Protein AF-A0A8I0BAH9-F1 (afdb_monomer_lite)

Radius of gyration: 31.98 Å; chains: 1; bounding box: 82×106×85 Å

Sequence (1055 aa):
MQTFSFKPWAATLLLALATGGIGLQAQSVIFPQAQQPGVAVLTGQDGHYILSNDLFRATFLHQGSSLTFGGCPELDLEAGTELFAVRLGDGSKTVKASEMKLVGEVRQLTYAADAAAVKGAKRFAGRALEADFTYGDLALTWRAVLRDGSHYLRTELVLTAKKDVKMHSILPMTYRVNVQQAGSAPRIVGNTRGAVLASDKIFAGLETPTGINTAGEGDDMSAFVHNAWTMESFAWHPAEETPQAIRKLGYTTDQIVGTRGYLSFKKGKQTVTFQYQSGNHRLNIVGVDVCRLDGTVAASDYHYGYTGSAKSRNVYTLDIPEQGIYLVRYFMEVKTETIHSSGTITYSGKVGVPVVVRDLAPGSAPKAGAPAHVVLPHSPSTQRSLSTHTLDEGDVATDTWTPSTWKLAAAVPSRINELGWTSAHVYNYEQPLTLNSRGALHVEFTYKSGNNRLDLCGVDLIDEAGNAVTYDYHNGYTGHAKDKNLYTLAVPYAGAYTLRCFVTNAHEALTSSGDIRLNLVLRDTLHLPAATTTPILGTWSRNTTLAAGRSWEVSAVVGLIAPGQARRSFLAYNERERAVPWRAMPAYISWYELNIDRNNDPNYTGNMHDTQCNEVVRQWKKQLFDRYGEHINSFVWDDGWDHYGTWTFNPNFPNGFKESDRLAREMGSGIGAWLGPVGGYGQSGNYRRQYWAGKGGMQLSNPAYYKVFTDAIVDLCKNRGYDFRFFKFDGISAQFSAVGPDPGTVGEENAEGIISAERMVRRDVKEDIFFNTTVGTWASPFWFNVTDAVWRQEGDFGKIGVGDDREQWITYRDRLVYQNFVQNSPLCPINTLMTHGFILSKHGQVSKTMNYPGILRELRCAFACGSGMVELYNDYELMNSINGGRLWADLAECLRWQRANAEVLPDIHWVGGSPWDGSKANVYGWASWNGKKATFTLRNPANSPQTYKTTLRAALEIPTYLRGAVTLNKAFANQPALKGLNEGTPIDIDAELTLTLPAHTVYIYDGTDATSPTGIADTPAAGTPRNAYHDLAGRRLAAPPASGVYLHNGQKQVR

Secondary structure (DSSP, 8-state):
----------------------PPPS-SS--SSSS-----EEEEETTEEEEE-SS-EEEEEEETTEEEEEEBGGGTBPS-B-S-EEEETTTTEEEEGGGSEEEEEEEEEEEPP-TT-SSGGGGS-EEEEEEEEEETTEEEEEEEEEETT-SEEEEEEEEEESS-EEEEEEEEEEEEEEHHHHSS--EEESSSTTPEEE-SSEEEEESSTT-EEEES---GGGG--SSEE-TTS--B--GGGS-HHHHTTT--GGGEEEEEEEEEE-SEEEEEEEEEEEESS-EEEEEEEEE-TTS-EEEEE---EEESSSEES-EEEEEE-SSEEEEEEEEEE-SSS---EEEEEEESS-EE--EEEEEEPTTPPPEEESPPP---------EEES-S-EE-TT-EEEEEE-GGG-EE-SS--HHHHHTT--GGGEEEEEEEEEESS-EEEEEEEEEEE-SS-EEEEEEEEEETTS-EEEEE---EEESSSEES-EEEEEE-SSEEEEEEEEEE-SSS-S--EEEEEEEEE---EEEEEPPSEEEEEEEEEEEEEE-TT-EEEEEEEEEE--TT-HHHHHHHHHHHHSSS----EEEEE-IIIIITTTS--TT-TTS--HHHHHHHHHHHIIIIIHHHS---SEEEE-TTSEETTTTEEPTT-TTTTHHHHHHHHTTT-EEEEEE-TT--SHHHHHHHHHHHTTTT-SSTT-HHHHHHHHHHHHIIIIIT---EEEEEEE-S-S-SS-SSSPSSHHHHHHHHHHHHHHHHIIIII-TT-EEEEESS--S-GGGGGT-SEEE--S-SS---SSSSHHHHHHHHHHHHHIIIIIIS-TTS--SSEE---EEE-SSSS--S---HHHHHHHHHHHHHT--SEEEEEE-HHHHHHGGGGTHHHHHHHHHHHHHHTTTTGGG-EEEES-S--SS----EEEEEE-SSEEEEEEEE-SSS-EEEEE-HHHHTT--TT---EEEEEESSTTPPPPBT--TTSEEETTSPEEEEEPTTEEEEEEEEESS------PPPPPPPPTT-EE-TTS-EESS--SSSEEEETTEEEE-

Structure (mmCIF, N/CA/C/O backbone):
data_AF-A0A8I0BAH9-F1
#
_entry.id   AF-A0A8I0BAH9-F1
#
loop_
_atom_site.group_PDB
_atom_site.id
_atom_site.type_symbol
_atom_site.label_atom_id
_atom_site.label_alt_id
_atom_site.label_comp_id
_atom_site.label_asym_id
_atom_site.label_entity_id
_atom_site.label_seq_id
_atom_site.pdbx_PDB_ins_code
_atom_site.Cartn_x
_atom_site.Cartn_y
_atom_site.Cartn_z
_atom_site.occupancy
_atom_site.B_iso_or_equiv
_atom_site.auth_seq_id
_atom_site.auth_comp_id
_atom_site.auth_asym_id
_atom_site.auth_atom_id
_atom_site.pdbx_PDB_model_num
ATOM 1 N N . MET A 1 1 ? 45.393 -55.655 -22.763 1.00 33.00 1 MET A N 1
ATOM 2 C CA . MET A 1 1 ? 46.169 -56.748 -22.148 1.00 33.00 1 MET A CA 1
ATOM 3 C C . MET A 1 1 ? 45.715 -56.859 -20.702 1.00 33.00 1 MET A C 1
ATOM 5 O O . MET A 1 1 ? 45.698 -55.843 -20.031 1.00 33.00 1 MET A O 1
ATOM 9 N N . GLN A 1 2 ? 45.302 -58.062 -20.303 1.00 28.83 2 GLN A N 1
ATOM 10 C CA . GLN A 1 2 ? 45.253 -58.583 -18.930 1.00 28.83 2 GLN A CA 1
ATOM 11 C C . GLN A 1 2 ? 44.370 -57.902 -17.860 1.00 28.83 2 GLN A C 1
ATOM 13 O O . GLN A 1 2 ? 44.649 -56.846 -17.309 1.00 28.83 2 GLN A O 1
ATOM 18 N N . THR A 1 3 ? 43.325 -58.664 -17.539 1.00 35.16 3 THR A N 1
ATOM 19 C CA . THR A 1 3 ? 42.691 -58.914 -16.236 1.00 35.16 3 THR A CA 1
ATOM 20 C C . THR A 1 3 ? 43.655 -59.072 -15.052 1.00 35.16 3 THR A C 1
ATOM 22 O O . THR A 1 3 ? 44.730 -59.615 -15.265 1.00 35.16 3 THR A O 1
ATOM 25 N N . PHE A 1 4 ? 43.211 -58.737 -13.827 1.00 25.03 4 PHE A N 1
ATOM 26 C CA . PHE A 1 4 ? 43.131 -59.585 -12.600 1.00 25.03 4 PHE A CA 1
ATOM 27 C C . PHE A 1 4 ? 42.561 -58.716 -11.441 1.00 25.03 4 PHE A C 1
ATOM 29 O O . PHE A 1 4 ? 43.065 -57.627 -11.209 1.00 25.03 4 PHE A O 1
ATOM 36 N N . SER A 1 5 ? 41.349 -58.974 -10.909 1.00 27.36 5 SER A N 1
ATOM 37 C CA . SER A 1 5 ? 40.936 -59.896 -9.806 1.00 27.36 5 SER A CA 1
ATOM 38 C C . SER A 1 5 ? 41.516 -59.503 -8.430 1.00 27.36 5 SER A C 1
ATOM 40 O O . SER A 1 5 ? 42.726 -59.372 -8.325 1.00 27.36 5 SER A O 1
ATOM 42 N N . PHE A 1 6 ? 40.751 -59.266 -7.349 1.00 22.48 6 PHE A N 1
ATOM 43 C CA . PHE A 1 6 ? 39.848 -60.196 -6.637 1.00 22.48 6 PHE A CA 1
ATOM 44 C C . PHE A 1 6 ? 38.771 -59.483 -5.760 1.00 22.48 6 PHE A C 1
ATOM 46 O O . PHE A 1 6 ? 38.977 -58.374 -5.280 1.00 22.48 6 PHE A O 1
ATOM 53 N N . LYS A 1 7 ? 37.638 -60.178 -5.536 1.00 26.27 7 LYS A N 1
ATOM 54 C CA . LYS A 1 7 ? 36.520 -59.952 -4.565 1.00 26.27 7 LYS A CA 1
ATOM 55 C C . LYS A 1 7 ? 36.887 -60.441 -3.131 1.00 26.27 7 LYS A C 1
ATOM 57 O O . LYS A 1 7 ? 37.932 -61.081 -3.036 1.00 26.27 7 LYS A O 1
ATOM 62 N N . PRO A 1 8 ? 36.018 -60.390 -2.076 1.00 41.84 8 PRO A N 1
ATOM 63 C CA . PRO A 1 8 ? 34.739 -59.670 -1.833 1.00 41.84 8 PRO A CA 1
ATOM 64 C C . PRO A 1 8 ? 34.691 -58.937 -0.456 1.00 41.84 8 PRO A C 1
ATOM 66 O O . PRO A 1 8 ? 35.585 -59.121 0.352 1.00 41.84 8 PRO A O 1
ATOM 69 N N . TRP A 1 9 ? 33.619 -58.185 -0.153 1.00 22.94 9 TRP A N 1
ATOM 70 C CA . TRP A 1 9 ? 32.834 -58.221 1.109 1.00 22.94 9 TRP A CA 1
ATOM 71 C C . TRP A 1 9 ? 31.550 -57.390 0.925 1.00 22.94 9 TRP A C 1
ATOM 73 O O . TRP A 1 9 ? 31.514 -56.438 0.150 1.00 22.94 9 TRP A O 1
ATOM 83 N N . ALA A 1 10 ? 30.465 -57.840 1.550 1.00 29.20 10 ALA A N 1
ATOM 84 C CA . ALA A 1 10 ? 29.101 -57.384 1.315 1.00 29.20 10 ALA A CA 1
ATOM 85 C C . ALA A 1 10 ? 28.807 -56.008 1.939 1.00 29.20 10 ALA A C 1
ATOM 87 O O . ALA A 1 10 ? 29.070 -55.797 3.118 1.00 29.20 10 ALA A O 1
ATOM 88 N N . ALA A 1 11 ? 28.165 -55.122 1.173 1.00 25.58 11 ALA A N 1
ATOM 89 C CA . ALA A 1 11 ? 27.330 -54.045 1.695 1.00 25.58 11 ALA A CA 1
ATOM 90 C C . ALA A 1 11 ? 26.224 -53.730 0.678 1.00 25.58 11 ALA A C 1
ATOM 92 O O . ALA A 1 11 ? 26.477 -53.419 -0.485 1.00 25.58 11 ALA A O 1
ATOM 93 N N . THR A 1 12 ? 24.987 -53.871 1.134 1.00 29.70 12 THR A N 1
ATOM 94 C CA . THR A 1 12 ? 23.744 -53.544 0.443 1.00 29.70 12 THR A CA 1
ATOM 95 C C . THR A 1 12 ? 23.722 -52.054 0.086 1.00 29.70 12 THR A C 1
ATOM 97 O O . THR A 1 12 ? 23.707 -51.219 0.986 1.00 29.70 12 THR A O 1
ATOM 100 N N . LEU A 1 13 ? 23.690 -51.706 -1.205 1.00 26.02 13 LEU A N 1
ATOM 101 C CA . LEU A 1 13 ? 23.414 -50.341 -1.665 1.00 26.02 13 LEU A CA 1
ATOM 102 C C . LEU A 1 13 ? 22.086 -50.327 -2.430 1.00 26.02 13 LEU A C 1
ATOM 104 O O . LEU A 1 13 ? 21.991 -50.781 -3.570 1.00 26.02 13 LEU A O 1
ATOM 108 N N . LEU A 1 14 ? 21.052 -49.812 -1.765 1.00 25.77 14 LEU A N 1
ATOM 109 C CA . LEU A 1 14 ? 19.809 -49.362 -2.382 1.00 25.77 14 LEU A CA 1
ATOM 110 C C . LEU A 1 14 ? 20.120 -48.117 -3.222 1.00 25.77 14 LEU A C 1
ATOM 112 O O . LEU A 1 14 ? 20.449 -47.060 -2.687 1.00 25.77 14 LEU A O 1
ATOM 116 N N . LEU A 1 15 ? 20.022 -48.253 -4.542 1.00 25.06 15 LEU A N 1
ATOM 117 C CA . LEU A 1 15 ? 20.088 -47.139 -5.480 1.00 25.06 15 LEU A CA 1
ATOM 118 C C . LEU A 1 15 ? 18.745 -46.388 -5.428 1.00 25.06 15 LEU A C 1
ATOM 120 O O . LEU A 1 15 ? 17.765 -46.797 -6.050 1.00 25.06 15 LEU A O 1
ATOM 124 N N . ALA A 1 16 ? 18.677 -45.309 -4.648 1.00 25.11 16 ALA A N 1
ATOM 125 C CA . ALA A 1 16 ? 17.551 -44.384 -4.675 1.00 25.11 16 ALA A CA 1
ATOM 126 C C . ALA A 1 16 ? 17.671 -43.477 -5.911 1.00 25.11 16 ALA A C 1
ATOM 128 O O . ALA A 1 16 ? 18.511 -42.580 -5.967 1.00 25.11 16 ALA A O 1
ATOM 129 N N . LEU A 1 17 ? 16.820 -43.715 -6.910 1.00 26.77 17 LEU A N 1
ATOM 130 C CA . LEU A 1 17 ? 16.535 -42.761 -7.980 1.00 26.77 17 LEU A CA 1
ATOM 131 C C . LEU A 1 17 ? 15.836 -41.541 -7.364 1.00 26.77 17 LEU A C 1
ATOM 133 O O . LEU A 1 17 ? 14.642 -41.572 -7.074 1.00 26.77 17 LEU A O 1
ATOM 137 N N . ALA A 1 18 ? 16.596 -40.472 -7.139 1.00 25.27 18 ALA A N 1
ATOM 138 C CA . ALA A 1 18 ? 16.081 -39.181 -6.705 1.00 25.27 18 ALA A CA 1
ATOM 139 C C . ALA A 1 18 ? 15.335 -38.494 -7.862 1.00 25.27 18 ALA A C 1
ATOM 141 O O . ALA A 1 18 ? 15.899 -37.707 -8.619 1.00 25.27 18 ALA A O 1
ATOM 142 N N . THR A 1 19 ? 14.044 -38.784 -8.011 1.00 27.89 19 THR A N 1
ATOM 143 C CA . THR A 1 19 ? 13.132 -37.923 -8.767 1.00 27.89 19 THR A CA 1
ATOM 144 C C . THR A 1 19 ? 12.823 -36.693 -7.917 1.00 27.89 19 THR A C 1
ATOM 146 O O . THR A 1 19 ? 12.007 -36.756 -6.997 1.00 27.89 19 THR A O 1
ATOM 149 N N . GLY A 1 20 ? 13.498 -35.578 -8.204 1.00 26.02 20 GLY A N 1
ATOM 150 C CA . GLY A 1 20 ? 13.201 -34.271 -7.622 1.00 26.02 20 GLY A CA 1
ATOM 151 C C . GLY A 1 20 ? 11.813 -33.792 -8.045 1.00 26.02 20 GLY A C 1
ATOM 152 O O . GLY A 1 20 ? 11.638 -33.246 -9.132 1.00 26.02 20 GLY A O 1
ATOM 153 N N . GLY A 1 21 ? 10.817 -34.025 -7.194 1.00 24.36 21 GLY A N 1
ATOM 154 C CA . GLY A 1 21 ? 9.526 -33.355 -7.271 1.00 24.36 21 GLY A CA 1
ATOM 155 C C . GLY A 1 21 ? 9.654 -31.942 -6.710 1.00 24.36 21 GLY A C 1
ATOM 156 O O . GLY A 1 21 ? 10.103 -31.764 -5.580 1.00 24.36 21 GLY A O 1
ATOM 157 N N . ILE A 1 22 ? 9.262 -30.937 -7.492 1.00 30.58 22 ILE A N 1
ATOM 158 C CA . ILE A 1 22 ? 9.076 -29.565 -7.013 1.00 30.58 22 ILE A CA 1
ATOM 159 C C . ILE A 1 22 ? 7.832 -29.582 -6.116 1.00 30.58 22 ILE A C 1
ATOM 161 O O . ILE A 1 22 ? 6.704 -29.489 -6.597 1.00 30.58 22 ILE A O 1
ATOM 165 N N . GLY A 1 23 ? 8.028 -29.780 -4.813 1.00 26.53 23 GLY A N 1
ATOM 166 C CA . GLY A 1 23 ? 7.001 -29.502 -3.815 1.00 26.53 23 GLY A CA 1
ATOM 167 C C . GLY A 1 23 ? 6.788 -27.992 -3.735 1.00 26.53 23 GLY A C 1
ATOM 168 O O . GLY A 1 23 ? 7.745 -27.249 -3.523 1.00 26.53 23 GLY A O 1
ATOM 169 N N . LEU A 1 24 ? 5.553 -27.531 -3.945 1.00 31.94 24 LEU A N 1
ATOM 170 C CA . LEU A 1 24 ? 5.165 -26.145 -3.674 1.00 31.94 24 LEU A CA 1
ATOM 171 C C . LEU A 1 24 ? 5.428 -25.837 -2.193 1.00 31.94 24 LEU A C 1
ATOM 173 O O . LEU A 1 24 ? 5.076 -26.630 -1.320 1.00 31.94 24 LEU A O 1
ATOM 177 N N . GLN A 1 25 ? 6.112 -24.720 -1.949 1.00 38.81 25 GLN A N 1
ATOM 178 C CA . GLN A 1 25 ? 6.663 -24.363 -0.647 1.00 38.81 25 GLN A CA 1
ATOM 179 C C . GLN A 1 25 ? 5.584 -24.047 0.396 1.00 38.81 25 GLN A C 1
ATOM 181 O O . GLN A 1 25 ? 4.482 -23.602 0.068 1.00 38.81 25 GLN A O 1
ATOM 186 N N . ALA A 1 26 ? 5.963 -24.266 1.660 1.00 45.19 26 ALA A N 1
ATOM 187 C CA . ALA A 1 26 ? 5.360 -23.662 2.843 1.00 45.19 26 ALA A CA 1
ATOM 188 C C . ALA A 1 26 ? 5.199 -22.137 2.672 1.00 45.19 26 ALA A C 1
ATOM 190 O O . ALA A 1 26 ? 5.736 -21.548 1.732 1.00 45.19 26 ALA A O 1
ATOM 191 N N . GLN A 1 27 ? 4.439 -21.498 3.560 1.00 56.41 27 GLN A N 1
ATOM 192 C CA . GLN A 1 27 ? 4.215 -20.053 3.550 1.00 56.41 27 GLN A CA 1
ATOM 193 C C . GLN A 1 27 ? 5.524 -19.276 3.285 1.00 56.41 27 GLN A C 1
ATOM 195 O O . GLN A 1 27 ? 6.506 -19.451 4.001 1.00 56.41 27 GLN A O 1
ATOM 200 N N . SER A 1 28 ? 5.553 -18.431 2.245 1.00 64.62 28 SER A N 1
ATOM 201 C CA . SER A 1 28 ? 6.785 -17.765 1.777 1.00 64.62 28 SER A CA 1
ATOM 202 C C . SER A 1 28 ? 7.332 -16.721 2.757 1.00 64.62 28 SER A C 1
ATOM 204 O O . SER A 1 28 ? 8.536 -16.474 2.784 1.00 64.62 28 SER A O 1
ATOM 206 N N . VAL A 1 29 ? 6.459 -16.134 3.584 1.00 81.88 29 VAL A N 1
ATOM 207 C CA . VAL A 1 29 ? 6.825 -15.234 4.686 1.00 81.88 29 VAL A CA 1
ATOM 208 C C . VAL A 1 29 ? 6.356 -15.846 5.997 1.00 81.88 29 VAL A C 1
ATOM 210 O O . VAL A 1 29 ? 5.161 -15.849 6.291 1.00 81.88 29 VAL A O 1
ATOM 213 N N . ILE A 1 30 ? 7.294 -16.363 6.785 1.00 82.25 30 ILE A N 1
ATOM 214 C CA . ILE A 1 30 ? 7.002 -17.062 8.040 1.00 82.25 30 ILE A CA 1
ATOM 215 C C . ILE A 1 30 ? 6.989 -16.071 9.211 1.00 82.25 30 ILE A C 1
ATOM 217 O O . ILE A 1 30 ? 7.710 -15.069 9.202 1.00 82.25 30 ILE A O 1
ATOM 221 N N . PHE A 1 31 ? 6.183 -16.353 10.239 1.00 89.69 31 PHE A N 1
ATOM 222 C CA . PHE A 1 31 ? 6.190 -15.581 11.479 1.00 89.69 31 PHE A CA 1
ATOM 223 C C . PHE A 1 31 ? 7.593 -15.627 12.124 1.00 89.69 31 PHE A C 1
ATOM 225 O O . PHE A 1 31 ? 8.086 -16.722 12.413 1.00 89.69 31 PHE A O 1
ATOM 232 N N . PRO A 1 32 ? 8.266 -14.479 12.347 1.00 88.44 32 PRO A N 1
ATOM 233 C CA . PRO A 1 32 ? 9.700 -14.445 12.645 1.00 88.44 32 PRO A CA 1
ATOM 234 C C . PRO A 1 32 ? 10.007 -14.681 14.134 1.00 88.44 32 PRO A C 1
ATOM 236 O O . PRO A 1 32 ? 10.608 -13.841 14.805 1.00 88.44 32 PRO A O 1
ATOM 239 N N . GLN A 1 33 ? 9.594 -15.839 14.652 1.00 86.06 33 GLN A N 1
ATOM 240 C CA . GLN A 1 33 ? 9.928 -16.336 15.988 1.00 86.06 33 GLN A CA 1
ATOM 241 C C . GLN A 1 33 ? 10.372 -17.798 15.955 1.00 86.06 33 GLN A C 1
ATOM 243 O O . GLN A 1 33 ? 10.030 -18.559 15.053 1.00 86.06 33 GLN A O 1
ATOM 248 N N . ALA A 1 34 ? 11.123 -18.205 16.980 1.00 83.06 34 ALA A N 1
ATOM 249 C CA . ALA A 1 34 ? 11.511 -19.601 17.154 1.00 83.06 34 ALA A CA 1
ATOM 250 C C . ALA A 1 34 ? 10.295 -20.503 17.434 1.00 83.06 34 ALA A C 1
ATOM 252 O O . ALA A 1 34 ? 10.184 -21.574 16.847 1.00 83.06 34 ALA A O 1
ATOM 253 N N . GLN A 1 35 ? 9.374 -20.056 18.294 1.00 87.50 35 GLN A N 1
ATOM 254 C CA . GLN A 1 35 ? 8.121 -20.760 18.552 1.00 87.50 35 GLN A CA 1
ATOM 255 C C . GLN A 1 35 ? 7.100 -20.410 17.465 1.00 87.50 35 GLN A C 1
ATOM 257 O O . GLN A 1 35 ? 6.798 -19.238 17.243 1.00 87.50 35 GLN A O 1
ATOM 262 N N . GLN A 1 36 ? 6.586 -21.433 16.786 1.00 87.94 36 GLN A N 1
ATOM 263 C CA . GLN A 1 36 ? 5.568 -21.291 15.747 1.00 87.94 36 GLN A CA 1
ATOM 264 C C . GLN A 1 36 ? 4.158 -21.558 16.302 1.00 87.94 36 GLN A C 1
ATOM 266 O O . GLN A 1 36 ? 4.040 -22.190 17.350 1.00 87.94 36 GLN A O 1
ATOM 271 N N . PRO A 1 37 ? 3.087 -21.095 15.624 1.00 89.44 37 PRO A N 1
ATOM 272 C CA . PRO A 1 37 ? 1.723 -21.168 16.157 1.00 89.44 37 PRO A CA 1
ATOM 273 C C . PRO A 1 37 ? 1.141 -22.576 16.261 1.00 89.44 37 PRO A C 1
ATOM 275 O O . PRO A 1 37 ? 0.252 -22.788 17.075 1.00 89.44 37 PRO A O 1
ATOM 278 N N . GLY A 1 38 ? 1.617 -23.528 15.458 1.00 88.88 38 GLY A N 1
ATOM 279 C CA . GLY A 1 38 ? 1.112 -24.901 15.481 1.00 88.88 38 GLY A CA 1
ATOM 280 C C . GLY A 1 38 ? -0.349 -25.026 15.029 1.00 88.88 38 GLY A C 1
ATOM 281 O O . GLY A 1 38 ? -0.851 -24.224 14.240 1.00 88.88 38 GLY A O 1
ATOM 282 N N . VAL A 1 39 ? -1.034 -26.067 15.503 1.00 91.94 39 VAL A N 1
ATOM 283 C CA . VAL A 1 39 ? -2.386 -26.449 15.052 1.00 91.94 39 VAL A CA 1
ATOM 284 C C . VAL A 1 39 ? -3.467 -25.704 15.838 1.00 91.94 39 VAL A C 1
ATOM 286 O O . VAL A 1 39 ? -3.383 -25.571 17.058 1.00 91.94 39 VAL A O 1
ATOM 289 N N . ALA A 1 40 ? -4.522 -25.261 15.152 1.00 95.06 40 ALA A N 1
ATOM 290 C CA . ALA A 1 40 ? -5.666 -24.620 15.783 1.00 95.06 40 ALA A CA 1
ATOM 291 C C . ALA A 1 40 ? -6.584 -25.645 16.473 1.00 95.06 40 ALA A C 1
ATOM 293 O O . ALA A 1 40 ? -7.034 -26.640 15.891 1.00 95.06 40 ALA A O 1
ATOM 294 N N . VAL A 1 41 ? -6.943 -25.352 17.718 1.00 96.88 41 VAL A N 1
ATOM 295 C CA . VAL A 1 41 ? -7.819 -26.159 18.566 1.00 96.88 41 VAL A CA 1
ATOM 296 C C . VAL A 1 41 ? -9.005 -25.312 19.011 1.00 96.88 41 VAL A C 1
ATOM 298 O O . VAL A 1 41 ? -8.860 -24.141 19.347 1.00 96.88 41 VAL A O 1
ATOM 301 N N . LEU A 1 42 ? -10.193 -25.914 19.007 1.00 97.94 42 LEU A N 1
ATOM 302 C CA . LEU A 1 42 ? -11.403 -25.333 19.573 1.00 97.94 42 LEU A CA 1
ATOM 303 C C . LEU A 1 42 ? -11.988 -26.333 20.561 1.00 97.94 42 LEU A C 1
ATOM 305 O O . LEU A 1 42 ? -12.219 -27.490 20.210 1.00 97.94 42 LEU A O 1
ATOM 309 N N . THR A 1 43 ? -12.197 -25.877 21.789 1.00 96.81 43 THR A N 1
ATOM 310 C CA . THR A 1 43 ? -12.897 -26.626 22.832 1.00 96.81 43 THR A CA 1
ATOM 311 C C . THR A 1 43 ? -14.093 -25.811 23.298 1.00 96.81 43 THR A C 1
ATOM 313 O O . THR A 1 43 ? -14.023 -24.585 23.362 1.00 96.81 43 THR A O 1
ATOM 316 N N . GLY A 1 44 ? -15.205 -26.481 23.587 1.00 93.50 44 GLY A N 1
ATOM 317 C CA . GLY A 1 44 ? -16.415 -25.843 24.085 1.00 93.50 44 GLY A CA 1
ATOM 318 C C . GLY A 1 44 ? -17.099 -26.736 25.104 1.00 93.50 44 GLY A C 1
ATOM 319 O O . GLY A 1 44 ? -17.443 -27.869 24.773 1.00 93.50 44 GLY A O 1
ATOM 320 N N . GLN A 1 45 ? -17.284 -26.232 26.321 1.00 90.69 45 GLN A N 1
ATOM 321 C CA . GLN A 1 45 ? -17.973 -26.930 27.402 1.00 90.69 45 GLN A CA 1
ATOM 322 C C . GLN A 1 45 ? -18.763 -25.923 28.248 1.00 90.69 45 GLN A C 1
ATOM 324 O O . GLN A 1 45 ? -18.253 -24.854 28.566 1.00 90.69 45 GLN A O 1
ATOM 329 N N . ASP A 1 46 ? -20.009 -26.253 28.599 1.00 88.38 46 ASP A N 1
ATOM 330 C CA . ASP A 1 46 ? -20.858 -25.475 29.521 1.00 88.38 46 ASP A CA 1
ATOM 331 C C . ASP A 1 46 ? -20.994 -23.977 29.166 1.00 88.38 46 ASP A C 1
ATOM 333 O O . ASP A 1 46 ? -21.076 -23.115 30.035 1.00 88.38 46 ASP A O 1
ATOM 337 N N . GLY A 1 47 ? -21.005 -23.645 27.868 1.00 91.50 47 GLY A N 1
ATOM 338 C CA . GLY A 1 47 ? -21.081 -22.258 27.383 1.00 91.50 47 GLY A CA 1
ATOM 339 C C . GLY A 1 47 ? -19.747 -21.500 27.389 1.00 91.50 47 GLY A C 1
ATOM 340 O O . GLY A 1 47 ? -19.708 -20.342 26.984 1.00 91.50 47 GLY A O 1
ATOM 341 N N . HIS A 1 48 ? -18.647 -22.141 27.781 1.00 96.44 48 HIS A N 1
ATOM 342 C CA . HIS A 1 48 ? -17.290 -21.611 27.684 1.00 96.44 48 HIS A CA 1
ATOM 343 C C . HIS A 1 48 ? -16.588 -22.194 26.457 1.00 96.44 48 HIS A C 1
ATOM 345 O O . HIS A 1 48 ? -16.444 -23.411 26.341 1.00 96.44 48 HIS A O 1
ATOM 351 N N . TYR A 1 49 ? -16.122 -21.331 25.556 1.00 98.25 49 TYR A N 1
ATOM 352 C CA . TYR A 1 49 ? -15.402 -21.726 24.346 1.00 98.25 49 TYR A CA 1
ATOM 353 C C . TYR A 1 49 ? -13.979 -21.181 24.363 1.00 98.25 49 TYR A C 1
ATOM 355 O O . TYR A 1 49 ? -13.762 -20.019 24.706 1.00 98.25 49 TYR A O 1
ATOM 363 N N . ILE A 1 50 ? -13.012 -22.004 23.964 1.00 98.25 50 ILE A N 1
ATOM 364 C CA . ILE A 1 50 ? -11.596 -21.643 23.873 1.00 98.25 50 ILE A CA 1
ATOM 365 C C . ILE A 1 50 ? -11.097 -22.001 22.479 1.00 98.25 50 ILE A C 1
ATOM 367 O O . ILE A 1 50 ? -11.067 -23.177 22.113 1.00 98.25 50 ILE A O 1
ATOM 371 N N . LEU A 1 51 ? -10.698 -20.980 21.724 1.00 98.00 51 LEU A N 1
ATOM 372 C CA . LEU A 1 51 ? -10.048 -21.088 20.426 1.00 98.00 51 LEU A CA 1
ATOM 373 C C . LEU A 1 51 ? -8.558 -20.778 20.610 1.00 98.00 51 LEU A C 1
ATOM 375 O O . LEU A 1 51 ? -8.203 -19.661 20.983 1.00 98.00 51 LEU A O 1
ATOM 379 N N . SER A 1 52 ? -7.685 -21.758 20.400 1.00 98.25 52 SER A N 1
ATOM 380 C CA . SER A 1 52 ? -6.275 -21.662 20.787 1.00 98.25 52 SER A CA 1
ATOM 381 C C . SER A 1 52 ? -5.329 -22.368 19.829 1.00 98.25 52 SER A C 1
ATOM 383 O O . SER A 1 52 ? -5.733 -23.228 19.050 1.00 98.25 52 SER A O 1
ATOM 385 N N . ASN A 1 53 ? -4.052 -22.041 19.947 1.00 96.31 53 ASN A N 1
ATOM 386 C CA . ASN A 1 53 ? -2.936 -22.784 19.375 1.00 96.31 53 ASN A CA 1
ATOM 387 C C . ASN A 1 53 ? -1.730 -22.692 20.330 1.00 96.31 53 ASN A C 1
ATOM 389 O O . ASN A 1 53 ? -1.910 -22.368 21.505 1.00 96.31 53 ASN A O 1
ATOM 393 N N . ASP A 1 54 ? -0.514 -22.955 19.853 1.00 95.25 54 ASP A N 1
ATOM 394 C CA . ASP A 1 54 ? 0.681 -22.975 20.704 1.00 95.25 54 ASP A CA 1
ATOM 395 C C . ASP A 1 54 ? 1.129 -21.576 21.173 1.00 95.25 54 ASP A C 1
ATOM 397 O O . ASP A 1 54 ? 1.962 -21.480 22.074 1.00 95.25 54 ASP A O 1
ATOM 401 N N . LEU A 1 55 ? 0.602 -20.491 20.587 1.00 95.56 55 LEU A N 1
ATOM 402 C CA . LEU A 1 55 ? 0.976 -19.112 20.933 1.00 95.56 55 LEU A CA 1
ATOM 403 C C . LEU A 1 55 ? -0.052 -18.375 21.789 1.00 95.56 55 LEU A C 1
ATOM 405 O O . LEU A 1 55 ? 0.343 -17.534 22.594 1.00 95.56 55 LEU A O 1
ATOM 409 N N . PHE A 1 56 ? -1.350 -18.614 21.598 1.00 97.81 56 PHE A N 1
ATOM 410 C CA . PHE A 1 56 ? -2.380 -17.870 22.325 1.00 97.81 56 PHE A CA 1
ATOM 411 C C . PHE A 1 56 ? -3.691 -18.637 22.477 1.00 97.81 56 PHE A C 1
ATOM 413 O O . PHE A 1 56 ? -3.979 -19.581 21.735 1.00 97.81 56 PHE A O 1
ATOM 420 N N . ARG A 1 57 ? -4.521 -18.182 23.425 1.00 98.00 57 ARG A N 1
ATOM 421 C CA . ARG A 1 57 ? -5.886 -18.678 23.625 1.00 98.00 57 ARG A CA 1
ATOM 422 C C . ARG A 1 57 ? -6.891 -17.525 23.698 1.00 98.00 57 ARG A C 1
ATOM 424 O O . ARG A 1 57 ? -6.829 -16.682 24.587 1.00 98.00 57 ARG A O 1
ATOM 431 N N . ALA A 1 58 ? -7.852 -17.513 22.785 1.00 98.31 58 ALA A N 1
ATOM 432 C CA . ALA A 1 58 ? -8.990 -16.605 22.812 1.00 98.31 58 ALA A CA 1
ATOM 433 C C . ALA A 1 58 ? -10.197 -17.321 23.420 1.00 98.31 58 ALA A C 1
ATOM 435 O O . ALA A 1 58 ? -10.526 -18.441 23.022 1.00 98.31 58 ALA A O 1
ATOM 436 N N . THR A 1 59 ? -10.863 -16.684 24.378 1.00 98.12 59 THR A N 1
ATOM 437 C CA . THR A 1 59 ? -12.016 -17.279 25.063 1.00 98.12 59 THR A CA 1
ATOM 438 C C . THR A 1 59 ? -13.309 -16.542 24.729 1.00 98.12 59 THR A C 1
ATOM 440 O O . THR A 1 59 ? -13.294 -15.346 24.440 1.00 98.12 59 THR A O 1
ATOM 443 N N . PHE A 1 60 ? -14.434 -17.254 24.746 1.00 97.81 60 PHE A N 1
ATOM 444 C CA . PHE A 1 60 ? -15.770 -16.712 24.491 1.00 97.81 60 PHE A CA 1
ATOM 445 C C . PHE A 1 60 ? -16.772 -17.322 25.468 1.00 97.81 60 PHE A C 1
ATOM 447 O O . PHE A 1 60 ? -16.707 -18.517 25.763 1.00 97.81 60 PHE A O 1
ATOM 454 N N . LEU A 1 61 ? -17.692 -16.499 25.966 1.00 95.81 61 LEU A N 1
ATOM 455 C CA . LEU A 1 61 ? -18.632 -16.870 27.020 1.00 95.81 61 LEU A CA 1
ATOM 456 C C . LEU A 1 61 ? -20.065 -16.726 26.519 1.00 95.81 61 LEU A C 1
ATOM 458 O O . LEU A 1 61 ? -20.496 -15.630 26.166 1.00 95.81 61 LEU A O 1
ATOM 462 N N . HIS A 1 62 ? -20.799 -17.834 26.499 1.00 94.75 62 HIS A N 1
ATOM 463 C CA . HIS A 1 62 ? -22.221 -17.891 26.193 1.00 94.75 62 HIS A CA 1
ATOM 464 C C . HIS A 1 62 ? -23.019 -18.016 27.494 1.00 94.75 62 HIS A C 1
ATOM 466 O O . HIS A 1 62 ? -22.967 -19.048 28.164 1.00 94.75 62 HIS A O 1
ATOM 472 N N . GLN A 1 63 ? -23.757 -16.965 27.851 1.00 88.69 63 GLN A N 1
ATOM 473 C CA . GLN A 1 63 ? -24.591 -16.916 29.052 1.00 88.69 63 GLN A CA 1
ATOM 474 C C . GLN A 1 63 ? -25.982 -16.380 28.704 1.00 88.69 63 GLN A C 1
ATOM 476 O O . GLN A 1 63 ? -26.138 -15.248 28.241 1.00 88.69 63 GLN A O 1
ATOM 481 N N . GLY A 1 64 ? -27.012 -17.196 28.940 1.00 84.62 64 GLY A N 1
ATOM 482 C CA . GLY A 1 64 ? -28.387 -16.849 28.584 1.00 84.62 64 GLY A CA 1
ATOM 483 C C . GLY A 1 64 ? -28.539 -16.655 27.075 1.00 84.62 64 GLY A C 1
ATOM 484 O O . GLY A 1 64 ? -28.377 -17.601 26.316 1.00 84.62 64 GLY A O 1
ATOM 485 N N . SER A 1 65 ? -28.862 -15.435 26.645 1.00 81.12 65 SER A N 1
ATOM 486 C CA . SER A 1 65 ? -28.982 -15.061 25.228 1.00 81.12 65 SER A CA 1
ATOM 487 C C . SER A 1 65 ? -27.788 -14.261 24.697 1.00 81.12 65 SER A C 1
ATOM 489 O O . SER A 1 65 ? -27.871 -13.728 23.593 1.00 81.12 65 SER A O 1
ATOM 491 N N . SER A 1 66 ? -26.718 -14.114 25.485 1.00 88.25 66 SER A N 1
ATOM 492 C CA . SER A 1 66 ? -25.557 -13.286 25.150 1.00 88.25 66 SER A CA 1
ATOM 493 C C . SER A 1 66 ? -24.318 -14.142 24.905 1.00 88.25 66 SER A C 1
ATOM 495 O O . SER A 1 66 ? -24.050 -15.083 25.652 1.00 88.25 66 SER A O 1
ATOM 497 N N . LEU A 1 67 ? -23.551 -13.788 23.874 1.00 95.06 67 LEU A N 1
ATOM 498 C CA . LEU A 1 67 ? -22.220 -14.321 23.594 1.00 95.06 67 LEU A CA 1
ATOM 499 C C . LEU A 1 67 ? -21.227 -13.155 23.636 1.00 95.06 67 LEU A C 1
ATOM 501 O O . LEU A 1 67 ? -21.402 -12.179 22.908 1.00 95.06 67 LEU A O 1
ATOM 505 N N . THR A 1 68 ? -20.197 -13.247 24.473 1.00 94.12 68 THR A N 1
ATOM 506 C CA . THR A 1 68 ? -19.210 -12.174 24.676 1.00 94.12 68 THR A CA 1
ATOM 507 C C . THR A 1 68 ? -17.780 -12.677 24.531 1.00 94.12 68 THR A C 1
ATOM 509 O O . THR A 1 68 ? -17.500 -13.874 24.649 1.00 94.12 68 THR A O 1
ATOM 512 N N . PHE A 1 69 ? -16.854 -11.754 24.268 1.00 97.25 69 PHE A N 1
ATOM 513 C CA . PHE A 1 69 ? -15.430 -12.062 24.264 1.00 97.25 69 PHE A CA 1
ATOM 514 C C . PHE A 1 69 ? -14.919 -12.209 25.703 1.00 97.25 69 PHE A C 1
ATOM 516 O O . PHE A 1 69 ? -15.061 -11.305 26.525 1.00 97.25 69 PHE A O 1
ATOM 523 N N . GLY A 1 70 ? -14.320 -13.354 26.015 1.00 96.25 70 GLY A N 1
ATOM 524 C CA . GLY A 1 70 ? -13.770 -13.693 27.329 1.00 96.25 70 GLY A CA 1
ATOM 525 C C . GLY A 1 70 ? -12.305 -13.286 27.524 1.00 96.25 70 GLY A C 1
ATOM 526 O O . GLY A 1 70 ? -11.736 -13.569 28.575 1.00 96.25 70 GLY A O 1
ATOM 527 N N . GLY A 1 71 ? -11.687 -12.623 26.543 1.00 97.38 71 GLY A N 1
ATOM 528 C CA . GLY A 1 71 ? -10.296 -12.173 26.609 1.00 97.38 71 GLY A CA 1
ATOM 529 C C . GLY A 1 71 ? -9.312 -13.105 25.899 1.00 97.38 71 GLY A C 1
ATOM 530 O O . GLY A 1 71 ? -9.635 -14.241 25.533 1.00 97.38 71 GLY A O 1
ATOM 531 N N . CYS A 1 72 ? -8.094 -12.599 25.709 1.00 98.25 72 CYS A N 1
ATOM 532 C CA . CYS A 1 72 ? -6.949 -13.330 25.168 1.00 98.25 72 CYS A CA 1
ATOM 533 C C . CYS A 1 72 ? -5.672 -12.869 25.892 1.00 98.25 72 CYS A C 1
ATOM 535 O O . CYS A 1 72 ? -5.051 -11.893 25.458 1.00 98.25 72 CYS A O 1
ATOM 537 N N . PRO A 1 73 ? -5.277 -13.532 26.997 1.00 96.94 73 PRO A N 1
ATOM 538 C CA . PRO A 1 73 ? -4.174 -13.085 27.848 1.00 96.94 73 PRO A CA 1
ATOM 539 C C . PRO A 1 73 ? -2.836 -12.937 27.118 1.00 96.94 73 PRO A C 1
ATOM 541 O O . PRO A 1 73 ? -2.094 -12.002 27.390 1.00 96.94 73 PRO A O 1
ATOM 544 N N . GLU A 1 74 ? -2.522 -13.814 26.162 1.00 97.19 74 GLU A N 1
ATOM 545 C CA . GLU A 1 74 ? -1.249 -13.762 25.432 1.00 97.19 74 GLU A CA 1
ATOM 546 C C . GLU A 1 74 ? -1.159 -12.564 24.466 1.00 97.19 74 GLU A C 1
ATOM 548 O O . GLU A 1 74 ? -0.058 -12.096 24.172 1.00 97.19 74 GLU A O 1
ATOM 553 N N . LEU A 1 75 ? -2.306 -12.021 24.040 1.00 96.75 75 LEU A N 1
ATOM 554 C CA . LEU A 1 75 ? -2.427 -10.770 23.278 1.00 96.75 75 LEU A CA 1
ATOM 555 C C . LEU A 1 75 ? -2.675 -9.547 24.187 1.00 96.75 75 LEU A C 1
ATOM 557 O O . LEU A 1 75 ? -2.878 -8.447 23.679 1.00 96.75 75 LEU A O 1
ATOM 561 N N . ASP A 1 76 ? -2.709 -9.742 25.511 1.00 97.00 76 ASP A N 1
ATOM 562 C CA . ASP A 1 76 ? -3.132 -8.764 26.526 1.00 97.00 76 ASP A CA 1
ATOM 563 C C . ASP A 1 76 ? -4.503 -8.130 26.240 1.00 97.00 76 ASP A C 1
ATOM 565 O O . ASP A 1 76 ? -4.735 -6.953 26.523 1.00 97.00 76 ASP A O 1
ATOM 569 N N . LEU A 1 77 ? -5.426 -8.909 25.668 1.00 97.25 77 LEU A N 1
ATOM 570 C CA . LEU A 1 77 ? -6.796 -8.464 25.426 1.00 97.25 77 LEU A CA 1
ATOM 571 C C . LEU A 1 77 ? -7.687 -8.824 26.608 1.00 97.25 77 LEU A C 1
ATOM 573 O O . LEU A 1 77 ? -7.790 -9.993 26.993 1.00 97.25 77 LEU A O 1
ATOM 577 N N . GLU A 1 78 ? -8.369 -7.823 27.146 1.00 96.69 78 GLU A N 1
ATOM 578 C CA . GLU A 1 78 ? -9.290 -7.981 28.265 1.00 96.69 78 GLU A CA 1
ATOM 579 C C . GLU A 1 78 ? -10.601 -8.665 27.855 1.00 96.69 78 GLU A C 1
ATOM 581 O O . GLU A 1 78 ? -11.032 -8.627 26.699 1.00 96.69 78 GLU A O 1
ATOM 586 N N . ALA A 1 79 ? -11.250 -9.275 28.844 1.00 95.06 79 ALA A N 1
ATOM 587 C CA . ALA A 1 79 ? -12.585 -9.839 28.716 1.00 95.06 79 ALA A CA 1
ATOM 588 C C . ALA A 1 79 ? -13.676 -8.754 28.708 1.00 95.06 79 ALA A C 1
ATOM 590 O O . ALA A 1 79 ? -13.475 -7.627 29.161 1.00 95.06 79 ALA A O 1
ATOM 591 N N . GLY A 1 80 ? -14.876 -9.127 28.264 1.00 87.62 80 GLY A N 1
ATOM 592 C CA . GLY A 1 80 ? -16.087 -8.319 28.410 1.00 87.62 80 GLY A CA 1
ATOM 593 C C . GLY A 1 80 ? -16.304 -7.284 27.309 1.00 87.62 80 GLY A C 1
ATOM 594 O O . GLY A 1 80 ? -17.123 -6.380 27.479 1.00 87.62 80 GLY A O 1
ATOM 595 N N . THR A 1 81 ? -15.592 -7.384 26.185 1.00 90.31 81 THR A N 1
ATOM 596 C CA . THR A 1 81 ? -15.903 -6.568 25.009 1.00 90.31 81 THR A CA 1
ATOM 597 C C . THR A 1 81 ? -17.026 -7.186 24.176 1.00 90.31 81 THR A C 1
ATOM 599 O O . THR A 1 81 ? -17.260 -8.399 24.189 1.00 90.31 81 THR A O 1
ATOM 602 N N . GLU A 1 82 ? -17.749 -6.324 23.460 1.00 93.44 82 GLU A N 1
ATOM 603 C CA . GLU A 1 82 ? -18.745 -6.750 22.476 1.00 93.44 82 GLU A CA 1
ATOM 604 C C . GLU A 1 82 ? -18.074 -7.539 21.347 1.00 93.44 82 GLU A C 1
ATOM 606 O O . GLU A 1 82 ? -16.904 -7.315 21.034 1.00 93.44 82 GLU A O 1
ATOM 611 N N . LEU A 1 83 ? -18.821 -8.441 20.706 1.00 96.19 83 LEU A N 1
ATOM 612 C CA . LEU A 1 83 ? -18.340 -9.127 19.502 1.00 96.19 83 LEU A CA 1
ATOM 613 C C . LEU A 1 83 ? -18.329 -8.198 18.285 1.00 96.19 83 LEU A C 1
ATOM 615 O O . LEU A 1 83 ? -17.475 -8.324 17.411 1.00 96.19 83 LEU A O 1
ATOM 619 N N . PHE A 1 84 ? -19.322 -7.309 18.218 1.00 96.25 84 PHE A N 1
ATOM 620 C CA . PHE A 1 84 ? -19.473 -6.270 17.208 1.00 96.25 84 PHE A CA 1
ATOM 621 C C . PHE A 1 84 ? -20.553 -5.260 17.638 1.00 96.25 84 PHE A C 1
ATOM 623 O O . PHE A 1 84 ? -21.341 -5.511 18.554 1.00 96.25 84 PHE A O 1
ATOM 630 N N . ALA A 1 85 ? -20.643 -4.138 16.924 1.00 92.94 85 ALA A N 1
ATOM 631 C CA . ALA A 1 85 ? -21.781 -3.221 16.989 1.00 92.94 85 ALA A CA 1
ATOM 632 C C . ALA A 1 85 ? -22.169 -2.693 15.600 1.00 92.94 85 ALA A C 1
ATOM 634 O O . ALA A 1 85 ? -21.334 -2.586 14.702 1.00 92.94 85 ALA A O 1
ATOM 635 N N . VAL A 1 86 ? -23.438 -2.326 15.427 1.00 92.88 86 VAL A N 1
ATOM 636 C CA . VAL A 1 86 ? -23.990 -1.754 14.191 1.00 92.88 86 VAL A CA 1
ATOM 637 C C . VAL A 1 86 ? -24.601 -0.389 14.489 1.00 92.88 86 VAL A C 1
ATOM 639 O O . VAL A 1 86 ? -25.372 -0.254 15.436 1.00 92.88 86 VAL A O 1
ATOM 642 N N . ARG A 1 87 ? -24.299 0.621 13.667 1.00 88.69 87 ARG A N 1
ATOM 643 C CA . ARG A 1 87 ? -24.958 1.933 13.708 1.00 88.69 87 ARG A CA 1
ATOM 644 C C . ARG A 1 87 ? -25.926 2.077 12.540 1.00 88.69 87 ARG A C 1
ATOM 646 O O . ARG A 1 87 ? -25.559 1.817 11.393 1.00 88.69 87 ARG A O 1
ATOM 653 N N . LEU A 1 88 ? -27.155 2.493 12.835 1.00 86.94 88 LEU A N 1
ATOM 654 C CA . LEU A 1 88 ? -28.261 2.581 11.874 1.00 86.94 88 LEU A CA 1
ATOM 655 C C . LEU A 1 88 ? -28.691 4.029 11.631 1.00 86.94 88 LEU A C 1
ATOM 657 O O . LEU A 1 88 ? -28.475 4.898 12.476 1.00 86.94 88 LEU A O 1
ATOM 661 N N . GLY A 1 89 ? -29.362 4.261 10.501 1.00 82.25 89 GLY A N 1
ATOM 662 C CA . GLY A 1 89 ? -29.948 5.558 10.166 1.00 82.25 89 GLY A CA 1
ATOM 663 C C . GLY A 1 89 ? -28.896 6.658 10.040 1.00 82.25 89 GLY A C 1
ATOM 664 O O . GLY A 1 89 ? -27.979 6.541 9.238 1.00 82.25 89 GLY A O 1
ATOM 665 N N . ASP A 1 90 ? -29.043 7.714 10.837 1.00 71.44 90 ASP A N 1
ATOM 666 C CA . ASP A 1 90 ? -28.119 8.854 10.914 1.00 71.44 90 ASP A CA 1
ATOM 667 C C . ASP A 1 90 ? -26.934 8.628 11.872 1.00 71.44 90 ASP A C 1
ATOM 669 O O . ASP A 1 90 ? -26.127 9.527 12.083 1.00 71.44 90 ASP A O 1
ATOM 673 N N . GLY A 1 91 ? -26.823 7.431 12.456 1.00 67.94 91 GLY A N 1
ATOM 674 C CA . GLY A 1 91 ? -25.781 7.083 13.419 1.00 67.94 91 GLY A CA 1
ATOM 675 C C . GLY A 1 91 ? -26.167 7.307 14.882 1.00 67.94 91 GLY A C 1
ATOM 676 O O . GLY A 1 91 ? -25.423 6.857 15.755 1.00 67.94 91 GLY A O 1
ATOM 677 N N . SER A 1 92 ? -27.332 7.901 15.176 1.00 67.75 92 SER A N 1
ATOM 678 C CA . SER A 1 92 ? -27.804 8.101 16.558 1.00 67.75 92 SER A CA 1
ATOM 679 C C . SER A 1 92 ? -28.092 6.785 17.291 1.00 67.75 92 SER A C 1
ATOM 681 O O . SER A 1 92 ? -27.997 6.707 18.516 1.00 67.75 92 SER A O 1
ATOM 683 N N . LYS A 1 93 ? -28.414 5.720 16.547 1.00 80.94 93 LYS A N 1
ATOM 684 C CA . LYS A 1 93 ? -28.740 4.404 17.094 1.00 80.94 93 LYS A CA 1
ATOM 685 C C . LYS A 1 93 ? -27.591 3.424 16.888 1.00 80.94 93 LYS A C 1
ATOM 687 O O . LYS A 1 93 ? -27.347 2.983 15.765 1.00 80.94 93 LYS A O 1
ATOM 692 N N . THR A 1 94 ? -26.946 3.032 17.985 1.00 87.06 94 THR A N 1
ATOM 693 C CA . THR A 1 94 ? -25.990 1.916 18.028 1.00 87.06 94 THR A CA 1
ATOM 694 C C . THR A 1 94 ? -26.674 0.691 18.625 1.00 87.06 94 THR A C 1
ATOM 696 O O . THR A 1 94 ? -27.332 0.808 19.652 1.00 87.06 94 THR A O 1
ATOM 699 N N . VAL A 1 95 ? -26.522 -0.461 17.977 1.00 93.06 95 VAL A N 1
ATOM 700 C CA . VAL A 1 95 ? -27.004 -1.764 18.441 1.00 93.06 95 VAL A CA 1
ATOM 701 C C . VAL A 1 95 ? -25.798 -2.677 18.611 1.00 93.06 95 VAL A C 1
ATOM 703 O O . VAL A 1 95 ? -25.096 -2.974 17.641 1.00 93.06 95 VAL A O 1
ATOM 706 N N . LYS A 1 96 ? -25.535 -3.096 19.842 1.00 94.50 96 LYS A N 1
ATOM 707 C CA . LYS A 1 96 ? -24.445 -4.002 20.212 1.00 94.50 96 LYS A CA 1
ATOM 708 C C . LYS A 1 96 ? -24.850 -5.456 19.995 1.00 94.50 96 LYS A C 1
ATOM 710 O O . LYS A 1 96 ? -26.038 -5.772 20.017 1.00 94.50 96 LYS A O 1
ATOM 715 N N . ALA A 1 97 ? -23.877 -6.350 19.831 1.00 95.12 97 ALA A N 1
ATOM 716 C CA . ALA A 1 97 ? -24.132 -7.787 19.723 1.00 95.12 97 ALA A CA 1
ATOM 717 C C . ALA A 1 97 ? -24.950 -8.320 20.915 1.00 95.12 97 ALA A C 1
ATOM 719 O O . ALA A 1 97 ? -25.901 -9.072 20.712 1.00 95.12 97 ALA A O 1
ATOM 720 N N . SER A 1 98 ? -24.647 -7.857 22.133 1.00 93.38 98 SER A N 1
ATOM 721 C CA . SER A 1 98 ? -25.382 -8.198 23.360 1.00 93.38 98 SER A CA 1
ATOM 722 C C . SER A 1 98 ? -26.850 -7.737 23.390 1.00 93.38 98 SER A C 1
ATOM 724 O O . SER A 1 98 ? -27.651 -8.286 24.144 1.00 93.38 98 SER A O 1
ATOM 726 N N . GLU A 1 99 ? -27.226 -6.757 22.561 1.00 93.50 99 GLU A N 1
ATOM 727 C CA . GLU A 1 99 ? -28.598 -6.240 22.427 1.00 93.50 99 GLU A CA 1
ATOM 728 C C . GLU A 1 99 ? -29.379 -6.936 21.298 1.00 93.50 99 GLU A C 1
ATOM 730 O O . GLU A 1 99 ? -30.581 -6.706 21.126 1.00 93.50 99 GLU A O 1
ATOM 735 N N . MET A 1 100 ? -28.711 -7.773 20.500 1.00 95.50 100 MET A N 1
ATOM 736 C CA . MET A 1 100 ? -29.339 -8.552 19.438 1.00 95.50 100 MET A CA 1
ATOM 737 C C . MET A 1 100 ? -29.823 -9.905 19.958 1.00 95.50 100 MET A C 1
ATOM 739 O O . MET A 1 100 ? -29.289 -10.473 20.907 1.00 95.50 100 MET A O 1
ATOM 743 N N . LYS A 1 101 ? -30.832 -10.470 19.291 1.00 95.88 101 LYS A N 1
ATOM 744 C CA . LYS A 1 101 ? -31.299 -11.821 19.601 1.00 95.88 101 LYS A CA 1
ATOM 745 C C . LYS A 1 101 ? -30.347 -12.840 18.980 1.00 95.88 101 LYS A C 1
ATOM 747 O O . LYS A 1 101 ? -30.343 -12.974 17.755 1.00 95.88 101 LYS A O 1
ATOM 752 N N . LEU A 1 102 ? -29.621 -13.585 19.813 1.00 96.38 102 LEU A N 1
ATOM 753 C CA . LEU A 1 102 ? -28.910 -14.799 19.410 1.00 96.38 102 LEU A CA 1
ATOM 754 C C . LEU A 1 102 ? -29.917 -15.852 18.909 1.00 96.38 102 LEU A C 1
ATOM 756 O O . LEU A 1 102 ? -30.946 -16.103 19.545 1.00 96.38 102 LEU A O 1
ATOM 760 N N . VAL A 1 103 ? -29.657 -16.428 17.738 1.00 93.75 103 VAL A N 1
ATOM 761 C CA . VAL A 1 103 ? -30.533 -17.388 17.059 1.00 93.75 103 VAL A CA 1
ATOM 762 C C . VAL A 1 103 ? -29.842 -18.741 16.964 1.00 93.75 103 VAL A C 1
ATOM 764 O O . VAL A 1 103 ? -28.774 -18.865 16.373 1.00 93.75 103 VAL A O 1
ATOM 767 N N . GLY A 1 104 ? -30.508 -19.772 17.485 1.00 90.75 104 GLY A N 1
ATOM 768 C CA . GLY A 1 104 ? -29.974 -21.130 17.487 1.00 90.75 104 GLY A CA 1
ATOM 769 C C . GLY A 1 104 ? -28.815 -21.304 18.468 1.00 90.75 104 GLY A C 1
ATOM 770 O O . GLY A 1 104 ? -28.654 -20.529 19.409 1.00 90.75 104 GLY A O 1
ATOM 771 N N . GLU A 1 105 ? -28.036 -22.361 18.257 1.00 91.81 105 GLU A N 1
ATOM 772 C CA . GLU A 1 105 ? -26.867 -22.681 19.075 1.00 91.81 105 GLU A CA 1
ATOM 773 C C . GLU A 1 105 ? -25.601 -22.010 18.534 1.00 91.81 105 GLU A C 1
ATOM 775 O O . GLU A 1 105 ? -25.474 -21.760 17.331 1.00 91.81 105 GLU A O 1
ATOM 780 N N . VAL A 1 106 ? -24.638 -21.770 19.428 1.00 95.88 106 VAL A N 1
ATOM 781 C CA . VAL A 1 106 ? -23.270 -21.393 19.056 1.00 95.88 106 VAL A CA 1
ATOM 782 C C . VAL A 1 106 ? -22.570 -22.627 18.484 1.00 95.88 106 VAL A C 1
ATOM 784 O O . VAL A 1 106 ? -22.496 -23.669 19.134 1.00 95.88 106 VAL A O 1
ATOM 787 N N . ARG A 1 107 ? -22.057 -22.525 17.257 1.00 96.56 107 ARG A N 1
ATOM 788 C CA . ARG A 1 107 ? -21.546 -23.661 16.483 1.00 96.56 107 ARG A CA 1
ATOM 789 C C . ARG A 1 107 ? -20.023 -23.694 16.487 1.00 96.56 107 ARG A C 1
ATOM 791 O O . ARG A 1 107 ? -19.367 -22.683 16.249 1.00 96.56 107 ARG A O 1
ATOM 798 N N . GLN A 1 108 ? -19.462 -24.880 16.707 1.00 97.44 108 GLN A N 1
ATOM 799 C CA . GLN A 1 108 ? -18.030 -25.147 16.572 1.00 97.44 108 GLN A CA 1
ATOM 800 C C . GLN A 1 108 ? -17.765 -25.734 15.185 1.00 97.44 108 GLN A C 1
ATOM 802 O O . GLN A 1 108 ? -18.233 -26.823 14.856 1.00 97.44 108 GLN A O 1
ATOM 807 N N . LEU A 1 109 ? -17.023 -25.008 14.358 1.00 97.50 109 LEU A N 1
ATOM 808 C CA . LEU A 1 109 ? -16.733 -25.378 12.981 1.00 97.50 109 LEU A CA 1
ATOM 809 C C . LEU A 1 109 ? -15.305 -25.898 12.846 1.00 97.50 109 LEU A C 1
ATOM 811 O O . LEU A 1 109 ? -14.365 -25.398 13.467 1.00 97.50 109 LEU A O 1
ATOM 815 N N . THR A 1 110 ? -15.145 -26.883 11.967 1.00 96.75 110 THR A N 1
ATOM 816 C CA . THR A 1 110 ? -13.839 -27.349 11.499 1.00 96.75 110 THR A CA 1
ATOM 817 C C . THR A 1 110 ? -13.685 -26.946 10.048 1.00 96.75 110 THR A C 1
ATOM 819 O O . THR A 1 110 ? -14.500 -27.323 9.207 1.00 96.75 110 THR A O 1
ATOM 822 N N . TYR A 1 111 ? -12.643 -26.184 9.748 1.00 93.50 111 TYR A N 1
ATOM 823 C CA . TYR A 1 111 ? -12.306 -25.831 8.384 1.00 93.50 111 TYR A CA 1
ATOM 824 C C . TYR A 1 111 ? -11.331 -26.845 7.811 1.00 93.50 111 TYR A C 1
ATOM 826 O O . TYR A 1 111 ? -10.239 -27.044 8.339 1.00 93.50 111 TYR A O 1
ATOM 834 N N . ALA A 1 112 ? -11.731 -27.468 6.706 1.00 90.12 112 ALA A N 1
ATOM 835 C CA . ALA A 1 112 ? -10.829 -28.278 5.911 1.00 90.12 112 ALA A CA 1
ATOM 836 C C . ALA A 1 112 ? -9.789 -27.384 5.223 1.00 90.12 112 ALA A C 1
ATOM 838 O O . ALA A 1 112 ? -10.081 -26.253 4.819 1.00 90.12 112 ALA A O 1
ATOM 839 N N . ALA A 1 113 ? -8.581 -27.919 5.083 1.00 84.50 113 ALA A N 1
ATOM 840 C CA . ALA A 1 113 ? -7.582 -27.363 4.192 1.00 84.50 113 ALA A CA 1
ATOM 841 C C . ALA A 1 113 ? -8.006 -27.592 2.736 1.00 84.50 113 ALA A C 1
ATOM 843 O O . ALA A 1 113 ? -8.385 -28.704 2.365 1.00 84.50 113 ALA A O 1
ATOM 844 N N . ASP A 1 114 ? -7.883 -26.564 1.905 1.00 82.56 114 ASP A N 1
ATOM 845 C CA . ASP A 1 114 ? -8.016 -26.672 0.456 1.00 82.56 114 ASP A CA 1
ATOM 846 C C . ASP A 1 114 ? -6.675 -26.342 -0.198 1.00 82.56 114 ASP A C 1
ATOM 848 O O . ASP A 1 114 ? -6.355 -25.183 -0.465 1.00 82.56 114 ASP A O 1
ATOM 852 N N . ALA A 1 115 ? -5.883 -27.378 -0.478 1.00 75.88 115 ALA A N 1
ATOM 853 C CA . ALA A 1 115 ? -4.584 -27.256 -1.141 1.00 75.88 115 ALA A CA 1
ATOM 854 C C . ALA A 1 115 ? -4.655 -26.559 -2.512 1.00 75.88 115 ALA A C 1
ATOM 856 O O . ALA A 1 115 ? -3.637 -26.150 -3.069 1.00 75.88 115 ALA A O 1
ATOM 857 N N . ALA A 1 116 ? -5.855 -26.459 -3.076 1.00 74.81 116 ALA A N 1
ATOM 858 C CA . ALA A 1 116 ? -6.122 -25.928 -4.390 1.00 74.81 116 ALA A CA 1
ATOM 859 C C . ALA A 1 116 ? -6.686 -24.491 -4.348 1.00 74.81 116 ALA A C 1
ATOM 861 O O . ALA A 1 116 ? -6.922 -23.905 -5.411 1.00 74.81 116 ALA A O 1
ATOM 862 N N . ALA A 1 117 ? -6.880 -23.927 -3.149 1.00 82.88 117 ALA A N 1
ATOM 863 C CA . ALA A 1 117 ? -7.375 -22.573 -2.953 1.00 82.88 117 ALA A CA 1
ATOM 864 C C . ALA A 1 117 ? -6.380 -21.515 -3.448 1.00 82.88 117 ALA A C 1
ATOM 866 O O . ALA A 1 117 ? -5.163 -21.607 -3.234 1.00 82.88 117 ALA A O 1
ATOM 867 N N . VAL A 1 118 ? -6.918 -20.462 -4.069 1.00 86.12 118 VAL A N 1
ATOM 868 C CA . VAL A 1 118 ? -6.129 -19.309 -4.517 1.00 86.12 118 VAL A CA 1
ATOM 869 C C . VAL A 1 118 ? -5.570 -18.554 -3.310 1.00 86.12 118 VAL A C 1
ATOM 871 O O . VAL A 1 118 ? -4.351 -18.416 -3.201 1.00 86.12 118 VAL A O 1
ATOM 874 N N . LYS A 1 119 ? -6.437 -18.148 -2.370 1.00 89.00 119 LYS A N 1
ATOM 875 C CA . LYS A 1 119 ? -6.048 -17.484 -1.115 1.00 89.00 119 LYS A CA 1
ATOM 876 C C . LYS A 1 119 ? -5.211 -18.409 -0.223 1.00 89.00 119 LYS A C 1
ATOM 878 O O . LYS A 1 119 ? -5.624 -19.535 0.061 1.00 89.00 119 LYS A O 1
ATOM 883 N N . GLY A 1 120 ? -4.086 -17.903 0.286 1.00 86.69 120 GLY A N 1
ATOM 884 C CA . GLY A 1 120 ? -3.121 -18.672 1.079 1.00 86.69 120 GLY A CA 1
ATOM 885 C C . GLY A 1 120 ? -3.720 -19.306 2.338 1.00 86.69 120 GLY A C 1
ATOM 886 O O . GLY A 1 120 ? -3.581 -20.507 2.546 1.00 86.69 120 GLY A O 1
ATOM 887 N N . ALA A 1 121 ? -4.467 -18.540 3.134 1.00 90.69 121 ALA A N 1
ATOM 888 C CA . ALA A 1 121 ? -5.042 -18.991 4.403 1.00 90.69 121 ALA A CA 1
ATOM 889 C C . ALA A 1 121 ? -6.008 -20.182 4.264 1.00 90.69 121 ALA A C 1
ATOM 891 O O . ALA A 1 121 ? -6.118 -21.002 5.174 1.00 90.69 121 ALA A O 1
ATOM 892 N N . LYS A 1 122 ? -6.693 -20.316 3.118 1.00 90.50 122 LYS A N 1
ATOM 893 C CA . LYS A 1 122 ? -7.623 -21.429 2.854 1.00 90.50 122 LYS A CA 1
ATOM 894 C C . LYS A 1 122 ? -6.907 -22.765 2.611 1.00 90.50 122 LYS A C 1
ATOM 896 O O . LYS A 1 122 ? -7.540 -23.811 2.724 1.00 90.50 122 LYS A O 1
ATOM 901 N N . ARG A 1 123 ? -5.598 -22.746 2.332 1.00 85.94 123 ARG A N 1
ATOM 902 C CA . ARG A 1 123 ? -4.767 -23.954 2.162 1.00 85.94 123 ARG A CA 1
ATOM 903 C C . ARG A 1 123 ? -4.443 -24.662 3.473 1.00 85.94 123 ARG A C 1
ATOM 905 O O . ARG A 1 123 ? -3.918 -25.773 3.454 1.00 85.94 123 ARG A O 1
ATOM 912 N N . PHE A 1 124 ? -4.772 -24.030 4.593 1.00 86.69 124 PHE A N 1
ATOM 913 C CA . PHE A 1 124 ? -4.573 -24.555 5.934 1.00 86.69 124 PHE A CA 1
ATOM 914 C C . PHE A 1 124 ? -5.919 -24.918 6.548 1.00 86.69 124 PHE A C 1
ATOM 916 O O . PHE A 1 124 ? -6.927 -24.238 6.319 1.00 86.69 124 PHE A O 1
ATOM 923 N N . ALA A 1 125 ? -5.940 -25.989 7.335 1.00 91.31 125 ALA A N 1
ATOM 924 C CA . ALA A 1 125 ? -7.106 -26.318 8.135 1.00 91.31 125 ALA A CA 1
ATOM 925 C C . ALA A 1 125 ? -7.264 -25.287 9.266 1.00 91.31 125 ALA A C 1
ATOM 927 O O . ALA A 1 125 ? -6.494 -24.329 9.389 1.00 91.31 125 ALA A O 1
ATOM 928 N N . GLY A 1 126 ? -8.327 -25.412 10.046 1.00 95.50 126 GLY A N 1
ATOM 929 C CA . GLY A 1 126 ? -8.525 -24.539 11.189 1.00 95.50 126 GLY A CA 1
ATOM 930 C C . GLY A 1 126 ? -9.826 -24.795 11.915 1.00 95.50 126 GLY A C 1
ATOM 931 O O . GLY A 1 126 ? -10.566 -25.738 11.619 1.00 95.50 126 GLY A O 1
ATOM 932 N N . ARG A 1 127 ? -10.121 -23.911 12.858 1.00 97.94 127 ARG A N 1
ATOM 933 C CA . ARG A 1 127 ? -11.324 -23.948 13.681 1.00 97.94 127 ARG A CA 1
ATOM 934 C C . ARG A 1 127 ? -11.996 -22.585 13.678 1.00 97.94 127 ARG A C 1
ATOM 936 O O . ARG A 1 127 ? -11.332 -21.554 13.555 1.00 97.94 127 ARG A O 1
ATOM 943 N N . ALA A 1 128 ? -13.313 -22.583 13.824 1.00 98.19 128 ALA A N 1
ATOM 944 C CA . ALA A 1 128 ? -14.057 -21.351 14.017 1.00 98.19 128 ALA A CA 1
ATOM 945 C C . ALA A 1 128 ? -15.211 -21.537 14.997 1.00 98.19 128 ALA A C 1
ATOM 947 O O . ALA A 1 128 ? -15.834 -22.596 15.035 1.00 98.19 128 ALA A O 1
ATOM 948 N N . LEU A 1 129 ? -15.499 -20.497 15.769 1.00 98.19 129 LEU A N 1
ATOM 949 C CA . LEU A 1 129 ? -16.723 -20.382 16.552 1.00 98.19 129 LEU A CA 1
ATOM 950 C C . LEU A 1 129 ? -17.699 -19.503 15.772 1.00 98.19 129 LEU A C 1
ATOM 952 O O . LEU A 1 129 ? -17.302 -18.424 15.346 1.00 98.19 129 LEU A O 1
ATOM 956 N N . GLU A 1 130 ? -18.938 -19.946 15.572 1.00 98.12 130 GLU A N 1
ATOM 957 C CA . GLU A 1 130 ? -19.950 -19.247 14.771 1.00 98.12 130 GLU A CA 1
ATOM 958 C C . GLU A 1 130 ? -21.245 -19.026 15.561 1.00 98.12 130 GLU A C 1
ATOM 960 O O . GLU A 1 130 ? -21.696 -19.908 16.293 1.00 98.12 130 GLU A O 1
ATOM 965 N N . ALA A 1 131 ? -21.866 -17.860 15.385 1.00 97.88 131 ALA A N 1
ATOM 966 C CA . ALA A 1 131 ? -23.154 -17.524 15.983 1.00 97.88 131 ALA A CA 1
ATOM 967 C C . ALA A 1 131 ? -23.988 -16.622 15.061 1.00 97.88 131 ALA A C 1
ATOM 969 O O . ALA A 1 131 ? -23.442 -15.743 14.389 1.00 97.88 131 ALA A O 1
ATOM 970 N N . ASP A 1 132 ? -25.310 -16.814 15.066 1.00 97.69 132 ASP A N 1
ATOM 971 C CA . ASP A 1 132 ? -26.250 -15.994 14.296 1.00 97.69 132 ASP A CA 1
ATOM 972 C C . ASP A 1 132 ? -27.031 -15.039 15.196 1.00 97.69 132 ASP A C 1
ATOM 974 O O . ASP A 1 132 ? -27.519 -15.416 16.259 1.00 97.69 132 ASP A O 1
ATOM 978 N N . PHE A 1 133 ? -27.218 -13.809 14.735 1.00 97.50 133 PHE A N 1
ATOM 979 C CA . PHE A 1 133 ? -27.916 -12.751 15.452 1.00 97.50 133 PHE A CA 1
ATOM 980 C C . PHE A 1 133 ? -29.007 -12.138 14.581 1.00 97.50 133 PHE A C 1
ATOM 982 O O . PHE A 1 133 ? -28.880 -12.048 13.359 1.00 97.50 133 PHE A O 1
ATOM 989 N N . THR A 1 134 ? -30.084 -11.675 15.213 1.00 97.00 134 THR A N 1
ATOM 990 C CA . THR A 1 134 ? -31.147 -10.920 14.539 1.00 97.00 134 THR A CA 1
ATOM 991 C C . THR A 1 134 ? -31.518 -9.658 15.302 1.00 97.00 134 THR A C 1
ATOM 993 O O . THR A 1 134 ? -31.554 -9.641 16.535 1.00 97.00 134 THR A O 1
ATOM 996 N N . TYR A 1 135 ? -31.827 -8.599 14.553 1.00 95.81 135 TYR A N 1
ATOM 997 C CA . TYR A 1 135 ? -32.323 -7.339 15.095 1.00 95.81 135 TYR A CA 1
ATOM 998 C C . TYR A 1 135 ? -33.213 -6.625 14.072 1.00 95.81 135 TYR A C 1
ATOM 1000 O O . TYR A 1 135 ? -32.734 -6.137 13.048 1.00 95.81 135 TYR A O 1
ATOM 1008 N N . GLY A 1 136 ? -34.521 -6.559 14.336 1.00 94.94 136 GLY A N 1
ATOM 1009 C CA . GLY A 1 136 ? -35.485 -6.053 13.354 1.00 94.94 136 GLY A CA 1
ATOM 1010 C C . GLY A 1 136 ? -35.415 -6.848 12.044 1.00 94.94 136 GLY A C 1
ATOM 1011 O O . GLY A 1 136 ? -35.602 -8.064 12.048 1.00 94.94 136 GLY A O 1
ATOM 1012 N N . ASP A 1 137 ? -35.117 -6.161 10.938 1.00 95.94 137 ASP A N 1
ATOM 1013 C CA . ASP A 1 137 ? -34.951 -6.770 9.611 1.00 95.94 137 ASP A CA 1
ATOM 1014 C C . ASP A 1 137 ? -33.522 -7.274 9.325 1.00 95.94 137 ASP A C 1
ATOM 1016 O O . ASP A 1 137 ? -33.306 -7.898 8.284 1.00 95.94 137 ASP A O 1
ATOM 1020 N N . LEU A 1 138 ? -32.557 -7.037 10.224 1.00 96.44 138 LEU A N 1
ATOM 1021 C CA . LEU A 1 138 ? -31.172 -7.486 10.069 1.00 96.44 138 LEU A CA 1
ATOM 1022 C C . LEU A 1 138 ? -30.977 -8.920 10.567 1.00 96.44 138 LEU A C 1
ATOM 1024 O O . LEU A 1 138 ? -31.464 -9.293 11.639 1.00 96.44 138 LEU A O 1
ATOM 1028 N N . ALA A 1 139 ? -30.195 -9.684 9.810 1.00 97.00 139 ALA A N 1
ATOM 1029 C CA . ALA A 1 139 ? -29.640 -10.971 10.205 1.00 97.00 139 ALA A CA 1
ATOM 1030 C C . ALA A 1 139 ? -28.118 -10.948 10.014 1.00 97.00 139 ALA A C 1
ATOM 1032 O O . ALA A 1 139 ? -27.628 -10.489 8.980 1.00 97.00 139 ALA A O 1
ATOM 1033 N N . LEU A 1 140 ? -27.379 -11.414 11.018 1.00 97.19 140 LEU A N 1
ATOM 1034 C CA . LEU A 1 140 ? -25.923 -11.386 11.039 1.00 97.19 140 LEU A CA 1
ATOM 1035 C C . LEU A 1 140 ? -25.372 -12.761 11.401 1.00 97.19 140 LEU A C 1
ATOM 1037 O O . LEU A 1 140 ? -25.844 -13.364 12.357 1.00 97.19 140 LEU A O 1
ATOM 1041 N N . THR A 1 141 ? -24.336 -13.206 10.701 1.00 98.06 141 THR A N 1
ATOM 1042 C CA . THR A 1 141 ? -23.540 -14.378 11.080 1.00 98.06 141 THR A CA 1
ATOM 1043 C C . THR A 1 141 ? -22.148 -13.906 11.463 1.00 98.06 141 THR A C 1
ATOM 1045 O O . THR A 1 141 ? -21.428 -13.355 10.628 1.00 98.06 141 THR A O 1
ATOM 1048 N N . TRP A 1 142 ? -21.784 -14.103 12.726 1.00 98.19 142 TRP A N 1
ATOM 1049 C CA . TRP A 1 142 ? -20.484 -13.753 13.291 1.00 98.19 142 TRP A CA 1
ATOM 1050 C C . TRP A 1 142 ? -19.611 -15.000 13.436 1.00 98.19 142 TRP A C 1
ATOM 1052 O O . TRP A 1 142 ? -20.114 -16.064 13.804 1.00 98.19 142 TRP A O 1
ATOM 1062 N N . ARG A 1 143 ? -18.303 -14.863 13.180 1.00 98.44 143 ARG A N 1
ATOM 1063 C CA . ARG A 1 143 ? -17.311 -15.921 13.392 1.00 98.44 143 ARG A CA 1
ATOM 1064 C C . ARG A 1 143 ? -16.023 -15.399 14.020 1.00 98.44 143 ARG A C 1
ATOM 1066 O O . ARG A 1 143 ? -15.485 -14.397 13.557 1.00 98.44 143 ARG A O 1
ATOM 1073 N N . ALA A 1 144 ? -15.470 -16.149 14.968 1.00 98.31 144 ALA A N 1
ATOM 1074 C CA . ALA A 1 144 ? -14.058 -16.073 15.345 1.00 98.31 144 ALA A CA 1
ATOM 1075 C C . ALA A 1 144 ? -13.301 -17.230 14.684 1.00 98.31 144 ALA A C 1
ATOM 1077 O O . ALA A 1 144 ? -13.691 -18.384 14.848 1.00 98.31 144 ALA A O 1
ATOM 1078 N N . VAL A 1 145 ? -12.243 -16.934 13.930 1.00 98.38 145 VAL A N 1
ATOM 1079 C CA . VAL A 1 145 ? -11.525 -17.884 13.070 1.00 98.38 145 VAL A CA 1
ATOM 1080 C C . VAL A 1 145 ? -10.054 -17.964 13.465 1.00 98.38 145 VAL A C 1
ATOM 1082 O O . VAL A 1 145 ? -9.373 -16.941 13.562 1.00 98.38 145 VAL A O 1
ATOM 1085 N N . LEU A 1 146 ? -9.555 -19.194 13.609 1.00 97.94 146 LEU A N 1
ATOM 1086 C CA . LEU A 1 146 ? -8.141 -19.505 13.794 1.00 97.94 146 LEU A CA 1
ATOM 1087 C C . LEU A 1 146 ? -7.731 -20.614 12.820 1.00 97.94 146 LEU A C 1
ATOM 1089 O O . LEU A 1 146 ? -8.340 -21.686 12.795 1.00 97.94 146 LEU A O 1
ATOM 1093 N N . ARG A 1 147 ? -6.718 -20.353 11.993 1.00 94.88 147 ARG A N 1
ATOM 1094 C CA . ARG A 1 147 ? -6.177 -21.325 11.033 1.00 94.88 147 ARG A CA 1
ATOM 1095 C C . ARG A 1 147 ? -4.908 -21.952 11.599 1.00 94.88 147 ARG A C 1
ATOM 1097 O O . ARG A 1 147 ? -4.224 -21.358 12.426 1.00 94.88 147 ARG A O 1
ATOM 1104 N N . ASP A 1 148 ? -4.560 -23.136 11.125 1.00 91.31 148 ASP A N 1
ATOM 1105 C CA . ASP A 1 148 ? -3.286 -23.751 11.487 1.00 91.31 148 ASP A CA 1
ATOM 1106 C C . ASP A 1 148 ? -2.124 -22.835 11.064 1.00 91.31 148 ASP A C 1
ATOM 1108 O O . ASP A 1 148 ? -2.150 -22.214 9.994 1.00 91.31 148 ASP A O 1
ATOM 1112 N N . GLY A 1 149 ? -1.134 -22.685 11.938 1.00 89.19 149 GLY A N 1
ATOM 1113 C CA . GLY A 1 149 ? 0.022 -21.815 11.745 1.00 89.19 149 GLY A CA 1
ATOM 1114 C C . GLY A 1 149 ? -0.269 -20.309 11.799 1.00 89.19 149 GLY A C 1
ATOM 1115 O O . GLY A 1 149 ? 0.624 -19.535 11.473 1.00 89.19 149 GLY A O 1
ATOM 1116 N N . SER A 1 150 ? -1.477 -19.842 12.159 1.00 93.25 150 SER A N 1
ATOM 1117 C CA . SER A 1 150 ? -1.740 -18.393 12.258 1.00 93.25 150 SER A CA 1
ATOM 1118 C C . SER A 1 150 ? -1.357 -17.818 13.624 1.00 93.25 150 SER A C 1
ATOM 1120 O O . SER A 1 150 ? -1.871 -18.247 14.654 1.00 93.25 150 SER A O 1
ATOM 1122 N N . HIS A 1 151 ? -0.540 -16.765 13.634 1.00 96.31 151 HIS A N 1
ATOM 1123 C CA . HIS A 1 151 ? -0.203 -15.945 14.811 1.00 96.31 151 HIS A CA 1
ATOM 1124 C C . HIS A 1 151 ? -1.211 -14.805 15.065 1.00 96.31 151 HIS A C 1
ATOM 1126 O O . HIS A 1 151 ? -0.888 -13.806 15.709 1.00 96.31 151 HIS A O 1
ATOM 1132 N N . TYR A 1 152 ? -2.425 -14.936 14.530 1.00 98.06 152 TYR A N 1
ATOM 1133 C CA . TYR A 1 152 ? -3.487 -13.936 14.592 1.00 98.06 152 TYR A CA 1
ATOM 1134 C C . TYR A 1 152 ? -4.865 -14.588 14.718 1.00 98.06 152 TYR A C 1
ATOM 1136 O O . TYR A 1 152 ? -5.097 -15.685 14.209 1.00 98.06 152 TYR A O 1
ATOM 1144 N N . LEU A 1 153 ? -5.779 -13.887 15.384 1.00 97.94 153 LEU A N 1
ATOM 1145 C CA . LEU A 1 153 ? -7.203 -14.184 15.450 1.00 97.94 153 LEU A CA 1
ATOM 1146 C C . LEU A 1 153 ? -7.936 -13.295 14.444 1.00 97.94 153 LEU A C 1
ATOM 1148 O O . LEU A 1 153 ? -7.730 -12.077 14.414 1.00 97.94 153 LEU A O 1
ATOM 1152 N N . ARG A 1 154 ? -8.816 -13.893 13.641 1.00 97.81 154 ARG A N 1
ATOM 1153 C CA . ARG A 1 154 ? -9.610 -13.169 12.647 1.00 97.81 154 ARG A CA 1
ATOM 1154 C C . ARG A 1 154 ? -11.090 -13.225 13.016 1.00 97.81 154 ARG A C 1
ATOM 1156 O O . ARG A 1 154 ? -11.609 -14.290 13.336 1.00 97.81 154 ARG A O 1
ATOM 1163 N N . THR A 1 155 ? -11.766 -12.086 12.958 1.00 96.94 155 THR A N 1
ATOM 1164 C CA . THR A 1 155 ? -13.216 -11.976 13.137 1.00 96.94 155 THR A CA 1
ATOM 1165 C C . THR A 1 155 ? -13.861 -11.775 11.775 1.00 96.94 155 THR A C 1
ATOM 1167 O O . THR A 1 155 ? -13.426 -10.912 11.015 1.00 96.94 155 THR A O 1
ATOM 1170 N N . GLU A 1 156 ? -14.904 -12.539 11.465 1.00 97.56 156 GLU A N 1
ATOM 1171 C CA . GLU A 1 156 ? -15.712 -12.384 10.253 1.00 97.56 156 GLU A CA 1
ATOM 1172 C C . GLU A 1 156 ? -17.164 -12.085 10.623 1.00 97.56 156 GLU A C 1
ATOM 1174 O O . GLU A 1 156 ? -17.699 -12.614 11.598 1.00 97.56 156 GLU A O 1
ATOM 1179 N N . LEU A 1 157 ? -17.815 -11.245 9.826 1.00 96.94 157 LEU A N 1
ATOM 1180 C CA . LEU A 1 157 ? -19.202 -10.860 10.013 1.00 96.94 157 LEU A CA 1
ATOM 1181 C C . LEU A 1 157 ? -19.884 -10.723 8.652 1.00 96.94 157 LEU A C 1
ATOM 1183 O O . LEU A 1 157 ? -19.424 -9.986 7.779 1.00 96.94 157 LEU A O 1
ATOM 1187 N N . VAL A 1 158 ? -20.993 -11.434 8.477 1.00 96.69 158 VAL A N 1
ATOM 1188 C CA . VAL A 1 158 ? -21.833 -11.350 7.279 1.00 96.69 158 VAL A CA 1
ATOM 1189 C C . VAL A 1 158 ? -23.187 -10.805 7.684 1.00 96.69 158 VAL A C 1
ATOM 1191 O O . VAL A 1 158 ? -23.871 -11.412 8.501 1.00 96.69 158 VAL A O 1
ATOM 1194 N N . LEU A 1 159 ? -23.580 -9.672 7.108 1.00 95.75 159 LEU A N 1
ATOM 1195 C CA . LEU A 1 159 ? -24.865 -9.031 7.366 1.00 95.75 159 LEU A CA 1
ATOM 1196 C C . LEU A 1 159 ? -25.768 -9.186 6.156 1.00 95.75 159 LEU A C 1
ATOM 1198 O O . LEU A 1 159 ? -25.333 -8.972 5.029 1.00 95.75 159 LEU A O 1
ATOM 1202 N N . THR A 1 160 ? -27.035 -9.490 6.396 1.00 96.12 160 THR A N 1
ATOM 1203 C CA . THR A 1 160 ? -28.101 -9.480 5.392 1.00 96.12 160 THR A CA 1
ATOM 1204 C C . THR A 1 160 ? -29.327 -8.779 5.962 1.00 96.12 160 THR A C 1
ATOM 1206 O O . THR A 1 160 ? -29.465 -8.630 7.179 1.00 96.12 160 THR A O 1
ATOM 1209 N N . ALA A 1 161 ? -30.224 -8.340 5.083 1.00 95.88 161 ALA A N 1
ATOM 1210 C CA . ALA A 1 161 ? -31.459 -7.689 5.490 1.00 95.88 161 ALA A CA 1
ATOM 1211 C C . ALA A 1 161 ? -32.673 -8.285 4.766 1.00 95.88 161 ALA A C 1
ATOM 1213 O O . ALA A 1 161 ? -32.619 -8.567 3.566 1.00 95.88 161 ALA A O 1
ATOM 1214 N N . LYS A 1 162 ? -33.778 -8.476 5.498 1.00 95.19 162 LYS A N 1
ATOM 1215 C CA . LYS A 1 162 ? -35.067 -8.931 4.939 1.00 95.19 162 LYS A CA 1
ATOM 1216 C C . LYS A 1 162 ? -35.773 -7.835 4.140 1.00 95.19 162 LYS A C 1
ATOM 1218 O O . LYS A 1 162 ? -36.538 -8.131 3.226 1.00 95.19 162 LYS A O 1
ATOM 1223 N N . LYS A 1 163 ? -35.521 -6.581 4.507 1.00 96.00 163 LYS A N 1
ATOM 1224 C CA . LYS A 1 163 ? -35.977 -5.353 3.852 1.00 96.00 163 LYS A CA 1
ATOM 1225 C C . LYS A 1 163 ? -34.809 -4.383 3.773 1.00 96.00 163 LYS A C 1
ATOM 1227 O O . LYS A 1 163 ? -33.801 -4.596 4.436 1.00 96.00 163 LYS A O 1
ATOM 1232 N N . ASP A 1 164 ? -34.958 -3.322 2.996 1.00 95.44 164 ASP A N 1
ATOM 1233 C CA . ASP A 1 164 ? -33.960 -2.260 2.923 1.00 95.44 164 ASP A CA 1
ATOM 1234 C C . ASP A 1 164 ? -33.726 -1.640 4.308 1.00 95.44 164 ASP A C 1
ATOM 1236 O O . ASP A 1 164 ? -34.658 -1.155 4.954 1.00 95.44 164 ASP A O 1
ATOM 1240 N N . VAL A 1 165 ? -32.471 -1.645 4.762 1.00 94.06 165 VAL A N 1
ATOM 1241 C CA . VAL A 1 165 ? -32.068 -1.050 6.043 1.00 94.06 165 VAL A CA 1
ATOM 1242 C C . VAL A 1 165 ? -31.053 0.056 5.790 1.00 94.06 165 VAL A C 1
ATOM 1244 O O . VAL A 1 165 ? -30.024 -0.162 5.153 1.00 94.06 165 VAL A O 1
ATOM 1247 N N . LYS A 1 166 ? -31.323 1.253 6.320 1.00 91.19 166 LYS A N 1
ATOM 1248 C CA . LYS A 1 166 ? -30.371 2.370 6.294 1.00 91.19 166 LYS A CA 1
ATOM 1249 C C . LYS A 1 166 ? -29.246 2.115 7.296 1.00 91.19 166 LYS A C 1
ATOM 1251 O O . LYS A 1 166 ? -29.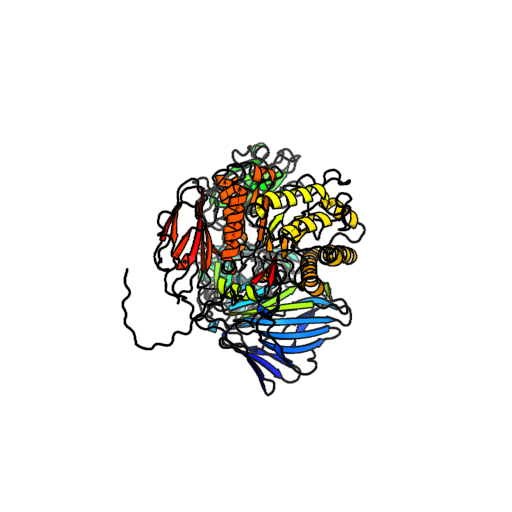486 2.119 8.506 1.00 91.19 166 LYS A O 1
ATOM 1256 N N . MET A 1 167 ? -28.040 1.900 6.786 1.00 87.56 167 MET A N 1
ATOM 1257 C CA . MET A 1 167 ? -26.833 1.686 7.578 1.00 87.56 167 MET A CA 1
ATOM 1258 C C . MET A 1 167 ? -26.062 2.998 7.702 1.00 87.56 167 MET A C 1
ATOM 1260 O O . MET A 1 167 ? -26.013 3.770 6.750 1.00 87.56 167 MET A O 1
ATOM 1264 N N . HIS A 1 168 ? -25.434 3.218 8.855 1.00 83.56 168 HIS A N 1
ATOM 1265 C CA . HIS A 1 168 ? -24.474 4.304 9.046 1.00 83.56 168 HIS A CA 1
ATOM 1266 C C . HIS A 1 168 ? -23.042 3.753 9.086 1.00 83.56 168 HIS A C 1
ATOM 1268 O O . HIS A 1 168 ? -22.169 4.169 8.327 1.00 83.56 168 HIS A O 1
ATOM 1274 N N . SER A 1 169 ? -22.782 2.800 9.985 1.00 85.25 169 SER A N 1
ATOM 1275 C CA . SER A 1 169 ? -21.468 2.169 10.119 1.00 85.25 169 SER A CA 1
ATOM 1276 C C . SER A 1 169 ? -21.535 0.833 10.854 1.00 85.25 169 SER A C 1
ATOM 1278 O O . SER A 1 169 ? -22.545 0.488 11.469 1.00 85.25 169 SER A O 1
ATOM 1280 N N . ILE A 1 170 ? -20.440 0.081 10.811 1.00 91.31 170 ILE A N 1
ATOM 1281 C CA . ILE A 1 170 ? -20.287 -1.177 11.542 1.00 91.31 170 ILE A CA 1
ATOM 1282 C C . ILE A 1 170 ? -18.938 -1.246 12.251 1.00 91.31 170 ILE A C 1
ATOM 1284 O O . ILE A 1 170 ? -17.937 -0.748 11.740 1.00 91.31 170 ILE A O 1
ATOM 1288 N N . LEU A 1 171 ? -18.933 -1.843 13.441 1.00 91.31 171 LEU A N 1
ATOM 1289 C CA . LEU A 1 171 ? -17.776 -1.979 14.314 1.00 91.31 171 LEU A CA 1
ATOM 1290 C C . LEU A 1 171 ? -17.537 -3.468 14.627 1.00 91.31 171 LEU A C 1
ATOM 1292 O O . LEU A 1 171 ? -18.001 -3.939 15.662 1.00 91.31 171 LEU A O 1
ATOM 1296 N N . PRO A 1 172 ? -16.876 -4.240 13.744 1.00 92.19 172 PRO A N 1
ATOM 1297 C CA . PRO A 1 172 ? -16.592 -5.669 13.957 1.00 92.19 172 PRO A CA 1
ATOM 1298 C C . PRO A 1 172 ? -15.370 -5.934 14.853 1.00 92.19 172 PRO A C 1
ATOM 1300 O O . PRO A 1 172 ? -15.122 -7.071 15.237 1.00 92.19 172 PRO A O 1
ATOM 1303 N N . MET A 1 173 ? -14.563 -4.904 15.120 1.00 93.50 173 MET A N 1
ATOM 1304 C CA . MET A 1 173 ? -13.377 -4.983 15.966 1.00 93.50 173 MET A CA 1
ATOM 1305 C C . MET A 1 173 ? -13.597 -4.085 17.169 1.00 93.50 173 MET A C 1
ATOM 1307 O O . MET A 1 173 ? -13.597 -2.863 17.029 1.00 93.50 173 MET A O 1
ATOM 1311 N N . THR A 1 174 ? -13.792 -4.701 18.328 1.00 91.31 174 THR A N 1
ATOM 1312 C CA . THR A 1 174 ? -14.011 -4.019 19.601 1.00 91.31 174 THR A CA 1
ATOM 1313 C C . THR A 1 174 ? -13.239 -4.759 20.685 1.00 91.31 174 THR A C 1
ATOM 1315 O O . THR A 1 174 ? -13.756 -5.692 21.293 1.00 91.31 174 THR A O 1
ATOM 1318 N N . TYR A 1 175 ? -11.987 -4.359 20.916 1.00 95.25 175 TYR A N 1
ATOM 1319 C CA . TYR A 1 175 ? -11.136 -4.946 21.956 1.00 95.25 175 TYR A CA 1
ATOM 1320 C C . TYR A 1 175 ? -10.630 -3.883 22.929 1.00 95.25 175 TYR A C 1
ATOM 1322 O O . TYR A 1 175 ? -10.604 -2.692 22.620 1.00 95.25 175 TYR A O 1
ATOM 1330 N N . ARG A 1 176 ? -10.206 -4.332 24.108 1.00 94.50 176 ARG A N 1
ATOM 1331 C CA . ARG A 1 176 ? -9.507 -3.534 25.115 1.00 94.50 176 ARG A CA 1
ATOM 1332 C C . ARG A 1 176 ? -8.159 -4.176 25.386 1.00 94.50 176 ARG A C 1
ATOM 1334 O O . ARG A 1 176 ? -8.104 -5.364 25.682 1.00 94.50 176 ARG A O 1
ATOM 1341 N N . VAL A 1 177 ? -7.094 -3.401 25.240 1.00 94.50 177 VAL A N 1
ATOM 1342 C CA . VAL A 1 177 ? -5.712 -3.859 25.401 1.00 94.50 177 VAL A CA 1
ATOM 1343 C C . VAL A 1 177 ? -5.214 -3.405 26.762 1.00 94.50 177 VAL A C 1
ATOM 1345 O O . VAL A 1 177 ? -5.219 -2.205 27.031 1.00 94.50 177 VAL A O 1
ATOM 1348 N N . ASN A 1 178 ? -4.766 -4.338 27.598 1.00 93.69 178 ASN A N 1
ATOM 1349 C CA . ASN A 1 178 ? -4.101 -4.040 28.860 1.00 93.69 178 ASN A CA 1
ATOM 1350 C C . ASN A 1 178 ? -2.670 -3.564 28.571 1.00 93.69 178 ASN A C 1
ATOM 1352 O O . ASN A 1 178 ? -1.742 -4.353 28.391 1.00 93.69 178 ASN A O 1
ATOM 1356 N N . VAL A 1 179 ? -2.493 -2.247 28.507 1.00 88.88 179 VAL A N 1
ATOM 1357 C CA . VAL A 1 179 ? -1.222 -1.603 28.157 1.00 88.88 179 VAL A CA 1
ATOM 1358 C C . VAL A 1 179 ? -0.168 -1.824 29.237 1.00 88.88 179 VAL A C 1
ATOM 1360 O O . VAL A 1 179 ? 1.013 -1.954 28.923 1.00 88.88 179 VAL A O 1
ATOM 1363 N N . GLN A 1 180 ? -0.580 -1.903 30.505 1.00 86.06 180 GLN A N 1
ATOM 1364 C CA . GLN A 1 180 ? 0.341 -2.164 31.612 1.00 86.06 180 GLN A CA 1
ATOM 1365 C C . GLN A 1 180 ? 1.033 -3.521 31.453 1.00 86.06 180 GLN A C 1
ATOM 1367 O O . GLN A 1 180 ? 2.230 -3.630 31.711 1.00 86.06 180 GLN A O 1
ATOM 1372 N N . GLN A 1 181 ? 0.287 -4.537 31.020 1.00 88.75 181 GLN A N 1
ATOM 1373 C CA . GLN A 1 181 ? 0.815 -5.873 30.767 1.00 88.75 181 GLN A CA 1
ATOM 1374 C C . GLN A 1 181 ? 1.552 -5.957 29.421 1.00 88.75 181 GLN A C 1
ATOM 1376 O O . GLN A 1 181 ? 2.612 -6.576 29.343 1.00 88.75 181 GLN A O 1
ATOM 1381 N N . ALA A 1 182 ? 1.034 -5.290 28.384 1.00 87.81 182 ALA A N 1
ATOM 1382 C CA . ALA A 1 182 ? 1.631 -5.280 27.047 1.00 87.81 182 ALA A CA 1
ATOM 1383 C C . ALA A 1 182 ? 2.940 -4.482 26.951 1.00 87.81 182 ALA A C 1
ATOM 1385 O O . ALA A 1 182 ? 3.715 -4.675 26.014 1.00 87.81 182 ALA A O 1
ATOM 1386 N N . GLY A 1 183 ? 3.173 -3.546 27.876 1.00 82.19 183 GLY A N 1
ATOM 1387 C CA . GLY A 1 183 ? 4.344 -2.665 27.903 1.00 82.19 183 GLY A CA 1
ATOM 1388 C C . GLY A 1 183 ? 4.330 -1.544 26.856 1.00 82.19 183 GLY A C 1
ATOM 1389 O O . GLY A 1 183 ? 5.174 -0.655 26.914 1.00 82.19 183 GLY A O 1
ATOM 1390 N N . SER A 1 184 ? 3.378 -1.552 25.918 1.00 83.19 184 SER A N 1
ATOM 1391 C CA . SER A 1 184 ? 3.234 -0.533 24.874 1.00 83.19 184 SER A CA 1
ATOM 1392 C C . SER A 1 184 ? 1.778 -0.398 24.420 1.00 83.19 184 SER A C 1
ATOM 1394 O O . SER A 1 184 ? 1.062 -1.391 24.265 1.00 83.19 184 SER A O 1
ATOM 1396 N N . ALA A 1 185 ? 1.326 0.841 24.204 1.00 84.62 185 ALA A N 1
ATOM 1397 C CA . ALA A 1 185 ? -0.024 1.112 23.720 1.00 84.62 185 ALA A CA 1
ATOM 1398 C C . ALA A 1 185 ? -0.103 0.927 22.194 1.00 84.62 185 ALA A C 1
ATOM 1400 O O . ALA A 1 185 ? 0.797 1.379 21.475 1.00 84.62 185 ALA A O 1
ATOM 1401 N N . PRO A 1 186 ? -1.171 0.303 21.667 1.00 87.75 186 PRO A N 1
ATOM 1402 C CA . PRO A 1 186 ? -1.434 0.319 20.236 1.00 87.75 186 PRO A CA 1
ATOM 1403 C C . PRO A 1 186 ? -1.650 1.743 19.731 1.00 87.75 186 PRO A C 1
ATOM 1405 O O . PRO A 1 186 ? -2.324 2.548 20.370 1.00 87.75 186 PRO A O 1
ATOM 1408 N N . ARG A 1 187 ? -1.126 2.031 18.543 1.00 81.25 187 ARG A N 1
ATOM 1409 C CA . ARG A 1 187 ? -1.297 3.309 17.844 1.00 81.25 187 ARG A CA 1
ATOM 1410 C C . ARG A 1 187 ? -1.579 3.080 16.371 1.00 81.25 187 ARG A C 1
ATOM 1412 O O . ARG A 1 187 ? -1.234 2.031 15.835 1.00 81.25 187 ARG A O 1
ATOM 1419 N N . ILE A 1 188 ? -2.154 4.077 15.712 1.00 80.75 188 ILE A N 1
ATOM 1420 C CA . ILE A 1 188 ? -2.289 4.077 14.254 1.00 80.75 188 ILE A CA 1
ATOM 1421 C C . ILE A 1 188 ? -0.883 4.177 13.644 1.00 80.75 188 ILE A C 1
ATOM 1423 O O . ILE A 1 188 ? -0.125 5.092 13.965 1.00 80.75 188 ILE A O 1
ATOM 1427 N N . VAL A 1 189 ? -0.525 3.220 12.788 1.00 79.44 189 VAL A N 1
ATOM 1428 C CA . VAL A 1 189 ? 0.757 3.161 12.082 1.00 79.44 189 VAL A CA 1
ATOM 1429 C C . VAL A 1 189 ? 0.523 3.458 10.607 1.00 79.44 189 VAL A C 1
ATOM 1431 O O . VAL A 1 189 ? 0.105 2.599 9.830 1.00 79.44 189 VAL A O 1
ATOM 1434 N N . GLY A 1 190 ? 0.808 4.705 10.248 1.00 76.12 190 GLY A N 1
ATOM 1435 C CA . GLY A 1 190 ? 0.620 5.267 8.916 1.00 76.12 190 GLY A CA 1
ATOM 1436 C C . GLY A 1 190 ? -0.394 6.411 8.906 1.00 76.12 190 GLY A C 1
ATOM 1437 O O . GLY A 1 190 ? -1.046 6.683 9.912 1.00 76.12 190 GLY A O 1
ATOM 1438 N N . ASN A 1 191 ? -0.506 7.109 7.777 1.00 76.69 191 ASN A N 1
ATOM 1439 C CA . ASN A 1 191 ? -1.336 8.314 7.642 1.00 76.69 191 ASN A CA 1
ATOM 1440 C C . ASN A 1 191 ? -2.580 8.129 6.756 1.00 76.69 191 ASN A C 1
ATOM 1442 O O . ASN A 1 191 ? -3.224 9.114 6.397 1.00 76.69 191 ASN A O 1
ATOM 1446 N N . THR A 1 192 ? -2.908 6.893 6.381 1.00 82.31 192 THR A N 1
ATOM 1447 C CA . THR A 1 192 ? -3.978 6.592 5.426 1.00 82.31 192 THR A CA 1
ATOM 1448 C C . THR A 1 192 ? -5.206 5.959 6.091 1.00 82.31 192 THR A C 1
ATOM 1450 O O . THR A 1 192 ? -5.135 5.389 7.183 1.00 82.31 192 THR A O 1
ATOM 1453 N N . ARG A 1 193 ? -6.368 6.025 5.428 1.00 86.44 193 ARG A N 1
ATOM 1454 C CA . ARG A 1 193 ? -7.508 5.144 5.730 1.00 86.44 193 ARG A CA 1
ATOM 1455 C C . ARG A 1 193 ? -7.056 3.687 5.652 1.00 86.44 193 ARG A C 1
ATOM 1457 O O . ARG A 1 193 ? -6.233 3.330 4.814 1.00 86.44 193 ARG A O 1
ATOM 1464 N N . GLY A 1 194 ? -7.577 2.846 6.538 1.00 90.44 194 GLY A N 1
ATOM 1465 C CA . GLY A 1 194 ? -7.138 1.459 6.648 1.00 90.44 194 GLY A CA 1
ATOM 1466 C C . GLY A 1 194 ? -5.685 1.318 7.120 1.00 90.44 194 GLY A C 1
ATOM 1467 O O . GLY A 1 194 ? -5.048 0.317 6.798 1.00 90.44 194 GLY A O 1
ATOM 1468 N N . ALA A 1 195 ? -5.134 2.300 7.841 1.00 87.62 195 ALA A N 1
ATOM 1469 C CA . ALA A 1 195 ? -3.864 2.143 8.547 1.00 87.62 195 ALA A CA 1
ATOM 1470 C C . ALA A 1 195 ? -3.983 1.091 9.662 1.00 87.62 195 ALA A C 1
ATOM 1472 O O . ALA A 1 195 ? -5.031 0.941 10.296 1.00 87.62 195 ALA A O 1
ATOM 1473 N N . VAL A 1 196 ? -2.902 0.352 9.895 1.00 94.94 196 VAL A N 1
ATOM 1474 C CA . VAL A 1 196 ? -2.838 -0.727 10.891 1.00 94.94 196 VAL A CA 1
ATOM 1475 C C . VAL A 1 196 ? -2.691 -0.121 12.283 1.00 94.94 196 VAL A C 1
ATOM 1477 O O . VAL A 1 196 ? -1.972 0.860 12.456 1.00 94.94 196 VAL A O 1
ATOM 1480 N N . LEU A 1 197 ? -3.340 -0.701 13.290 1.00 92.81 197 LEU A N 1
ATOM 1481 C CA . LEU A 1 197 ? -3.004 -0.428 14.686 1.00 92.81 197 LEU A CA 1
ATOM 1482 C C . LEU A 1 197 ? -1.846 -1.330 15.086 1.00 92.81 197 LEU A C 1
ATOM 1484 O O . LEU A 1 197 ? -1.928 -2.533 14.863 1.00 92.81 197 LEU A O 1
ATOM 1488 N N . ALA A 1 198 ? -0.792 -0.791 15.688 1.00 91.50 198 ALA A N 1
ATOM 1489 C CA . ALA A 1 198 ? 0.319 -1.607 16.163 1.00 91.50 198 ALA A CA 1
ATOM 1490 C C . ALA A 1 198 ? 0.895 -1.093 17.485 1.00 91.50 198 ALA A C 1
ATOM 1492 O O . ALA A 1 198 ? 0.926 0.113 17.735 1.00 91.50 198 ALA A O 1
ATOM 1493 N N . SER A 1 199 ? 1.365 -2.018 18.313 1.00 88.88 199 SER A N 1
ATOM 1494 C CA . SER A 1 199 ? 2.251 -1.782 19.455 1.00 88.88 199 SER A CA 1
ATOM 1495 C C . SER A 1 199 ? 3.551 -2.574 19.251 1.00 88.88 199 SER A C 1
ATOM 1497 O O . SER A 1 199 ? 3.809 -3.056 18.148 1.00 88.88 199 SER A O 1
ATOM 1499 N N . ASP A 1 200 ? 4.372 -2.743 20.285 1.00 87.38 200 ASP A N 1
ATOM 1500 C CA . ASP A 1 200 ? 5.537 -3.633 20.195 1.00 87.38 200 ASP A CA 1
ATOM 1501 C C . ASP A 1 200 ? 5.140 -5.119 20.257 1.00 87.38 200 ASP A C 1
ATOM 1503 O O . ASP A 1 200 ? 5.946 -5.987 19.920 1.00 87.38 200 ASP A O 1
ATOM 1507 N N . LYS A 1 201 ? 3.899 -5.418 20.674 1.00 92.88 201 LYS A N 1
ATOM 1508 C CA . LYS A 1 201 ? 3.418 -6.783 20.930 1.00 92.88 201 LYS A CA 1
ATOM 1509 C C . LYS A 1 201 ? 2.285 -7.235 20.019 1.00 92.88 201 LYS A C 1
ATOM 1511 O O . LYS A 1 201 ? 2.217 -8.424 19.715 1.00 92.88 201 LYS A O 1
ATOM 1516 N N . ILE A 1 202 ? 1.401 -6.338 19.582 1.00 97.12 202 ILE A N 1
ATOM 1517 C CA . ILE A 1 202 ? 0.251 -6.712 18.748 1.00 97.12 202 ILE A CA 1
ATOM 1518 C C . ILE A 1 202 ? 0.085 -5.799 17.539 1.00 97.12 202 ILE A C 1
ATOM 1520 O O . ILE A 1 202 ? 0.417 -4.616 17.593 1.00 97.12 202 ILE A O 1
ATOM 1524 N N . PHE A 1 203 ? -0.494 -6.338 16.469 1.00 98.31 203 PHE A N 1
ATOM 1525 C CA . PHE A 1 203 ? -1.117 -5.564 15.399 1.00 98.31 203 PHE A CA 1
ATOM 1526 C C . PHE A 1 203 ? -2.623 -5.833 15.361 1.00 98.31 203 PHE A C 1
ATOM 1528 O O . PHE A 1 203 ? -3.075 -6.906 15.760 1.00 98.31 203 PHE A O 1
ATOM 1535 N N . ALA A 1 204 ? -3.406 -4.885 14.855 1.00 98.25 204 ALA A N 1
ATOM 1536 C CA . ALA A 1 204 ? -4.837 -5.044 14.643 1.00 98.25 204 ALA A CA 1
ATOM 1537 C C . ALA A 1 204 ? -5.350 -4.159 13.501 1.00 98.25 204 ALA A C 1
ATOM 1539 O O . ALA A 1 204 ? -4.742 -3.145 13.152 1.00 98.25 204 ALA A O 1
ATOM 1540 N N . GLY A 1 205 ? -6.498 -4.508 12.932 1.00 96.88 205 GLY A N 1
ATOM 1541 C CA . GLY A 1 205 ? -7.170 -3.635 11.979 1.00 96.88 205 GLY A CA 1
ATOM 1542 C C . GLY A 1 205 ? -8.423 -4.234 11.365 1.00 96.88 205 GLY A C 1
ATOM 1543 O O . GLY A 1 205 ? -8.576 -5.448 11.245 1.00 96.88 205 GLY A O 1
ATOM 1544 N N . LEU A 1 206 ? -9.320 -3.347 10.951 1.00 96.56 206 LEU A N 1
ATOM 1545 C CA . LEU A 1 206 ? -10.421 -3.660 10.058 1.00 96.56 206 LEU A CA 1
ATOM 1546 C C . LEU A 1 206 ? -9.879 -3.950 8.654 1.00 96.56 206 LEU A C 1
ATOM 1548 O O . LEU A 1 206 ? -9.162 -3.131 8.084 1.00 96.56 206 LEU A O 1
ATOM 1552 N N . GLU A 1 207 ? -10.261 -5.085 8.077 1.00 96.69 207 GLU A N 1
ATOM 1553 C CA . GLU A 1 207 ? -9.728 -5.583 6.808 1.00 96.69 207 GLU A CA 1
ATOM 1554 C C . GLU A 1 207 ? -10.420 -4.972 5.580 1.00 96.69 207 GLU A C 1
ATOM 1556 O O . GLU A 1 207 ? -10.932 -5.662 4.693 1.00 96.69 207 GLU A O 1
ATOM 1561 N N . THR A 1 208 ? -10.440 -3.646 5.529 1.00 94.94 208 THR A N 1
ATOM 1562 C CA . THR A 1 208 ? -10.825 -2.874 4.347 1.00 94.94 208 THR A CA 1
ATOM 1563 C C . THR A 1 208 ? -9.947 -1.627 4.240 1.00 94.94 208 THR A C 1
ATOM 1565 O O . THR A 1 208 ? -9.658 -0.996 5.264 1.00 94.94 208 THR A O 1
ATOM 1568 N N . PRO A 1 209 ? -9.525 -1.219 3.029 1.00 94.44 209 PRO A N 1
ATOM 1569 C CA . PRO A 1 209 ? -8.745 0.003 2.862 1.00 94.44 209 PRO A CA 1
ATOM 1570 C C . PRO A 1 209 ? -9.521 1.265 3.259 1.00 94.44 209 PRO A C 1
ATOM 1572 O O . PRO A 1 209 ? -8.908 2.281 3.571 1.00 94.44 209 PRO A O 1
ATOM 1575 N N . THR A 1 210 ? -10.857 1.219 3.291 1.00 90.88 210 THR A N 1
ATOM 1576 C CA . THR A 1 210 ? -11.727 2.332 3.716 1.00 90.88 210 THR A CA 1
ATOM 1577 C C . THR A 1 210 ? -11.943 2.383 5.232 1.00 90.88 210 THR A C 1
ATOM 1579 O O . THR A 1 210 ? -12.576 3.309 5.743 1.00 90.88 210 THR A O 1
ATOM 1582 N N . GLY A 1 211 ? -11.398 1.411 5.969 1.00 89.19 211 GLY A N 1
ATOM 1583 C CA . GLY A 1 211 ? -11.599 1.263 7.402 1.00 89.19 211 GLY A CA 1
ATOM 1584 C C . GLY A 1 211 ? -11.048 2.419 8.237 1.00 89.19 211 GLY A C 1
ATOM 1585 O O . GLY A 1 211 ? -10.013 3.014 7.932 1.00 89.19 211 GLY A O 1
ATOM 1586 N N . ILE A 1 212 ? -11.734 2.713 9.338 1.00 85.75 212 ILE A N 1
ATOM 1587 C CA . ILE A 1 212 ? -11.319 3.687 10.348 1.00 85.75 212 ILE A CA 1
ATOM 1588 C C . ILE A 1 212 ? -10.876 2.914 11.583 1.00 85.75 212 ILE A C 1
ATOM 1590 O O . ILE A 1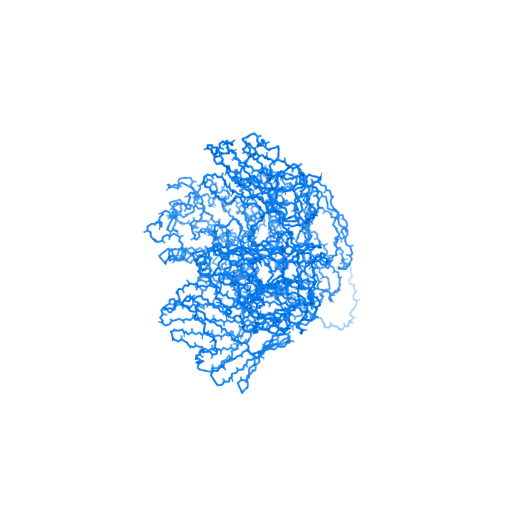 212 ? -11.705 2.479 12.382 1.00 85.75 212 ILE A O 1
ATOM 1594 N N . ASN A 1 213 ? -9.570 2.721 11.722 1.00 86.19 213 ASN A N 1
ATOM 1595 C CA . ASN A 1 213 ? -8.997 2.068 12.888 1.00 86.19 213 ASN A CA 1
ATOM 1596 C C . ASN A 1 213 ? -8.594 3.126 13.919 1.00 86.19 213 ASN A C 1
ATOM 1598 O O . ASN A 1 213 ? -7.902 4.084 13.581 1.00 86.19 213 ASN A O 1
ATOM 1602 N N . THR A 1 214 ? -9.025 2.964 15.167 1.00 82.56 214 THR A N 1
ATOM 1603 C CA . THR A 1 214 ? -8.761 3.916 16.254 1.00 82.56 214 THR A CA 1
ATOM 1604 C C . THR A 1 214 ? -8.214 3.196 17.478 1.00 82.56 214 THR A C 1
ATOM 1606 O O . THR A 1 214 ? -8.647 2.086 17.785 1.00 82.56 214 THR A O 1
ATOM 1609 N N . ALA A 1 215 ? -7.308 3.849 18.201 1.00 83.06 215 ALA A N 1
ATOM 1610 C CA . ALA A 1 215 ? -6.803 3.398 19.492 1.00 83.06 215 ALA A CA 1
ATOM 1611 C C . ALA A 1 215 ? -6.942 4.528 20.521 1.00 83.06 215 ALA A C 1
ATOM 1613 O O . ALA A 1 215 ? -6.632 5.678 20.211 1.00 83.06 215 ALA A O 1
ATOM 1614 N N . GLY A 1 216 ? -7.397 4.191 21.727 1.00 73.75 216 GLY A N 1
ATOM 1615 C CA . GLY A 1 216 ? -7.647 5.147 22.808 1.00 73.75 216 GLY A CA 1
ATOM 1616 C C . GLY A 1 216 ? -9.076 5.686 22.829 1.00 73.75 216 GLY A C 1
ATOM 1617 O O . GLY A 1 216 ? -9.837 5.542 21.872 1.00 73.75 216 GLY A O 1
ATOM 1618 N N . GLU A 1 217 ? -9.449 6.288 23.956 1.00 58.41 217 GLU A N 1
ATOM 1619 C CA . GLU A 1 217 ? -10.669 7.089 24.072 1.00 58.41 217 GLU A CA 1
ATOM 1620 C C . GLU A 1 217 ? -10.359 8.529 23.639 1.00 58.41 217 GLU A C 1
ATOM 1622 O O . GLU A 1 217 ? -9.247 9.019 23.850 1.00 58.41 217 GLU A O 1
ATOM 1627 N N . GLY A 1 218 ? -11.320 9.199 22.997 1.00 50.50 218 GLY A N 1
ATOM 1628 C CA . GLY A 1 218 ? -11.205 10.631 22.727 1.00 50.50 218 GLY A CA 1
ATOM 1629 C C . GLY A 1 218 ? -11.110 11.372 24.057 1.00 50.50 218 GLY A C 1
ATOM 1630 O O . GLY A 1 218 ? -12.031 11.305 24.862 1.00 50.50 218 GLY A O 1
ATOM 1631 N N . ASP A 1 219 ? -9.975 12.013 24.308 1.00 53.97 219 ASP A N 1
ATOM 1632 C CA . ASP A 1 219 ? -9.718 12.731 25.555 1.00 53.97 219 ASP A CA 1
ATOM 1633 C C . ASP A 1 219 ? -10.578 14.004 25.631 1.00 53.97 219 ASP A C 1
ATOM 1635 O O . ASP A 1 219 ? -10.817 14.634 24.597 1.00 53.97 219 ASP A O 1
ATOM 1639 N N . ASP A 1 220 ? -11.010 14.433 26.820 1.00 54.75 220 ASP A N 1
ATOM 1640 C CA . ASP A 1 220 ? -11.768 15.689 26.989 1.00 54.75 220 ASP A CA 1
ATOM 1641 C C . ASP A 1 220 ? -10.951 16.919 26.544 1.00 54.75 220 ASP A C 1
ATOM 1643 O O . ASP A 1 220 ? -11.500 17.937 26.124 1.00 54.75 220 ASP A O 1
ATOM 1647 N N . MET A 1 221 ? -9.626 16.771 26.532 1.00 68.19 221 MET A N 1
ATOM 1648 C CA . MET A 1 221 ? -8.648 17.721 26.001 1.00 68.19 221 MET A CA 1
ATOM 1649 C C . MET A 1 221 ? -8.640 17.824 24.469 1.00 68.19 221 MET A C 1
ATOM 1651 O O . MET A 1 221 ? -8.115 18.794 23.926 1.00 68.19 221 MET A O 1
ATOM 1655 N N . SER A 1 222 ? -9.169 16.831 23.745 1.00 56.25 222 SER A N 1
ATOM 1656 C CA . SER A 1 222 ? -9.115 16.797 22.271 1.00 56.25 222 SER A CA 1
ATOM 1657 C C . SER A 1 222 ? -10.020 17.844 21.608 1.00 56.25 222 SER A C 1
ATOM 1659 O O . SER A 1 222 ? -9.782 18.221 20.462 1.00 56.25 222 SER A O 1
ATOM 1661 N N . ALA A 1 223 ? -11.011 18.354 22.348 1.00 62.12 223 ALA A N 1
ATOM 1662 C CA . ALA A 1 223 ? -11.907 19.434 21.936 1.00 62.12 223 ALA A CA 1
ATOM 1663 C C . ALA A 1 223 ? -11.433 20.833 22.388 1.00 62.12 223 ALA A C 1
ATOM 1665 O O . ALA A 1 223 ? -12.137 21.821 22.172 1.00 62.12 223 ALA A O 1
ATOM 1666 N N . PHE A 1 224 ? -10.263 20.940 23.032 1.00 79.94 224 PHE A N 1
ATOM 1667 C CA . PHE A 1 224 ? -9.759 22.209 23.550 1.00 79.94 224 PHE A CA 1
ATOM 1668 C C . PHE A 1 224 ? -9.386 23.180 22.426 1.00 79.94 224 PHE A C 1
ATOM 1670 O O . PHE A 1 224 ? -8.515 22.919 21.596 1.00 79.94 224 PHE A O 1
ATOM 1677 N N . VAL A 1 225 ? -10.019 24.348 22.453 1.00 78.56 225 VAL A N 1
ATOM 1678 C CA . VAL A 1 225 ? -9.774 25.473 21.549 1.00 78.56 225 VAL A CA 1
ATOM 1679 C C . VAL A 1 225 ? -9.240 26.614 22.407 1.00 78.56 225 VAL A C 1
ATOM 1681 O O . VAL A 1 225 ? -9.960 27.167 23.233 1.00 78.56 225 VAL A O 1
ATOM 1684 N N . HIS A 1 226 ? -7.961 26.956 22.256 1.00 82.56 226 HIS A N 1
ATOM 1685 C CA . HIS A 1 226 ? -7.308 27.893 23.177 1.00 82.56 226 HIS A CA 1
ATOM 1686 C C . HIS A 1 226 ? -7.596 29.367 22.873 1.00 82.56 226 HIS A C 1
ATOM 1688 O O . HIS A 1 226 ? -7.418 30.206 23.752 1.00 82.56 226 HIS A O 1
ATOM 1694 N N . ASN A 1 227 ? -7.986 29.711 21.637 1.00 84.25 227 ASN A N 1
ATOM 1695 C CA . ASN A 1 227 ? -8.174 31.109 21.226 1.00 84.25 227 ASN A CA 1
ATOM 1696 C C . ASN A 1 227 ? -9.636 31.523 21.022 1.00 84.25 227 ASN A C 1
ATOM 1698 O O . ASN A 1 227 ? -9.905 32.655 20.610 1.00 84.25 227 ASN A O 1
ATOM 1702 N N . ALA A 1 228 ? -10.584 30.627 21.264 1.00 88.25 228 ALA A N 1
ATOM 1703 C CA . ALA A 1 228 ? -11.992 30.885 21.040 1.00 88.25 228 ALA A CA 1
ATOM 1704 C C . ALA A 1 228 ? -12.852 29.962 21.891 1.00 88.25 228 ALA A C 1
ATOM 1706 O O . ALA A 1 228 ? -12.409 28.909 22.339 1.00 88.25 228 ALA A O 1
ATOM 1707 N N . TRP A 1 229 ? -14.103 30.361 22.079 1.00 91.69 229 TRP A N 1
ATOM 1708 C CA . TRP A 1 229 ? -15.123 29.479 22.617 1.00 91.69 229 TRP A CA 1
ATOM 1709 C C . TRP A 1 229 ? -16.400 29.557 21.790 1.00 91.69 229 TRP A C 1
ATOM 1711 O O . TRP A 1 229 ? -16.719 30.569 21.158 1.00 91.69 229 TRP A O 1
ATOM 1721 N N . THR A 1 230 ? -17.149 28.469 21.848 1.00 86.94 230 THR A N 1
ATOM 1722 C CA . THR A 1 230 ? -18.527 28.340 21.389 1.00 86.94 230 THR A CA 1
ATOM 1723 C C . THR A 1 230 ? -19.383 27.853 22.558 1.00 86.94 230 THR A C 1
ATOM 1725 O O . THR A 1 230 ? -18.870 27.595 23.651 1.00 86.94 230 THR A O 1
ATOM 1728 N N . MET A 1 231 ? -20.681 27.668 22.324 1.00 79.44 231 MET A N 1
ATOM 1729 C CA . MET A 1 231 ? -21.579 27.086 23.325 1.00 79.44 231 MET A CA 1
ATOM 1730 C C . MET A 1 231 ? -21.210 25.646 23.733 1.00 79.44 231 MET A C 1
ATOM 1732 O O . MET A 1 231 ? -21.657 25.190 24.777 1.00 79.44 231 MET A O 1
ATOM 1736 N N . GLU A 1 232 ? -20.377 24.944 22.957 1.00 80.19 232 GLU A N 1
ATOM 1737 C CA . GLU A 1 232 ? -19.945 23.565 23.245 1.00 80.19 232 GLU A CA 1
ATOM 1738 C C . GLU A 1 232 ? -18.569 23.491 23.932 1.00 80.19 232 GLU A C 1
ATOM 1740 O O . GLU A 1 232 ? -18.142 22.422 24.359 1.00 80.19 232 GLU A O 1
ATOM 1745 N N . SER A 1 233 ? -17.854 24.614 24.064 1.00 82.44 233 SER A N 1
ATOM 1746 C CA . SER A 1 233 ? -16.444 24.603 24.483 1.00 82.44 233 SER A CA 1
ATOM 1747 C C . SER A 1 233 ? -16.209 24.204 25.943 1.00 82.44 233 SER A C 1
ATOM 1749 O O . SER A 1 233 ? -15.109 23.760 26.270 1.00 82.44 233 SER A O 1
ATOM 1751 N N . PHE A 1 234 ? -17.204 24.364 26.821 1.00 87.38 234 PHE A N 1
ATOM 1752 C CA . PHE A 1 234 ? -17.067 24.173 28.272 1.00 87.38 234 PHE A CA 1
ATOM 1753 C C . PHE A 1 234 ? -17.758 22.893 28.758 1.00 87.38 234 PHE A C 1
ATOM 1755 O O . PHE A 1 234 ? -18.672 22.936 29.579 1.00 87.38 234 PHE A O 1
ATOM 1762 N N . ALA A 1 235 ? -17.334 21.750 28.219 1.00 79.12 235 ALA A N 1
ATOM 1763 C CA . ALA A 1 235 ? -17.889 20.438 28.561 1.00 79.12 235 ALA A CA 1
ATOM 1764 C C . ALA A 1 235 ? -17.242 19.792 29.806 1.00 79.12 235 ALA A C 1
ATOM 1766 O O . ALA A 1 235 ? -17.788 18.834 30.363 1.00 79.12 235 ALA A O 1
ATOM 1767 N N . TRP A 1 236 ? -16.087 20.296 30.258 1.00 87.00 236 TRP A N 1
ATOM 1768 C CA . TRP A 1 236 ? -15.378 19.750 31.416 1.00 87.00 236 TRP A CA 1
ATOM 1769 C C . TRP A 1 236 ? -16.014 20.240 32.723 1.00 87.00 236 TRP A C 1
ATOM 1771 O O . TRP A 1 236 ? -16.223 21.435 32.920 1.00 87.00 236 TRP A O 1
ATOM 1781 N N . HIS A 1 237 ? -16.302 19.307 33.630 1.00 86.94 237 HIS A N 1
ATOM 1782 C CA . HIS A 1 237 ? -16.853 19.583 34.956 1.00 86.94 237 HIS A CA 1
ATOM 1783 C C . HIS A 1 237 ? -15.756 19.323 35.997 1.00 86.94 237 HIS A C 1
ATOM 1785 O O . HIS A 1 237 ? -15.467 18.158 36.279 1.00 86.94 237 HIS A O 1
ATOM 1791 N N . PRO A 1 238 ? -15.122 20.366 36.568 1.00 83.44 238 PRO A N 1
ATOM 1792 C CA . PRO A 1 238 ? -13.934 20.187 37.400 1.00 83.44 238 PRO A CA 1
ATOM 1793 C C . PRO A 1 238 ? -14.207 19.422 38.693 1.00 83.44 238 PRO A C 1
ATOM 1795 O O . PRO A 1 238 ? -13.304 18.785 39.223 1.00 83.44 238 PRO A O 1
ATOM 1798 N N . ALA A 1 239 ? -15.434 19.492 39.222 1.00 87.62 239 ALA A N 1
ATOM 1799 C CA . ALA A 1 239 ? -15.816 18.867 40.485 1.00 87.62 239 ALA A CA 1
ATOM 1800 C C . ALA A 1 239 ? -14.761 19.138 41.582 1.00 87.62 239 ALA A C 1
ATOM 1802 O O . ALA A 1 239 ? -14.496 20.300 41.915 1.00 87.62 239 ALA A O 1
ATOM 1803 N N . GLU A 1 240 ? -14.119 18.092 42.110 1.00 83.94 240 GLU A N 1
ATOM 1804 C CA . GLU A 1 240 ? -13.091 18.230 43.143 1.00 83.94 240 GLU A CA 1
ATOM 1805 C C . GLU A 1 240 ? -11.811 18.947 42.684 1.00 83.94 240 GLU A C 1
ATOM 1807 O O . GLU A 1 240 ? -11.139 19.567 43.508 1.00 83.94 240 GLU A O 1
ATOM 1812 N N . GLU A 1 241 ? -11.527 18.984 41.379 1.00 83.75 241 GLU A N 1
ATOM 1813 C CA . GLU A 1 241 ? -10.409 19.742 40.803 1.00 83.75 241 GLU A CA 1
ATOM 1814 C C . GLU A 1 241 ? -10.613 21.268 40.876 1.00 83.75 241 GLU A C 1
ATOM 1816 O O . GLU A 1 241 ? -9.672 22.017 40.607 1.00 83.75 241 GLU A O 1
ATOM 1821 N N . THR A 1 242 ? -11.810 21.749 41.257 1.00 88.50 242 THR A N 1
ATOM 1822 C CA . THR A 1 242 ? -12.100 23.186 41.411 1.00 88.50 242 THR A CA 1
ATOM 1823 C C . THR A 1 242 ? -11.195 23.799 42.495 1.00 88.50 242 THR A C 1
ATOM 1825 O O . THR A 1 242 ? -11.354 23.449 43.676 1.00 88.50 242 THR A O 1
ATOM 1828 N N . PRO A 1 243 ? -10.299 24.752 42.152 1.00 90.75 243 PRO A N 1
ATOM 1829 C CA . PRO A 1 243 ? -9.375 25.375 43.097 1.00 90.75 243 PRO A CA 1
ATOM 1830 C C . PRO A 1 243 ? -10.085 25.967 44.318 1.00 90.75 243 PRO A C 1
ATOM 1832 O O . PRO A 1 243 ? -11.102 26.653 44.198 1.00 90.75 243 PRO A O 1
ATOM 1835 N N . GLN A 1 244 ? -9.512 25.778 45.512 1.00 90.19 244 GLN A N 1
ATOM 1836 C CA . GLN A 1 244 ? -10.087 26.313 46.756 1.00 90.19 244 GLN A CA 1
ATOM 1837 C C . GLN A 1 244 ? -10.300 27.833 46.710 1.00 90.19 244 GLN A C 1
ATOM 1839 O O . GLN A 1 244 ? -11.245 28.339 47.311 1.00 90.19 244 GLN A O 1
ATOM 1844 N N . ALA A 1 245 ? -9.443 28.569 45.999 1.00 91.38 245 ALA A N 1
ATOM 1845 C CA . ALA A 1 245 ? -9.587 30.010 45.814 1.00 91.38 245 ALA A CA 1
ATOM 1846 C C . ALA A 1 245 ? -10.857 30.384 45.028 1.00 91.38 245 ALA A C 1
ATOM 1848 O O . ALA A 1 245 ? -11.509 31.358 45.391 1.00 91.38 245 ALA A O 1
ATOM 1849 N N . ILE A 1 246 ? -11.258 29.580 44.035 1.00 91.75 246 ILE A N 1
ATOM 1850 C CA . ILE A 1 246 ? -12.527 29.755 43.312 1.00 91.75 246 ILE A CA 1
ATOM 1851 C C . ILE A 1 246 ? -13.709 29.418 44.224 1.00 91.75 246 ILE A C 1
ATOM 1853 O O . ILE A 1 246 ? -14.668 30.181 44.289 1.00 91.75 246 ILE A O 1
ATOM 1857 N N . ARG A 1 247 ? -13.623 28.335 45.011 1.00 89.31 247 ARG A N 1
ATOM 1858 C CA . ARG A 1 247 ? -14.678 27.986 45.987 1.00 89.31 247 ARG A CA 1
ATOM 1859 C C . ARG A 1 247 ? -14.898 29.102 47.019 1.00 89.31 247 ARG A C 1
ATOM 1861 O O . ARG A 1 247 ? -16.031 29.396 47.390 1.00 89.31 247 ARG A O 1
ATOM 1868 N N . LYS A 1 248 ? -13.827 29.794 47.431 1.00 91.75 248 LYS A N 1
ATOM 1869 C CA . LYS A 1 248 ? -13.888 30.967 48.325 1.00 91.75 248 LYS A CA 1
ATOM 1870 C C . LYS A 1 248 ? -14.595 32.186 47.711 1.00 91.75 248 LYS A C 1
ATOM 1872 O O . LYS A 1 248 ? -14.942 33.092 48.461 1.00 91.75 248 LYS A O 1
ATOM 1877 N N . LEU A 1 249 ? -14.857 32.201 46.400 1.00 89.12 249 LEU A N 1
ATOM 1878 C CA . LEU A 1 249 ? -15.710 33.208 45.751 1.00 89.12 249 LEU A CA 1
ATOM 1879 C C . LEU A 1 249 ? -17.216 32.947 45.966 1.00 89.12 249 LEU A C 1
ATOM 1881 O O . LEU A 1 249 ? -18.029 33.775 45.566 1.00 89.12 249 LEU A O 1
ATOM 1885 N N . GLY A 1 250 ? -17.598 31.835 46.613 1.00 88.81 250 GLY A N 1
ATOM 1886 C CA . GLY A 1 250 ? -18.988 31.531 46.984 1.00 88.81 250 GLY A CA 1
ATOM 1887 C C . GLY A 1 250 ? -19.746 30.617 46.011 1.00 88.81 250 GLY A C 1
ATOM 1888 O O . GLY A 1 250 ? -20.979 30.582 46.055 1.00 88.81 250 GLY A O 1
ATOM 1889 N N . TYR A 1 251 ? -19.030 29.888 45.148 1.00 87.25 251 TYR A N 1
ATOM 1890 C CA . TYR A 1 251 ? -19.593 28.917 44.201 1.00 87.25 251 TYR A CA 1
ATOM 1891 C C . TYR A 1 251 ? -19.380 27.479 44.682 1.00 87.25 251 TYR A C 1
ATOM 1893 O O . TYR A 1 251 ? -18.312 27.143 45.205 1.00 87.25 251 TYR A O 1
ATOM 1901 N N . THR A 1 252 ? -20.385 26.625 44.490 1.00 86.56 252 THR A N 1
ATOM 1902 C CA . THR A 1 252 ? -20.258 25.175 44.689 1.00 86.56 252 THR A CA 1
ATOM 1903 C C . THR A 1 252 ? -19.671 24.512 43.438 1.00 86.56 252 THR A C 1
ATOM 1905 O O . THR A 1 252 ? -19.646 25.102 42.361 1.00 86.56 252 THR A O 1
ATOM 1908 N N . THR A 1 253 ? -19.130 23.301 43.567 1.00 86.12 253 THR A N 1
ATOM 1909 C CA . THR A 1 253 ? -18.398 22.627 42.479 1.00 86.12 253 THR A CA 1
ATOM 1910 C C . THR A 1 253 ? -19.283 22.248 41.288 1.00 86.12 253 THR A C 1
ATOM 1912 O O . THR A 1 253 ? -18.796 22.218 40.166 1.00 86.12 253 THR A O 1
ATOM 1915 N N . ASP A 1 254 ? -20.578 22.022 41.510 1.00 87.44 254 ASP A N 1
ATOM 1916 C CA . ASP A 1 254 ? -21.609 21.793 40.487 1.00 87.44 254 ASP A CA 1
ATOM 1917 C C . ASP A 1 254 ? -22.008 23.068 39.723 1.00 87.44 254 ASP A C 1
ATOM 1919 O O . ASP A 1 254 ? -22.614 22.992 38.659 1.00 87.44 254 ASP A O 1
ATOM 1923 N N . GLN A 1 255 ? -21.648 24.245 40.243 1.00 91.75 255 GLN A N 1
ATOM 1924 C CA . GLN A 1 255 ? -21.898 25.544 39.608 1.00 91.75 255 GLN A CA 1
ATOM 1925 C C . GLN A 1 255 ? -20.730 26.014 38.739 1.00 91.75 255 GLN A C 1
ATOM 1927 O O . GLN A 1 255 ? -20.811 27.093 38.146 1.00 91.75 255 GLN A O 1
ATOM 1932 N N . ILE A 1 256 ? -19.645 25.238 38.688 1.00 94.06 256 ILE A N 1
ATOM 1933 C CA . ILE A 1 256 ? -18.452 25.544 37.910 1.00 94.06 256 ILE A CA 1
ATOM 1934 C C . ILE A 1 256 ? -18.326 24.545 36.766 1.00 94.06 256 ILE A C 1
ATOM 1936 O O . ILE A 1 256 ? -18.301 23.333 36.969 1.00 94.06 256 ILE A O 1
ATOM 1940 N N . VAL A 1 257 ? -18.177 25.080 35.562 1.00 92.94 257 VAL A N 1
ATOM 1941 C CA . VAL A 1 257 ? -17.800 24.328 34.363 1.00 92.94 257 VAL A CA 1
ATOM 1942 C C . VAL A 1 257 ? -16.502 24.899 33.815 1.00 92.94 257 VAL A C 1
ATOM 1944 O O . VAL A 1 257 ? -16.048 25.968 34.227 1.00 92.94 257 VAL A O 1
ATOM 1947 N N . GLY A 1 258 ? -15.873 24.203 32.885 1.00 90.56 258 GLY A N 1
ATOM 1948 C CA . GLY A 1 258 ? -14.616 24.659 32.336 1.00 90.56 258 GLY A CA 1
ATOM 1949 C C . GLY A 1 258 ? -14.233 23.984 31.040 1.00 90.56 258 GLY A C 1
ATOM 1950 O O . GLY A 1 258 ? -14.954 23.167 30.470 1.00 90.56 258 GLY A O 1
ATOM 1951 N N . THR A 1 259 ? -13.055 24.364 30.576 1.00 91.56 259 THR A N 1
ATOM 1952 C CA . THR A 1 259 ? -12.357 23.714 29.473 1.00 91.56 259 THR A CA 1
ATOM 1953 C C . THR A 1 259 ? -10.873 23.694 29.792 1.00 91.56 259 THR A C 1
ATOM 1955 O O . THR A 1 259 ? -10.382 24.546 30.546 1.00 91.56 259 THR A O 1
ATOM 1958 N N . ARG A 1 260 ? -10.169 22.690 29.277 1.00 91.44 260 ARG A N 1
ATOM 1959 C CA . ARG A 1 260 ? -8.765 22.458 29.597 1.00 91.44 260 ARG A CA 1
ATOM 1960 C C . ARG A 1 260 ? -8.024 21.814 28.437 1.00 91.44 260 ARG A C 1
ATOM 1962 O O . ARG A 1 260 ? -8.627 21.084 27.661 1.00 91.44 260 ARG A O 1
ATOM 1969 N N . GLY A 1 261 ? -6.728 22.089 28.338 1.00 87.94 261 GLY A N 1
ATOM 1970 C CA . GLY A 1 261 ? -5.844 21.506 27.331 1.00 87.94 261 GLY A CA 1
ATOM 1971 C C . GLY A 1 261 ? -4.403 21.976 27.480 1.00 87.94 261 GLY A C 1
ATOM 1972 O O . GLY A 1 261 ? -4.099 22.841 28.301 1.00 87.94 261 GLY A O 1
ATOM 1973 N N . TYR A 1 262 ? -3.491 21.374 26.723 1.00 86.38 262 TYR A N 1
ATOM 1974 C CA . TYR A 1 262 ? -2.065 21.670 26.841 1.00 86.38 262 TYR A CA 1
ATOM 1975 C C . TYR A 1 262 ? -1.673 22.864 25.975 1.00 86.38 262 TYR A C 1
ATOM 1977 O O . TYR A 1 262 ? -2.057 22.926 24.810 1.00 86.38 262 TYR A O 1
ATOM 1985 N N . LEU A 1 263 ? -0.873 23.777 26.529 1.00 85.31 263 LEU A N 1
ATOM 1986 C CA . LEU A 1 263 ? -0.215 24.857 25.794 1.00 85.31 263 LEU A CA 1
ATOM 1987 C C . LEU A 1 263 ? 1.263 24.946 26.173 1.00 85.31 263 LEU A C 1
ATOM 1989 O O . LEU A 1 263 ? 1.636 24.750 27.331 1.00 85.31 263 LEU A O 1
ATOM 1993 N N . SER A 1 264 ? 2.093 25.294 25.199 1.00 83.44 264 SER A N 1
ATOM 1994 C CA . SER A 1 264 ? 3.483 25.689 25.406 1.00 83.44 264 SER A CA 1
ATOM 1995 C C . SER A 1 264 ? 3.547 27.177 25.728 1.00 83.44 264 SER A C 1
ATOM 1997 O O . SER A 1 264 ? 2.978 28.000 25.011 1.00 83.44 264 SER A O 1
ATOM 1999 N N . PHE A 1 265 ? 4.256 27.529 26.796 1.00 83.00 265 PHE A N 1
ATOM 2000 C CA . PHE A 1 265 ? 4.453 28.907 27.234 1.00 83.00 265 PHE A CA 1
ATOM 2001 C C . PHE A 1 265 ? 5.932 29.271 27.281 1.00 83.00 265 PHE A C 1
ATOM 2003 O O . PHE A 1 265 ? 6.772 28.455 27.664 1.00 83.00 265 PHE A O 1
ATOM 2010 N N . LYS A 1 266 ? 6.243 30.539 26.990 1.00 81.94 266 LYS A N 1
ATOM 2011 C CA . LYS A 1 266 ? 7.506 31.161 27.410 1.00 81.94 266 LYS A CA 1
ATOM 2012 C C . LYS A 1 266 ? 7.418 31.577 28.882 1.00 81.94 266 LYS A C 1
ATOM 2014 O O . LYS A 1 266 ? 6.337 31.845 29.400 1.00 81.94 266 LYS A O 1
ATOM 2019 N N . LYS A 1 267 ? 8.573 31.667 29.546 1.00 88.38 267 LYS A N 1
ATOM 2020 C CA . LYS A 1 267 ? 8.673 32.212 30.906 1.00 88.38 267 LYS A CA 1
ATOM 2021 C C . LYS A 1 267 ? 8.212 33.674 30.941 1.00 88.38 267 LYS A C 1
ATOM 2023 O O . LYS A 1 267 ? 8.616 34.462 30.087 1.00 88.38 267 LYS A O 1
ATOM 2028 N N . GLY A 1 268 ? 7.475 34.041 31.985 1.00 91.25 268 GLY A N 1
ATOM 2029 C CA . GLY A 1 268 ? 7.145 35.420 32.324 1.00 91.25 268 GLY A CA 1
ATOM 2030 C C . GLY A 1 268 ? 5.651 35.702 32.443 1.00 91.25 268 GLY A C 1
ATOM 2031 O O . GLY A 1 268 ? 4.791 34.840 32.250 1.00 91.25 268 GLY A O 1
ATOM 2032 N N . LYS A 1 269 ? 5.360 36.961 32.767 1.00 93.06 269 LYS A N 1
ATOM 2033 C CA . LYS A 1 269 ? 4.009 37.462 32.999 1.00 93.06 269 LYS A CA 1
ATOM 2034 C C . LYS A 1 269 ? 3.258 37.681 31.690 1.00 93.06 269 LYS A C 1
ATOM 2036 O O . LYS A 1 269 ? 3.732 38.380 30.798 1.00 93.06 269 LYS A O 1
ATOM 2041 N N . GLN A 1 270 ? 2.047 37.154 31.616 1.00 90.75 270 GLN A N 1
ATOM 2042 C CA . GLN A 1 270 ? 1.150 37.305 30.477 1.00 90.75 270 GLN A CA 1
ATOM 2043 C C . GLN A 1 270 ? -0.303 37.362 30.938 1.00 90.75 270 GLN A C 1
ATOM 2045 O O . GLN A 1 270 ? -0.645 36.939 32.040 1.00 90.75 270 GLN A O 1
ATOM 2050 N N . THR A 1 271 ? -1.166 37.881 30.079 1.00 95.69 271 THR A N 1
ATOM 2051 C CA . THR A 1 271 ? -2.596 37.999 30.339 1.00 95.69 271 THR A CA 1
ATOM 2052 C C . THR A 1 271 ? -3.402 37.139 29.380 1.00 95.69 271 THR A C 1
ATOM 2054 O O . THR A 1 271 ? -3.012 36.972 28.228 1.00 95.69 271 THR A O 1
ATOM 2057 N N . VAL A 1 272 ? -4.525 36.613 29.855 1.00 96.62 272 VAL A N 1
ATOM 2058 C CA . VAL A 1 272 ? -5.540 35.870 29.109 1.00 96.62 272 VAL A CA 1
ATOM 2059 C C . VAL A 1 272 ? -6.805 36.716 29.121 1.00 96.62 272 VAL A C 1
ATOM 2061 O O . VAL A 1 272 ? -7.347 37.018 30.182 1.00 96.62 272 VAL A O 1
ATOM 2064 N N . THR A 1 273 ? -7.253 37.154 27.950 1.00 97.25 273 THR A N 1
ATOM 2065 C CA . THR A 1 273 ? -8.388 38.073 27.812 1.00 97.25 273 THR A CA 1
ATOM 2066 C C . THR A 1 273 ? -9.531 37.400 27.071 1.00 97.25 273 THR A C 1
ATOM 2068 O O . THR A 1 273 ? -9.338 36.925 25.956 1.00 97.25 273 THR A O 1
ATOM 2071 N N . PHE A 1 274 ? -10.731 37.425 27.650 1.00 97.19 274 PHE A N 1
ATOM 2072 C CA . PHE A 1 274 ? -11.943 36.861 27.047 1.00 97.19 274 PHE A CA 1
ATOM 2073 C C . PHE A 1 274 ? -12.780 37.963 26.392 1.00 97.19 274 PHE A C 1
ATOM 2075 O O . PHE A 1 274 ? -13.207 38.912 27.057 1.00 97.19 274 PHE A O 1
ATOM 2082 N N . GLN A 1 275 ? -13.039 37.862 25.091 1.00 95.94 275 GLN A N 1
ATOM 2083 C CA . GLN A 1 275 ? -13.761 38.872 24.315 1.00 95.94 275 GLN A CA 1
ATOM 2084 C C . GLN A 1 275 ? -15.005 38.272 23.667 1.00 95.94 275 GLN A C 1
ATOM 2086 O O . GLN A 1 275 ? -14.911 37.420 22.789 1.00 95.94 275 GLN A O 1
ATOM 2091 N N . TYR A 1 276 ? -16.171 38.723 24.122 1.00 95.56 276 TYR A N 1
ATOM 2092 C CA . TYR A 1 276 ? -17.462 38.300 23.597 1.00 95.56 276 TYR A CA 1
ATOM 2093 C C . TYR A 1 276 ? -17.646 38.722 22.133 1.00 95.56 276 TYR A C 1
ATOM 2095 O O . TYR A 1 276 ? -17.312 39.854 21.778 1.00 95.56 276 TYR A O 1
ATOM 2103 N N . GLN A 1 277 ? -18.211 37.838 21.307 1.00 91.88 277 GLN A N 1
ATOM 2104 C CA . GLN A 1 277 ? -18.549 38.135 19.912 1.00 91.88 277 GLN A CA 1
ATOM 2105 C C . GLN A 1 277 ? -20.051 38.056 19.641 1.00 91.88 277 GLN A C 1
ATOM 2107 O O . GLN A 1 277 ? -20.612 38.988 19.069 1.00 91.88 277 GLN A O 1
ATOM 2112 N N . SER A 1 278 ? -20.709 36.957 20.020 1.00 87.94 278 SER A N 1
ATOM 2113 C CA . SER A 1 278 ? -22.133 36.746 19.732 1.00 87.94 278 SER A CA 1
ATOM 2114 C C . SER A 1 278 ? -22.784 35.783 20.725 1.00 87.94 278 SER A C 1
ATOM 2116 O O . SER A 1 278 ? -22.086 35.094 21.467 1.00 87.94 278 SER A O 1
ATOM 2118 N N . GLY A 1 279 ? -24.117 35.735 20.749 1.00 88.69 279 GLY A N 1
ATOM 2119 C CA . GLY A 1 279 ? -24.881 34.920 21.692 1.00 88.69 279 GLY A CA 1
ATOM 2120 C C . GLY A 1 279 ? -26.013 35.682 22.369 1.00 88.69 279 GLY A C 1
ATOM 2121 O O . GLY A 1 279 ? -26.252 36.857 22.087 1.00 88.69 279 GLY A O 1
ATOM 2122 N N . ASN A 1 280 ? -26.703 34.987 23.267 1.00 88.81 280 ASN A N 1
ATOM 2123 C CA . ASN A 1 280 ? -27.806 35.555 24.041 1.00 88.81 280 ASN A CA 1
ATOM 2124 C C . ASN A 1 280 ? -27.426 35.814 25.503 1.00 88.81 280 ASN A C 1
ATOM 2126 O O . ASN A 1 280 ? -28.107 36.594 26.157 1.00 88.81 280 ASN A O 1
ATOM 2130 N N . HIS A 1 281 ? -26.350 35.198 26.002 1.00 92.81 281 HIS A N 1
ATOM 2131 C CA . HIS A 1 281 ? -25.884 35.312 27.389 1.00 92.81 281 HIS A CA 1
ATOM 2132 C C . HIS A 1 281 ? -24.443 35.823 27.447 1.00 92.81 281 HIS A C 1
ATOM 2134 O O . HIS A 1 281 ? -23.694 35.679 26.481 1.00 92.81 281 HIS A O 1
ATOM 2140 N N . ARG A 1 282 ? -24.021 36.402 28.574 1.00 92.62 282 ARG A N 1
ATOM 2141 C CA . ARG A 1 282 ? -22.614 36.777 28.782 1.00 92.62 282 ARG A CA 1
ATOM 2142 C C . ARG A 1 282 ? -21.802 35.552 29.219 1.00 92.62 282 ARG A C 1
ATOM 2144 O O . ARG A 1 282 ? -22.349 34.546 29.658 1.00 92.62 282 ARG A O 1
ATOM 2151 N N . LEU A 1 283 ? -20.479 35.624 29.110 1.00 96.19 283 LEU A N 1
ATOM 2152 C CA . LEU A 1 283 ? -19.580 34.620 29.680 1.00 96.19 283 LEU A CA 1
ATOM 2153 C C . LEU A 1 283 ? -19.101 35.104 31.054 1.00 96.19 283 LEU A C 1
ATOM 2155 O O . LEU A 1 283 ? -18.483 36.170 31.132 1.00 96.19 283 LEU A O 1
ATOM 2159 N N . ASN A 1 284 ? -19.374 34.333 32.110 1.00 96.56 284 ASN A N 1
ATOM 2160 C CA . ASN A 1 284 ? -18.916 34.605 33.474 1.00 96.56 284 ASN A CA 1
ATOM 2161 C C . ASN A 1 284 ? -17.702 33.731 33.797 1.00 96.56 284 ASN A C 1
ATOM 2163 O O . ASN A 1 284 ? -17.805 32.508 33.856 1.00 96.56 284 ASN A O 1
ATOM 2167 N N . ILE A 1 285 ? -16.556 34.367 34.012 1.00 97.38 285 ILE A N 1
ATOM 2168 C CA . ILE A 1 285 ? -15.275 33.711 34.262 1.00 97.38 285 ILE A CA 1
ATOM 2169 C C . ILE A 1 285 ? -14.930 33.890 35.743 1.00 97.38 285 ILE A C 1
ATOM 2171 O O . ILE A 1 285 ? -15.070 34.985 36.289 1.00 97.38 285 ILE A O 1
ATOM 2175 N N . VAL A 1 286 ? -14.505 32.816 36.405 1.00 96.88 286 VAL A N 1
ATOM 2176 C CA . VAL A 1 286 ? -14.101 32.830 37.826 1.00 96.88 286 VAL A CA 1
ATOM 2177 C C . VAL A 1 286 ? -12.624 32.518 38.031 1.00 96.88 286 VAL A C 1
ATOM 2179 O O . VAL A 1 286 ? -12.100 32.684 39.136 1.00 96.88 286 VAL A O 1
ATOM 2182 N N . GLY A 1 287 ? -11.935 32.075 36.981 1.00 96.56 287 GLY A N 1
ATOM 2183 C CA . GLY A 1 287 ? -10.510 31.842 37.070 1.00 96.56 287 GLY A CA 1
ATOM 2184 C C . GLY A 1 287 ? -9.859 31.281 35.823 1.00 96.56 287 GLY A C 1
ATOM 2185 O O . GLY A 1 287 ? -10.498 30.645 34.983 1.00 96.56 287 GLY A O 1
ATOM 2186 N N . VAL A 1 288 ? -8.548 31.478 35.765 1.00 97.31 288 VAL A N 1
ATOM 2187 C CA . VAL A 1 288 ? -7.637 30.828 34.827 1.00 97.31 288 VAL A CA 1
ATOM 2188 C C . VAL A 1 288 ? -6.433 30.333 35.611 1.00 97.31 288 VAL A C 1
ATOM 2190 O O . VAL A 1 288 ? -5.869 31.077 36.415 1.00 97.31 288 VAL A O 1
ATOM 2193 N N . ASP A 1 289 ? -6.003 29.104 35.360 1.00 97.19 289 ASP A N 1
ATOM 2194 C CA . ASP A 1 289 ? -4.728 28.613 35.866 1.00 97.19 289 ASP A CA 1
ATOM 2195 C C . ASP A 1 289 ? -3.951 27.807 34.829 1.00 97.19 289 ASP A C 1
ATOM 2197 O O . ASP A 1 289 ? -4.450 27.451 33.756 1.00 97.19 289 ASP A O 1
ATOM 2201 N N . VAL A 1 290 ? -2.684 27.581 35.159 1.00 94.69 290 VAL A N 1
ATOM 2202 C CA . VAL A 1 290 ? -1.796 26.677 34.443 1.00 94.69 290 VAL A CA 1
ATOM 2203 C C . VAL A 1 290 ? -1.144 25.730 35.437 1.00 94.69 290 VAL A C 1
ATOM 2205 O O . VAL A 1 290 ? -0.620 26.150 36.472 1.00 94.69 290 VAL A O 1
ATOM 2208 N N . CYS A 1 291 ? -1.157 24.446 35.116 1.00 91.56 291 CYS A N 1
ATOM 2209 C CA . CYS A 1 291 ? -0.566 23.376 35.898 1.00 91.56 291 CYS A CA 1
ATOM 2210 C C . CYS A 1 291 ? 0.665 22.815 35.189 1.00 91.56 291 CYS A C 1
ATOM 2212 O O . CYS A 1 291 ? 0.687 22.678 33.962 1.00 91.56 291 CYS A O 1
ATOM 2214 N N . ARG A 1 292 ? 1.686 22.442 35.963 1.00 87.44 292 ARG A N 1
ATOM 2215 C CA . ARG A 1 292 ? 2.755 21.564 35.478 1.00 87.44 292 ARG A CA 1
ATOM 2216 C C . ARG A 1 292 ? 2.167 20.204 35.099 1.00 87.44 292 ARG A C 1
ATOM 2218 O O . ARG A 1 292 ? 1.055 19.854 35.492 1.00 87.44 292 ARG A O 1
ATOM 2225 N N . LEU A 1 293 ? 2.936 19.419 34.349 1.00 81.25 293 LEU A N 1
ATOM 2226 C CA . LEU A 1 293 ? 2.515 18.091 33.888 1.00 81.25 293 LEU A CA 1
ATOM 2227 C C . LEU A 1 293 ? 2.283 17.082 35.031 1.00 81.25 293 LEU A C 1
ATOM 2229 O O . LEU A 1 293 ? 1.641 16.062 34.809 1.00 81.25 293 LEU A O 1
ATOM 2233 N N . ASP A 1 294 ? 2.763 17.374 36.242 1.00 77.62 294 ASP A N 1
ATOM 2234 C CA . ASP A 1 294 ? 2.484 16.615 37.469 1.00 77.62 294 ASP A CA 1
ATOM 2235 C C . ASP A 1 294 ? 1.169 17.027 38.171 1.00 77.62 294 ASP A C 1
ATOM 2237 O O . ASP A 1 294 ? 0.836 16.493 39.227 1.00 77.62 294 ASP A O 1
ATOM 2241 N N . GLY A 1 295 ? 0.419 17.977 37.600 1.00 78.31 295 GLY A N 1
ATOM 2242 C CA . GLY A 1 295 ? -0.847 18.486 38.133 1.00 78.31 295 GLY A CA 1
ATOM 2243 C C . GLY A 1 295 ? -0.708 19.651 39.119 1.00 78.31 295 GLY A C 1
ATOM 2244 O O . GLY A 1 295 ? -1.717 20.235 39.519 1.00 78.31 295 GLY A O 1
ATOM 2245 N N . THR A 1 296 ? 0.509 20.048 39.499 1.00 88.06 296 THR A N 1
ATOM 2246 C CA . THR A 1 296 ? 0.714 21.177 40.417 1.00 88.06 296 THR A CA 1
ATOM 2247 C C . THR A 1 296 ? 0.431 22.513 39.730 1.00 88.06 296 THR A C 1
ATOM 2249 O O . THR A 1 296 ? 0.909 22.768 38.626 1.00 88.06 296 THR A O 1
ATOM 2252 N N . VAL A 1 297 ? -0.335 23.404 40.372 1.00 93.50 297 VAL A N 1
ATOM 2253 C CA . VAL A 1 297 ? -0.610 24.749 39.831 1.00 93.50 297 VAL A CA 1
ATOM 2254 C C . VAL A 1 297 ? 0.689 25.561 39.806 1.00 93.50 297 VAL A C 1
ATOM 2256 O O . VAL A 1 297 ? 1.300 25.808 40.845 1.00 93.50 297 VAL A O 1
ATOM 2259 N N . ALA A 1 298 ? 1.114 25.970 38.613 1.00 93.19 298 ALA A N 1
ATOM 2260 C CA . ALA A 1 298 ? 2.316 26.762 38.379 1.00 93.19 298 ALA A CA 1
ATOM 2261 C C . ALA A 1 298 ? 2.040 28.269 38.435 1.00 93.19 298 ALA A C 1
ATOM 2263 O O . ALA A 1 298 ? 2.858 29.016 38.964 1.00 93.19 298 ALA A O 1
ATOM 2264 N N . ALA A 1 299 ? 0.893 28.703 37.907 1.00 96.44 299 ALA A N 1
ATOM 2265 C CA . ALA A 1 299 ? 0.411 30.076 37.996 1.00 96.44 299 ALA A CA 1
ATOM 2266 C C . ALA A 1 299 ? -1.118 30.104 37.912 1.00 96.44 299 ALA A C 1
ATOM 2268 O O . ALA A 1 299 ? -1.729 29.224 37.308 1.00 96.44 299 ALA A O 1
ATOM 2269 N N . SER A 1 300 ? -1.740 31.118 38.505 1.00 97.12 300 SER A N 1
ATOM 2270 C CA . SER A 1 300 ? -3.196 31.247 38.523 1.00 97.12 300 SER A CA 1
ATOM 2271 C C . SER A 1 300 ? -3.644 32.683 38.733 1.00 97.12 300 SER A C 1
ATOM 2273 O O . SER A 1 300 ? -3.007 33.420 39.485 1.00 97.12 300 SER A O 1
ATOM 2275 N N . ASP A 1 301 ? -4.799 33.021 38.178 1.00 97.62 301 ASP A N 1
ATOM 2276 C CA . ASP A 1 301 ? -5.572 34.206 38.521 1.00 97.62 301 ASP A CA 1
ATOM 2277 C C . ASP A 1 301 ? -7.026 33.789 38.743 1.00 97.62 301 ASP A C 1
ATOM 2279 O O . ASP A 1 301 ? -7.714 33.352 37.820 1.00 97.62 301 ASP A O 1
ATOM 2283 N N . TYR A 1 302 ? -7.478 33.891 39.989 1.00 96.94 302 TYR A N 1
ATOM 2284 C CA . TYR A 1 302 ? -8.821 33.499 40.397 1.00 96.94 302 TYR A CA 1
ATOM 2285 C C . TYR A 1 302 ? -9.580 34.734 40.860 1.00 96.94 302 TYR A C 1
ATOM 2287 O O . TYR A 1 302 ? -9.452 35.179 42.003 1.00 96.94 302 TYR A O 1
ATOM 2295 N N . HIS A 1 303 ? -10.378 35.300 39.965 1.00 95.62 303 HIS A N 1
ATOM 2296 C CA . HIS A 1 303 ? -11.306 36.367 40.292 1.00 95.62 303 HIS A CA 1
ATOM 2297 C C . HIS A 1 303 ? -12.541 36.287 39.406 1.00 95.62 303 HIS A C 1
ATOM 2299 O O . HIS A 1 303 ? -12.506 35.708 38.329 1.00 95.62 303 HIS A O 1
ATOM 2305 N N . TYR A 1 304 ? -13.631 36.898 39.862 1.00 95.88 304 TYR A N 1
ATOM 2306 C CA . TYR A 1 304 ? -14.842 37.002 39.061 1.00 95.88 304 TYR A CA 1
ATOM 2307 C C . TYR A 1 304 ? -14.734 38.140 38.039 1.00 95.88 304 TYR A C 1
ATOM 2309 O O . TYR A 1 304 ? -14.470 39.294 38.402 1.00 95.88 304 TYR A O 1
ATOM 2317 N N . GLY A 1 305 ? -15.006 37.815 36.781 1.00 96.38 305 GLY A N 1
ATOM 2318 C CA . GLY A 1 305 ? -15.133 38.744 35.666 1.00 96.38 305 GLY A CA 1
ATOM 2319 C C . GLY A 1 305 ? -16.185 38.268 34.668 1.00 96.38 305 GLY A C 1
ATOM 2320 O O . GLY A 1 305 ? -16.604 37.115 34.689 1.00 96.38 305 GLY A O 1
ATOM 2321 N N . TYR A 1 306 ? -16.630 39.152 33.778 1.00 96.88 306 TYR A N 1
ATOM 2322 C CA . TYR A 1 306 ? -17.606 38.797 32.747 1.00 96.88 306 TYR A CA 1
ATOM 2323 C C . TYR A 1 306 ? -17.384 39.559 31.440 1.00 96.88 306 TYR A C 1
ATOM 2325 O O . TYR A 1 306 ? -16.823 40.660 31.423 1.00 96.88 306 TYR A O 1
ATOM 2333 N N . THR A 1 307 ? -17.855 38.982 30.333 1.00 96.56 307 THR A N 1
ATOM 2334 C CA . THR A 1 307 ? -17.807 39.587 28.993 1.00 96.56 307 THR A CA 1
ATOM 2335 C C . THR A 1 307 ? -19.088 39.276 28.207 1.00 96.56 307 THR A C 1
ATOM 2337 O O . THR A 1 307 ? -19.530 38.133 28.155 1.00 96.56 307 THR A O 1
ATOM 2340 N N . GLY A 1 308 ? -19.714 40.305 27.638 1.00 92.19 308 GLY A N 1
ATOM 2341 C CA . GLY A 1 308 ? -21.004 40.284 26.935 1.00 92.19 308 GLY A CA 1
ATOM 2342 C C . GLY A 1 308 ? -21.208 41.619 26.211 1.00 92.19 308 GLY A C 1
ATOM 2343 O O . GLY A 1 308 ? -20.231 42.252 25.809 1.00 92.19 308 GLY A O 1
ATOM 2344 N N . SER A 1 309 ? -22.442 42.132 26.140 1.00 87.88 309 SER A N 1
ATOM 2345 C CA . SER A 1 309 ? -22.690 43.522 25.696 1.00 87.88 309 SER A CA 1
ATOM 2346 C C . SER A 1 309 ? -21.974 44.564 26.573 1.00 87.88 309 SER A C 1
ATOM 2348 O O . SER A 1 309 ? -21.643 45.652 26.108 1.00 87.88 309 SER A O 1
ATOM 2350 N N . ALA A 1 310 ? -21.702 44.215 27.834 1.00 90.88 310 ALA A N 1
ATOM 2351 C CA . ALA A 1 310 ? -20.790 44.916 28.730 1.00 90.88 310 ALA A CA 1
ATOM 2352 C C . ALA A 1 310 ? -19.710 43.945 29.231 1.00 90.88 310 ALA A C 1
ATOM 2354 O O . ALA A 1 310 ? -19.923 42.732 29.271 1.00 90.88 310 ALA A O 1
ATOM 2355 N N . LYS A 1 311 ? -18.559 44.473 29.653 1.00 93.62 311 LYS A N 1
ATOM 2356 C CA . LYS A 1 311 ? -17.444 43.675 30.180 1.00 93.62 311 LYS A CA 1
ATOM 2357 C C . LYS A 1 311 ? -16.866 44.286 31.448 1.00 93.62 311 LYS A C 1
ATOM 2359 O O . LYS A 1 311 ? -16.818 45.507 31.580 1.00 93.62 311 LYS A O 1
ATOM 2364 N N . SER A 1 312 ? -16.408 43.436 32.358 1.00 96.81 312 SER A N 1
ATOM 2365 C CA . SER A 1 312 ? -15.702 43.835 33.575 1.00 96.81 312 SER A CA 1
ATOM 2366 C C . SER A 1 312 ? -14.716 42.747 33.972 1.00 96.81 312 SER A C 1
ATOM 2368 O O . SER A 1 312 ? -15.082 41.574 33.986 1.00 96.81 312 SER A O 1
ATOM 2370 N N . ARG A 1 313 ? -13.475 43.136 34.294 1.00 96.56 313 ARG A N 1
ATOM 2371 C CA . ARG A 1 313 ? -12.415 42.230 34.780 1.00 96.56 313 ARG A CA 1
ATOM 2372 C C . ARG A 1 313 ? -12.271 40.945 33.944 1.00 96.56 313 ARG A C 1
ATOM 2374 O O . ARG A 1 313 ? -12.095 39.857 34.460 1.00 96.56 313 ARG A O 1
ATOM 2381 N N . ASN A 1 314 ? -12.367 41.063 32.624 1.00 97.12 314 ASN A N 1
ATOM 2382 C CA . ASN A 1 314 ? -12.295 39.935 31.690 1.00 97.12 314 ASN A CA 1
ATOM 2383 C C . ASN A 1 314 ? -10.848 39.579 31.281 1.00 97.12 314 ASN A C 1
ATOM 2385 O O . ASN A 1 314 ? -10.644 38.959 30.236 1.00 97.12 314 ASN A O 1
ATOM 2389 N N . VAL A 1 315 ? -9.858 40.023 32.063 1.00 97.31 315 VAL A N 1
ATOM 2390 C CA . VAL A 1 315 ? -8.418 39.886 31.810 1.00 97.31 315 VAL A CA 1
ATOM 2391 C C . VAL A 1 315 ? -7.784 39.215 33.023 1.00 97.31 315 VAL A C 1
ATOM 2393 O O . VAL A 1 315 ? -7.836 39.763 34.121 1.00 97.31 315 VAL A O 1
ATOM 2396 N N . TYR A 1 316 ? -7.164 38.061 32.806 1.00 98.00 316 TYR A N 1
ATOM 2397 C CA . TYR A 1 316 ? -6.569 37.199 33.828 1.00 98.00 316 TYR A CA 1
ATOM 2398 C C . TYR A 1 316 ? -5.059 37.167 33.665 1.00 98.00 316 TYR A C 1
ATOM 2400 O O . TYR A 1 316 ? -4.582 37.056 32.545 1.00 98.00 316 TYR A O 1
ATOM 2408 N N . THR A 1 317 ? -4.288 37.267 34.741 1.00 97.25 317 THR A N 1
ATOM 2409 C CA . THR A 1 317 ? -2.831 37.428 34.675 1.00 97.25 317 THR A CA 1
ATOM 2410 C C . THR A 1 317 ? -2.090 36.216 35.230 1.00 97.25 317 THR A C 1
ATOM 2412 O O . THR A 1 317 ? -2.157 35.929 36.418 1.00 97.25 317 THR A O 1
ATOM 2415 N N . LEU A 1 318 ? -1.309 35.548 34.387 1.00 96.88 318 LEU A N 1
ATOM 2416 C CA . LEU A 1 318 ? -0.493 34.389 34.741 1.00 96.88 318 LEU A CA 1
ATOM 2417 C C . LEU A 1 318 ? 0.989 34.770 34.722 1.00 96.88 318 LEU A C 1
ATOM 2419 O O . LEU A 1 318 ? 1.455 35.359 33.748 1.00 96.88 318 LEU A O 1
ATOM 2423 N N . ASP A 1 319 ? 1.737 34.416 35.766 1.00 95.31 319 ASP A N 1
ATOM 2424 C CA . ASP A 1 319 ? 3.197 34.568 35.805 1.00 95.31 319 ASP A CA 1
ATOM 2425 C C . ASP A 1 319 ? 3.871 33.206 35.631 1.00 95.31 319 ASP A C 1
ATOM 2427 O O . ASP A 1 319 ? 3.974 32.422 36.572 1.00 95.31 319 ASP A O 1
ATOM 2431 N N . ILE A 1 320 ? 4.250 32.886 34.393 1.00 94.06 320 ILE A N 1
ATOM 2432 C CA . ILE A 1 320 ? 4.776 31.568 34.042 1.00 94.06 320 ILE A CA 1
ATOM 2433 C C . ILE A 1 320 ? 6.211 31.431 34.571 1.00 94.06 320 ILE A C 1
ATOM 2435 O O . ILE A 1 320 ? 7.085 32.193 34.145 1.00 94.06 320 ILE A O 1
ATOM 2439 N N . PRO A 1 321 ? 6.504 30.450 35.445 1.00 87.31 321 PRO A N 1
ATOM 2440 C CA . PRO A 1 321 ? 7.792 30.377 36.137 1.00 87.31 321 PRO A CA 1
ATOM 2441 C C . PRO A 1 321 ? 8.964 29.987 35.220 1.00 87.31 321 PRO A C 1
ATOM 2443 O O . PRO A 1 321 ? 10.094 30.440 35.427 1.00 87.31 321 PRO A O 1
ATOM 2446 N N . GLU A 1 322 ? 8.704 29.174 34.194 1.00 86.81 322 GLU A N 1
ATOM 2447 C CA . GLU A 1 322 ? 9.699 28.643 33.255 1.00 86.81 322 GLU A CA 1
ATOM 2448 C C . GLU A 1 322 ? 9.071 28.302 31.895 1.00 86.81 322 GLU A C 1
ATOM 2450 O O . GLU A 1 322 ? 7.865 28.082 31.800 1.00 86.81 322 GLU A O 1
ATOM 2455 N N . GLN A 1 323 ? 9.874 28.266 30.829 1.00 82.94 323 GLN A N 1
ATOM 2456 C CA . GLN A 1 323 ? 9.388 27.848 29.511 1.00 82.94 323 GLN A CA 1
ATOM 2457 C C . GLN A 1 323 ? 9.066 26.348 29.517 1.00 82.94 323 GLN A C 1
ATOM 2459 O O . GLN A 1 323 ? 9.863 25.554 30.010 1.00 82.94 323 GLN A O 1
ATOM 2464 N N . GLY A 1 324 ? 7.938 25.952 28.928 1.00 80.31 324 GLY A N 1
ATOM 2465 C CA . GLY A 1 324 ? 7.559 24.543 28.825 1.00 80.31 324 GLY A CA 1
ATOM 2466 C C . GLY A 1 324 ? 6.096 24.331 28.453 1.00 80.31 324 GLY A C 1
ATOM 2467 O O . GLY A 1 324 ? 5.367 25.290 28.201 1.00 80.31 324 GLY A O 1
ATOM 2468 N N . ILE A 1 325 ? 5.682 23.063 28.433 1.00 83.56 325 ILE A N 1
ATOM 2469 C CA . ILE A 1 325 ? 4.295 22.646 28.204 1.00 83.56 325 ILE A CA 1
ATOM 2470 C C . ILE A 1 325 ? 3.562 22.592 29.547 1.00 83.56 325 ILE A C 1
ATOM 2472 O O . ILE A 1 325 ? 4.026 21.939 30.482 1.00 83.56 325 ILE A O 1
ATOM 2476 N N . TYR A 1 326 ? 2.400 23.234 29.620 1.00 88.50 326 TYR A N 1
ATOM 2477 C CA . TYR A 1 326 ? 1.536 23.274 30.797 1.00 88.50 326 TYR A CA 1
ATOM 2478 C C . TYR A 1 326 ? 0.115 22.859 30.428 1.00 88.50 326 TYR A C 1
ATOM 2480 O O . TYR A 1 326 ? -0.342 23.096 29.311 1.00 88.50 326 TYR A O 1
ATOM 2488 N N . LEU A 1 327 ? -0.603 22.273 31.383 1.00 91.44 327 LEU A N 1
ATOM 2489 C CA . LEU A 1 327 ? -2.050 22.113 31.287 1.00 91.44 327 LEU A CA 1
ATOM 2490 C C . LEU A 1 327 ? -2.708 23.445 31.653 1.00 91.44 327 LEU A C 1
ATOM 2492 O O . LEU A 1 327 ? -2.483 23.954 32.743 1.00 91.44 327 LEU A O 1
ATOM 2496 N N . VAL A 1 328 ? -3.524 24.002 30.770 1.00 93.62 328 VAL A N 1
ATOM 2497 C CA . VAL A 1 328 ? -4.267 25.247 30.995 1.00 93.62 328 VAL A CA 1
ATOM 2498 C C . VAL A 1 328 ? -5.705 24.924 31.328 1.00 93.62 328 VAL A C 1
ATOM 2500 O O . VAL A 1 328 ? -6.288 24.050 30.688 1.00 93.62 328 VAL A O 1
ATOM 2503 N N . ARG A 1 329 ? -6.287 25.631 32.300 1.00 94.81 329 ARG A N 1
ATOM 2504 C CA . ARG A 1 329 ? -7.683 25.437 32.703 1.00 94.81 329 ARG A CA 1
ATOM 2505 C C . ARG A 1 329 ? -8.400 26.778 32.802 1.00 94.81 329 ARG A C 1
ATOM 2507 O O . ARG A 1 329 ? -7.901 27.715 33.430 1.00 94.81 329 ARG A O 1
ATOM 2514 N N . TYR A 1 330 ? -9.576 26.867 32.183 1.00 96.19 330 TYR A N 1
ATOM 2515 C CA . TYR A 1 330 ? -10.487 28.003 32.331 1.00 96.19 330 TYR A CA 1
ATOM 2516 C C . TYR A 1 330 ? -11.712 27.572 33.127 1.00 96.19 330 TYR A C 1
ATOM 2518 O O . TYR A 1 330 ? -12.305 26.535 32.831 1.00 96.19 330 TYR A O 1
ATOM 2526 N N . PHE A 1 331 ? -12.112 28.394 34.091 1.00 96.12 331 PHE A N 1
ATOM 2527 C CA . PHE A 1 331 ? -13.232 28.117 34.981 1.00 96.12 331 PHE A CA 1
ATOM 2528 C C . PHE A 1 331 ? -14.319 29.170 34.792 1.00 96.12 331 PHE A C 1
ATOM 2530 O O . PHE A 1 331 ? -14.072 30.369 34.953 1.00 96.12 331 PHE A O 1
ATOM 2537 N N . MET A 1 332 ? -15.522 28.702 34.479 1.00 95.88 332 MET A N 1
ATOM 2538 C CA . MET A 1 332 ? -16.720 29.504 34.266 1.00 95.88 332 MET A CA 1
ATOM 2539 C C . MET A 1 332 ? -17.743 29.181 35.343 1.00 95.88 332 MET A C 1
ATOM 2541 O O . MET A 1 332 ? -17.866 28.027 35.754 1.00 95.88 332 MET A O 1
ATOM 2545 N N . GLU A 1 333 ? -18.496 30.183 35.782 1.00 93.75 333 GLU A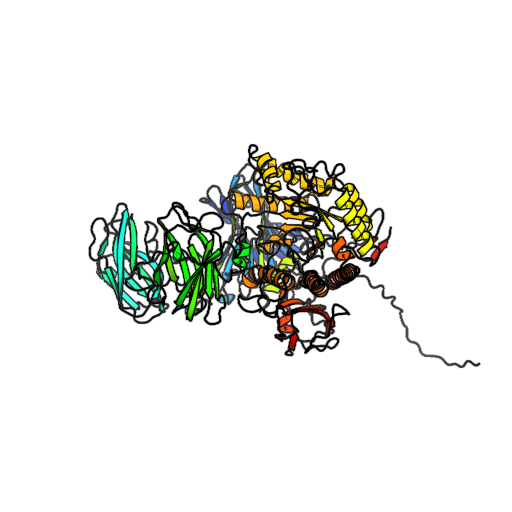 N 1
ATOM 2546 C CA . GLU A 1 333 ? -19.651 29.941 36.646 1.00 93.75 333 GLU A CA 1
ATOM 2547 C C . GLU A 1 333 ? -20.940 29.954 35.827 1.00 93.75 333 GLU A C 1
ATOM 2549 O O . GLU A 1 333 ? -21.122 30.802 34.952 1.00 93.75 333 GLU A O 1
ATOM 2554 N N . VAL A 1 334 ? -21.821 28.998 36.118 1.00 92.25 334 VAL A N 1
ATOM 2555 C CA . VAL A 1 334 ? -23.126 28.834 35.453 1.00 92.25 334 VAL A CA 1
ATOM 2556 C C . VAL A 1 334 ? -24.300 29.060 36.401 1.00 92.25 334 VAL A C 1
ATOM 2558 O O . VAL A 1 334 ? -25.450 28.785 36.066 1.00 92.25 334 VAL A O 1
ATOM 2561 N N . LYS A 1 335 ? -24.023 29.563 37.608 1.00 90.06 335 LYS A N 1
ATOM 2562 C CA . LYS A 1 335 ? -25.044 29.858 38.613 1.00 90.06 335 LYS A CA 1
ATOM 2563 C C . LYS A 1 335 ? -25.859 31.077 38.208 1.00 90.06 335 LYS A C 1
ATOM 2565 O O . LYS A 1 335 ? -27.070 31.088 38.419 1.00 90.06 335 LYS A O 1
ATOM 2570 N N . THR A 1 336 ? -25.201 32.125 37.708 1.00 88.50 336 THR A N 1
ATOM 2571 C CA . THR A 1 336 ? -25.885 33.389 37.404 1.00 88.50 336 THR A CA 1
ATOM 2572 C C . THR A 1 336 ? -26.476 33.429 35.999 1.00 88.50 336 THR A C 1
ATOM 2574 O O . THR A 1 336 ? -27.507 34.070 35.806 1.00 88.50 336 THR A O 1
ATOM 2577 N N . GLU A 1 337 ? -25.868 32.737 35.034 1.00 87.88 337 GLU A N 1
ATOM 2578 C CA . GLU A 1 337 ? -26.337 32.663 33.648 1.00 87.88 337 GLU A CA 1
ATOM 2579 C C . GLU A 1 337 ? -25.746 31.426 32.945 1.00 87.88 337 GLU A C 1
ATOM 2581 O O . GLU A 1 337 ? -24.638 31.001 33.268 1.00 87.88 337 GLU A O 1
ATOM 2586 N N . THR A 1 338 ? -26.460 30.833 31.983 1.00 89.50 338 THR A N 1
ATOM 2587 C CA . THR A 1 338 ? -25.951 29.694 31.193 1.00 89.50 338 THR A CA 1
ATOM 2588 C C . THR A 1 338 ? -25.057 30.157 30.039 1.00 89.50 338 THR A C 1
ATOM 2590 O O . THR A 1 338 ? -25.194 31.272 29.541 1.00 89.50 338 THR A O 1
ATOM 2593 N N . ILE A 1 339 ? -24.168 29.293 29.538 1.00 88.12 339 ILE A N 1
ATOM 2594 C CA . ILE A 1 339 ? -23.218 29.658 28.473 1.00 88.12 339 ILE A CA 1
ATOM 2595 C C . ILE A 1 339 ? -23.855 29.471 27.085 1.00 88.12 339 ILE A C 1
ATOM 2597 O O . ILE A 1 339 ? -23.656 28.463 26.416 1.00 88.12 339 ILE A O 1
ATOM 2601 N N . HIS A 1 340 ? -24.609 30.475 26.631 1.00 89.94 340 HIS A N 1
ATOM 2602 C CA . HIS A 1 340 ? -25.086 30.589 25.243 1.00 89.94 340 HIS A CA 1
ATOM 2603 C C . HIS A 1 340 ? -24.390 31.752 24.534 1.00 89.94 340 HIS A C 1
ATOM 2605 O O . HIS A 1 340 ? -25.020 32.740 24.144 1.00 89.94 340 HIS A O 1
ATOM 2611 N N . SER A 1 341 ? -23.067 31.642 24.413 1.00 90.19 341 SER A N 1
ATOM 2612 C CA . SER A 1 341 ? -22.217 32.652 23.790 1.00 90.19 341 SER A CA 1
ATOM 2613 C C . SER A 1 341 ? -21.063 32.053 23.004 1.00 90.19 341 SER A C 1
ATOM 2615 O O . SER A 1 341 ? -20.667 30.907 23.211 1.00 90.19 341 SER A O 1
ATOM 2617 N N . SER A 1 342 ? -20.508 32.867 22.115 1.00 91.25 342 SER A N 1
ATOM 2618 C CA . SER A 1 342 ? -19.249 32.629 21.432 1.00 91.25 342 SER A CA 1
ATOM 2619 C C . SER A 1 342 ? -18.348 33.854 21.538 1.00 91.25 342 SER A C 1
ATOM 2621 O O . SER A 1 342 ? -18.806 34.998 21.679 1.00 91.25 342 SER A O 1
ATOM 2623 N N . GLY A 1 343 ? -17.046 33.625 21.441 1.00 90.44 343 GLY A N 1
ATOM 2624 C CA . GLY A 1 343 ? -16.075 34.704 21.451 1.00 90.44 343 GLY A CA 1
ATOM 2625 C C . GLY A 1 343 ? -14.642 34.226 21.314 1.00 90.44 343 GLY A C 1
ATOM 2626 O O . GLY A 1 343 ? -14.381 33.060 21.026 1.00 90.44 343 GLY A O 1
ATOM 2627 N N . THR A 1 344 ? -13.708 35.150 21.510 1.00 92.00 344 THR A N 1
ATOM 2628 C CA . THR A 1 344 ? -12.268 34.921 21.347 1.00 92.00 344 THR A CA 1
ATOM 2629 C C . THR A 1 344 ? -11.516 35.062 22.657 1.00 92.00 344 THR A C 1
ATOM 2631 O O . THR A 1 344 ? -11.787 35.961 23.454 1.00 92.00 344 THR A O 1
ATOM 2634 N N . ILE A 1 345 ? -10.513 34.215 22.839 1.00 92.19 345 ILE A N 1
ATOM 2635 C CA . ILE A 1 345 ? -9.573 34.222 23.954 1.00 92.19 345 ILE A CA 1
ATOM 2636 C C . ILE A 1 345 ? -8.221 34.664 23.397 1.00 92.19 345 ILE A C 1
ATOM 2638 O O . ILE A 1 345 ? -7.712 34.081 22.444 1.00 92.19 345 ILE A O 1
ATOM 2642 N N . THR A 1 346 ? -7.634 35.715 23.962 1.00 89.75 346 THR A N 1
ATOM 2643 C CA . THR A 1 346 ? -6.342 36.241 23.499 1.00 89.75 346 THR A CA 1
ATOM 2644 C C . THR A 1 346 ? -5.318 36.227 24.618 1.00 89.75 346 THR A C 1
ATOM 2646 O O . THR A 1 346 ? -5.588 36.737 25.707 1.00 89.75 346 THR A O 1
ATOM 2649 N N . TYR A 1 347 ? -4.131 35.711 24.322 1.00 88.94 347 TYR A N 1
ATOM 2650 C CA . TYR A 1 347 ? -2.970 35.750 25.203 1.00 88.94 347 TYR A CA 1
ATOM 2651 C C . TYR A 1 347 ? -2.096 36.963 24.867 1.00 88.94 347 TYR A C 1
ATOM 2653 O O . TYR A 1 347 ? -1.890 37.262 23.693 1.00 88.94 347 TYR A O 1
ATOM 2661 N N . SER A 1 348 ? -1.567 37.674 25.868 1.00 86.44 348 SER A N 1
ATOM 2662 C CA . SER A 1 348 ? -0.613 38.771 25.611 1.00 86.44 348 SER A CA 1
ATOM 2663 C C . SER A 1 348 ? 0.801 38.283 25.287 1.00 86.44 348 SER A C 1
ATOM 2665 O O . SER A 1 348 ? 1.605 39.056 24.774 1.00 86.44 348 SER A O 1
ATOM 2667 N N . GLY A 1 349 ? 1.117 37.032 25.631 1.00 74.06 349 GLY A N 1
ATOM 2668 C CA . GLY A 1 349 ? 2.329 36.322 25.230 1.00 74.06 349 GLY A CA 1
ATOM 2669 C C . GLY A 1 349 ? 2.020 35.271 24.163 1.00 74.06 349 GLY A C 1
ATOM 2670 O O . GLY A 1 349 ? 0.871 34.878 23.978 1.00 74.06 349 GLY A O 1
ATOM 2671 N N . LYS A 1 350 ? 3.053 34.814 23.453 1.00 68.50 350 LYS A N 1
ATOM 2672 C CA . LYS A 1 350 ? 2.937 33.733 22.465 1.00 68.50 350 LYS A CA 1
ATOM 2673 C C . LYS A 1 350 ? 2.729 32.390 23.168 1.00 68.50 350 LYS A C 1
ATOM 2675 O O . LYS A 1 350 ? 3.449 32.093 24.123 1.00 68.50 350 LYS A O 1
ATOM 2680 N N . VAL A 1 351 ? 1.778 31.603 22.666 1.00 74.38 351 VAL A N 1
ATOM 2681 C CA . VAL A 1 351 ? 1.462 30.253 23.150 1.00 74.38 351 VAL A CA 1
ATOM 2682 C C . VAL A 1 351 ? 1.476 29.258 21.990 1.00 74.38 351 VAL A C 1
ATOM 2684 O O . VAL A 1 351 ? 0.973 29.569 20.911 1.00 74.38 351 VAL A O 1
ATOM 2687 N N . GLY A 1 352 ? 2.064 28.083 22.203 1.00 66.56 352 GLY A N 1
ATOM 2688 C CA . GLY A 1 352 ? 2.081 26.975 21.241 1.00 66.56 352 GLY A CA 1
ATOM 2689 C C . GLY A 1 352 ? 1.071 25.889 21.617 1.00 66.56 352 GLY A C 1
ATOM 2690 O O . GLY A 1 352 ? 0.749 25.732 22.792 1.00 66.56 352 GLY A O 1
ATOM 2691 N N . VAL A 1 353 ? 0.573 25.120 20.644 1.00 70.56 353 VAL A N 1
ATOM 2692 C CA . VAL A 1 353 ? -0.289 23.949 20.900 1.00 70.56 353 VAL A CA 1
ATOM 2693 C C . VAL A 1 353 ? 0.527 22.680 20.636 1.00 70.56 353 VAL A C 1
ATOM 2695 O O . VAL A 1 353 ? 0.874 22.426 19.480 1.00 70.56 353 VAL A O 1
ATOM 2698 N N . PRO A 1 354 ? 0.866 21.881 21.663 1.00 63.81 354 PRO A N 1
ATOM 2699 C CA . PRO A 1 354 ? 1.614 20.650 21.467 1.00 63.81 354 PRO A CA 1
ATOM 2700 C C . PRO A 1 354 ? 0.744 19.547 20.842 1.00 63.81 354 PRO A C 1
ATOM 2702 O O . PRO A 1 354 ? -0.441 19.416 21.142 1.00 63.81 354 PRO A O 1
ATOM 2705 N N . VAL A 1 355 ? 1.359 18.688 20.029 1.00 60.84 355 VAL A N 1
ATOM 2706 C CA . VAL A 1 355 ? 0.778 17.417 19.580 1.00 60.84 355 VAL A CA 1
ATOM 2707 C C . VAL A 1 355 ? 0.862 16.419 20.729 1.00 60.84 355 VAL A C 1
ATOM 2709 O O . VAL A 1 355 ? 1.953 16.022 21.136 1.00 60.84 355 VAL A O 1
ATOM 2712 N N . VAL A 1 356 ? -0.281 16.005 21.264 1.00 66.06 356 VAL A N 1
ATOM 2713 C CA . VAL A 1 356 ? -0.340 15.043 22.370 1.00 66.06 356 VAL A CA 1
ATOM 2714 C C . VAL A 1 356 ? -0.318 13.618 21.818 1.00 66.06 356 VAL A C 1
ATOM 2716 O O . VAL A 1 356 ? -1.153 13.254 20.993 1.00 66.06 356 VAL A O 1
ATOM 2719 N N . VAL A 1 357 ? 0.625 12.803 22.289 1.00 62.91 357 VAL A N 1
ATOM 2720 C CA . VAL A 1 357 ? 0.765 11.383 21.942 1.00 62.91 357 VAL A CA 1
ATOM 2721 C C . VAL A 1 357 ? 0.711 10.566 23.231 1.00 62.91 357 VAL A C 1
ATOM 2723 O O . VAL A 1 357 ? 1.411 10.867 24.188 1.00 62.91 357 VAL A O 1
ATOM 2726 N N . ARG A 1 358 ? -0.138 9.536 23.289 1.00 67.44 358 ARG A N 1
ATOM 2727 C CA . ARG A 1 358 ? -0.286 8.659 24.464 1.00 67.44 358 ARG A CA 1
ATOM 2728 C C . ARG A 1 358 ? 0.426 7.329 24.232 1.00 67.44 358 ARG A C 1
ATOM 2730 O O . ARG A 1 358 ? -0.215 6.322 23.956 1.00 67.44 358 ARG A O 1
ATOM 2737 N N . ASP A 1 359 ? 1.751 7.352 24.273 1.00 61.44 359 ASP A N 1
ATOM 2738 C CA . ASP A 1 359 ? 2.616 6.216 23.931 1.00 61.44 359 ASP A CA 1
ATOM 2739 C C . ASP A 1 359 ? 3.492 5.716 25.086 1.00 61.44 359 ASP A C 1
ATOM 2741 O O . ASP A 1 359 ? 4.105 4.656 24.962 1.00 61.44 359 ASP A O 1
ATOM 2745 N N . LEU A 1 360 ? 3.544 6.430 26.213 1.00 67.69 360 LEU A N 1
ATOM 2746 C CA . LEU A 1 360 ? 4.306 5.970 27.371 1.00 67.69 360 LEU A CA 1
ATOM 2747 C C . LEU A 1 360 ? 3.537 4.886 28.131 1.00 67.69 360 LEU A C 1
ATOM 2749 O O . LEU A 1 360 ? 2.304 4.896 28.189 1.00 67.69 360 LEU A O 1
ATOM 2753 N N . ALA A 1 361 ? 4.273 3.975 28.769 1.00 68.88 361 ALA A N 1
ATOM 2754 C CA . ALA A 1 361 ? 3.679 2.971 29.643 1.00 68.88 361 ALA A CA 1
ATOM 2755 C C . ALA A 1 361 ? 2.873 3.646 30.777 1.00 68.88 361 ALA A C 1
ATOM 2757 O O . ALA A 1 361 ? 3.284 4.713 31.255 1.00 68.88 361 ALA A O 1
ATOM 2758 N N . PRO A 1 362 ? 1.759 3.052 31.241 1.00 75.81 362 PRO A N 1
ATOM 2759 C CA . PRO A 1 362 ? 0.973 3.617 32.330 1.00 75.81 362 PRO A CA 1
ATOM 2760 C C . PRO A 1 362 ? 1.840 3.868 33.574 1.00 75.81 362 PRO A C 1
ATOM 2762 O O . PRO A 1 362 ? 2.735 3.090 33.901 1.00 75.81 362 PRO A O 1
ATOM 2765 N N . GLY A 1 363 ? 1.619 5.007 34.234 1.00 68.19 363 GLY A N 1
ATOM 2766 C CA . GLY A 1 363 ? 2.434 5.459 35.369 1.00 68.19 363 GLY A CA 1
ATOM 2767 C C . GLY A 1 363 ? 3.769 6.124 35.001 1.00 68.19 363 GLY A C 1
ATOM 2768 O O . GLY A 1 363 ? 4.437 6.652 35.889 1.00 68.19 363 GLY A O 1
ATOM 2769 N N . SER A 1 364 ? 4.159 6.157 33.720 1.00 72.94 364 SER A N 1
ATOM 2770 C CA . SER A 1 364 ? 5.328 6.926 33.273 1.00 72.94 364 SER A CA 1
ATOM 2771 C C . SER A 1 364 ? 5.099 8.425 33.445 1.00 72.94 364 SER A C 1
ATOM 2773 O O . SER A 1 364 ? 4.011 8.935 33.168 1.00 72.94 364 SER A O 1
ATOM 2775 N N . ALA A 1 365 ? 6.147 9.148 33.839 1.00 72.75 365 ALA A N 1
ATOM 2776 C CA . ALA A 1 365 ? 6.112 10.603 33.842 1.00 72.75 365 ALA A CA 1
ATOM 2777 C C . ALA A 1 365 ? 5.924 11.132 32.402 1.00 72.75 365 ALA A C 1
ATOM 2779 O O . ALA A 1 365 ? 6.597 10.634 31.493 1.00 72.75 365 ALA A O 1
ATOM 2780 N N . PRO A 1 366 ? 5.057 12.139 32.182 1.00 73.94 366 PRO A N 1
ATOM 2781 C CA . PRO A 1 366 ? 4.956 12.844 30.909 1.00 73.94 366 PRO A CA 1
ATOM 2782 C C . PRO A 1 366 ? 6.322 13.293 30.386 1.00 73.94 366 PRO A C 1
ATOM 2784 O O . PRO A 1 366 ? 7.154 13.796 31.143 1.00 73.94 366 PRO A O 1
ATOM 2787 N N . LYS A 1 367 ? 6.545 13.153 29.080 1.00 68.81 367 LYS A N 1
ATOM 2788 C CA . LYS A 1 367 ? 7.800 13.526 28.427 1.00 68.81 367 LYS A CA 1
ATOM 2789 C C . LYS A 1 367 ? 7.528 14.467 27.261 1.00 68.81 367 LYS A C 1
ATOM 2791 O O . LYS A 1 367 ? 6.842 14.111 26.311 1.00 68.81 367 LYS A O 1
ATOM 2796 N N . ALA A 1 368 ? 8.118 15.656 27.289 1.00 61.00 368 ALA A N 1
ATOM 2797 C CA . ALA A 1 368 ? 8.177 16.493 26.096 1.00 61.00 368 ALA A CA 1
ATOM 2798 C C . ALA A 1 368 ? 9.141 15.852 25.074 1.00 61.00 368 ALA A C 1
ATOM 2800 O O . ALA A 1 368 ? 10.283 15.522 25.402 1.00 61.00 368 ALA A O 1
ATOM 2801 N N . GLY A 1 369 ? 8.664 15.624 23.853 1.00 50.91 369 GLY A N 1
ATOM 2802 C CA . GLY A 1 369 ? 9.388 15.022 22.735 1.00 50.91 369 GLY A CA 1
ATOM 2803 C C . GLY A 1 369 ? 9.526 15.960 21.533 1.00 50.91 369 GLY A C 1
ATOM 2804 O O . GLY A 1 369 ? 9.021 17.084 21.513 1.00 50.91 369 GLY A O 1
ATOM 2805 N N . ALA A 1 370 ? 10.251 15.497 20.513 1.00 37.69 370 ALA A N 1
ATOM 2806 C CA . ALA A 1 370 ? 10.352 16.168 19.216 1.00 37.69 370 ALA A CA 1
ATOM 2807 C C . ALA A 1 370 ? 9.131 15.837 18.323 1.00 37.69 370 ALA A C 1
ATOM 2809 O O . ALA A 1 370 ? 8.576 14.749 18.456 1.00 37.69 370 ALA A O 1
ATOM 2810 N N . PRO A 1 371 ? 8.696 16.755 17.439 1.00 32.97 371 PRO A N 1
ATOM 2811 C CA . PRO A 1 371 ? 7.316 16.801 16.967 1.00 32.97 371 PRO A CA 1
ATOM 2812 C C . PRO A 1 371 ? 6.857 15.733 15.970 1.00 32.97 371 PRO A C 1
ATOM 2814 O O . PRO A 1 371 ? 7.513 15.504 14.957 1.00 32.97 371 PRO A O 1
ATOM 2817 N N . ALA A 1 372 ? 5.646 15.209 16.193 1.00 27.97 372 ALA A N 1
ATOM 2818 C CA . ALA A 1 372 ? 4.819 14.478 15.225 1.00 27.97 372 ALA A CA 1
ATOM 2819 C C . ALA A 1 372 ? 3.814 15.402 14.488 1.00 27.97 372 ALA A C 1
ATOM 2821 O O . ALA A 1 372 ? 3.621 16.562 14.851 1.00 27.97 372 ALA A O 1
ATOM 2822 N N . HIS A 1 373 ? 3.214 14.912 13.397 1.00 28.16 373 HIS A N 1
ATOM 2823 C CA . HIS A 1 373 ? 2.387 15.679 12.455 1.00 28.16 373 HIS A CA 1
ATOM 2824 C C . HIS A 1 373 ? 0.903 15.805 12.845 1.00 28.16 373 HIS A C 1
ATOM 2826 O O . HIS A 1 373 ? 0.318 14.807 13.245 1.00 28.16 373 HIS A O 1
ATOM 2832 N N . VAL A 1 374 ? 0.327 17.010 12.632 1.00 25.83 374 VAL A N 1
ATOM 2833 C CA . VAL A 1 374 ? -1.067 17.398 12.233 1.00 25.83 374 VAL A CA 1
ATOM 2834 C C . VAL A 1 374 ? -1.452 18.748 12.900 1.00 25.83 374 VAL A C 1
ATOM 2836 O O . VAL A 1 374 ? -1.096 18.976 14.050 1.00 25.83 374 VAL A O 1
ATOM 2839 N N . VAL A 1 375 ? -2.121 19.675 12.185 1.00 28.80 375 VAL A N 1
ATOM 2840 C CA . VAL A 1 375 ? -2.544 21.021 12.669 1.00 28.80 375 VAL A CA 1
ATOM 2841 C C . VAL A 1 375 ? -4.015 21.299 12.307 1.00 28.80 375 VAL A C 1
ATOM 2843 O O . VAL A 1 375 ? -4.431 20.985 11.194 1.00 28.80 375 VAL A O 1
ATOM 2846 N N . LEU A 1 376 ? -4.759 21.950 13.217 1.00 25.36 376 LEU A N 1
ATOM 2847 C CA . LEU A 1 376 ? -6.000 22.710 12.962 1.00 25.36 376 LEU A CA 1
ATOM 2848 C C . LEU A 1 376 ? -5.730 24.231 13.122 1.00 25.36 376 LEU A C 1
ATOM 2850 O O . LEU A 1 376 ? -4.827 24.601 13.873 1.00 25.36 376 LEU A O 1
ATOM 2854 N N . PRO A 1 377 ? -6.474 25.129 12.444 1.00 28.58 377 PRO A N 1
ATOM 2855 C CA . PRO A 1 377 ? -6.082 26.533 12.269 1.00 28.58 377 PRO A CA 1
ATOM 2856 C C . PRO A 1 377 ? -6.516 27.438 13.435 1.00 28.58 377 PRO A C 1
ATOM 2858 O O . PRO A 1 377 ? -7.659 27.362 13.879 1.00 28.58 377 PRO A O 1
ATOM 2861 N N . HIS A 1 378 ? -5.641 28.346 13.891 1.00 26.94 378 HIS A N 1
ATOM 2862 C CA . HIS A 1 378 ? -5.957 29.423 14.846 1.00 26.94 378 HIS A CA 1
ATOM 2863 C C . HIS A 1 378 ? -5.318 30.763 14.418 1.00 26.94 378 HIS A C 1
ATOM 2865 O O . HIS A 1 378 ? -4.163 30.817 13.999 1.00 26.94 378 HIS A O 1
ATOM 2871 N N . SER A 1 379 ? -6.090 31.849 14.534 1.00 31.62 379 SER A N 1
ATOM 2872 C CA . SER A 1 379 ? -5.741 33.232 14.170 1.00 31.62 379 SER A CA 1
ATOM 2873 C C . SER A 1 379 ? -4.757 33.890 15.152 1.00 31.62 379 SER A C 1
ATOM 2875 O O . SER A 1 379 ? -5.038 33.863 16.351 1.00 31.62 379 SER A O 1
ATOM 2877 N N . PRO A 1 380 ? -3.688 34.576 14.688 1.00 31.38 380 PRO A N 1
ATOM 2878 C CA . PRO A 1 380 ? -2.861 35.409 15.564 1.00 31.38 380 PRO A CA 1
ATOM 2879 C C . PRO A 1 380 ? -2.978 36.923 15.324 1.00 31.38 380 PRO A C 1
ATOM 2881 O O . PRO A 1 380 ? -3.224 37.411 14.215 1.00 31.38 380 PRO A O 1
ATOM 2884 N N . SER A 1 381 ? -2.742 37.635 16.426 1.00 33.44 381 SER A N 1
ATOM 2885 C CA . SER A 1 381 ? -2.575 39.074 16.622 1.00 33.44 381 SER A CA 1
ATOM 2886 C C . SER A 1 381 ? -1.138 39.559 16.350 1.00 33.44 381 SER A C 1
ATOM 2888 O O . SER A 1 381 ? -0.191 38.782 16.399 1.00 33.44 381 SER A O 1
ATOM 2890 N N . THR A 1 382 ? -1.009 40.877 16.140 1.00 35.00 382 THR A N 1
ATOM 2891 C CA . THR A 1 382 ? 0.190 41.710 15.871 1.00 35.00 382 THR A CA 1
ATOM 2892 C C . THR A 1 382 ? 0.852 41.567 14.493 1.00 35.00 382 THR A C 1
ATOM 2894 O O . THR A 1 382 ? 1.644 40.669 14.249 1.00 35.00 382 THR A O 1
ATOM 2897 N N . GLN A 1 383 ? 0.557 42.535 13.613 1.00 37.91 383 GLN A N 1
ATOM 2898 C CA . GLN A 1 383 ? 1.256 42.787 12.348 1.00 37.91 383 GLN A CA 1
ATOM 2899 C C . GLN A 1 383 ? 2.586 43.506 12.616 1.00 37.91 383 GLN A C 1
ATOM 2901 O O . GLN A 1 383 ? 2.596 44.588 13.205 1.00 37.91 383 GLN A O 1
ATOM 2906 N N . ARG A 1 384 ? 3.700 42.956 12.124 1.00 43.72 384 ARG A N 1
ATOM 2907 C CA . ARG A 1 384 ? 4.925 43.724 11.851 1.00 43.72 384 ARG A CA 1
ATOM 2908 C C . ARG A 1 384 ? 5.226 43.703 10.352 1.00 43.72 384 ARG A C 1
ATOM 2910 O O . ARG A 1 384 ? 5.058 42.673 9.701 1.00 43.72 384 ARG A O 1
ATOM 2917 N N . SER A 1 385 ? 5.695 44.839 9.836 1.00 44.50 385 SER A N 1
ATOM 2918 C CA . SER A 1 385 ? 6.305 44.951 8.504 1.00 44.50 385 SER A CA 1
ATOM 2919 C C . SER A 1 385 ? 7.615 44.158 8.479 1.00 44.50 385 SER A C 1
ATOM 2921 O O . SER A 1 385 ? 8.385 44.220 9.439 1.00 44.50 385 SER A O 1
ATOM 2923 N N . LEU A 1 386 ? 7.886 43.432 7.395 1.00 49.84 386 LEU A N 1
ATOM 2924 C CA . LEU A 1 386 ? 9.006 42.488 7.254 1.00 49.84 386 LEU A CA 1
ATOM 2925 C C . LEU A 1 386 ? 10.393 43.152 7.062 1.00 49.84 386 LEU A C 1
ATOM 2927 O O . LEU A 1 386 ? 11.196 42.717 6.248 1.00 49.84 386 LEU A O 1
ATOM 2931 N N . SER A 1 387 ? 10.716 44.193 7.837 1.00 46.22 387 SER A N 1
ATOM 2932 C CA . SER A 1 387 ? 12.028 44.866 7.805 1.00 46.22 387 SER A CA 1
ATOM 2933 C C . SER A 1 387 ? 13.079 44.259 8.748 1.00 46.22 387 SER A C 1
ATOM 2935 O O . SER A 1 387 ? 14.201 44.751 8.804 1.00 46.22 387 SER A O 1
ATOM 2937 N N . THR A 1 388 ? 12.745 43.204 9.504 1.00 53.47 388 THR A N 1
ATOM 2938 C CA . THR A 1 388 ? 13.631 42.634 10.546 1.00 53.47 388 THR A CA 1
ATOM 2939 C C . THR A 1 388 ? 14.144 41.215 10.266 1.00 53.47 388 THR A C 1
ATOM 2941 O O . THR A 1 388 ? 14.888 40.682 11.085 1.00 53.47 388 THR A O 1
ATOM 2944 N N . HIS A 1 389 ? 13.815 40.614 9.111 1.00 70.19 389 HIS A N 1
ATOM 2945 C CA . HIS A 1 389 ? 14.373 39.333 8.625 1.00 70.19 389 HIS A CA 1
ATOM 2946 C C . HIS A 1 389 ? 14.388 38.168 9.641 1.00 70.19 389 HIS A C 1
ATOM 2948 O O . HIS A 1 389 ? 15.167 37.236 9.480 1.00 70.19 389 HIS A O 1
ATOM 2954 N N . THR A 1 390 ? 13.556 38.201 10.690 1.00 75.75 390 THR A N 1
ATOM 2955 C CA . THR A 1 390 ? 13.564 37.215 11.784 1.00 75.75 390 THR A CA 1
ATOM 2956 C C . THR A 1 390 ? 12.138 36.931 12.267 1.00 75.75 390 THR A C 1
ATOM 2958 O O . THR A 1 390 ? 11.389 37.872 12.528 1.00 75.75 390 THR A O 1
ATOM 2961 N N . LEU A 1 391 ? 11.765 35.654 12.395 1.00 73.81 391 LEU A N 1
ATOM 2962 C CA . LEU A 1 391 ? 10.515 35.168 12.994 1.00 73.81 391 LEU A CA 1
ATOM 2963 C C . LEU A 1 391 ? 10.826 34.240 14.178 1.00 73.81 391 LEU A C 1
ATOM 2965 O O . LEU A 1 391 ? 11.497 33.216 14.027 1.00 73.81 391 LEU A O 1
ATOM 2969 N N . ASP A 1 392 ? 10.278 34.557 15.346 1.00 70.12 392 ASP A N 1
ATOM 2970 C CA . ASP A 1 392 ? 10.152 33.622 16.462 1.00 70.12 392 ASP A CA 1
ATOM 2971 C C . ASP A 1 392 ? 8.841 32.824 16.354 1.00 70.12 392 ASP A C 1
ATOM 2973 O O . ASP A 1 392 ? 7.868 33.277 15.749 1.00 70.12 392 ASP A O 1
ATOM 2977 N N . GLU A 1 393 ? 8.759 31.685 17.046 1.00 59.34 393 GLU A N 1
ATOM 2978 C CA . GLU A 1 393 ? 7.500 30.971 17.319 1.00 59.34 393 GLU A CA 1
ATOM 2979 C C . GLU A 1 393 ? 6.351 31.934 17.652 1.00 59.34 393 GLU A C 1
ATOM 2981 O O . GLU A 1 393 ? 6.470 32.734 18.579 1.00 59.34 393 GLU A O 1
ATOM 2986 N N . GLY A 1 394 ? 5.241 31.839 16.925 1.00 57.81 394 GLY A N 1
ATOM 2987 C CA . GLY A 1 394 ? 4.021 32.628 17.060 1.00 57.81 394 GLY A CA 1
ATOM 2988 C C . GLY A 1 394 ? 4.080 34.025 16.438 1.00 57.81 394 GLY A C 1
ATOM 2989 O O . GLY A 1 394 ? 3.135 34.788 16.624 1.00 57.81 394 GLY A O 1
ATOM 2990 N N . ASP A 1 395 ? 5.179 34.425 15.779 1.00 65.31 395 ASP A N 1
ATOM 2991 C CA . ASP A 1 395 ? 5.226 35.723 15.089 1.00 65.31 395 ASP A CA 1
ATOM 2992 C C . ASP A 1 395 ? 4.401 35.675 13.814 1.00 65.31 395 ASP A C 1
ATOM 2994 O O . ASP A 1 395 ? 4.462 34.709 13.055 1.00 65.31 395 ASP A O 1
ATOM 2998 N N . VAL A 1 396 ? 3.704 36.780 13.552 1.00 68.56 396 VAL A N 1
ATOM 2999 C CA . VAL A 1 396 ? 3.127 37.068 12.247 1.00 68.56 396 VAL A CA 1
ATOM 3000 C C . VAL A 1 396 ? 3.924 38.190 11.607 1.00 68.56 396 VAL A C 1
ATOM 3002 O O . VAL A 1 396 ? 3.952 39.313 12.113 1.00 68.56 396 VAL A O 1
ATOM 3005 N N . ALA A 1 397 ? 4.532 37.903 10.464 1.00 78.75 397 ALA A N 1
ATOM 3006 C CA . ALA A 1 397 ? 5.112 38.932 9.616 1.00 78.75 397 ALA A CA 1
ATOM 3007 C C . ALA A 1 397 ? 4.240 39.131 8.383 1.00 78.75 397 ALA A C 1
ATOM 3009 O O . ALA A 1 397 ? 3.615 38.196 7.886 1.00 78.75 397 ALA A O 1
ATOM 3010 N N . THR A 1 398 ? 4.168 40.361 7.893 1.00 78.75 398 THR A N 1
ATOM 3011 C CA . THR A 1 398 ? 3.480 40.658 6.640 1.00 78.75 398 THR A CA 1
ATOM 3012 C C . THR A 1 398 ? 4.407 41.460 5.748 1.00 78.75 398 THR A C 1
ATOM 3014 O O . THR A 1 398 ? 4.968 42.466 6.186 1.00 78.75 398 THR A O 1
ATOM 3017 N N . ASP A 1 399 ? 4.567 41.004 4.511 1.00 83.38 399 ASP A N 1
ATOM 3018 C CA . ASP A 1 399 ? 5.177 41.780 3.440 1.00 83.38 399 ASP A CA 1
ATOM 3019 C C . ASP A 1 399 ? 4.137 42.108 2.371 1.00 83.38 399 ASP A C 1
ATOM 3021 O O . ASP A 1 399 ? 3.125 41.424 2.248 1.00 83.38 399 ASP A O 1
ATOM 3025 N N . THR A 1 400 ? 4.354 43.178 1.620 1.00 85.19 400 THR A N 1
ATOM 3026 C CA . THR A 1 400 ? 3.458 43.595 0.541 1.00 85.19 400 THR A CA 1
ATOM 3027 C C . THR A 1 400 ? 4.065 43.200 -0.795 1.00 85.19 400 THR A C 1
ATOM 3029 O O . THR A 1 400 ? 5.211 43.543 -1.085 1.00 85.19 400 THR A O 1
ATOM 3032 N N . TRP A 1 401 ? 3.291 42.533 -1.649 1.00 92.44 401 TRP A N 1
ATOM 3033 C CA . TRP A 1 401 ? 3.660 42.394 -3.051 1.00 92.44 401 TRP A CA 1
ATOM 3034 C C . TRP A 1 401 ? 2.994 43.478 -3.900 1.00 92.44 401 TRP A C 1
ATOM 3036 O O . TRP A 1 401 ? 1.875 43.924 -3.645 1.00 92.44 401 TRP A O 1
ATOM 3046 N N . THR A 1 402 ? 3.699 43.861 -4.954 1.00 92.75 402 THR A N 1
ATOM 3047 C CA . THR A 1 402 ? 3.250 44.703 -6.066 1.00 92.75 402 THR A CA 1
ATOM 3048 C C . THR A 1 402 ? 3.626 43.993 -7.374 1.00 92.75 402 THR A C 1
ATOM 3050 O O . THR A 1 402 ? 4.403 43.034 -7.328 1.00 92.75 402 THR A O 1
ATOM 3053 N N . PRO A 1 403 ? 3.171 44.450 -8.554 1.00 91.62 403 PRO A N 1
ATOM 3054 C CA . PRO A 1 403 ? 3.581 43.863 -9.835 1.00 91.62 403 PRO A CA 1
ATOM 3055 C C . PRO A 1 403 ? 5.102 43.725 -10.002 1.00 91.62 403 PRO A C 1
ATOM 3057 O O . PRO A 1 403 ? 5.583 42.735 -10.543 1.00 91.62 403 PRO A O 1
ATOM 3060 N N . SER A 1 404 ? 5.874 44.684 -9.481 1.00 90.56 404 SER A N 1
ATOM 3061 C CA . SER A 1 404 ? 7.342 44.680 -9.531 1.00 90.56 404 SER A CA 1
ATOM 3062 C C . SER A 1 404 ? 8.027 43.739 -8.532 1.00 90.56 404 SER A C 1
ATOM 3064 O O . SER A 1 404 ? 9.242 43.569 -8.606 1.00 90.56 404 SER A O 1
ATOM 3066 N N . THR A 1 405 ? 7.289 43.148 -7.587 1.00 92.00 405 THR A N 1
ATOM 3067 C CA . THR A 1 405 ? 7.840 42.218 -6.584 1.00 92.00 405 THR A CA 1
ATOM 3068 C C . THR A 1 405 ? 8.303 40.910 -7.223 1.00 92.00 405 THR A C 1
ATOM 3070 O O . THR A 1 405 ? 9.311 40.340 -6.809 1.00 92.00 405 THR A O 1
ATOM 3073 N N . TRP A 1 406 ? 7.585 40.448 -8.244 1.00 93.88 406 TRP A N 1
ATOM 3074 C CA . TRP A 1 406 ? 7.795 39.152 -8.873 1.00 93.88 406 TRP A CA 1
ATOM 3075 C C . TRP A 1 406 ? 8.854 39.243 -9.969 1.00 93.88 406 TRP A C 1
ATOM 3077 O O . TRP A 1 406 ? 8.701 39.981 -10.942 1.00 93.88 406 TRP A O 1
ATOM 3087 N N . LYS A 1 407 ? 9.927 38.465 -9.837 1.00 93.94 407 LYS A N 1
ATOM 3088 C CA . LYS A 1 407 ? 11.000 38.380 -10.837 1.00 93.94 407 LYS A CA 1
ATOM 3089 C C . LYS A 1 407 ? 10.959 37.021 -11.501 1.00 93.94 407 LYS A C 1
ATOM 3091 O O . LYS A 1 407 ? 10.614 36.048 -10.848 1.00 93.94 407 LYS A O 1
ATOM 3096 N N . LEU A 1 408 ? 11.293 36.945 -12.787 1.00 93.12 408 LEU A N 1
ATOM 3097 C CA . LEU A 1 408 ? 11.344 35.657 -13.477 1.00 93.12 408 LEU A CA 1
ATOM 3098 C C . LEU A 1 408 ? 12.308 34.733 -12.719 1.00 93.12 408 LEU A C 1
ATOM 3100 O O . LEU A 1 408 ? 13.457 35.111 -12.479 1.00 93.12 408 LEU A O 1
ATOM 3104 N N . ALA A 1 409 ? 11.826 33.564 -12.306 1.00 86.94 409 ALA A N 1
ATOM 3105 C CA . ALA A 1 409 ? 12.583 32.687 -11.430 1.00 86.94 409 ALA A CA 1
ATOM 3106 C C . ALA A 1 409 ? 13.786 32.112 -12.190 1.00 86.94 409 ALA A C 1
ATOM 3108 O O . ALA A 1 409 ? 13.627 31.411 -13.190 1.00 86.94 409 ALA A O 1
ATOM 3109 N N . ALA A 1 410 ? 15.001 32.384 -11.702 1.00 80.06 410 ALA A N 1
ATOM 3110 C CA . ALA A 1 410 ? 16.232 31.878 -12.318 1.00 80.06 410 ALA A CA 1
ATOM 3111 C C . ALA A 1 410 ? 16.317 30.340 -12.277 1.00 80.06 410 ALA A C 1
ATOM 3113 O O . ALA A 1 410 ? 16.898 29.719 -13.165 1.00 80.06 410 ALA A O 1
ATOM 3114 N N . ALA A 1 411 ? 15.709 29.729 -11.257 1.00 75.69 411 ALA A N 1
ATOM 3115 C CA . ALA A 1 411 ? 15.546 28.291 -11.121 1.00 75.69 411 ALA A CA 1
ATOM 3116 C C . ALA A 1 411 ? 14.179 27.983 -10.498 1.00 75.69 411 ALA A C 1
ATOM 3118 O O . ALA A 1 411 ? 13.813 28.549 -9.468 1.00 75.69 411 ALA A O 1
ATOM 3119 N N . VAL A 1 412 ? 13.439 27.062 -11.115 1.00 78.12 412 VAL A N 1
ATOM 3120 C CA . VAL A 1 412 ? 12.113 26.634 -10.653 1.00 78.12 412 VAL A CA 1
ATOM 3121 C C . VAL A 1 412 ? 12.212 25.228 -10.064 1.00 78.12 412 VAL A C 1
ATOM 3123 O O . VAL A 1 412 ? 12.719 24.335 -10.752 1.00 78.12 412 VAL A O 1
ATOM 3126 N N . PRO A 1 413 ? 11.736 25.000 -8.823 1.00 73.62 413 PRO A N 1
ATOM 3127 C CA . PRO A 1 413 ? 11.648 23.665 -8.241 1.00 73.62 413 PRO A CA 1
ATOM 3128 C C . PRO A 1 413 ? 10.953 22.678 -9.184 1.00 73.62 413 PRO A C 1
ATOM 3130 O O . PRO A 1 413 ? 9.900 22.982 -9.744 1.00 73.62 413 PRO A O 1
ATOM 3133 N N . SER A 1 414 ? 11.507 21.473 -9.351 1.00 62.84 414 SER A N 1
ATOM 3134 C CA . SER A 1 414 ? 10.970 20.482 -10.301 1.00 62.84 414 SER A CA 1
ATOM 3135 C C . SER A 1 414 ? 9.501 20.141 -10.036 1.00 62.84 414 SER A C 1
ATOM 3137 O O . SER A 1 414 ? 8.729 19.979 -10.973 1.00 62.84 414 SER A O 1
ATOM 3139 N N . ARG A 1 415 ? 9.100 20.151 -8.764 1.00 49.28 415 ARG A N 1
ATOM 3140 C CA . ARG A 1 415 ? 7.720 19.975 -8.305 1.00 49.28 415 ARG A CA 1
ATOM 3141 C C . ARG A 1 415 ? 6.753 21.051 -8.806 1.00 49.28 415 ARG A C 1
ATOM 3143 O O . ARG A 1 415 ? 5.611 20.732 -9.090 1.00 49.28 415 ARG A O 1
ATOM 3150 N N . ILE A 1 416 ? 7.200 22.295 -8.976 1.00 66.88 416 ILE A N 1
ATOM 3151 C CA . ILE A 1 416 ? 6.380 23.359 -9.577 1.00 66.88 416 ILE A CA 1
ATOM 3152 C C . ILE A 1 416 ? 6.206 23.121 -11.084 1.00 66.88 416 ILE A C 1
ATOM 3154 O O . ILE A 1 416 ? 5.121 23.341 -11.620 1.00 66.88 416 ILE A O 1
ATOM 3158 N N . ASN A 1 417 ? 7.228 22.572 -11.750 1.00 64.38 417 ASN A N 1
ATOM 3159 C CA . ASN A 1 417 ? 7.106 22.155 -13.150 1.00 64.38 417 ASN A CA 1
ATOM 3160 C C . ASN A 1 417 ? 6.105 20.997 -13.322 1.00 64.38 417 ASN A C 1
ATOM 3162 O O . ASN A 1 417 ? 5.351 20.976 -14.291 1.00 64.38 417 ASN A O 1
ATOM 3166 N N . GLU A 1 418 ? 6.064 20.059 -12.372 1.00 49.41 418 GLU A N 1
ATOM 3167 C CA . GLU A 1 418 ? 5.124 18.924 -12.354 1.00 49.41 418 GLU A CA 1
ATOM 3168 C C . GLU A 1 418 ? 3.658 19.350 -12.159 1.00 49.41 418 GLU A C 1
ATOM 3170 O O . GLU A 1 418 ? 2.751 18.609 -12.530 1.00 49.41 418 GLU A O 1
ATOM 3175 N N . LEU A 1 419 ? 3.416 20.562 -11.647 1.00 54.44 419 LEU A N 1
ATOM 3176 C CA . LEU A 1 419 ? 2.082 21.161 -11.522 1.00 54.44 419 LEU A CA 1
ATOM 3177 C C . LEU A 1 419 ? 1.603 21.880 -12.795 1.00 54.44 419 LEU A C 1
ATOM 3179 O O . LEU A 1 419 ? 0.516 22.462 -12.797 1.00 54.44 419 LEU A O 1
ATOM 3183 N N . GLY A 1 420 ? 2.399 21.830 -13.869 1.00 60.06 420 GLY A N 1
ATOM 3184 C CA . GLY A 1 420 ? 2.078 22.405 -15.176 1.00 60.06 420 GLY A CA 1
ATOM 3185 C C . GLY A 1 420 ? 2.768 23.736 -15.489 1.00 60.06 420 GLY A C 1
ATOM 3186 O O . GLY A 1 420 ? 2.510 24.300 -16.552 1.00 60.06 420 GLY A O 1
ATOM 3187 N N . TRP A 1 421 ? 3.660 24.241 -14.627 1.00 74.31 421 TRP A N 1
ATOM 3188 C CA . TRP A 1 421 ? 4.277 25.561 -14.811 1.00 74.31 421 TRP A CA 1
ATOM 3189 C C . TRP A 1 421 ? 5.726 25.479 -15.269 1.00 74.31 421 TRP A C 1
ATOM 3191 O O . TRP A 1 421 ? 6.615 25.114 -14.512 1.00 74.31 421 TRP A O 1
ATOM 3201 N N . THR A 1 422 ? 6.000 25.870 -16.509 1.00 66.00 422 THR A N 1
ATOM 3202 C CA . THR A 1 422 ? 7.378 25.934 -17.019 1.00 66.00 422 THR A CA 1
ATOM 3203 C C . THR A 1 422 ? 8.085 27.216 -16.577 1.00 66.00 422 THR A C 1
ATOM 3205 O O . THR A 1 422 ? 7.443 28.259 -16.451 1.00 66.00 422 THR A O 1
ATOM 3208 N N . SER A 1 423 ? 9.415 27.186 -16.458 1.00 69.06 423 SER A N 1
ATOM 3209 C CA . SER A 1 423 ? 10.234 28.329 -16.013 1.00 69.06 423 SER A CA 1
ATOM 3210 C C . SER A 1 423 ? 10.046 29.632 -16.791 1.00 69.06 423 SER A C 1
ATOM 3212 O O . SER A 1 423 ? 10.253 30.697 -16.221 1.00 69.06 423 SER A O 1
ATOM 3214 N N . ALA A 1 424 ? 9.591 29.580 -18.046 1.00 81.44 424 ALA A N 1
ATOM 3215 C CA . ALA A 1 424 ? 9.274 30.770 -18.841 1.00 81.44 424 ALA A CA 1
ATOM 3216 C C . ALA A 1 424 ? 8.127 31.618 -18.258 1.00 81.44 424 ALA A C 1
ATOM 3218 O O . ALA A 1 424 ? 8.016 32.801 -18.571 1.00 81.44 424 ALA A O 1
ATOM 3219 N N . HIS A 1 425 ? 7.289 31.014 -17.415 1.00 87.25 425 HIS A N 1
ATOM 3220 C CA . HIS A 1 425 ? 6.091 31.633 -16.859 1.00 87.25 425 HIS A CA 1
ATOM 3221 C C . HIS A 1 425 ? 6.078 31.670 -15.336 1.00 87.25 425 HIS A C 1
ATOM 3223 O O . HIS A 1 425 ? 5.079 32.095 -14.760 1.00 87.25 425 HIS A O 1
ATOM 3229 N N . VAL A 1 426 ? 7.142 31.214 -14.673 1.00 91.31 426 VAL A N 1
ATOM 3230 C CA . VAL A 1 426 ? 7.218 31.178 -13.211 1.00 91.31 426 VAL A CA 1
ATOM 3231 C C . VAL A 1 426 ? 8.099 32.311 -12.727 1.00 91.31 426 VAL A C 1
ATOM 3233 O O . VAL A 1 426 ? 9.252 32.460 -13.129 1.00 91.31 426 VAL A O 1
ATOM 3236 N N . TYR A 1 427 ? 7.540 33.097 -11.825 1.00 95.75 427 TYR A N 1
ATOM 3237 C CA . TYR A 1 427 ? 8.199 34.202 -11.169 1.00 95.75 427 TYR A CA 1
ATOM 3238 C C . TYR A 1 427 ? 8.330 33.870 -9.692 1.00 95.75 427 TYR A C 1
ATOM 3240 O O . TYR A 1 427 ? 7.491 33.164 -9.133 1.00 95.75 427 TYR A O 1
ATOM 3248 N N . ASN A 1 428 ? 9.373 34.372 -9.048 1.00 92.88 428 ASN A N 1
ATOM 3249 C CA . ASN A 1 428 ? 9.536 34.237 -7.620 1.00 92.88 428 ASN A CA 1
ATOM 3250 C C . ASN A 1 428 ? 9.816 35.568 -6.928 1.00 92.88 428 ASN A C 1
ATOM 3252 O O . ASN A 1 428 ? 10.248 36.561 -7.519 1.00 92.88 428 ASN A O 1
ATOM 3256 N N . TYR A 1 429 ? 9.502 35.555 -5.645 1.00 91.25 429 TYR A N 1
ATOM 3257 C CA . TYR A 1 429 ? 9.909 36.530 -4.655 1.00 91.25 429 TYR A CA 1
ATOM 3258 C C . TYR A 1 429 ? 10.785 35.786 -3.651 1.00 91.25 429 TYR A C 1
ATOM 3260 O O . TYR A 1 429 ? 10.374 34.740 -3.145 1.00 91.25 429 TYR A O 1
ATOM 3268 N N . GLU A 1 430 ? 11.989 36.296 -3.407 1.00 90.25 430 GLU A N 1
ATOM 3269 C CA . GLU A 1 430 ? 12.958 35.710 -2.482 1.00 90.25 430 GLU A CA 1
ATOM 3270 C C . GLU A 1 430 ? 13.249 36.695 -1.357 1.00 90.25 430 GLU A C 1
ATOM 3272 O O . GLU A 1 430 ? 13.509 37.872 -1.615 1.00 90.25 430 GLU A O 1
ATOM 3277 N N . GLN A 1 431 ? 13.231 36.205 -0.121 1.00 86.50 431 GLN A N 1
ATOM 3278 C CA . GLN A 1 431 ? 13.425 37.027 1.065 1.00 86.50 431 GLN A CA 1
ATOM 3279 C C . GLN A 1 431 ? 14.245 36.279 2.119 1.00 86.50 431 GLN A C 1
ATOM 3281 O O . GLN A 1 431 ? 13.857 35.176 2.514 1.00 86.50 431 GLN A O 1
ATOM 3286 N N . PRO A 1 432 ? 15.340 36.864 2.640 1.00 87.75 432 PRO A N 1
ATOM 3287 C CA . PRO A 1 432 ? 16.040 36.311 3.793 1.00 87.75 432 PRO A CA 1
ATOM 3288 C C . PRO A 1 432 ? 15.115 36.250 5.011 1.00 87.75 432 PRO A C 1
ATOM 3290 O O . PRO A 1 432 ? 14.450 37.238 5.349 1.00 87.75 432 PRO A O 1
ATOM 3293 N N . LEU A 1 433 ? 15.094 35.096 5.670 1.00 87.62 433 LEU A N 1
ATOM 3294 C CA . LEU A 1 433 ? 14.218 34.781 6.784 1.00 87.62 433 LEU A CA 1
ATOM 3295 C C . LEU A 1 433 ? 14.938 33.909 7.818 1.00 87.62 433 LEU A C 1
ATOM 3297 O O . LEU A 1 433 ? 15.125 32.713 7.622 1.00 87.62 433 LEU A O 1
ATOM 3301 N N . THR A 1 434 ? 15.287 34.487 8.959 1.00 84.38 434 THR A N 1
ATOM 3302 C CA . THR A 1 434 ? 15.786 33.743 10.117 1.00 84.38 434 THR A CA 1
ATOM 3303 C C . THR A 1 434 ? 14.614 33.229 10.938 1.00 84.38 434 THR A C 1
ATOM 3305 O O . THR A 1 434 ? 13.778 34.007 11.388 1.00 84.38 434 THR A O 1
ATOM 3308 N N . LEU A 1 435 ? 14.536 31.920 11.151 1.00 79.38 435 LEU A N 1
ATOM 3309 C CA . LEU A 1 435 ? 13.549 31.302 12.031 1.00 79.38 435 LEU A CA 1
ATOM 3310 C C . LEU A 1 435 ? 14.253 30.877 13.314 1.00 79.38 435 LEU A C 1
ATOM 3312 O O . LEU A 1 435 ? 15.118 30.009 13.287 1.00 79.38 435 LEU A O 1
ATOM 3316 N N . ASN A 1 436 ? 13.880 31.451 14.451 1.00 72.12 436 ASN A N 1
ATOM 3317 C CA . ASN A 1 436 ? 14.552 31.168 15.727 1.00 72.12 436 ASN A CA 1
ATOM 3318 C C . ASN A 1 436 ? 14.080 29.862 16.393 1.00 72.12 436 ASN A C 1
ATOM 3320 O O . ASN A 1 436 ? 14.535 29.507 17.480 1.00 72.12 436 ASN A O 1
ATOM 3324 N N . SER A 1 437 ? 13.171 29.129 15.749 1.00 54.78 437 SER A N 1
ATOM 3325 C CA . SER A 1 437 ? 12.599 27.877 16.248 1.00 54.78 437 SER A CA 1
ATOM 3326 C C . SER A 1 437 ? 12.169 26.959 15.099 1.00 54.78 437 SER A C 1
ATOM 3328 O O . SER A 1 437 ? 11.813 27.428 14.021 1.00 54.78 437 SER A O 1
ATOM 3330 N N . ARG A 1 438 ? 12.149 25.644 15.347 1.00 54.53 438 ARG A N 1
ATOM 3331 C CA . ARG A 1 438 ? 11.465 24.658 14.484 1.00 54.53 438 ARG A CA 1
ATOM 3332 C C . ARG A 1 438 ? 9.940 24.853 14.536 1.00 54.53 438 ARG A C 1
ATOM 3334 O O . ARG A 1 438 ? 9.442 25.428 15.500 1.00 54.53 438 ARG A O 1
ATOM 3341 N N . GLY A 1 439 ? 9.176 24.333 13.577 1.00 63.72 439 GLY A N 1
ATOM 3342 C CA . GLY A 1 439 ? 7.715 24.495 13.587 1.00 63.72 439 GLY A CA 1
ATOM 3343 C C . GLY A 1 439 ? 7.015 24.239 12.253 1.00 63.72 439 GLY A C 1
ATOM 3344 O O . GLY A 1 439 ? 7.588 23.653 11.349 1.00 63.72 439 GLY A O 1
ATOM 3345 N N . ALA A 1 440 ? 5.764 24.668 12.124 1.00 66.69 440 ALA A N 1
ATOM 3346 C CA . ALA A 1 440 ? 5.049 24.809 10.864 1.00 66.69 440 ALA A CA 1
ATOM 3347 C C . ALA A 1 440 ? 5.010 26.298 10.486 1.00 66.69 440 ALA A C 1
ATOM 3349 O O . ALA A 1 440 ? 4.377 27.092 11.174 1.00 66.69 440 ALA A O 1
ATOM 3350 N N . LEU A 1 441 ? 5.705 26.686 9.421 1.00 82.81 441 LEU A N 1
ATOM 3351 C CA . LEU A 1 441 ? 5.634 28.022 8.846 1.00 82.81 441 LEU A CA 1
ATOM 3352 C C . LEU A 1 441 ? 4.484 28.077 7.840 1.00 82.81 441 LEU A C 1
ATOM 3354 O O . LEU A 1 441 ? 4.534 27.452 6.785 1.00 82.81 441 LEU A O 1
ATOM 3358 N N . HIS A 1 442 ? 3.454 28.840 8.166 1.00 83.25 442 HIS A N 1
ATOM 3359 C CA . HIS A 1 442 ? 2.354 29.166 7.275 1.00 83.25 442 HIS A CA 1
ATOM 3360 C C . HIS A 1 442 ? 2.678 30.415 6.456 1.00 83.25 442 HIS A C 1
ATOM 3362 O O . HIS A 1 442 ? 3.187 31.391 7.006 1.00 83.25 442 HIS A O 1
ATOM 3368 N N . VAL A 1 443 ? 2.353 30.400 5.165 1.00 89.75 443 VAL A N 1
ATOM 3369 C CA . VAL A 1 443 ? 2.537 31.514 4.229 1.00 89.75 443 VAL A CA 1
ATOM 3370 C C . VAL A 1 443 ? 1.232 31.722 3.461 1.00 89.75 443 VAL A C 1
ATOM 3372 O O . VAL A 1 443 ? 0.852 30.903 2.629 1.00 89.75 443 VAL A O 1
ATOM 3375 N N . GLU A 1 444 ? 0.508 32.791 3.783 1.00 92.56 444 GLU A N 1
ATOM 3376 C CA . GLU A 1 444 ? -0.803 33.123 3.217 1.00 92.56 444 GLU A CA 1
ATOM 3377 C C . GLU A 1 444 ? -0.720 34.345 2.296 1.00 92.56 444 GLU A C 1
ATOM 3379 O O . GLU A 1 444 ? -0.114 35.353 2.652 1.00 92.56 444 GLU A O 1
ATOM 3384 N N . PHE A 1 445 ? -1.388 34.297 1.143 1.00 93.19 445 PHE A N 1
ATOM 3385 C CA . PHE A 1 445 ? -1.424 35.403 0.180 1.00 93.19 445 PHE A CA 1
ATOM 3386 C C . PHE A 1 445 ? -2.806 36.066 0.145 1.00 93.19 445 PHE A C 1
ATOM 3388 O O . PHE A 1 445 ? -3.806 35.432 -0.213 1.00 93.19 445 PHE A O 1
ATOM 3395 N N . THR A 1 446 ? -2.876 37.358 0.475 1.00 93.62 446 THR A N 1
ATOM 3396 C CA . THR A 1 446 ? -4.128 38.136 0.516 1.00 93.62 446 THR A CA 1
ATOM 3397 C C . THR A 1 446 ? -4.130 39.248 -0.526 1.00 93.62 446 THR A C 1
ATOM 3399 O O . THR A 1 446 ? -3.433 40.249 -0.379 1.00 93.62 446 THR A O 1
ATOM 3402 N N . TYR A 1 447 ? -4.928 39.086 -1.580 1.00 94.75 447 TYR A N 1
ATOM 3403 C CA . TYR A 1 447 ? -5.108 40.096 -2.622 1.00 94.75 447 TYR A CA 1
ATOM 3404 C C . TYR A 1 447 ? -5.715 41.400 -2.071 1.00 94.75 447 TYR A C 1
ATOM 3406 O O . TYR A 1 447 ? -6.641 41.353 -1.258 1.00 94.75 447 TYR A O 1
ATOM 3414 N N . LYS A 1 448 ? -5.236 42.562 -2.542 1.00 93.38 448 LYS A N 1
ATOM 3415 C CA . LYS A 1 448 ? -5.812 43.879 -2.208 1.00 93.38 448 LYS A CA 1
ATOM 3416 C C . LYS A 1 448 ? -6.344 44.647 -3.409 1.00 93.38 448 LYS A C 1
ATOM 3418 O O . LYS A 1 448 ? -7.438 45.200 -3.331 1.00 93.38 448 LYS A O 1
ATOM 3423 N N . SER A 1 449 ? -5.574 44.738 -4.487 1.00 91.38 449 SER A N 1
ATOM 3424 C CA . SER A 1 449 ? -5.931 45.550 -5.655 1.00 91.38 449 SER A CA 1
ATOM 3425 C C . SER A 1 449 ? -5.194 45.091 -6.913 1.00 91.38 449 SER A C 1
ATOM 3427 O O . SER A 1 449 ? -4.204 44.370 -6.831 1.00 91.38 449 SER A O 1
ATOM 3429 N N . GLY A 1 450 ? -5.676 45.501 -8.087 1.00 89.62 450 GLY A N 1
ATOM 3430 C CA . GLY A 1 450 ? -5.155 45.072 -9.386 1.00 89.62 450 GLY A CA 1
ATOM 3431 C C . GLY A 1 450 ? -6.276 44.738 -10.364 1.00 89.62 450 GLY A C 1
ATOM 3432 O O . GLY A 1 450 ? -7.452 44.797 -10.012 1.00 89.62 450 GLY A O 1
ATOM 3433 N N . ASN A 1 451 ? -5.907 44.401 -11.598 1.00 86.06 451 ASN A N 1
ATOM 3434 C CA . ASN A 1 451 ? -6.873 43.996 -12.627 1.00 86.06 451 ASN A CA 1
ATOM 3435 C C . ASN A 1 451 ? -6.965 42.472 -12.790 1.00 86.06 451 ASN A C 1
ATOM 3437 O O . ASN A 1 451 ? -7.950 41.984 -13.332 1.00 86.06 451 ASN A O 1
ATOM 3441 N N . ASN A 1 452 ? -5.956 41.740 -12.312 1.00 93.06 452 ASN A N 1
ATOM 3442 C CA . ASN A 1 452 ? -5.811 40.294 -12.468 1.00 93.06 452 ASN A CA 1
ATOM 3443 C C . ASN A 1 452 ? -5.656 39.627 -11.098 1.00 93.06 452 ASN A C 1
ATOM 3445 O O . ASN A 1 452 ? -5.199 40.266 -10.145 1.00 93.06 452 ASN A O 1
ATOM 3449 N N . ARG A 1 453 ? -5.989 38.340 -10.991 1.00 92.69 453 ARG A N 1
ATOM 3450 C CA . ARG A 1 453 ? -5.686 37.554 -9.784 1.00 92.69 453 ARG A CA 1
ATOM 3451 C C . ARG A 1 453 ? -4.203 37.161 -9.758 1.00 92.69 453 ARG A C 1
ATOM 3453 O O . ARG A 1 453 ? -3.503 37.239 -10.763 1.00 92.69 453 ARG A O 1
ATOM 3460 N N . LEU A 1 454 ? -3.700 36.767 -8.593 1.00 95.44 454 LEU A N 1
ATOM 3461 C CA . LEU A 1 454 ? -2.365 36.196 -8.437 1.00 95.44 454 LEU A CA 1
ATOM 3462 C C . LEU A 1 454 ? -2.472 34.669 -8.433 1.00 95.44 454 LEU A C 1
ATOM 3464 O O . LEU A 1 454 ? -3.049 34.113 -7.498 1.00 95.44 454 LEU A O 1
ATOM 3468 N N . ASP A 1 455 ? -1.912 34.009 -9.445 1.00 94.12 455 ASP A N 1
ATOM 3469 C CA . ASP A 1 455 ? -1.834 32.547 -9.505 1.00 94.12 455 ASP A CA 1
ATOM 3470 C C . ASP A 1 455 ? -0.558 32.058 -8.804 1.00 94.12 455 ASP A C 1
ATOM 3472 O O . ASP A 1 455 ? 0.562 32.419 -9.172 1.00 94.12 455 ASP A O 1
ATOM 3476 N N . LEU A 1 456 ? -0.739 31.244 -7.768 1.00 94.00 456 LEU A N 1
ATOM 3477 C CA . LEU A 1 456 ? 0.288 30.773 -6.845 1.00 94.00 456 LEU A CA 1
ATOM 3478 C C . LEU A 1 456 ? 0.735 29.364 -7.247 1.00 94.00 456 LEU A C 1
ATOM 3480 O O . LEU A 1 456 ? -0.080 28.482 -7.520 1.00 94.00 456 LEU A O 1
ATOM 3484 N N . CYS A 1 457 ? 2.047 29.160 -7.283 1.00 84.69 457 CYS A N 1
ATOM 3485 C CA . CYS A 1 457 ? 2.671 27.911 -7.718 1.00 84.69 457 CYS A CA 1
ATOM 3486 C C . CYS A 1 457 ? 3.266 27.110 -6.557 1.00 84.69 457 CYS A C 1
ATOM 3488 O O . CYS A 1 457 ? 3.448 25.898 -6.673 1.00 84.69 457 CYS A O 1
ATOM 3490 N N . GLY A 1 458 ? 3.629 27.777 -5.458 1.00 86.81 458 GLY A N 1
ATOM 3491 C CA . GLY A 1 458 ? 4.333 27.121 -4.367 1.00 86.81 458 GLY A CA 1
ATOM 3492 C C . GLY A 1 458 ? 5.151 28.045 -3.476 1.00 86.81 458 GLY A C 1
ATOM 3493 O O . GLY A 1 458 ? 5.401 29.200 -3.818 1.00 86.81 458 GLY A O 1
ATOM 3494 N N . VAL A 1 459 ? 5.610 27.515 -2.345 1.00 92.19 459 VAL A N 1
ATOM 3495 C CA . VAL A 1 459 ? 6.488 28.194 -1.388 1.00 92.19 459 VAL A CA 1
ATOM 3496 C C . VAL A 1 459 ? 7.547 27.214 -0.872 1.00 92.19 459 VAL A C 1
ATOM 3498 O O . VAL A 1 459 ? 7.251 26.037 -0.672 1.00 92.19 459 VAL A O 1
ATOM 3501 N N . ASP A 1 460 ? 8.778 27.673 -0.642 1.00 86.06 460 ASP A N 1
ATOM 3502 C CA . ASP A 1 460 ? 9.821 26.893 0.036 1.00 86.06 460 ASP A CA 1
ATOM 3503 C C . ASP A 1 460 ? 10.736 27.725 0.944 1.00 86.06 460 ASP A C 1
ATOM 3505 O O . ASP A 1 460 ? 10.755 28.955 0.889 1.00 86.06 460 ASP A O 1
ATOM 3509 N N . LEU A 1 461 ? 11.485 27.028 1.804 1.00 84.12 461 LEU A N 1
ATOM 3510 C CA . LEU A 1 461 ? 12.621 27.579 2.540 1.00 84.12 461 LEU A CA 1
ATOM 3511 C C . LEU A 1 461 ? 13.918 26.962 2.037 1.00 84.12 461 LEU A C 1
ATOM 3513 O O . LEU A 1 461 ? 14.054 25.737 2.005 1.00 84.12 461 LEU A O 1
ATOM 3517 N N . ILE A 1 462 ? 14.884 27.819 1.734 1.00 83.25 462 ILE A N 1
ATOM 3518 C CA . ILE A 1 462 ? 16.230 27.448 1.312 1.00 83.25 462 ILE A CA 1
ATOM 3519 C C . ILE A 1 462 ? 17.213 27.717 2.451 1.00 83.25 462 ILE A C 1
ATOM 3521 O O . ILE A 1 462 ? 17.186 28.812 2.997 1.00 83.25 462 ILE A O 1
ATOM 3525 N N . ASP A 1 463 ? 18.060 26.765 2.839 1.00 71.75 463 ASP A N 1
ATOM 3526 C CA . ASP A 1 463 ? 19.123 27.021 3.826 1.00 71.75 463 ASP A CA 1
ATOM 3527 C C . ASP A 1 463 ? 20.283 27.851 3.248 1.00 71.75 463 ASP A C 1
ATOM 3529 O O . ASP A 1 463 ? 20.355 28.132 2.052 1.00 71.75 463 ASP A O 1
ATOM 3533 N N . GLU A 1 464 ? 21.235 28.233 4.102 1.00 73.56 464 GLU A N 1
ATOM 3534 C CA . GLU A 1 464 ? 22.458 28.945 3.698 1.00 73.56 464 GLU A CA 1
ATOM 3535 C C . GLU A 1 464 ? 23.305 28.183 2.661 1.00 73.56 464 GLU A C 1
ATOM 3537 O O . GLU A 1 464 ? 24.090 28.793 1.935 1.00 73.56 464 GLU A O 1
ATOM 3542 N N .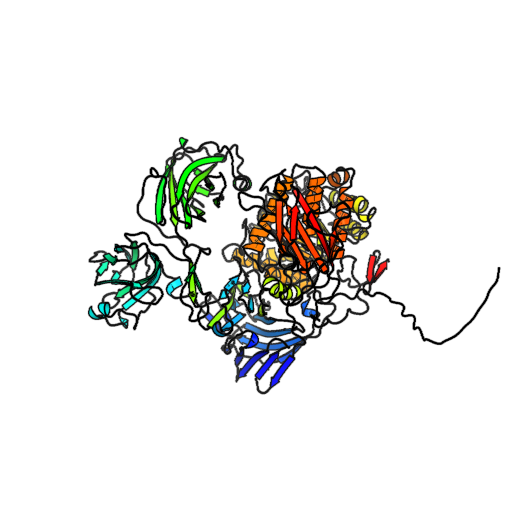 ALA A 1 465 ? 23.146 26.859 2.565 1.00 59.03 465 ALA A N 1
ATOM 3543 C CA . ALA A 1 465 ? 23.825 26.020 1.582 1.00 59.03 465 ALA A CA 1
ATOM 3544 C C . ALA A 1 465 ? 23.073 25.940 0.238 1.00 59.03 465 ALA A C 1
ATOM 3546 O O . ALA A 1 465 ? 23.528 25.251 -0.677 1.00 59.03 465 ALA A O 1
ATOM 3547 N N . GLY A 1 466 ? 21.956 26.661 0.090 1.00 66.38 466 GLY A N 1
ATOM 3548 C CA . GLY A 1 466 ? 21.168 26.706 -1.139 1.00 66.38 466 GLY A CA 1
ATOM 3549 C C . GLY A 1 466 ? 20.189 25.538 -1.299 1.00 66.38 466 GLY A C 1
ATOM 3550 O O . GLY A 1 466 ? 19.642 25.354 -2.388 1.00 66.38 466 GLY A O 1
ATOM 3551 N N . ASN A 1 467 ? 19.939 24.755 -0.246 1.00 62.78 467 ASN A N 1
ATOM 3552 C CA . ASN A 1 467 ? 19.071 23.580 -0.290 1.00 62.78 467 ASN A CA 1
ATOM 3553 C C . ASN A 1 467 ? 17.645 23.889 0.152 1.00 62.78 467 ASN A C 1
ATOM 3555 O O . ASN A 1 467 ? 17.448 24.500 1.197 1.00 62.78 467 ASN A O 1
ATOM 3559 N N . ALA A 1 468 ? 16.647 23.368 -0.568 1.00 66.56 468 ALA A N 1
ATOM 3560 C CA . ALA A 1 468 ? 15.264 23.385 -0.097 1.00 66.56 468 ALA A CA 1
ATOM 3561 C C . ALA A 1 468 ? 15.109 22.461 1.115 1.00 66.56 468 ALA A C 1
ATOM 3563 O O . ALA A 1 468 ? 15.143 21.238 0.988 1.00 66.56 468 ALA A O 1
ATOM 3564 N N . VAL A 1 469 ? 14.937 23.061 2.288 1.00 55.50 469 VAL A N 1
ATOM 3565 C CA . VAL A 1 469 ? 14.796 22.361 3.570 1.00 55.50 469 VAL A CA 1
ATOM 3566 C C . VAL A 1 469 ? 13.360 21.893 3.787 1.00 55.50 469 VAL A C 1
ATOM 3568 O O . VAL A 1 469 ? 13.112 20.857 4.400 1.00 55.50 469 VAL A O 1
ATOM 3571 N N . THR A 1 470 ? 12.399 22.664 3.285 1.00 66.25 470 THR A N 1
ATOM 3572 C CA . THR A 1 470 ? 10.970 22.363 3.363 1.00 66.25 470 THR A CA 1
ATOM 3573 C C . THR A 1 470 ? 10.221 23.134 2.287 1.00 66.25 470 THR A C 1
ATOM 3575 O O . THR A 1 470 ? 10.657 24.213 1.881 1.00 66.25 470 THR A O 1
ATOM 3578 N N . TYR A 1 471 ? 9.121 22.572 1.796 1.00 81.62 471 TYR A N 1
ATOM 3579 C CA . TYR A 1 471 ? 8.358 23.129 0.686 1.00 81.62 471 TYR A CA 1
ATOM 3580 C C . TYR A 1 471 ? 6.887 22.731 0.751 1.00 81.62 471 TYR A C 1
ATOM 3582 O O . TYR A 1 471 ? 6.528 21.687 1.294 1.00 81.62 471 TYR A O 1
ATOM 3590 N N . ASP A 1 472 ? 6.055 23.561 0.140 1.00 76.75 472 ASP A N 1
ATOM 3591 C CA . ASP A 1 472 ? 4.660 23.295 -0.153 1.00 76.75 472 ASP A CA 1
ATOM 3592 C C . ASP A 1 472 ? 4.407 23.812 -1.567 1.00 76.75 472 ASP A C 1
ATOM 3594 O O . ASP A 1 472 ? 4.427 25.014 -1.831 1.00 76.75 472 ASP A O 1
ATOM 3598 N N . TYR A 1 473 ? 4.261 22.886 -2.504 1.00 79.50 473 TYR A N 1
ATOM 3599 C CA . TYR A 1 473 ? 4.081 23.198 -3.911 1.00 79.50 473 TYR A CA 1
ATOM 3600 C C . TYR A 1 473 ? 2.727 22.650 -4.338 1.00 79.50 473 TYR A C 1
ATOM 3602 O O . TYR A 1 473 ? 2.546 21.441 -4.483 1.00 79.50 473 TYR A O 1
ATOM 3610 N N . HIS A 1 474 ? 1.774 23.552 -4.524 1.00 77.19 474 HIS A N 1
ATOM 3611 C CA . HIS A 1 474 ? 0.450 23.258 -5.047 1.00 77.19 474 HIS A CA 1
ATOM 3612 C C . HIS A 1 474 ? -0.101 24.490 -5.765 1.00 77.19 474 HIS A C 1
ATOM 3614 O O . HIS A 1 474 ? 0.298 25.622 -5.480 1.00 77.19 474 HIS A O 1
ATOM 3620 N N . ASN A 1 475 ? -1.045 24.260 -6.676 1.00 83.56 475 ASN A N 1
ATOM 3621 C CA . ASN A 1 475 ? -1.718 25.331 -7.404 1.00 83.56 475 ASN A CA 1
ATOM 3622 C C . ASN A 1 475 ? -2.768 25.988 -6.510 1.00 83.56 475 ASN A C 1
ATOM 3624 O O . ASN A 1 475 ? -3.656 25.304 -5.993 1.00 83.56 475 ASN A O 1
ATOM 3628 N N . GLY A 1 476 ? -2.671 27.304 -6.376 1.00 87.19 476 GLY A N 1
ATOM 3629 C CA . GLY A 1 476 ? -3.644 28.147 -5.693 1.00 87.19 476 GLY A CA 1
ATOM 3630 C C . GLY A 1 476 ? -3.797 29.480 -6.415 1.00 87.19 476 GLY A C 1
ATOM 3631 O O . GLY A 1 476 ? -3.069 29.773 -7.361 1.00 87.19 476 GLY A O 1
ATOM 3632 N N . TYR A 1 477 ? -4.741 30.308 -5.985 1.00 94.06 477 TYR A N 1
ATOM 3633 C CA . TYR A 1 477 ? -4.867 31.674 -6.487 1.00 94.06 477 TYR A CA 1
ATOM 3634 C C . TYR A 1 477 ? -5.517 32.606 -5.464 1.00 94.06 477 TYR A C 1
ATOM 3636 O O . TYR A 1 477 ? -6.287 32.183 -4.596 1.00 94.06 477 TYR A O 1
ATOM 3644 N N . THR A 1 478 ? -5.235 33.905 -5.582 1.00 92.69 478 THR A N 1
ATOM 3645 C CA . THR A 1 478 ? -5.842 34.954 -4.750 1.00 92.69 478 THR A CA 1
ATOM 3646 C C . THR A 1 478 ? -6.180 36.198 -5.582 1.00 92.69 478 THR A C 1
ATOM 3648 O O . THR A 1 478 ? -5.351 36.724 -6.320 1.00 92.69 478 THR A O 1
ATOM 3651 N N . GLY A 1 479 ? -7.429 36.649 -5.503 1.00 91.12 479 GLY A N 1
ATOM 3652 C CA . GLY A 1 479 ? -8.021 37.755 -6.262 1.00 91.12 479 GLY A CA 1
ATOM 3653 C C . GLY A 1 479 ? -9.320 38.207 -5.587 1.00 91.12 479 GLY A C 1
ATOM 3654 O O . GLY A 1 479 ? -9.458 38.096 -4.370 1.00 91.12 479 GLY A O 1
ATOM 3655 N N . HIS A 1 480 ? -10.329 38.629 -6.356 1.00 86.31 480 HIS A N 1
ATOM 3656 C CA . HIS A 1 480 ? -11.689 38.803 -5.809 1.00 86.31 480 HIS A CA 1
ATOM 3657 C C . HIS A 1 480 ? -12.300 37.484 -5.289 1.00 86.31 480 HIS A C 1
ATOM 3659 O O . HIS A 1 480 ? -13.159 37.504 -4.411 1.00 86.31 480 HIS A O 1
ATOM 3665 N N . ALA A 1 481 ? -11.822 36.347 -5.803 1.00 83.56 481 ALA A N 1
ATOM 3666 C CA . ALA A 1 481 ? -12.024 35.007 -5.259 1.00 83.56 481 ALA A CA 1
ATOM 3667 C C . ALA A 1 481 ? -10.663 34.391 -4.891 1.00 83.56 481 ALA A C 1
ATOM 3669 O O . ALA A 1 481 ? -9.633 34.800 -5.429 1.00 83.56 481 ALA A O 1
ATOM 3670 N N . LYS A 1 482 ? -10.654 33.396 -3.999 1.00 85.94 482 LYS A N 1
ATOM 3671 C CA . LYS A 1 482 ? -9.436 32.687 -3.582 1.00 85.94 482 LYS A CA 1
ATOM 3672 C C . LYS A 1 482 ? -9.674 31.185 -3.462 1.00 85.94 482 LYS A C 1
ATOM 3674 O O . LYS A 1 482 ? -10.755 30.780 -3.042 1.00 85.94 482 LYS A O 1
ATOM 3679 N N . ASP A 1 483 ? -8.659 30.397 -3.794 1.00 78.31 483 ASP A N 1
ATOM 3680 C CA . ASP A 1 483 ? -8.592 28.955 -3.543 1.00 78.31 483 ASP A CA 1
ATOM 3681 C C . ASP A 1 483 ? -7.150 28.583 -3.194 1.00 78.31 483 ASP A C 1
ATOM 3683 O O . ASP A 1 483 ? -6.218 29.074 -3.833 1.00 78.31 483 ASP A O 1
ATOM 3687 N N . LYS A 1 484 ? -6.970 27.747 -2.163 1.00 80.88 484 LYS A N 1
ATOM 3688 C CA . LYS A 1 484 ? -5.656 27.245 -1.712 1.00 80.88 484 LYS A CA 1
ATOM 3689 C C . LYS A 1 484 ? -4.563 28.329 -1.642 1.00 80.88 484 LYS A C 1
ATOM 3691 O O . LYS A 1 484 ? -3.450 28.162 -2.116 1.00 80.88 484 LYS A O 1
ATOM 3696 N N . ASN A 1 485 ? -4.884 29.479 -1.052 1.00 89.94 485 ASN A N 1
ATOM 3697 C CA . ASN A 1 485 ? -3.966 30.620 -0.940 1.00 89.94 485 ASN A CA 1
ATOM 3698 C C . ASN A 1 485 ? -3.066 30.569 0.315 1.00 89.94 485 ASN A C 1
ATOM 3700 O O . ASN A 1 485 ? -2.459 31.583 0.666 1.00 89.94 485 ASN A O 1
ATOM 3704 N N . LEU A 1 486 ? -3.024 29.425 1.005 1.00 85.69 486 LEU A N 1
ATOM 3705 C CA . LEU A 1 486 ? -2.287 29.180 2.244 1.00 85.69 486 LEU A CA 1
ATOM 3706 C C . LEU A 1 486 ? -1.341 27.994 2.047 1.00 85.69 486 LEU A C 1
ATOM 3708 O O . LEU A 1 486 ? -1.791 26.879 1.800 1.00 85.69 486 LEU A O 1
ATOM 3712 N N . TYR A 1 487 ? -0.053 28.236 2.252 1.00 86.25 487 TYR A N 1
ATOM 3713 C CA . TYR A 1 487 ? 1.015 27.248 2.146 1.00 86.25 487 TYR A CA 1
ATOM 3714 C C . TYR A 1 487 ? 1.574 26.924 3.528 1.00 86.25 487 TYR A C 1
ATOM 3716 O O . TYR A 1 487 ? 1.679 27.813 4.372 1.00 86.25 487 TYR A O 1
ATOM 3724 N N . THR A 1 488 ? 1.919 25.664 3.792 1.00 77.44 488 THR A N 1
ATOM 3725 C CA . THR A 1 488 ? 2.402 25.209 5.105 1.00 77.44 488 THR A CA 1
ATOM 3726 C C . THR A 1 488 ? 3.696 24.413 4.993 1.00 77.44 488 THR A C 1
ATOM 3728 O O . THR A 1 488 ? 3.731 23.318 4.446 1.00 77.44 488 THR A O 1
ATOM 3731 N N . LEU A 1 489 ? 4.754 24.932 5.608 1.00 73.12 489 LEU A N 1
ATOM 3732 C CA . LEU A 1 489 ? 6.111 24.403 5.555 1.00 73.12 489 LEU A CA 1
ATOM 3733 C C . LEU A 1 489 ? 6.512 23.824 6.911 1.00 73.12 489 LEU A C 1
ATOM 3735 O O . LEU A 1 489 ? 6.477 24.521 7.920 1.00 73.12 489 LEU A O 1
ATOM 3739 N N . ALA A 1 490 ? 6.933 22.563 6.964 1.00 64.19 490 ALA A N 1
ATOM 3740 C CA . ALA A 1 490 ? 7.503 21.989 8.183 1.00 64.19 490 ALA A CA 1
ATOM 3741 C C . ALA A 1 490 ? 8.965 22.435 8.338 1.00 64.19 490 ALA A C 1
ATOM 3743 O O . ALA A 1 490 ? 9.833 21.934 7.636 1.00 64.19 490 ALA A O 1
ATOM 3744 N N . VAL A 1 491 ? 9.231 23.378 9.236 1.00 63.62 491 VAL A N 1
ATOM 3745 C CA . VAL A 1 491 ? 10.552 23.920 9.571 1.00 63.62 491 VAL A CA 1
ATOM 3746 C C . VAL A 1 491 ? 11.257 22.962 10.538 1.00 63.62 491 VAL A C 1
ATOM 3748 O O . VAL A 1 491 ? 10.833 22.848 11.692 1.00 63.62 491 VAL A O 1
ATOM 3751 N N . PRO A 1 492 ? 12.325 22.265 10.116 1.00 44.50 492 PRO A N 1
ATOM 3752 C CA . PRO A 1 492 ? 12.918 21.190 10.911 1.00 44.50 492 PRO A CA 1
ATOM 3753 C C . PRO A 1 492 ? 13.831 21.687 12.041 1.00 44.50 492 PRO A C 1
ATOM 3755 O O . PRO A 1 492 ? 13.979 21.001 13.053 1.00 44.50 492 PRO A O 1
ATOM 3758 N N . TYR A 1 493 ? 14.422 22.875 11.904 1.00 58.31 493 TYR A N 1
ATOM 3759 C CA . TYR A 1 493 ? 15.324 23.472 12.891 1.00 58.31 493 TYR A CA 1
ATOM 3760 C C . TYR A 1 493 ? 15.268 25.004 12.858 1.00 58.31 493 TYR A C 1
ATOM 3762 O O . TYR A 1 493 ? 14.809 25.605 11.890 1.00 58.31 493 TYR A O 1
ATOM 3770 N N . ALA A 1 494 ? 15.733 25.644 13.930 1.00 62.78 494 ALA A N 1
ATOM 3771 C CA . ALA A 1 494 ? 16.008 27.077 13.911 1.00 62.78 494 ALA A CA 1
ATOM 3772 C C . ALA A 1 494 ? 17.212 27.361 12.999 1.00 62.78 494 ALA A C 1
ATOM 3774 O O . ALA A 1 494 ? 18.175 26.597 13.014 1.00 62.78 494 ALA A O 1
ATOM 3775 N N . GLY A 1 495 ? 17.181 28.440 12.227 1.00 70.94 495 GLY A N 1
ATOM 3776 C CA . GLY A 1 495 ? 18.266 28.790 11.316 1.00 70.94 495 GLY A CA 1
ATOM 3777 C C . GLY A 1 495 ? 17.929 29.960 10.403 1.00 70.94 495 GLY A C 1
ATOM 3778 O O . GLY A 1 495 ? 16.788 30.423 10.360 1.00 70.94 495 GLY A O 1
ATOM 3779 N N . ALA A 1 496 ? 18.935 30.437 9.677 1.00 82.62 496 ALA A N 1
ATOM 3780 C CA . ALA A 1 496 ? 18.743 31.380 8.588 1.00 82.62 496 ALA A CA 1
ATOM 3781 C C . ALA A 1 496 ? 18.306 30.634 7.324 1.00 82.62 496 ALA A C 1
ATOM 3783 O O . ALA A 1 496 ? 18.894 29.619 6.944 1.00 82.62 496 ALA A O 1
ATOM 3784 N N . TYR A 1 497 ? 17.269 31.157 6.682 1.00 87.50 497 TYR A N 1
ATOM 3785 C CA . TYR A 1 497 ? 16.723 30.642 5.440 1.00 87.50 497 TYR A CA 1
ATOM 3786 C C . TYR A 1 497 ? 16.554 31.767 4.420 1.00 87.50 497 TYR A C 1
ATOM 3788 O O . TYR A 1 497 ? 16.570 32.950 4.751 1.00 87.50 497 TYR A O 1
ATOM 3796 N N . THR A 1 498 ? 16.315 31.393 3.172 1.00 90.62 498 THR A N 1
ATOM 3797 C CA . THR A 1 498 ? 15.691 32.242 2.162 1.00 90.62 498 THR A CA 1
ATOM 3798 C C . THR A 1 498 ? 14.304 31.681 1.883 1.00 90.62 498 THR A C 1
ATOM 3800 O O . THR A 1 498 ? 14.176 30.557 1.403 1.00 90.62 498 THR A O 1
ATOM 3803 N N . LEU A 1 499 ? 13.260 32.444 2.202 1.00 91.94 499 LEU A N 1
ATOM 3804 C CA . LEU A 1 499 ? 11.894 32.136 1.793 1.00 91.94 499 LEU A CA 1
ATOM 3805 C C . LEU A 1 499 ? 11.747 32.443 0.309 1.00 91.94 499 LEU A C 1
ATOM 3807 O O . LEU A 1 499 ? 12.023 33.572 -0.101 1.00 91.94 499 LEU A O 1
ATOM 3811 N N . ARG A 1 500 ? 11.257 31.483 -0.477 1.00 93.06 500 ARG A N 1
ATOM 3812 C CA . ARG A 1 500 ? 10.874 31.731 -1.868 1.00 93.06 500 ARG A CA 1
ATOM 3813 C C . ARG A 1 500 ? 9.397 31.455 -2.069 1.00 93.06 500 ARG A C 1
ATOM 3815 O O . ARG A 1 500 ? 8.900 30.387 -1.725 1.00 93.06 500 ARG A O 1
ATOM 3822 N N . CYS A 1 501 ? 8.703 32.427 -2.642 1.00 94.50 501 CYS A N 1
ATOM 3823 C CA . CYS A 1 501 ? 7.302 32.328 -3.037 1.00 94.50 501 CYS A CA 1
ATOM 3824 C C . CYS A 1 501 ? 7.231 32.337 -4.560 1.00 94.50 501 CYS A C 1
ATOM 3826 O O . CYS A 1 501 ? 7.807 33.228 -5.180 1.00 94.50 501 CYS A O 1
ATOM 3828 N N . PHE A 1 502 ? 6.525 31.383 -5.154 1.00 94.50 502 PHE A N 1
ATOM 3829 C CA . PHE A 1 502 ? 6.439 31.210 -6.599 1.00 94.50 502 PHE A CA 1
ATOM 3830 C C . PHE A 1 502 ? 5.032 31.505 -7.103 1.00 94.50 502 PHE A C 1
ATOM 3832 O O . PHE A 1 502 ? 4.043 31.032 -6.540 1.00 94.50 502 PHE A O 1
ATOM 3839 N N . VAL A 1 503 ? 4.956 32.243 -8.204 1.00 94.69 503 VAL A N 1
ATOM 3840 C CA . VAL A 1 503 ? 3.718 32.621 -8.892 1.00 94.69 503 VAL A CA 1
ATOM 3841 C C . VAL A 1 503 ? 3.878 32.424 -10.388 1.00 94.69 503 VAL A C 1
ATOM 3843 O O . VAL A 1 503 ? 5.003 32.337 -10.886 1.00 94.69 503 VAL A O 1
ATOM 3846 N N . THR A 1 504 ? 2.773 32.376 -11.124 1.00 92.44 504 THR A N 1
ATOM 3847 C CA . THR A 1 504 ? 2.822 32.252 -12.582 1.00 92.44 504 THR A CA 1
ATOM 3848 C C . THR A 1 504 ? 2.054 33.350 -13.294 1.00 92.44 504 THR A C 1
ATOM 3850 O O . THR A 1 504 ? 1.029 33.821 -12.814 1.00 92.44 504 THR A O 1
ATOM 3853 N N . ASN A 1 505 ? 2.561 33.746 -14.464 1.00 92.56 505 ASN A N 1
ATOM 3854 C CA . ASN A 1 505 ? 1.861 34.624 -15.398 1.00 92.56 505 ASN A CA 1
ATOM 3855 C C . ASN A 1 505 ? 1.217 33.869 -16.577 1.00 92.56 505 ASN A C 1
ATOM 3857 O O . ASN A 1 505 ? 0.808 34.497 -17.552 1.00 92.56 505 ASN A O 1
ATOM 3861 N N . ALA A 1 506 ? 1.187 32.531 -16.535 1.00 84.62 506 ALA A N 1
ATOM 3862 C CA . ALA A 1 506 ? 0.744 31.702 -17.657 1.00 84.62 506 ALA A CA 1
ATOM 3863 C C . ALA A 1 506 ? -0.738 31.904 -18.013 1.00 84.62 506 ALA A C 1
ATOM 3865 O O . ALA A 1 506 ? -1.138 31.663 -19.151 1.00 84.62 506 ALA A O 1
ATOM 3866 N N . HIS A 1 507 ? -1.553 32.329 -17.048 1.00 84.06 507 HIS A N 1
ATOM 3867 C CA . HIS A 1 507 ? -2.986 32.549 -17.238 1.00 84.06 507 HIS A CA 1
ATOM 3868 C C . HIS A 1 507 ? -3.359 34.025 -17.267 1.00 84.06 507 HIS A C 1
ATOM 3870 O O . HIS A 1 507 ? -4.122 34.443 -18.135 1.00 84.06 507 HIS A O 1
ATOM 3876 N N . GLU A 1 508 ? -2.803 34.824 -16.358 1.00 88.31 508 GLU A N 1
ATOM 3877 C CA . GLU A 1 508 ? -3.041 36.261 -16.290 1.00 88.31 508 GLU A CA 1
ATOM 3878 C C . GLU A 1 508 ? -1.733 37.011 -16.018 1.00 88.31 508 GLU A C 1
ATOM 3880 O O . GLU A 1 508 ? -0.802 36.495 -15.401 1.00 88.31 508 GLU A O 1
ATOM 3885 N N . ALA A 1 509 ? -1.643 38.263 -16.473 1.00 91.75 509 ALA A N 1
ATOM 3886 C CA . ALA A 1 509 ? -0.469 39.085 -16.197 1.00 91.75 509 ALA A CA 1
ATOM 3887 C C . ALA A 1 509 ? -0.370 39.422 -14.696 1.00 91.75 509 ALA A C 1
ATOM 3889 O O . ALA A 1 509 ? -1.380 39.728 -14.062 1.00 91.75 509 ALA A O 1
ATOM 3890 N N . LEU A 1 510 ? 0.848 39.465 -14.145 1.00 93.38 510 LEU A N 1
ATOM 3891 C CA . LEU A 1 510 ? 1.113 39.786 -12.734 1.00 93.38 510 LEU A CA 1
ATOM 3892 C C . LEU A 1 510 ? 0.912 41.286 -12.444 1.00 93.38 510 LEU A C 1
ATOM 3894 O O . LEU A 1 510 ? 1.870 42.031 -12.271 1.00 93.38 510 LEU A O 1
ATOM 3898 N N . THR A 1 511 ? -0.341 41.748 -12.432 1.00 94.50 511 THR A N 1
ATOM 3899 C CA . THR A 1 511 ? -0.715 43.167 -12.247 1.00 94.50 511 THR A CA 1
ATOM 3900 C C . THR A 1 511 ? -1.343 43.465 -10.883 1.00 94.50 511 THR A C 1
ATOM 3902 O O . THR A 1 511 ? -1.797 44.585 -10.643 1.00 94.50 511 THR A O 1
ATOM 3905 N N . SER A 1 512 ? -1.365 42.481 -9.982 1.00 94.38 512 SER A N 1
ATOM 3906 C CA . SER A 1 512 ? -1.957 42.599 -8.652 1.00 94.38 512 SER A CA 1
ATOM 3907 C C . SER A 1 512 ? -0.977 43.059 -7.578 1.00 94.38 512 SER A C 1
ATOM 3909 O O . SER A 1 512 ? 0.236 42.863 -7.672 1.00 94.38 512 SER A O 1
ATOM 3911 N N . SER A 1 513 ? -1.549 43.616 -6.517 1.00 95.44 513 SER A N 1
ATOM 3912 C CA . SER A 1 513 ? -0.894 43.969 -5.264 1.00 95.44 513 SER A CA 1
ATOM 3913 C C . SER A 1 513 ? -1.664 43.366 -4.087 1.00 95.44 513 SER A C 1
ATOM 3915 O O . SER A 1 513 ? -2.895 43.241 -4.123 1.00 95.44 513 SER A O 1
ATOM 3917 N N . GLY A 1 514 ? -0.957 43.019 -3.019 1.00 94.38 514 GLY A N 1
ATOM 3918 C CA . GLY A 1 514 ? -1.542 42.399 -1.833 1.00 94.38 514 GLY A CA 1
ATOM 3919 C C . GLY A 1 514 ? -0.506 42.110 -0.754 1.00 94.38 514 GLY A C 1
ATOM 3920 O O . GLY A 1 514 ? 0.607 42.621 -0.815 1.00 94.38 514 GLY A O 1
ATOM 3921 N N . ASP A 1 515 ? -0.871 41.288 0.225 1.00 92.25 515 ASP A N 1
ATOM 3922 C CA . ASP A 1 515 ? -0.059 40.991 1.405 1.00 92.25 515 ASP A CA 1
ATOM 3923 C C . ASP A 1 515 ? 0.347 39.504 1.485 1.00 92.25 515 ASP A C 1
ATOM 3925 O O . ASP A 1 515 ? -0.517 38.624 1.500 1.00 92.25 515 ASP A O 1
ATOM 3929 N N . ILE A 1 516 ? 1.646 39.219 1.612 1.00 91.38 516 ILE A N 1
ATOM 3930 C CA . ILE A 1 516 ? 2.200 37.909 1.986 1.00 91.38 516 ILE A CA 1
ATOM 3931 C C . ILE A 1 516 ? 2.314 37.858 3.510 1.00 91.38 516 ILE A C 1
ATOM 3933 O O . ILE A 1 516 ? 3.095 38.596 4.109 1.00 91.38 516 ILE A O 1
ATOM 3937 N N . ARG A 1 517 ? 1.550 36.982 4.156 1.00 87.88 517 ARG A N 1
ATOM 3938 C CA . ARG A 1 517 ? 1.509 36.824 5.610 1.00 87.88 517 ARG A CA 1
ATOM 3939 C C . ARG A 1 517 ? 2.201 35.530 6.032 1.00 87.88 517 ARG A C 1
ATOM 3941 O O . ARG A 1 517 ? 1.748 34.449 5.682 1.00 87.88 517 ARG A O 1
ATOM 3948 N N . LEU A 1 518 ? 3.259 35.640 6.827 1.00 88.94 518 LEU A N 1
ATOM 3949 C CA . LEU A 1 518 ? 4.013 34.521 7.385 1.00 88.94 518 LEU A CA 1
ATOM 3950 C C . LEU A 1 518 ? 3.607 34.287 8.843 1.00 88.94 518 LEU A C 1
ATOM 3952 O O . LEU A 1 518 ? 3.420 35.257 9.575 1.00 88.94 518 LEU A O 1
ATOM 3956 N N . ASN A 1 519 ? 3.520 33.029 9.277 1.00 83.44 519 ASN A N 1
ATOM 3957 C CA . ASN A 1 519 ? 3.263 32.648 10.669 1.00 83.44 519 ASN A CA 1
ATOM 3958 C C . ASN A 1 519 ? 4.003 31.350 11.036 1.00 83.44 519 ASN A C 1
ATOM 3960 O O . ASN A 1 519 ? 3.673 30.296 10.503 1.00 83.44 519 ASN A O 1
ATOM 3964 N N . LEU A 1 520 ? 4.990 31.410 11.936 1.00 72.69 520 LEU A N 1
ATOM 3965 C CA . LEU A 1 520 ? 5.737 30.233 12.405 1.00 72.69 520 LEU A CA 1
ATOM 3966 C C . LEU A 1 520 ? 5.097 29.649 13.670 1.00 72.69 520 LEU A C 1
ATOM 3968 O O . LEU A 1 520 ? 5.131 30.284 14.713 1.00 72.69 520 LEU A O 1
ATOM 3972 N N . VAL A 1 521 ? 4.599 28.416 13.628 1.00 66.00 521 VAL A N 1
ATOM 3973 C CA . VAL A 1 521 ? 3.952 27.748 14.771 1.00 66.00 521 VAL A CA 1
ATOM 3974 C C . VAL A 1 521 ? 4.842 26.623 15.294 1.00 66.00 521 VAL A C 1
ATOM 3976 O O . VAL A 1 521 ? 5.154 25.699 14.551 1.00 66.00 521 VAL A O 1
ATOM 3979 N N . LEU A 1 522 ? 5.257 26.649 16.560 1.00 56.41 522 LEU A N 1
ATOM 3980 C CA . LEU A 1 522 ? 6.046 25.560 17.146 1.00 56.41 522 LEU A CA 1
ATOM 3981 C C . LEU A 1 522 ? 5.229 24.265 17.174 1.00 56.41 522 LEU A C 1
ATOM 3983 O O . LEU A 1 522 ? 4.056 24.262 17.546 1.00 56.41 522 LEU A O 1
ATOM 3987 N N . ARG A 1 523 ? 5.863 23.150 16.806 1.00 56.09 523 ARG A N 1
ATOM 3988 C CA . ARG A 1 523 ? 5.345 21.822 17.129 1.00 56.09 523 ARG A CA 1
ATOM 3989 C C . ARG A 1 523 ? 6.147 21.286 18.306 1.00 56.09 523 ARG A C 1
ATOM 3991 O O . ARG A 1 523 ? 7.284 20.842 18.139 1.00 56.09 523 ARG A O 1
ATOM 3998 N N . ASP A 1 524 ? 5.565 21.343 19.489 1.00 58.56 524 ASP A N 1
ATOM 3999 C CA . ASP A 1 524 ? 5.988 20.497 20.600 1.00 58.56 524 ASP A CA 1
ATOM 4000 C C . ASP A 1 524 ? 5.213 19.183 20.534 1.00 58.56 524 ASP A C 1
ATOM 4002 O O . ASP A 1 524 ? 4.058 19.180 20.119 1.00 58.56 524 ASP A O 1
ATOM 4006 N N . THR A 1 525 ? 5.819 18.059 20.920 1.00 59.22 525 THR A N 1
ATOM 4007 C CA . THR A 1 525 ? 5.061 16.828 21.176 1.00 59.22 525 THR A CA 1
ATOM 4008 C C . THR A 1 525 ? 5.087 16.531 22.658 1.00 59.22 525 THR A C 1
ATOM 4010 O O . THR A 1 525 ? 6.137 16.580 23.291 1.00 59.22 525 THR A O 1
ATOM 4013 N N . LEU A 1 526 ? 3.926 16.231 23.222 1.00 69.56 526 LEU A N 1
ATOM 4014 C CA . LEU A 1 526 ? 3.788 15.798 24.600 1.00 69.56 526 LEU A CA 1
ATOM 4015 C C . LEU A 1 526 ? 3.478 14.304 24.603 1.00 69.56 526 LEU A C 1
ATOM 4017 O O . LEU A 1 526 ? 2.380 13.906 24.227 1.00 69.56 526 LEU A O 1
ATOM 4021 N N . HIS A 1 527 ? 4.441 13.495 25.035 1.00 70.06 527 HIS A N 1
ATOM 4022 C CA . HIS A 1 527 ? 4.250 12.074 25.291 1.00 70.06 527 HIS A CA 1
ATOM 4023 C C . HIS A 1 527 ? 3.644 11.902 26.682 1.00 70.06 527 HIS A C 1
ATOM 4025 O O . HIS A 1 527 ? 4.239 12.302 27.686 1.00 70.06 527 HIS A O 1
ATOM 4031 N N . LEU A 1 528 ? 2.451 11.329 26.746 1.00 73.50 528 LEU A N 1
ATOM 4032 C CA . LEU A 1 528 ? 1.731 11.048 27.979 1.00 73.50 528 LEU A CA 1
ATOM 4033 C C . LEU A 1 528 ? 1.675 9.539 28.232 1.00 73.50 528 LEU A C 1
ATOM 4035 O O . LEU A 1 528 ? 1.680 8.759 27.274 1.00 73.50 528 LEU A O 1
ATOM 4039 N N . PRO A 1 529 ? 1.569 9.113 29.504 1.00 70.56 529 PRO A N 1
ATOM 4040 C CA . PRO A 1 529 ? 1.175 7.748 29.807 1.00 70.56 529 PRO A CA 1
ATOM 4041 C C . PRO A 1 529 ? -0.162 7.438 29.129 1.00 70.56 529 PRO A C 1
ATOM 4043 O O . PRO A 1 529 ? -1.134 8.201 29.215 1.00 70.56 529 PRO A O 1
ATOM 4046 N N . ALA A 1 530 ? -0.194 6.310 28.429 1.00 73.19 530 ALA A N 1
ATOM 4047 C CA . ALA A 1 530 ? -1.436 5.711 27.988 1.00 73.19 530 ALA A CA 1
ATOM 4048 C C . ALA A 1 530 ? -2.261 5.280 29.208 1.00 73.19 530 ALA A C 1
ATOM 4050 O O . ALA A 1 530 ? -1.727 5.020 30.292 1.00 73.19 530 ALA A O 1
ATOM 4051 N N . ALA A 1 531 ? -3.576 5.193 29.026 1.00 77.38 531 ALA A N 1
ATOM 4052 C CA . ALA A 1 531 ? -4.429 4.560 30.017 1.00 77.38 531 ALA A CA 1
ATOM 4053 C C . ALA A 1 531 ? -3.975 3.106 30.236 1.00 77.38 531 ALA A C 1
ATOM 4055 O O . ALA A 1 531 ? -3.504 2.451 29.302 1.00 77.38 531 ALA A O 1
ATOM 4056 N N . THR A 1 532 ? -4.141 2.594 31.463 1.00 83.50 532 THR A N 1
ATOM 4057 C CA . THR A 1 532 ? -3.847 1.191 31.820 1.00 83.50 532 THR A CA 1
ATOM 4058 C C . THR A 1 532 ? -4.473 0.216 30.833 1.00 83.50 532 THR A C 1
ATOM 4060 O O . THR A 1 532 ? -3.864 -0.797 30.493 1.00 83.50 532 THR A O 1
ATOM 4063 N N . THR A 1 533 ? -5.637 0.591 30.310 1.00 85.31 533 THR A N 1
ATOM 4064 C CA . THR A 1 533 ? -6.334 -0.113 29.250 1.00 85.31 533 THR A CA 1
ATOM 4065 C C . THR A 1 533 ? -6.608 0.848 28.101 1.00 85.31 533 THR A C 1
ATOM 4067 O O . THR A 1 533 ? -7.063 1.968 28.318 1.00 85.31 533 THR A O 1
ATOM 4070 N N . THR A 1 534 ? -6.366 0.413 26.868 1.00 87.75 534 THR A N 1
ATOM 4071 C CA . THR A 1 534 ? -6.638 1.192 25.654 1.00 87.75 534 THR A CA 1
ATOM 4072 C C . THR A 1 534 ? -7.649 0.447 24.782 1.00 87.75 534 THR A C 1
ATOM 4074 O O . THR A 1 534 ? -7.368 -0.686 24.380 1.00 87.75 534 THR A O 1
ATOM 4077 N N . PRO A 1 535 ? -8.824 1.026 24.464 1.00 90.38 535 PRO A N 1
ATOM 4078 C CA . PRO A 1 535 ? -9.720 0.422 23.490 1.00 90.38 535 PRO A CA 1
ATOM 4079 C C . PRO A 1 535 ? -9.110 0.518 22.092 1.00 90.38 535 PRO A C 1
ATOM 4081 O O . PRO A 1 535 ? -8.531 1.540 21.722 1.00 90.38 535 PRO A O 1
ATOM 4084 N N . ILE A 1 536 ? -9.279 -0.538 21.307 1.00 93.06 536 ILE A N 1
ATOM 4085 C CA . ILE A 1 536 ? -9.007 -0.540 19.873 1.00 93.06 536 ILE A CA 1
ATOM 4086 C C . ILE A 1 536 ? -10.301 -0.851 19.129 1.00 93.06 536 ILE A C 1
ATOM 4088 O O . ILE A 1 536 ? -11.005 -1.816 19.445 1.00 93.06 536 ILE A O 1
ATOM 4092 N N . LEU A 1 537 ? -10.629 -0.003 18.156 1.00 90.12 537 LEU A N 1
ATOM 4093 C CA . LEU A 1 537 ? -11.858 -0.100 17.376 1.00 90.12 537 LEU A CA 1
ATOM 4094 C C . LEU A 1 537 ? -11.535 -0.106 15.887 1.00 90.12 537 LEU A C 1
ATOM 4096 O O . LEU A 1 537 ? -10.632 0.593 15.431 1.00 90.12 537 LEU A O 1
ATOM 4100 N N . GLY A 1 538 ? -12.305 -0.872 15.126 1.00 90.12 538 GLY A N 1
ATOM 4101 C CA . GLY A 1 538 ? -12.322 -0.810 13.668 1.00 90.12 538 GLY A CA 1
ATOM 4102 C C . GLY A 1 538 ? -13.720 -0.442 13.223 1.00 90.12 538 GLY A C 1
ATOM 4103 O O . GLY A 1 538 ? -14.646 -1.203 13.473 1.00 90.12 538 GLY A O 1
ATOM 4104 N N . THR A 1 539 ? -13.885 0.717 12.594 1.00 86.44 539 THR A N 1
ATOM 4105 C CA . THR A 1 539 ? -15.180 1.201 12.109 1.00 86.44 539 THR A CA 1
ATOM 4106 C C . THR A 1 539 ? -15.179 1.232 10.593 1.00 86.44 539 THR A C 1
ATOM 4108 O O . THR A 1 539 ? -14.358 1.913 9.983 1.00 86.44 539 THR A O 1
ATOM 4111 N N . TRP A 1 540 ? -16.125 0.539 9.970 1.00 89.00 540 TRP A N 1
ATOM 4112 C CA . TRP A 1 540 ? -16.417 0.725 8.555 1.00 89.00 540 TRP A CA 1
ATOM 4113 C C . TRP A 1 540 ? -17.555 1.734 8.435 1.00 89.00 540 TRP A C 1
ATOM 4115 O O . TRP A 1 540 ? -18.706 1.415 8.744 1.00 89.00 540 TRP A O 1
ATOM 4125 N N . SER A 1 541 ? -17.228 2.966 8.041 1.00 81.06 541 SER A N 1
ATOM 4126 C CA . SER A 1 541 ? -18.232 3.980 7.705 1.00 81.06 541 SER A CA 1
ATOM 4127 C C . SER A 1 541 ? -18.837 3.652 6.346 1.00 81.06 541 SER A C 1
ATOM 4129 O O . SER A 1 541 ? -18.104 3.500 5.374 1.00 81.06 541 SER A O 1
ATOM 4131 N N . ARG A 1 542 ? -20.160 3.493 6.289 1.00 74.06 542 ARG A N 1
ATOM 4132 C CA . ARG A 1 542 ? -20.887 3.217 5.049 1.00 74.06 542 ARG A CA 1
ATOM 4133 C C . ARG A 1 542 ? -22.317 3.724 5.209 1.00 74.06 542 ARG A C 1
ATOM 4135 O O . ARG A 1 542 ? -23.225 2.959 5.541 1.00 74.06 542 ARG A O 1
ATOM 4142 N N . ASN A 1 543 ? -22.496 5.026 5.000 1.00 75.19 543 ASN A N 1
ATOM 4143 C CA . ASN A 1 543 ? -23.787 5.702 5.107 1.00 75.19 543 ASN A CA 1
ATOM 4144 C C . ASN A 1 543 ? -24.672 5.400 3.884 1.00 75.19 543 ASN A C 1
ATOM 4146 O O . ASN A 1 543 ? -24.919 6.260 3.042 1.00 75.19 543 ASN A O 1
ATOM 4150 N N . THR A 1 544 ? -25.077 4.139 3.739 1.00 80.44 544 THR A N 1
ATOM 4151 C CA . THR A 1 544 ? -25.819 3.649 2.575 1.00 80.44 544 THR A CA 1
ATOM 4152 C C . THR A 1 544 ? -26.885 2.632 2.970 1.00 80.44 544 THR A C 1
ATOM 4154 O O . THR A 1 544 ? -26.935 2.129 4.094 1.00 80.44 544 THR A O 1
ATOM 4157 N N . THR A 1 545 ? -27.762 2.306 2.027 1.00 88.12 545 THR A N 1
ATOM 4158 C CA . THR A 1 545 ? -28.814 1.309 2.243 1.00 88.12 545 THR A CA 1
ATOM 4159 C C . THR A 1 545 ? -28.274 -0.097 1.989 1.00 88.12 545 THR A C 1
ATOM 4161 O O . THR A 1 545 ? -27.791 -0.402 0.898 1.00 88.12 545 THR A O 1
ATOM 4164 N N . LEU A 1 546 ? -28.398 -0.984 2.978 1.00 90.81 546 LEU A N 1
ATOM 4165 C CA . LEU A 1 546 ? -28.273 -2.422 2.761 1.00 90.81 546 LEU A CA 1
ATOM 4166 C C . LEU A 1 546 ? -29.587 -2.923 2.157 1.00 90.81 546 LEU A C 1
ATOM 4168 O O . LEU A 1 546 ? -30.579 -3.086 2.867 1.00 90.81 546 LEU A O 1
ATOM 4172 N N . ALA A 1 547 ? -29.592 -3.110 0.837 1.00 90.94 547 ALA A N 1
ATOM 4173 C CA . ALA A 1 547 ? -30.768 -3.570 0.109 1.00 90.94 547 ALA A CA 1
ATOM 4174 C C . ALA A 1 547 ? -31.176 -4.993 0.520 1.00 90.94 547 ALA A C 1
ATOM 4176 O O . ALA A 1 547 ? -30.322 -5.835 0.822 1.00 90.94 547 ALA A O 1
ATOM 4177 N N . ALA A 1 548 ? -32.478 -5.273 0.475 1.00 93.62 548 ALA A N 1
ATOM 4178 C CA . ALA A 1 548 ? -33.027 -6.584 0.802 1.00 93.62 548 ALA A CA 1
ATOM 4179 C C . ALA A 1 548 ? -32.313 -7.718 0.033 1.00 93.62 548 ALA A C 1
ATOM 4181 O O . ALA A 1 548 ? -32.123 -7.655 -1.183 1.00 93.62 548 ALA A O 1
ATOM 4182 N N . GLY A 1 549 ? -31.897 -8.763 0.754 1.00 87.62 549 GLY A N 1
ATOM 4183 C CA . GLY A 1 549 ? -31.210 -9.932 0.192 1.00 87.62 549 GLY A CA 1
ATOM 4184 C C . GLY A 1 549 ? -29.747 -9.719 -0.226 1.00 87.62 549 GLY A C 1
ATOM 4185 O O . GLY A 1 549 ? -29.096 -10.684 -0.624 1.00 87.62 549 GLY A O 1
ATOM 4186 N N . ARG A 1 550 ? -29.192 -8.501 -0.130 1.00 88.75 550 ARG A N 1
ATOM 4187 C CA . ARG A 1 550 ? -27.753 -8.267 -0.337 1.00 88.75 550 ARG A CA 1
ATOM 4188 C C . ARG A 1 550 ? -26.969 -8.561 0.938 1.00 88.75 550 ARG A C 1
ATOM 4190 O O . ARG A 1 550 ? -27.433 -8.271 2.039 1.00 88.75 550 ARG A O 1
ATOM 4197 N N . SER A 1 551 ? -25.772 -9.124 0.772 1.00 90.94 551 SER A N 1
ATOM 4198 C CA . SER A 1 551 ? -24.831 -9.338 1.867 1.00 90.94 551 SER A CA 1
ATOM 4199 C C . SER A 1 551 ? -23.839 -8.182 1.990 1.00 90.94 551 SER A C 1
ATOM 4201 O O . SER A 1 551 ? -23.432 -7.575 0.997 1.00 90.94 551 SER A O 1
ATOM 4203 N N . TRP A 1 552 ? -23.423 -7.901 3.222 1.00 90.81 552 TRP A N 1
ATOM 4204 C CA . TRP A 1 552 ? -22.240 -7.106 3.520 1.00 90.81 552 TRP A CA 1
ATOM 4205 C C . TRP A 1 552 ? -21.262 -7.964 4.318 1.00 90.81 552 TRP A C 1
ATOM 4207 O O . TRP A 1 552 ? -21.543 -8.357 5.448 1.00 90.81 552 TRP A O 1
ATOM 4217 N N . GLU A 1 553 ? -20.134 -8.282 3.688 1.00 92.56 553 GLU A N 1
ATOM 4218 C CA . GLU A 1 553 ? -19.067 -9.105 4.253 1.00 92.56 553 GLU A CA 1
ATOM 4219 C C . GLU A 1 553 ? -17.963 -8.220 4.834 1.00 92.56 553 GLU A C 1
ATOM 4221 O O . GLU A 1 553 ? -17.383 -7.372 4.139 1.00 92.56 553 GLU A O 1
ATOM 4226 N N . VAL A 1 554 ? -17.689 -8.435 6.116 1.00 93.75 554 VAL A N 1
ATOM 4227 C CA . VAL A 1 554 ? -16.798 -7.629 6.941 1.00 93.75 554 VAL A CA 1
ATOM 4228 C C . VAL A 1 554 ? -15.851 -8.547 7.703 1.00 93.75 554 VAL A C 1
ATOM 4230 O O . VAL A 1 554 ? -16.256 -9.600 8.190 1.00 93.75 554 VAL A O 1
ATOM 4233 N N . SER A 1 555 ? -14.593 -8.144 7.840 1.00 96.69 555 SER A N 1
ATOM 4234 C CA . SER A 1 555 ? -13.619 -8.880 8.640 1.00 96.69 555 SER A CA 1
ATOM 4235 C C . SER A 1 555 ? -12.621 -7.954 9.323 1.00 96.69 555 SER A C 1
ATOM 4237 O O . SER A 1 555 ? -12.393 -6.828 8.881 1.00 96.69 555 SER A O 1
ATOM 4239 N N . ALA A 1 556 ? -12.051 -8.417 10.429 1.00 97.69 556 ALA A N 1
ATOM 4240 C CA . ALA A 1 556 ? -11.030 -7.717 11.196 1.00 97.69 556 ALA A CA 1
ATOM 4241 C C . ALA A 1 556 ? -10.017 -8.707 11.776 1.00 97.69 556 ALA A C 1
ATOM 4243 O O . ALA A 1 556 ? -10.322 -9.890 11.935 1.00 97.69 556 ALA A O 1
ATOM 4244 N N . VAL A 1 557 ? -8.834 -8.214 12.130 1.00 98.44 557 VAL A N 1
ATOM 4245 C CA . VAL A 1 557 ? -7.738 -9.027 12.661 1.00 98.44 557 VAL A CA 1
ATOM 4246 C C . VAL A 1 557 ? -7.149 -8.417 13.928 1.00 98.44 557 VAL A C 1
ATOM 4248 O O . VAL A 1 557 ? -7.080 -7.195 14.064 1.00 98.44 557 VAL A O 1
ATOM 4251 N N . VAL A 1 558 ? -6.678 -9.280 14.828 1.00 98.44 558 VAL A N 1
ATOM 4252 C CA . VAL A 1 558 ? -5.704 -8.953 15.875 1.00 98.44 558 VAL A CA 1
ATOM 4253 C C . VAL A 1 558 ? -4.666 -10.073 15.960 1.00 98.44 558 VAL A C 1
ATOM 4255 O O . VAL A 1 558 ? -5.023 -11.248 15.942 1.00 98.44 558 VAL A O 1
ATOM 4258 N N . GLY A 1 559 ? -3.379 -9.743 16.014 1.00 98.19 559 GLY A N 1
ATOM 4259 C CA . GLY A 1 559 ? -2.310 -10.741 16.000 1.00 98.19 559 GLY A CA 1
ATOM 4260 C C . GLY A 1 559 ? -1.034 -10.294 16.690 1.00 98.19 559 GLY A C 1
ATOM 4261 O O . GLY A 1 559 ? -0.881 -9.126 17.037 1.00 98.19 559 GLY A O 1
ATOM 4262 N N . LEU A 1 560 ? -0.123 -11.244 16.898 1.00 98.06 560 LEU A N 1
ATOM 4263 C CA . LEU A 1 560 ? 1.154 -11.021 17.574 1.00 98.06 560 LEU A CA 1
ATOM 4264 C C . LEU A 1 560 ? 2.172 -10.319 16.667 1.00 98.06 560 LEU A C 1
ATOM 4266 O O . LEU A 1 560 ? 2.289 -10.604 15.475 1.00 98.06 560 LEU A O 1
ATOM 4270 N N . ILE A 1 561 ? 2.979 -9.453 17.266 1.00 96.38 561 ILE A N 1
ATOM 4271 C CA . ILE A 1 561 ? 4.207 -8.917 16.690 1.00 96.38 561 ILE A CA 1
ATOM 4272 C C . ILE A 1 561 ? 5.384 -9.601 17.366 1.00 96.38 561 ILE A C 1
ATOM 4274 O O . ILE A 1 561 ? 5.495 -9.646 18.591 1.00 96.38 561 ILE A O 1
ATOM 4278 N N . ALA A 1 562 ? 6.287 -10.132 16.551 1.00 92.62 562 ALA A N 1
ATOM 4279 C CA . ALA A 1 562 ? 7.553 -10.614 17.049 1.00 92.62 562 ALA A CA 1
ATOM 4280 C C . ALA A 1 562 ? 8.483 -9.452 17.431 1.00 92.62 562 ALA A C 1
ATOM 4282 O O . ALA A 1 562 ? 8.507 -8.444 16.715 1.00 92.62 562 ALA A O 1
ATOM 4283 N N . PRO A 1 563 ? 9.271 -9.582 18.518 1.00 87.69 563 PRO A N 1
ATOM 4284 C CA . PRO A 1 563 ? 10.137 -8.506 18.991 1.00 87.69 563 PRO A CA 1
ATOM 4285 C C . PRO A 1 563 ? 11.023 -7.926 17.880 1.00 87.69 563 PRO A C 1
ATOM 4287 O O . PRO A 1 563 ? 11.790 -8.647 17.242 1.00 87.69 563 PRO A O 1
ATOM 4290 N N . GLY A 1 564 ? 10.901 -6.617 17.638 1.00 86.81 564 GLY A N 1
ATOM 4291 C CA . GLY A 1 564 ? 11.667 -5.901 16.609 1.00 86.81 564 GLY A CA 1
ATOM 4292 C C . GLY A 1 564 ? 11.336 -6.285 15.159 1.00 86.81 564 GLY A C 1
ATOM 4293 O O . GLY A 1 564 ? 12.112 -5.972 14.263 1.00 86.81 564 GLY A O 1
ATOM 4294 N N . GLN A 1 565 ? 10.223 -6.981 14.911 1.00 93.44 565 GLN A N 1
ATOM 4295 C CA . GLN A 1 565 ? 9.884 -7.582 13.614 1.00 93.44 565 GLN A CA 1
ATOM 4296 C C . GLN A 1 565 ? 8.440 -7.256 13.183 1.00 93.44 565 GLN A C 1
ATOM 4298 O O . GLN A 1 565 ? 7.747 -8.095 12.603 1.00 93.44 565 GLN A O 1
ATOM 4303 N N . ALA A 1 566 ? 7.961 -6.037 13.462 1.00 93.38 566 ALA A N 1
ATOM 4304 C CA . ALA A 1 566 ? 6.590 -5.610 13.156 1.00 93.38 566 ALA A CA 1
ATOM 4305 C C . ALA A 1 566 ? 6.227 -5.769 11.668 1.00 93.38 566 ALA A C 1
ATOM 4307 O O . ALA A 1 566 ? 5.202 -6.377 11.358 1.00 93.38 566 ALA A O 1
ATOM 4308 N N . ARG A 1 567 ? 7.099 -5.313 10.753 1.00 95.19 567 ARG A N 1
ATOM 4309 C CA . ARG A 1 567 ? 6.892 -5.431 9.298 1.00 95.19 567 ARG A CA 1
ATOM 4310 C C . ARG A 1 567 ? 6.670 -6.883 8.881 1.00 95.19 567 ARG A C 1
ATOM 4312 O O . ARG A 1 567 ? 5.638 -7.199 8.297 1.00 95.19 567 ARG A O 1
ATOM 4319 N N . ARG A 1 568 ? 7.609 -7.777 9.206 1.00 93.25 568 ARG A N 1
ATOM 4320 C CA . ARG A 1 568 ? 7.543 -9.188 8.798 1.00 93.25 568 ARG A CA 1
ATOM 4321 C C . ARG A 1 56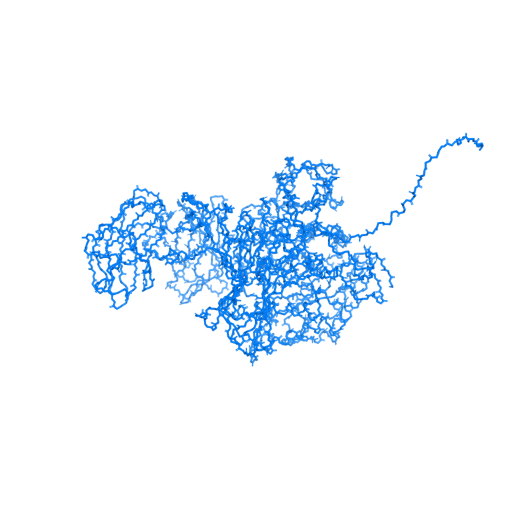8 ? 6.426 -9.960 9.509 1.00 93.25 568 ARG A C 1
ATOM 4323 O O . ARG A 1 568 ? 5.800 -10.812 8.890 1.00 93.25 568 ARG A O 1
ATOM 4330 N N . SER A 1 569 ? 6.114 -9.625 10.764 1.00 95.69 569 SER A N 1
ATOM 4331 C CA . SER A 1 569 ? 4.974 -10.214 11.490 1.00 95.69 569 SER A CA 1
ATOM 4332 C C . SER A 1 569 ? 3.644 -9.861 10.826 1.00 95.69 569 SER A C 1
ATOM 4334 O O . SER A 1 569 ? 2.804 -10.737 10.621 1.00 95.69 569 SER A O 1
ATOM 4336 N N . PHE A 1 570 ? 3.460 -8.596 10.441 1.00 97.56 570 PHE A N 1
ATOM 4337 C CA . PHE A 1 570 ? 2.267 -8.176 9.713 1.00 97.56 570 PHE A CA 1
ATOM 4338 C C . PHE A 1 570 ? 2.236 -8.761 8.293 1.00 97.56 570 PHE A C 1
ATOM 4340 O O . PHE A 1 570 ? 1.198 -9.245 7.849 1.00 97.56 570 PHE A O 1
ATOM 4347 N N . LEU A 1 571 ? 3.376 -8.798 7.598 1.00 96.06 571 LEU A N 1
ATOM 4348 C CA . LEU A 1 571 ? 3.485 -9.366 6.255 1.00 96.06 571 LEU A CA 1
ATOM 4349 C C . LEU A 1 571 ? 3.164 -10.865 6.212 1.00 96.06 571 LEU A C 1
ATOM 4351 O O . LEU A 1 571 ? 2.470 -11.307 5.302 1.00 96.06 571 LEU A O 1
ATOM 4355 N N . ALA A 1 572 ? 3.598 -11.637 7.212 1.00 93.50 572 ALA A N 1
ATOM 4356 C CA . ALA A 1 572 ? 3.240 -13.049 7.341 1.00 93.50 572 ALA A CA 1
ATOM 4357 C C . ALA A 1 572 ? 1.715 -13.245 7.435 1.00 93.50 572 ALA A C 1
ATOM 4359 O O . ALA A 1 572 ? 1.171 -14.188 6.869 1.00 93.50 572 ALA A O 1
ATOM 4360 N N . TYR A 1 573 ? 1.005 -12.337 8.112 1.00 96.31 573 TYR A N 1
ATOM 4361 C CA . TYR A 1 573 ? -0.459 -12.314 8.102 1.00 96.31 573 TYR A CA 1
ATOM 4362 C C . TYR A 1 573 ? -1.000 -11.902 6.721 1.00 96.31 573 TYR A C 1
ATOM 4364 O O . TYR A 1 573 ? -1.851 -12.591 6.157 1.00 96.31 573 TYR A O 1
ATOM 4372 N N . ASN A 1 574 ? -0.485 -10.809 6.152 1.00 95.69 574 ASN A N 1
ATOM 4373 C CA . ASN A 1 574 ? -0.991 -10.251 4.904 1.00 95.69 574 ASN A CA 1
ATOM 4374 C C . ASN A 1 574 ? -0.846 -11.231 3.732 1.00 95.69 574 ASN A C 1
ATOM 4376 O O . ASN A 1 574 ? -1.807 -11.413 2.999 1.00 95.69 574 ASN A O 1
ATOM 4380 N N . GLU A 1 575 ? 0.277 -11.943 3.593 1.00 91.56 575 GLU A N 1
ATOM 4381 C CA . GLU A 1 575 ? 0.464 -12.943 2.528 1.00 91.56 575 GLU A CA 1
ATOM 4382 C C . GLU A 1 575 ? -0.478 -14.150 2.650 1.00 91.56 575 GLU A C 1
ATOM 4384 O O . GLU A 1 575 ? -0.848 -14.757 1.640 1.00 91.56 575 GLU A O 1
ATOM 4389 N N . ARG A 1 576 ? -0.922 -14.494 3.866 1.00 90.88 576 ARG A N 1
ATOM 4390 C CA . ARG A 1 576 ? -1.938 -15.538 4.061 1.00 90.88 576 ARG A CA 1
ATOM 4391 C C . ARG A 1 576 ? -3.324 -15.044 3.667 1.00 90.88 576 ARG A C 1
ATOM 4393 O O . ARG A 1 576 ? -4.065 -15.776 3.010 1.00 90.88 576 ARG A O 1
ATOM 4400 N N . GLU A 1 577 ? -3.686 -13.834 4.084 1.00 94.81 577 GLU A N 1
ATOM 4401 C CA . GLU A 1 577 ? -5.062 -13.329 3.985 1.00 94.81 577 GLU A CA 1
ATOM 4402 C C . GLU A 1 577 ? -5.349 -12.486 2.740 1.00 94.81 577 GLU A C 1
ATOM 4404 O O . GLU A 1 577 ? -6.524 -12.294 2.393 1.00 94.81 577 GLU A O 1
ATOM 4409 N N . ARG A 1 578 ? -4.313 -12.031 2.026 1.00 93.69 578 ARG A N 1
ATOM 4410 C CA . ARG A 1 578 ? -4.463 -11.345 0.741 1.00 93.69 578 ARG A CA 1
ATOM 4411 C C . ARG A 1 578 ? -5.218 -12.216 -0.260 1.00 93.69 578 ARG A C 1
ATOM 4413 O O . ARG A 1 578 ? -5.237 -13.445 -0.169 1.00 93.69 578 ARG A O 1
ATOM 4420 N N . ALA A 1 579 ? -5.895 -11.574 -1.207 1.00 92.38 579 ALA A N 1
ATOM 4421 C CA . ALA A 1 579 ? -6.792 -12.238 -2.145 1.00 92.38 579 ALA A CA 1
ATOM 4422 C C . ALA A 1 579 ? -6.081 -13.334 -2.948 1.00 92.38 579 ALA A C 1
ATOM 4424 O O . ALA A 1 579 ? -6.585 -14.452 -3.059 1.00 92.38 579 ALA A O 1
ATOM 4425 N N . VAL A 1 580 ? -4.888 -13.010 -3.443 1.00 90.06 580 VAL A N 1
ATOM 4426 C CA . VAL A 1 580 ? -3.969 -13.938 -4.095 1.00 90.06 580 VAL A CA 1
ATOM 4427 C C . VAL A 1 580 ? -2.583 -13.703 -3.505 1.00 90.06 580 VAL A C 1
ATOM 4429 O O . VAL A 1 580 ? -2.171 -12.541 -3.466 1.00 90.06 580 VAL A O 1
ATOM 4432 N N . PRO A 1 581 ? -1.876 -14.748 -3.033 1.00 85.94 581 PRO A N 1
ATOM 4433 C CA . PRO A 1 581 ? -0.488 -14.632 -2.595 1.00 85.94 581 PRO A CA 1
ATOM 4434 C C . PRO A 1 581 ? 0.386 -13.969 -3.657 1.00 85.94 581 PRO A C 1
ATOM 4436 O O . PRO A 1 581 ? 0.068 -14.036 -4.851 1.00 85.94 581 PRO A O 1
ATOM 4439 N N . TRP A 1 582 ? 1.495 -13.364 -3.229 1.00 90.31 582 TRP A N 1
ATOM 4440 C CA . TRP A 1 582 ? 2.448 -12.751 -4.146 1.00 90.31 582 TRP A CA 1
ATOM 4441 C C . TRP A 1 582 ? 2.788 -13.685 -5.316 1.00 90.31 582 TRP A C 1
ATOM 4443 O O . TRP A 1 582 ? 3.011 -14.889 -5.154 1.00 90.31 582 TRP A O 1
ATOM 4453 N N . ARG A 1 583 ? 2.829 -13.112 -6.517 1.00 87.69 583 ARG A N 1
ATOM 4454 C CA . ARG A 1 583 ? 3.212 -13.792 -7.754 1.00 87.69 583 ARG A CA 1
ATOM 4455 C C . ARG A 1 583 ? 3.799 -12.784 -8.728 1.00 87.69 583 ARG A C 1
ATOM 4457 O O . ARG A 1 583 ? 3.383 -11.628 -8.756 1.00 87.69 583 ARG A O 1
ATOM 4464 N N . ALA A 1 584 ? 4.718 -13.250 -9.565 1.00 89.69 584 ALA A N 1
ATOM 4465 C CA . ALA A 1 584 ? 5.254 -12.448 -10.653 1.00 89.69 584 ALA A CA 1
ATOM 4466 C C . ALA A 1 584 ? 4.186 -12.212 -11.738 1.00 89.69 584 ALA A C 1
ATOM 4468 O O . ALA A 1 584 ? 3.567 -13.152 -12.243 1.00 89.69 584 ALA A O 1
ATOM 4469 N N . MET A 1 585 ? 4.010 -10.949 -12.107 1.00 93.75 585 MET A N 1
ATOM 4470 C CA . MET A 1 585 ? 3.131 -10.439 -13.155 1.00 93.75 585 MET A CA 1
ATOM 4471 C C . MET A 1 585 ? 3.850 -9.348 -13.973 1.00 93.75 585 MET A C 1
ATOM 4473 O O . MET A 1 585 ? 3.456 -8.180 -13.952 1.00 93.75 585 MET A O 1
ATOM 4477 N N . PRO A 1 586 ? 4.929 -9.689 -14.703 1.00 96.31 586 PRO A N 1
ATOM 4478 C CA . PRO A 1 586 ? 5.415 -8.845 -15.783 1.00 96.31 586 PRO A CA 1
ATOM 4479 C C . PRO A 1 586 ? 4.354 -8.747 -16.883 1.00 96.31 586 PRO A C 1
ATOM 4481 O O . PRO A 1 586 ? 3.908 -9.765 -17.426 1.00 96.31 586 PRO A O 1
ATOM 4484 N N . ALA A 1 587 ? 3.951 -7.525 -17.214 1.00 97.75 587 ALA A N 1
ATOM 4485 C CA . ALA A 1 587 ? 2.910 -7.249 -18.194 1.00 97.75 587 ALA A CA 1
ATOM 4486 C C . ALA A 1 587 ? 3.322 -6.107 -19.127 1.00 97.75 587 ALA A C 1
ATOM 4488 O O . ALA A 1 587 ? 3.781 -5.057 -18.678 1.00 97.75 587 ALA A O 1
ATOM 4489 N N . TYR A 1 588 ? 3.125 -6.313 -20.429 1.00 98.62 588 TYR A N 1
ATOM 4490 C CA . TYR A 1 588 ? 3.199 -5.240 -21.415 1.00 98.62 588 TYR A CA 1
ATOM 4491 C C . TYR A 1 588 ? 1.920 -4.418 -21.327 1.00 98.62 588 TYR A C 1
ATOM 4493 O O . TYR A 1 588 ? 0.831 -4.997 -21.334 1.00 98.62 588 TYR A O 1
ATOM 4501 N N . ILE A 1 589 ? 2.049 -3.094 -21.280 1.00 98.12 589 ILE A N 1
ATOM 4502 C CA . ILE A 1 589 ? 0.910 -2.179 -21.229 1.00 98.12 589 ILE A CA 1
ATOM 4503 C C . ILE A 1 589 ? 0.983 -1.217 -22.419 1.00 98.12 589 ILE A C 1
ATOM 4505 O O . ILE A 1 589 ? 1.964 -0.491 -22.587 1.00 98.12 589 ILE A O 1
ATOM 4509 N N . SER A 1 590 ? -0.074 -1.173 -23.234 1.00 97.94 590 SER A N 1
ATOM 4510 C CA . SER A 1 590 ? -0.061 -0.460 -24.521 1.00 97.94 590 SER A CA 1
ATOM 4511 C C . SER A 1 590 ? -0.134 1.068 -24.433 1.00 97.94 590 SER A C 1
ATOM 4513 O O . SER A 1 590 ? -0.103 1.722 -25.476 1.00 97.94 590 SER A O 1
ATOM 4515 N N . TRP A 1 591 ? -0.260 1.646 -23.228 1.00 96.25 591 TRP A N 1
ATOM 4516 C CA . TRP A 1 591 ? -0.522 3.078 -23.030 1.00 96.25 591 TRP A CA 1
ATOM 4517 C C . TRP A 1 591 ? 0.446 3.956 -23.823 1.00 96.25 591 TRP A C 1
ATOM 4519 O O . TRP A 1 591 ? 0.023 4.682 -24.714 1.00 96.25 591 TRP A O 1
ATOM 4529 N N . TYR A 1 592 ? 1.747 3.836 -23.568 1.00 97.25 592 TYR A N 1
ATOM 4530 C CA . TYR A 1 592 ? 2.747 4.699 -24.193 1.00 97.25 592 TYR A CA 1
ATOM 4531 C C . TYR A 1 592 ? 2.944 4.420 -25.692 1.00 97.25 592 TYR A C 1
ATOM 4533 O O . TYR A 1 592 ? 2.951 5.349 -26.496 1.00 97.25 592 TYR A O 1
ATOM 4541 N N . GLU A 1 593 ? 3.055 3.155 -26.096 1.00 96.62 593 GLU A N 1
ATOM 4542 C CA . GLU A 1 593 ? 3.341 2.817 -27.496 1.00 96.62 593 GLU A CA 1
ATOM 4543 C C . GLU A 1 593 ? 2.148 3.135 -28.414 1.00 96.62 593 GLU A C 1
ATOM 4545 O O . GLU A 1 593 ? 2.309 3.760 -29.464 1.00 96.62 593 GLU A O 1
ATOM 4550 N N . LEU A 1 594 ? 0.924 2.777 -28.012 1.00 96.31 594 LEU A N 1
ATOM 4551 C CA . LEU A 1 594 ? -0.233 2.806 -28.912 1.00 96.31 594 LEU A CA 1
ATOM 4552 C C . LEU A 1 594 ? -1.252 3.914 -28.607 1.00 96.31 594 LEU A C 1
ATOM 4554 O O . LEU A 1 594 ? -1.873 4.407 -29.547 1.00 96.31 594 LEU A O 1
ATOM 4558 N N . ASN A 1 595 ? -1.403 4.354 -27.353 1.00 93.38 595 ASN A N 1
ATOM 4559 C CA . ASN A 1 595 ? -2.575 5.143 -26.939 1.00 93.38 595 ASN A CA 1
ATOM 4560 C C . ASN A 1 595 ? -2.301 6.594 -26.533 1.00 93.38 595 ASN A C 1
ATOM 4562 O O . ASN A 1 595 ? -3.115 7.462 -26.849 1.00 93.38 595 ASN A O 1
ATOM 4566 N N . ILE A 1 596 ? -1.209 6.875 -25.819 1.00 91.56 596 ILE A N 1
ATOM 4567 C CA . ILE A 1 596 ? -0.950 8.194 -25.233 1.00 91.56 596 ILE A CA 1
ATOM 4568 C C . ILE A 1 596 ? -0.945 9.258 -26.339 1.00 91.56 596 ILE A C 1
ATOM 4570 O O . ILE A 1 596 ? -0.322 9.080 -27.388 1.00 91.56 596 ILE A O 1
ATOM 4574 N N . ASP A 1 597 ? -1.689 10.343 -26.121 1.00 87.06 597 ASP A N 1
ATOM 4575 C CA . ASP A 1 597 ? -1.943 11.431 -27.081 1.00 87.06 597 ASP A CA 1
ATOM 4576 C C . ASP A 1 597 ? -2.775 11.048 -28.328 1.00 87.06 597 ASP A C 1
ATOM 4578 O O . ASP A 1 597 ? -2.954 11.865 -29.230 1.00 87.06 597 ASP A O 1
ATOM 4582 N N . ARG A 1 598 ? -3.308 9.821 -28.397 1.00 91.94 598 ARG A N 1
ATOM 4583 C CA . ARG A 1 598 ? -4.021 9.258 -29.563 1.00 91.94 598 ARG A CA 1
ATOM 4584 C C . ARG A 1 598 ? -5.375 8.624 -29.228 1.00 91.94 598 ARG A C 1
ATOM 4586 O O . ARG A 1 598 ? -6.080 8.171 -30.115 1.00 91.94 598 ARG A O 1
ATOM 4593 N N . ASN A 1 599 ? -5.790 8.637 -27.967 1.00 91.69 599 ASN A N 1
ATOM 4594 C CA . ASN A 1 599 ? -7.020 8.008 -27.476 1.00 91.69 599 ASN A CA 1
ATOM 4595 C C . ASN A 1 599 ? -8.252 8.938 -27.452 1.00 91.69 599 ASN A C 1
ATOM 4597 O O . ASN A 1 599 ? -9.255 8.579 -26.837 1.00 91.69 599 ASN A O 1
ATOM 4601 N N . ASN A 1 600 ? -8.183 10.137 -28.045 1.00 91.75 600 ASN A N 1
ATOM 4602 C CA . ASN A 1 600 ? -9.138 11.236 -27.816 1.00 91.75 600 ASN A CA 1
ATOM 4603 C C . ASN A 1 600 ? -9.999 11.616 -29.041 1.00 91.75 600 ASN A C 1
ATOM 4605 O O . ASN A 1 600 ? -10.656 12.662 -29.019 1.00 91.75 600 ASN A O 1
ATOM 4609 N N . ASP A 1 601 ? -10.007 10.809 -30.106 1.00 91.44 601 ASP A N 1
ATOM 4610 C CA . ASP A 1 601 ? -10.815 11.085 -31.298 1.00 91.44 601 ASP A CA 1
ATOM 4611 C C . ASP A 1 601 ? -12.268 10.600 -31.110 1.00 91.44 601 ASP A C 1
ATOM 4613 O O . ASP A 1 601 ? -12.483 9.403 -30.900 1.00 91.44 601 ASP A O 1
ATOM 4617 N N . PRO A 1 602 ? -13.289 11.475 -31.226 1.00 91.94 602 PRO A N 1
ATOM 4618 C CA . PRO A 1 602 ? -14.693 11.064 -31.135 1.00 91.94 602 PRO A CA 1
ATOM 4619 C C . PRO A 1 602 ? -15.115 10.036 -32.201 1.00 91.94 602 PRO A C 1
ATOM 4621 O O . PRO A 1 602 ? -16.104 9.335 -31.999 1.00 91.94 602 PRO A O 1
ATOM 4624 N N . ASN A 1 603 ? -14.382 9.937 -33.316 1.00 94.19 603 ASN A N 1
ATOM 4625 C CA . ASN A 1 603 ? -14.632 8.988 -34.403 1.00 94.19 603 ASN A CA 1
ATOM 4626 C C . ASN A 1 603 ? -13.647 7.809 -34.420 1.00 94.19 603 ASN A C 1
ATOM 4628 O O . ASN A 1 603 ? -13.697 6.997 -35.342 1.00 94.19 603 ASN A O 1
ATOM 4632 N N . TYR A 1 604 ? -12.762 7.708 -33.424 1.00 94.56 604 TYR A N 1
ATOM 4633 C CA . TYR A 1 604 ? -11.777 6.632 -33.271 1.00 94.56 604 TYR A CA 1
ATOM 4634 C C . TYR A 1 604 ? -10.726 6.516 -34.391 1.00 94.56 604 TYR A C 1
ATOM 4636 O O . TYR A 1 604 ? -9.978 5.544 -34.406 1.00 94.56 604 TYR A O 1
ATOM 4644 N N . THR A 1 605 ? -10.594 7.475 -35.311 1.00 91.19 605 THR A N 1
ATOM 4645 C CA . THR A 1 605 ? -9.675 7.345 -36.460 1.00 91.19 605 THR A CA 1
ATOM 4646 C C . THR A 1 605 ? -8.202 7.350 -36.053 1.00 91.19 605 THR A C 1
ATOM 4648 O O . THR A 1 605 ? -7.389 6.681 -36.686 1.00 91.19 605 THR A O 1
ATOM 4651 N N . GLY A 1 606 ? -7.863 8.073 -34.981 1.00 85.44 606 GLY A N 1
ATOM 4652 C CA . GLY A 1 606 ? -6.517 8.103 -34.400 1.00 85.44 606 GLY A CA 1
ATOM 4653 C C . GLY A 1 606 ? -6.277 7.096 -33.271 1.00 85.44 606 GLY A C 1
ATOM 4654 O O . GLY A 1 606 ? -5.133 6.950 -32.843 1.00 85.44 606 GLY A O 1
ATOM 4655 N N . ASN A 1 607 ? -7.325 6.421 -32.789 1.00 94.31 607 ASN A N 1
ATOM 4656 C CA . ASN A 1 607 ? -7.245 5.520 -31.641 1.00 94.31 607 ASN A CA 1
ATOM 4657 C C . ASN A 1 607 ? -6.551 4.201 -32.005 1.00 94.31 607 ASN A C 1
ATOM 4659 O O . ASN A 1 607 ? -6.513 3.795 -33.166 1.00 94.31 607 ASN A O 1
ATOM 4663 N N . MET A 1 608 ? -6.056 3.496 -30.984 1.00 95.94 608 MET A N 1
ATOM 4664 C CA . MET A 1 608 ? -5.457 2.168 -31.129 1.00 95.94 608 MET A CA 1
ATOM 4665 C C . MET A 1 608 ? -6.368 1.204 -31.899 1.00 95.94 608 MET A C 1
ATOM 4667 O O . MET A 1 608 ? -7.591 1.206 -31.738 1.00 95.94 608 MET A O 1
ATOM 4671 N N . HIS A 1 609 ? -5.744 0.372 -32.731 1.00 96.56 609 HIS A N 1
ATOM 4672 C CA . HIS A 1 609 ? -6.410 -0.585 -33.610 1.00 96.56 609 HIS A CA 1
ATOM 4673 C C . HIS A 1 609 ? -5.922 -2.014 -33.358 1.00 96.56 609 HIS A C 1
ATOM 4675 O O . HIS A 1 609 ? -4.748 -2.235 -33.048 1.00 96.56 609 HIS A O 1
ATOM 4681 N N . ASP A 1 610 ? -6.798 -3.007 -33.549 1.00 97.31 610 ASP A N 1
ATOM 4682 C CA . ASP A 1 610 ? -6.459 -4.423 -33.341 1.00 97.31 610 ASP A CA 1
ATOM 4683 C C . ASP A 1 610 ? -5.218 -4.887 -34.136 1.00 97.31 610 ASP A C 1
ATOM 4685 O O . ASP A 1 610 ? -4.402 -5.649 -33.624 1.00 97.31 610 ASP A O 1
ATOM 4689 N N . THR A 1 611 ? -5.010 -4.385 -35.354 1.00 97.69 611 THR A N 1
ATOM 4690 C CA . THR A 1 611 ? -3.844 -4.679 -36.196 1.00 97.69 611 THR A CA 1
ATOM 4691 C C . THR A 1 611 ? -2.531 -4.223 -35.563 1.00 97.69 611 THR A C 1
ATOM 4693 O O . THR A 1 611 ? -1.550 -4.964 -35.623 1.00 97.69 611 THR A O 1
ATOM 4696 N N . GLN A 1 612 ? -2.516 -3.066 -34.896 1.00 98.00 612 GLN A N 1
ATOM 4697 C CA . GLN A 1 612 ? -1.350 -2.576 -34.156 1.00 98.00 612 GLN A CA 1
ATOM 4698 C C . GLN A 1 612 ? -1.079 -3.459 -32.936 1.00 98.00 612 GLN A C 1
ATOM 4700 O O . GLN A 1 612 ? 0.054 -3.890 -32.729 1.00 98.00 612 GLN A O 1
ATOM 4705 N N . CYS A 1 613 ? -2.125 -3.807 -32.177 1.00 98.50 613 CYS A N 1
ATOM 4706 C CA . CYS A 1 613 ? -2.024 -4.747 -31.059 1.00 98.50 613 CYS A CA 1
ATOM 4707 C C . CYS A 1 613 ? -1.432 -6.093 -31.511 1.00 98.50 613 CYS A C 1
ATOM 4709 O O . CYS A 1 613 ? -0.518 -6.623 -30.882 1.00 98.50 613 CYS A O 1
ATOM 4711 N N . ASN A 1 614 ? -1.921 -6.636 -32.628 1.00 98.62 614 ASN A N 1
ATOM 4712 C CA . ASN A 1 614 ? -1.453 -7.903 -33.185 1.00 98.62 614 ASN A CA 1
ATOM 4713 C C . ASN A 1 614 ? 0.022 -7.839 -33.603 1.00 98.62 614 ASN A C 1
ATOM 4715 O O . ASN A 1 614 ? 0.758 -8.802 -33.376 1.00 98.62 614 ASN A O 1
ATOM 4719 N N . GLU A 1 615 ? 0.464 -6.727 -34.196 1.00 98.69 615 GLU A N 1
ATOM 4720 C CA . GLU A 1 615 ? 1.864 -6.545 -34.586 1.00 98.69 615 GLU A CA 1
ATOM 4721 C C . GLU A 1 615 ? 2.789 -6.477 -33.369 1.00 98.69 615 GLU A C 1
ATOM 4723 O O . GLU A 1 615 ? 3.814 -7.159 -33.353 1.00 98.69 615 GLU A O 1
ATOM 4728 N N . VAL A 1 616 ? 2.394 -5.768 -32.306 1.00 98.69 616 VAL A N 1
ATOM 4729 C CA . VAL A 1 616 ? 3.136 -5.775 -31.037 1.00 98.69 616 VAL A CA 1
ATOM 4730 C C . VAL A 1 616 ? 3.325 -7.212 -30.543 1.00 98.69 616 VAL A C 1
ATOM 4732 O O . VAL A 1 616 ? 4.457 -7.639 -30.316 1.00 98.69 616 VAL A O 1
ATOM 4735 N N . VAL A 1 617 ? 2.254 -8.009 -30.445 1.00 98.81 617 VAL A N 1
ATOM 4736 C CA . VAL A 1 617 ? 2.363 -9.401 -29.965 1.00 98.81 617 VAL A CA 1
ATOM 4737 C C . VAL A 1 617 ? 3.292 -10.234 -30.861 1.00 98.81 617 VAL A C 1
ATOM 4739 O O . VAL A 1 617 ? 4.104 -11.009 -30.351 1.00 98.81 617 VAL A O 1
ATOM 4742 N N . ARG A 1 618 ? 3.247 -10.048 -32.190 1.00 98.75 618 ARG A N 1
ATOM 4743 C CA . ARG A 1 618 ? 4.155 -10.726 -33.137 1.00 98.75 618 ARG A CA 1
ATOM 4744 C C . ARG A 1 618 ? 5.615 -10.328 -32.933 1.00 98.75 618 ARG A C 1
ATOM 4746 O O . ARG A 1 618 ? 6.488 -11.196 -32.993 1.00 98.75 618 ARG A O 1
ATOM 4753 N N . GLN A 1 619 ? 5.892 -9.053 -32.667 1.00 98.69 619 GLN A N 1
ATOM 4754 C CA . GLN A 1 619 ? 7.246 -8.573 -32.381 1.00 98.69 619 GLN A CA 1
ATOM 4755 C C . GLN A 1 619 ? 7.772 -9.157 -31.074 1.00 98.69 619 GLN A C 1
ATOM 4757 O O . GLN A 1 619 ? 8.874 -9.700 -31.054 1.00 98.69 619 GLN A O 1
ATOM 4762 N N . TRP A 1 620 ? 6.970 -9.152 -30.011 1.00 98.56 620 TRP A N 1
ATOM 4763 C CA . TRP A 1 620 ? 7.336 -9.783 -28.744 1.00 98.56 620 TRP A CA 1
ATOM 4764 C C . TRP A 1 620 ? 7.588 -11.284 -28.900 1.00 98.56 620 TRP A C 1
ATOM 4766 O O . TRP A 1 620 ? 8.605 -11.789 -28.421 1.00 98.56 620 TRP A O 1
ATOM 4776 N N . LYS A 1 621 ? 6.741 -11.994 -29.654 1.00 98.38 621 LYS A N 1
ATOM 4777 C CA . LYS A 1 621 ? 6.969 -13.407 -29.969 1.00 98.38 621 LYS A CA 1
ATOM 4778 C C . LYS A 1 621 ? 8.302 -13.613 -30.680 1.00 98.38 621 LYS A C 1
ATOM 4780 O O . LYS A 1 621 ? 9.123 -14.404 -30.229 1.00 98.38 621 LYS A O 1
ATOM 4785 N N . LYS A 1 622 ? 8.552 -12.869 -31.756 1.00 98.56 622 LYS A N 1
ATOM 4786 C CA . LYS A 1 622 ? 9.770 -13.004 -32.563 1.00 98.56 622 LYS A CA 1
ATOM 4787 C C . LYS A 1 622 ? 11.042 -12.649 -31.791 1.00 98.56 622 LYS A C 1
ATOM 4789 O O . LYS A 1 622 ? 12.081 -13.268 -32.015 1.00 98.56 622 LYS A O 1
ATOM 4794 N N . GLN A 1 623 ? 10.998 -11.609 -30.961 1.00 98.50 623 GLN A N 1
ATOM 4795 C CA . GLN A 1 623 ? 12.194 -11.014 -30.360 1.00 98.50 623 GLN A CA 1
ATOM 4796 C C . GLN A 1 623 ? 12.498 -11.558 -28.963 1.00 98.50 623 GLN A C 1
ATOM 4798 O O . GLN A 1 623 ? 13.671 -11.698 -28.622 1.00 98.50 623 GLN A O 1
ATOM 4803 N N . LEU A 1 624 ? 11.472 -11.889 -28.174 1.00 98.25 624 LEU A N 1
ATOM 4804 C CA . LEU A 1 624 ? 11.624 -12.418 -26.819 1.00 98.25 624 LEU A CA 1
ATOM 4805 C C . LEU A 1 624 ? 11.434 -13.940 -26.787 1.00 98.25 624 LEU A C 1
ATOM 4807 O O . LEU A 1 624 ? 12.345 -14.669 -26.390 1.00 98.25 624 LEU A O 1
ATOM 4811 N N . PHE A 1 625 ? 10.278 -14.426 -27.245 1.00 97.12 625 PHE A N 1
ATOM 4812 C CA . PHE A 1 625 ? 9.903 -15.832 -27.081 1.00 97.12 625 PHE A CA 1
ATOM 4813 C C . PHE A 1 625 ? 10.689 -16.773 -27.996 1.00 97.12 625 PHE A C 1
ATOM 4815 O O . PHE A 1 625 ? 11.388 -17.655 -27.507 1.00 97.12 625 PHE A O 1
ATOM 4822 N N . ASP A 1 626 ? 10.658 -16.556 -29.311 1.00 97.38 626 ASP A N 1
ATOM 4823 C CA . ASP A 1 626 ? 11.311 -17.434 -30.290 1.00 97.38 626 ASP A CA 1
ATOM 4824 C C . ASP A 1 626 ? 12.843 -17.448 -30.122 1.00 97.38 626 ASP A C 1
ATOM 4826 O O . ASP A 1 626 ? 13.495 -18.444 -30.433 1.00 97.38 626 ASP A O 1
ATOM 4830 N N . ARG A 1 627 ? 13.430 -16.354 -29.612 1.00 97.69 627 ARG A N 1
ATOM 4831 C CA . ARG A 1 627 ? 14.885 -16.220 -29.413 1.00 97.69 627 ARG A CA 1
ATOM 4832 C C . ARG A 1 627 ? 15.375 -16.736 -28.068 1.00 97.69 627 ARG A C 1
ATOM 4834 O O . ARG A 1 627 ? 16.438 -17.349 -28.018 1.00 97.69 627 ARG A O 1
ATOM 4841 N N . TYR A 1 628 ? 14.652 -16.454 -26.985 1.00 97.00 628 TYR A N 1
ATOM 4842 C CA . TYR A 1 628 ? 15.138 -16.705 -25.624 1.00 97.00 628 TYR A CA 1
ATOM 4843 C C . TYR A 1 628 ? 14.282 -17.701 -24.836 1.00 97.00 628 TYR A C 1
ATOM 4845 O O . TYR A 1 628 ? 14.671 -18.069 -23.729 1.00 97.00 628 TYR A O 1
ATOM 4853 N N . GLY A 1 629 ? 13.142 -18.143 -25.379 1.00 93.31 629 GLY A N 1
ATOM 4854 C CA . GLY A 1 629 ? 12.175 -19.003 -24.690 1.00 93.31 629 GLY A CA 1
ATOM 4855 C C . GLY A 1 629 ? 11.439 -18.302 -23.546 1.00 93.31 629 GLY A C 1
ATOM 4856 O O . GLY A 1 629 ? 10.833 -18.964 -22.704 1.00 93.31 629 GLY A O 1
ATOM 4857 N N . GLU A 1 630 ? 11.520 -16.971 -23.495 1.00 95.44 630 GLU A N 1
ATOM 4858 C CA . GLU A 1 630 ? 10.983 -16.143 -22.421 1.00 95.44 630 GLU A CA 1
ATOM 4859 C C . GLU A 1 630 ? 9.664 -15.486 -22.816 1.00 95.44 630 GLU A C 1
ATOM 4861 O O . GLU A 1 630 ? 9.426 -15.188 -23.983 1.00 95.44 630 GLU A O 1
ATOM 4866 N N . HIS A 1 631 ? 8.794 -15.255 -21.838 1.00 93.88 631 HIS A N 1
ATOM 4867 C CA . HIS A 1 631 ? 7.494 -14.629 -22.052 1.00 93.88 631 HIS A CA 1
ATOM 4868 C C . HIS A 1 631 ? 7.091 -13.785 -20.844 1.00 93.88 631 HIS A C 1
ATOM 4870 O O . HIS A 1 631 ? 7.565 -13.993 -19.725 1.00 93.88 631 HIS A O 1
ATOM 4876 N N . ILE A 1 632 ? 6.193 -12.838 -21.100 1.00 95.88 632 ILE A N 1
ATOM 4877 C CA . ILE A 1 632 ? 5.476 -12.067 -20.084 1.00 95.88 632 ILE A CA 1
ATOM 4878 C C . ILE A 1 632 ? 4.140 -12.740 -19.761 1.00 95.88 632 ILE A C 1
ATOM 4880 O O . ILE A 1 632 ? 3.661 -13.597 -20.510 1.00 95.88 632 ILE A O 1
ATOM 4884 N N . ASN A 1 633 ? 3.496 -12.343 -18.670 1.00 94.94 633 ASN A N 1
ATOM 4885 C CA . ASN A 1 633 ? 2.252 -12.971 -18.240 1.00 94.94 633 ASN A CA 1
ATOM 4886 C C . ASN A 1 633 ? 1.045 -12.486 -19.046 1.00 94.94 633 ASN A C 1
ATOM 4888 O O . ASN A 1 633 ? 0.139 -13.284 -19.312 1.00 94.94 633 ASN A O 1
ATOM 4892 N N . SER A 1 634 ? 1.025 -11.199 -19.409 1.00 96.94 634 SER A N 1
ATOM 4893 C CA . SER A 1 634 ? -0.131 -10.558 -20.037 1.00 96.94 634 SER A CA 1
ATOM 4894 C C . SER A 1 634 ? 0.251 -9.411 -20.976 1.00 96.94 634 SER A C 1
ATOM 4896 O O . SER A 1 634 ? 1.107 -8.595 -20.638 1.00 96.94 634 SER A O 1
ATOM 4898 N N . PHE A 1 635 ? -0.449 -9.314 -22.109 1.00 98.75 635 PHE A N 1
ATOM 4899 C CA . PHE A 1 635 ? -0.528 -8.102 -22.933 1.00 98.75 635 PHE A CA 1
ATOM 4900 C C . PHE A 1 635 ? -1.791 -7.329 -22.557 1.00 98.75 635 PHE A C 1
ATOM 4902 O O . PHE A 1 635 ? -2.899 -7.845 -22.700 1.00 98.75 635 PHE A O 1
ATOM 4909 N N . VAL A 1 636 ? -1.635 -6.120 -22.031 1.00 98.56 636 VAL A N 1
ATOM 4910 C CA . VAL A 1 636 ? -2.735 -5.309 -21.506 1.00 98.56 636 VAL A CA 1
ATOM 4911 C C . VAL A 1 636 ? -3.012 -4.153 -22.454 1.00 98.56 636 VAL A C 1
ATOM 4913 O O . VAL A 1 636 ? -2.147 -3.309 -22.699 1.00 98.56 636 VAL A O 1
ATOM 4916 N N . TRP A 1 637 ? -4.237 -4.116 -22.968 1.00 98.25 637 TRP A N 1
ATOM 4917 C CA . TRP A 1 637 ? -4.712 -3.050 -23.842 1.00 98.25 637 TRP A CA 1
ATOM 4918 C C . TRP A 1 637 ? -5.261 -1.911 -22.979 1.00 98.25 637 TRP A C 1
ATOM 4920 O O . TRP A 1 637 ? -6.299 -2.056 -22.328 1.00 98.25 637 TRP A O 1
ATOM 4930 N N . ASP A 1 638 ? -4.503 -0.815 -22.912 1.00 96.44 638 ASP A N 1
ATOM 4931 C CA . ASP A 1 638 ? -4.806 0.356 -22.080 1.00 96.44 638 ASP A CA 1
ATOM 4932 C C . ASP A 1 638 ? -5.948 1.215 -22.686 1.00 96.44 638 ASP A C 1
ATOM 4934 O O . ASP A 1 638 ? -6.586 0.788 -23.653 1.00 96.44 638 ASP A O 1
ATOM 4938 N N . ASP A 1 639 ? -6.239 2.397 -22.127 1.00 94.38 639 ASP A N 1
ATOM 4939 C CA . ASP A 1 639 ? -7.335 3.284 -22.556 1.00 94.38 639 ASP A CA 1
ATOM 4940 C C . ASP A 1 639 ? -7.367 3.492 -24.082 1.00 94.38 639 ASP A C 1
ATOM 4942 O O . ASP A 1 639 ? -6.352 3.826 -24.687 1.00 94.38 639 ASP A O 1
ATOM 4946 N N . GLY A 1 640 ? -8.545 3.331 -24.697 1.00 93.25 640 GLY A N 1
ATOM 4947 C CA . GLY A 1 640 ? -8.770 3.570 -26.127 1.00 93.25 640 GLY A CA 1
ATOM 4948 C C . GLY A 1 640 ? -9.374 2.396 -26.901 1.00 93.25 640 GLY A C 1
ATOM 4949 O O . GLY A 1 640 ? -9.653 2.552 -28.089 1.00 93.25 640 GLY A O 1
ATOM 4950 N N . TRP A 1 641 ? -9.604 1.243 -26.260 1.00 95.75 641 TRP A N 1
ATOM 4951 C CA . TRP A 1 641 ? -10.231 0.067 -26.888 1.00 95.75 641 TRP A CA 1
ATOM 4952 C C . TRP A 1 641 ? -11.767 0.119 -26.909 1.00 95.75 641 TRP A C 1
ATOM 4954 O O . TRP A 1 641 ? -12.410 -0.509 -27.758 1.00 95.75 641 TRP A O 1
ATOM 4964 N N . ASP A 1 642 ? -12.368 0.841 -25.964 1.00 96.06 642 ASP A N 1
ATOM 4965 C CA . ASP A 1 642 ? -13.808 0.858 -25.755 1.00 96.06 642 ASP A CA 1
ATOM 4966 C C . ASP A 1 642 ? -14.523 1.931 -26.581 1.00 96.06 642 ASP A C 1
ATOM 4968 O O . ASP A 1 642 ? -13.969 2.960 -26.975 1.00 96.06 642 ASP A O 1
ATOM 4972 N N . HIS A 1 643 ? -15.804 1.678 -26.817 1.00 95.62 643 HIS A N 1
ATOM 4973 C CA . HIS A 1 643 ? -16.788 2.645 -27.244 1.00 95.62 643 HIS A CA 1
ATOM 4974 C C . HIS A 1 643 ? -17.201 3.485 -26.036 1.00 95.62 643 HIS A C 1
ATOM 4976 O O . HIS A 1 643 ? -17.685 2.961 -25.021 1.00 95.62 643 HIS A O 1
ATOM 4982 N N . TYR A 1 644 ? -17.052 4.802 -26.163 1.00 93.69 644 TYR A N 1
ATOM 4983 C CA . TYR A 1 644 ? -17.151 5.718 -25.036 1.00 93.69 644 TYR A CA 1
ATOM 4984 C C . TYR A 1 644 ? -18.522 5.611 -24.355 1.00 93.69 644 TYR A C 1
ATOM 4986 O O . TYR A 1 644 ? -19.571 5.831 -24.958 1.00 93.69 644 TYR A O 1
ATOM 4994 N N . GLY A 1 645 ? -18.504 5.261 -23.069 1.00 87.19 645 GLY A N 1
ATOM 4995 C CA . GLY A 1 645 ? -19.670 5.246 -22.186 1.00 87.19 645 GLY A CA 1
ATOM 4996 C C . GLY A 1 645 ? -20.365 3.892 -22.036 1.00 87.19 645 GLY A C 1
ATOM 4997 O O . GLY A 1 645 ? -21.019 3.681 -21.017 1.00 87.19 645 GLY A O 1
ATOM 4998 N N . THR A 1 646 ? -20.214 2.958 -22.980 1.00 92.31 646 THR A N 1
ATOM 4999 C CA . THR A 1 646 ? -20.879 1.637 -22.896 1.00 92.31 646 THR A CA 1
ATOM 5000 C C . THR A 1 646 ? -19.954 0.497 -22.486 1.00 92.31 646 THR A C 1
ATOM 5002 O O . THR A 1 646 ? -20.456 -0.585 -22.198 1.00 92.31 646 THR A O 1
ATOM 5005 N N . TRP A 1 647 ? -18.634 0.724 -22.464 1.00 95.38 647 TRP A N 1
ATOM 5006 C CA . TRP A 1 647 ? -17.624 -0.314 -22.209 1.00 95.38 647 TRP A CA 1
ATOM 5007 C C . TRP A 1 647 ? -17.699 -1.510 -23.181 1.00 95.38 647 TRP A C 1
ATOM 5009 O O . TRP A 1 647 ? -17.283 -2.620 -22.857 1.00 95.38 647 TRP A O 1
ATOM 5019 N N . THR A 1 648 ? -18.230 -1.292 -24.387 1.00 96.25 648 THR A N 1
ATOM 5020 C CA . THR A 1 648 ? -18.174 -2.248 -25.508 1.00 96.25 648 THR A CA 1
ATOM 5021 C C . THR A 1 648 ? -16.989 -1.923 -26.416 1.00 96.25 648 THR A C 1
ATOM 5023 O O . THR A 1 648 ? -16.373 -0.886 -26.235 1.00 96.25 648 THR A O 1
ATOM 5026 N N . PHE A 1 649 ? -16.628 -2.770 -27.381 1.00 97.50 649 PHE A N 1
ATOM 5027 C CA . PHE A 1 649 ? -15.530 -2.466 -28.312 1.00 97.50 649 PHE A CA 1
ATOM 5028 C C . PHE A 1 649 ? -15.897 -1.336 -29.285 1.00 97.50 649 PHE A C 1
ATOM 5030 O O . PHE A 1 649 ? -17.010 -1.313 -29.813 1.00 97.50 649 PHE A O 1
ATOM 5037 N N . ASN A 1 650 ? -14.960 -0.423 -29.555 1.00 96.94 650 ASN A N 1
ATOM 5038 C CA . ASN A 1 650 ? -15.125 0.565 -30.625 1.00 96.94 650 ASN A CA 1
ATOM 5039 C C . ASN A 1 650 ? -14.888 -0.055 -32.027 1.00 96.94 650 ASN A C 1
ATOM 5041 O O . ASN A 1 650 ? -14.447 -1.206 -32.127 1.00 96.94 650 ASN A O 1
ATOM 5045 N N . PRO A 1 651 ? -15.168 0.678 -33.125 1.00 97.25 651 PRO A N 1
ATOM 5046 C CA . PRO A 1 651 ? -15.044 0.150 -34.486 1.00 97.25 651 PRO A CA 1
ATOM 5047 C C . PRO A 1 651 ? -13.648 -0.346 -34.901 1.00 97.25 651 PRO A C 1
ATOM 5049 O O . PRO A 1 651 ? -13.571 -1.155 -35.824 1.00 97.25 651 PRO A O 1
ATOM 5052 N N . ASN A 1 652 ? -12.566 0.066 -34.227 1.00 97.56 652 ASN A N 1
ATOM 5053 C CA . ASN A 1 652 ? -11.203 -0.403 -34.522 1.00 97.56 652 ASN A CA 1
ATOM 5054 C C . ASN A 1 652 ? -10.915 -1.814 -33.974 1.00 97.56 652 ASN A C 1
ATOM 5056 O O . ASN A 1 652 ? -9.857 -2.389 -34.239 1.00 97.56 652 ASN A O 1
ATOM 5060 N N . PHE A 1 653 ? -11.854 -2.382 -33.211 1.00 97.88 653 PHE A N 1
ATOM 5061 C CA . PHE A 1 653 ? -11.804 -3.745 -32.683 1.00 97.88 653 PHE A CA 1
ATOM 5062 C C . PHE A 1 653 ? -13.031 -4.549 -33.145 1.00 97.88 653 PHE A C 1
ATOM 5064 O O . PHE A 1 653 ? -13.804 -5.038 -32.312 1.00 97.88 653 PHE A O 1
ATOM 5071 N N . PRO A 1 654 ? -13.233 -4.740 -34.466 1.00 96.25 654 PRO A N 1
ATOM 5072 C CA . PRO A 1 654 ? -14.439 -5.379 -35.003 1.00 96.25 654 PRO A CA 1
ATOM 5073 C C . PRO A 1 654 ? -14.620 -6.828 -34.521 1.00 96.25 654 PRO A C 1
ATOM 5075 O O . PRO A 1 654 ? -15.738 -7.334 -34.475 1.00 96.25 654 PRO A O 1
ATOM 5078 N N . ASN A 1 655 ? -13.527 -7.488 -34.118 1.00 96.00 655 ASN A N 1
ATOM 5079 C CA . ASN A 1 655 ? -13.522 -8.840 -33.552 1.00 96.00 655 ASN A CA 1
ATOM 5080 C C . ASN A 1 655 ? -13.057 -8.874 -32.084 1.00 96.00 655 ASN A C 1
ATOM 5082 O O . ASN A 1 655 ? -12.644 -9.927 -31.586 1.00 96.00 655 ASN A O 1
ATOM 5086 N N . GLY A 1 656 ? -13.097 -7.732 -31.389 1.00 97.06 656 GLY A N 1
ATOM 5087 C CA . GLY A 1 656 ? -12.513 -7.582 -30.059 1.00 97.06 656 GLY A CA 1
ATOM 5088 C C . GLY A 1 656 ? -11.022 -7.939 -30.038 1.00 97.06 656 GLY A C 1
ATOM 5089 O O . GLY A 1 656 ? -10.299 -7.714 -31.005 1.00 97.06 656 GLY A O 1
ATOM 5090 N N . PHE A 1 657 ? -10.565 -8.560 -28.951 1.00 98.38 657 PHE A N 1
ATOM 5091 C CA . PHE A 1 657 ? -9.169 -8.974 -28.756 1.00 98.38 657 PHE A CA 1
ATOM 5092 C C . PHE A 1 657 ? -8.862 -10.396 -29.253 1.00 98.38 657 PHE A C 1
ATOM 5094 O O . PHE A 1 657 ? -7.859 -10.986 -28.864 1.00 98.38 657 PHE A O 1
ATOM 5101 N N . LYS A 1 658 ? -9.722 -10.990 -30.090 1.00 97.81 658 LYS A N 1
ATOM 5102 C CA . LYS A 1 658 ? -9.631 -12.415 -30.450 1.00 97.81 658 LYS A CA 1
ATOM 5103 C C . LYS A 1 658 ? -8.285 -12.813 -31.063 1.00 97.81 658 LYS A C 1
ATOM 5105 O O . LYS A 1 658 ? -7.738 -13.851 -30.701 1.00 97.81 658 LYS A O 1
ATOM 5110 N N . GLU A 1 659 ? -7.766 -12.021 -31.999 1.00 98.19 659 GLU A N 1
ATOM 5111 C CA . GLU A 1 659 ? -6.501 -12.349 -32.670 1.00 98.19 659 GLU A CA 1
ATOM 5112 C C . GLU A 1 659 ? -5.290 -12.101 -31.764 1.00 98.19 659 GLU A C 1
ATOM 5114 O O . GLU A 1 659 ? -4.383 -12.933 -31.724 1.00 98.19 659 GLU A O 1
ATOM 5119 N N . SER A 1 660 ? -5.294 -11.023 -30.978 1.00 97.94 660 SER A N 1
ATOM 5120 C CA . SER A 1 660 ? -4.196 -10.734 -30.054 1.00 97.94 660 SER A CA 1
ATOM 5121 C C . SER A 1 660 ? -4.124 -11.755 -28.914 1.00 97.94 660 SER A C 1
ATOM 5123 O O . SER A 1 660 ? -3.031 -12.193 -28.564 1.00 97.94 660 SER A O 1
ATOM 5125 N N . ASP A 1 661 ? -5.268 -12.227 -28.408 1.00 98.38 661 ASP A N 1
ATOM 5126 C CA . ASP A 1 661 ? -5.362 -13.363 -27.481 1.00 98.38 661 ASP A CA 1
ATOM 5127 C C . ASP A 1 661 ? -4.823 -14.660 -28.102 1.00 98.38 661 ASP A C 1
ATOM 5129 O O . ASP A 1 661 ? -4.006 -15.350 -27.488 1.00 98.38 661 ASP A O 1
ATOM 5133 N N . ARG A 1 662 ? -5.221 -14.978 -29.343 1.00 98.00 662 ARG A N 1
ATOM 5134 C CA . ARG A 1 662 ? -4.722 -16.160 -30.062 1.00 98.00 662 ARG A CA 1
ATOM 5135 C C . ARG A 1 662 ? -3.195 -16.134 -30.183 1.00 98.00 662 ARG A C 1
ATOM 5137 O O . ARG A 1 662 ? -2.558 -17.143 -29.896 1.00 98.00 662 ARG A O 1
ATOM 5144 N N . LEU A 1 663 ? -2.625 -14.992 -30.573 1.00 98.19 663 LEU A N 1
ATOM 5145 C CA . LEU A 1 663 ? -1.178 -14.797 -30.705 1.00 98.19 663 LEU A CA 1
ATOM 5146 C C . LEU A 1 663 ? -0.459 -14.855 -29.348 1.00 98.19 663 LEU A C 1
ATOM 5148 O O . LEU A 1 663 ? 0.588 -15.490 -29.239 1.00 98.19 663 LEU A O 1
ATOM 5152 N N . ALA A 1 664 ? -1.015 -14.239 -28.300 1.00 97.81 664 ALA A N 1
ATOM 5153 C CA . ALA A 1 664 ? -0.421 -14.250 -26.962 1.00 97.81 664 ALA A CA 1
ATOM 5154 C C . ALA A 1 664 ? -0.317 -15.678 -26.399 1.00 97.81 664 ALA A C 1
ATOM 5156 O O . ALA A 1 664 ? 0.712 -16.059 -25.831 1.00 97.81 664 ALA A O 1
ATOM 5157 N N . ARG A 1 665 ? -1.344 -16.503 -26.635 1.00 95.81 665 ARG A N 1
ATOM 5158 C CA . ARG A 1 665 ? -1.383 -17.909 -26.207 1.00 95.81 665 ARG A CA 1
ATOM 5159 C C . ARG A 1 665 ? -0.294 -18.772 -26.838 1.00 95.81 665 ARG A C 1
ATOM 5161 O O . ARG A 1 665 ? 0.137 -19.727 -26.197 1.00 95.81 665 ARG A O 1
ATOM 5168 N N . GLU A 1 666 ? 0.203 -18.434 -28.031 1.00 94.06 666 GLU A N 1
ATOM 5169 C CA . GLU A 1 666 ? 1.330 -19.150 -28.657 1.00 94.06 666 GLU A CA 1
ATOM 5170 C C . GLU A 1 666 ? 2.614 -19.076 -27.809 1.00 94.06 666 GLU A C 1
ATOM 5172 O O . GLU A 1 666 ? 3.449 -19.975 -27.883 1.00 94.06 666 GLU A O 1
ATOM 5177 N N . MET A 1 667 ? 2.754 -18.039 -26.976 1.00 93.81 667 MET A N 1
ATOM 5178 C CA . MET A 1 667 ? 3.877 -17.864 -26.044 1.00 93.81 667 MET A CA 1
ATOM 5179 C C . MET A 1 667 ? 3.587 -18.389 -24.629 1.00 93.81 667 MET A C 1
ATOM 5181 O O . MET A 1 667 ? 4.472 -18.388 -23.776 1.00 93.81 667 MET A O 1
ATOM 5185 N N . GLY A 1 668 ? 2.347 -18.804 -24.345 1.00 87.56 668 GLY A N 1
ATOM 5186 C CA . GLY A 1 668 ? 1.866 -19.056 -22.981 1.00 87.56 668 GLY A CA 1
ATOM 5187 C C . GLY A 1 668 ? 1.432 -17.794 -22.219 1.00 87.56 668 GLY A C 1
ATOM 5188 O O . GLY A 1 668 ? 1.081 -17.880 -21.037 1.00 87.56 668 GLY A O 1
ATOM 5189 N N . SER A 1 669 ? 1.404 -16.633 -22.877 1.00 94.94 669 SER A N 1
ATOM 5190 C CA . SER A 1 669 ? 0.886 -15.372 -22.335 1.00 94.94 669 SER A CA 1
ATOM 5191 C C . SER A 1 669 ? -0.641 -15.297 -22.451 1.00 94.94 669 SER A C 1
ATOM 5193 O O . SER A 1 669 ? -1.256 -16.003 -23.249 1.00 94.94 669 SER A O 1
ATOM 5195 N N . GLY A 1 670 ? -1.259 -14.439 -21.641 1.00 96.31 670 GLY A N 1
ATOM 5196 C CA . GLY A 1 670 ? -2.667 -14.062 -21.777 1.00 96.31 670 GLY A CA 1
ATOM 5197 C C . GLY A 1 670 ? -2.824 -12.600 -22.179 1.00 96.31 670 GLY A C 1
ATOM 5198 O O . GLY A 1 670 ? -1.855 -11.938 -22.566 1.00 96.31 670 GLY A O 1
ATOM 5199 N N . ILE A 1 671 ? -4.046 -12.095 -22.045 1.00 98.50 671 ILE A N 1
ATOM 5200 C CA . ILE A 1 671 ? -4.369 -10.688 -22.285 1.00 98.50 671 ILE A CA 1
ATOM 5201 C C . ILE A 1 671 ? -5.046 -10.035 -21.077 1.00 98.50 671 ILE A C 1
ATOM 5203 O O . ILE A 1 671 ? -5.524 -10.706 -20.158 1.00 98.50 671 ILE A O 1
ATOM 5207 N N . GLY A 1 672 ? -5.103 -8.709 -21.100 1.00 98.38 672 GLY A N 1
ATOM 5208 C CA . GLY A 1 672 ? -5.816 -7.889 -20.134 1.00 98.38 672 GLY A CA 1
ATOM 5209 C C . GLY A 1 672 ? -6.321 -6.590 -20.747 1.00 98.38 672 GLY A C 1
ATOM 5210 O O . GLY A 1 672 ? -6.032 -6.288 -21.906 1.00 98.38 672 GLY A O 1
ATOM 5211 N N . ALA A 1 673 ? -7.057 -5.813 -19.959 1.00 98.19 673 ALA A N 1
ATOM 5212 C CA . ALA A 1 673 ? -7.580 -4.521 -20.391 1.00 98.19 673 ALA A CA 1
ATOM 5213 C C . ALA A 1 673 ? -7.596 -3.493 -19.257 1.00 98.19 673 ALA A C 1
ATOM 5215 O O . ALA A 1 673 ? -7.723 -3.843 -18.079 1.00 98.19 673 ALA A O 1
ATOM 5216 N N . TRP A 1 674 ? -7.501 -2.224 -19.639 1.00 97.44 674 TRP A N 1
ATOM 5217 C CA . TRP A 1 674 ? -7.762 -1.083 -18.767 1.00 97.44 674 TRP A CA 1
ATOM 5218 C C . TRP A 1 674 ? -9.246 -0.722 -18.752 1.00 97.44 674 TRP A C 1
ATOM 5220 O O . TRP A 1 674 ? -9.910 -0.754 -19.790 1.00 97.44 674 TRP A O 1
ATOM 5230 N N . LEU A 1 675 ? -9.764 -0.361 -17.579 1.00 96.00 675 LEU A N 1
ATOM 5231 C CA . LEU A 1 675 ? -11.058 0.292 -17.413 1.00 96.00 675 LEU A CA 1
ATOM 5232 C C . LEU A 1 675 ? -10.930 1.396 -16.359 1.00 96.00 675 LEU A C 1
ATOM 5234 O O . LEU A 1 675 ? -10.403 1.163 -15.276 1.00 96.00 675 LEU A O 1
ATOM 5238 N N . GLY A 1 676 ? -11.477 2.576 -16.636 1.00 93.62 676 GLY A N 1
ATOM 5239 C CA . GLY A 1 676 ? -11.572 3.659 -15.657 1.00 93.62 676 GLY A CA 1
ATOM 5240 C C . GLY A 1 676 ? -12.947 3.687 -14.987 1.00 93.62 676 GLY A C 1
ATOM 5241 O O . GLY A 1 676 ? -13.876 4.184 -15.624 1.00 93.62 676 GLY A O 1
ATOM 5242 N N . PRO A 1 677 ? -13.146 3.218 -13.738 1.00 91.00 677 PRO A N 1
ATOM 5243 C CA . PRO A 1 677 ? -14.481 3.022 -13.169 1.00 91.00 677 PRO A CA 1
ATOM 5244 C C . PRO A 1 677 ? -15.338 4.293 -13.081 1.00 91.00 677 PRO A C 1
ATOM 5246 O O . PRO A 1 677 ? -16.558 4.183 -13.053 1.00 91.00 677 PRO A O 1
ATOM 5249 N N . VAL A 1 678 ? -14.740 5.488 -13.119 1.00 90.19 678 VAL A N 1
ATOM 5250 C CA . VAL A 1 678 ? -15.439 6.796 -13.191 1.00 90.19 678 VAL A CA 1
ATOM 5251 C C . VAL A 1 678 ? -15.138 7.578 -14.487 1.00 90.19 678 VAL A C 1
ATOM 5253 O O . VAL A 1 678 ? -15.263 8.803 -14.573 1.00 90.19 678 VAL A O 1
ATOM 5256 N N . GLY A 1 679 ? -14.716 6.861 -15.529 1.00 89.19 679 GLY A N 1
ATOM 5257 C CA . GLY A 1 679 ? -14.481 7.368 -16.884 1.00 89.19 679 GLY A CA 1
ATOM 5258 C C . GLY A 1 679 ? -13.017 7.549 -17.273 1.00 89.19 679 GLY A C 1
ATOM 5259 O O . GLY A 1 679 ? -12.736 7.688 -18.461 1.00 89.19 679 GLY A O 1
ATOM 5260 N N . GLY A 1 680 ? -12.083 7.509 -16.322 1.00 87.62 680 GLY A N 1
ATOM 5261 C CA . GLY A 1 680 ? -10.669 7.795 -16.584 1.00 87.62 680 GLY A CA 1
ATOM 5262 C C . GLY A 1 680 ? -10.414 9.275 -16.889 1.00 87.62 680 GLY A C 1
ATOM 5263 O O . GLY A 1 680 ? -11.167 10.156 -16.454 1.00 87.62 680 GLY A O 1
ATOM 5264 N N . TYR A 1 681 ? -9.352 9.562 -17.637 1.00 86.62 681 TYR A N 1
ATOM 5265 C CA . TYR A 1 681 ? -8.762 10.902 -17.727 1.00 86.62 681 TYR A CA 1
ATOM 5266 C C . TYR A 1 681 ? -8.960 11.568 -19.082 1.00 86.62 681 TYR A C 1
ATOM 5268 O O . TYR A 1 681 ? -9.364 10.944 -20.060 1.00 86.62 681 TYR A O 1
ATOM 5276 N N . GLY A 1 682 ? -8.654 12.866 -19.124 1.00 88.94 682 GLY A N 1
ATOM 5277 C CA . GLY A 1 682 ? -8.598 13.629 -20.362 1.00 88.94 682 GLY A CA 1
ATOM 5278 C C . GLY A 1 682 ? -9.912 13.634 -21.141 1.00 88.94 682 GLY A C 1
ATOM 5279 O O . GLY A 1 682 ? -11.010 13.517 -20.585 1.00 88.94 682 GLY A O 1
ATOM 5280 N N . GLN A 1 683 ? -9.784 13.808 -22.453 1.00 93.06 683 GLN A N 1
ATOM 5281 C CA . GLN A 1 683 ? -10.925 13.998 -23.335 1.00 93.06 683 GLN A CA 1
ATOM 5282 C C . GLN A 1 683 ? -11.709 12.697 -23.575 1.00 93.06 683 GLN A C 1
ATOM 5284 O O . GLN A 1 683 ? -12.939 12.736 -23.574 1.00 93.06 683 GLN A O 1
ATOM 5289 N N . SER A 1 684 ? -11.035 11.547 -23.685 1.00 92.38 684 SER A N 1
ATOM 5290 C CA . SER A 1 684 ? -11.671 10.222 -23.730 1.00 92.38 684 SER A CA 1
ATOM 5291 C C . SER A 1 684 ? -12.595 10.011 -22.523 1.00 92.38 684 SER A C 1
ATOM 5293 O O . SER A 1 684 ? -13.766 9.653 -22.678 1.00 92.38 684 SER A O 1
ATOM 5295 N N . GLY A 1 685 ? -12.123 10.339 -21.315 1.00 93.56 685 GLY A N 1
ATOM 5296 C CA . GLY A 1 685 ? -12.932 10.264 -20.103 1.00 93.56 685 GLY A CA 1
ATOM 5297 C C . GLY A 1 685 ? -14.097 11.252 -20.078 1.00 93.56 685 GLY A C 1
ATOM 5298 O O . GLY A 1 685 ? -15.177 10.912 -19.585 1.00 93.56 685 GLY A O 1
ATOM 5299 N N . ASN A 1 686 ? -13.934 12.442 -20.664 1.00 95.06 686 ASN A N 1
ATOM 5300 C CA . ASN A 1 686 ? -15.034 13.397 -20.822 1.00 95.06 686 ASN A CA 1
ATOM 5301 C C . ASN A 1 686 ? -16.146 12.831 -21.710 1.00 95.06 686 ASN A C 1
ATOM 5303 O O . ASN A 1 686 ? -17.314 12.954 -21.347 1.00 95.06 686 ASN A O 1
ATOM 5307 N N . TYR A 1 687 ? -15.816 12.151 -22.812 1.00 95.56 687 TYR A N 1
ATOM 5308 C CA . TYR A 1 687 ? -16.825 11.499 -23.653 1.00 95.56 687 TYR A CA 1
ATOM 5309 C C . TYR A 1 687 ? -17.593 10.410 -22.897 1.00 95.56 687 TYR A C 1
ATOM 5311 O O . TYR A 1 687 ? -18.825 10.365 -22.969 1.00 95.56 687 TYR A O 1
ATOM 5319 N N . ARG A 1 688 ? -16.898 9.578 -22.107 1.00 95.31 688 ARG A N 1
ATOM 5320 C CA . ARG A 1 688 ? -17.553 8.551 -21.278 1.00 95.31 688 ARG A CA 1
ATOM 5321 C C . ARG A 1 688 ? -18.502 9.167 -20.251 1.00 95.31 688 ARG A C 1
ATOM 5323 O O . ARG A 1 688 ? -19.650 8.738 -20.150 1.00 95.31 688 ARG A O 1
ATOM 5330 N N . ARG A 1 689 ? -18.062 10.203 -19.528 1.00 95.06 689 ARG A N 1
ATOM 5331 C CA . ARG A 1 689 ? -18.902 10.915 -18.549 1.00 95.06 689 ARG A CA 1
ATOM 5332 C C . ARG A 1 689 ? -20.088 11.614 -19.211 1.00 95.06 689 ARG A C 1
ATOM 5334 O O . ARG A 1 689 ? -21.203 11.520 -18.700 1.00 95.06 689 ARG A O 1
ATOM 5341 N N . GLN A 1 690 ? -19.882 12.245 -20.367 1.00 96.62 690 GLN A N 1
ATOM 5342 C CA . GLN A 1 690 ? -20.937 12.933 -21.114 1.00 96.62 690 GLN A CA 1
ATOM 5343 C C . GLN A 1 690 ? -22.054 11.975 -21.543 1.00 96.62 690 GLN A C 1
ATOM 5345 O O . GLN A 1 690 ? -23.230 12.326 -21.450 1.00 96.62 690 GLN A O 1
ATOM 5350 N N . TYR A 1 691 ? -21.717 10.740 -21.931 1.00 96.44 691 TYR A N 1
ATOM 5351 C CA . TYR A 1 691 ? -22.714 9.712 -22.244 1.00 96.44 691 TYR A CA 1
ATOM 5352 C C . TYR A 1 691 ? -23.664 9.417 -21.064 1.00 96.44 691 TYR A C 1
ATOM 5354 O O . TYR A 1 691 ? -24.828 9.061 -21.286 1.00 96.44 691 TYR A O 1
ATOM 5362 N N . TRP A 1 692 ? -23.195 9.583 -19.821 1.00 96.62 692 TRP A N 1
ATOM 5363 C CA . TRP A 1 692 ? -23.940 9.317 -18.584 1.00 96.62 692 TRP A CA 1
ATOM 5364 C C . TRP A 1 692 ? -24.508 10.563 -17.886 1.00 96.62 692 TRP A C 1
ATOM 5366 O O . TRP A 1 692 ? -25.260 10.408 -16.921 1.00 96.62 692 TRP A O 1
ATOM 5376 N N . ALA A 1 693 ? -24.224 11.781 -18.362 1.00 95.38 693 ALA A N 1
ATOM 5377 C CA . ALA A 1 693 ? -24.618 13.033 -17.699 1.00 95.38 693 ALA A CA 1
ATOM 5378 C C . ALA A 1 693 ? -26.138 13.149 -17.443 1.00 95.38 693 ALA A C 1
ATOM 5380 O O . ALA A 1 693 ? -26.556 13.641 -16.401 1.00 95.38 693 ALA A O 1
ATOM 5381 N N . GLY A 1 694 ? -26.972 12.624 -18.349 1.00 95.44 694 GLY A N 1
ATOM 5382 C CA . GLY A 1 694 ? -28.436 12.564 -18.202 1.00 95.44 694 GLY A CA 1
ATOM 5383 C C . GLY A 1 694 ? -28.989 11.229 -17.681 1.00 95.44 694 GLY A C 1
ATOM 5384 O O . GLY A 1 694 ? -30.192 11.002 -17.758 1.00 95.44 694 GLY A O 1
ATOM 5385 N N . LYS A 1 695 ? -28.129 10.313 -17.214 1.00 95.94 695 LYS A N 1
ATOM 5386 C CA . LYS A 1 695 ? -28.472 8.918 -16.858 1.00 95.94 695 LYS A CA 1
ATOM 5387 C C . LYS A 1 695 ? -28.060 8.558 -15.425 1.00 95.94 695 LYS A C 1
ATOM 5389 O O . LYS A 1 695 ? -27.734 7.407 -15.144 1.00 95.94 695 LYS A O 1
ATOM 5394 N N . GLY A 1 696 ? -28.017 9.551 -14.537 1.00 91.75 696 GLY A N 1
ATOM 5395 C CA . GLY A 1 696 ? -27.569 9.390 -13.149 1.00 91.75 696 GLY A CA 1
ATOM 5396 C C . GLY A 1 696 ? -26.052 9.488 -12.941 1.00 91.75 696 GLY A C 1
ATOM 5397 O O . GLY A 1 696 ? -25.588 9.228 -11.838 1.00 91.75 696 GLY A O 1
ATOM 5398 N N . GLY A 1 697 ? -25.281 9.864 -13.970 1.00 93.06 697 GLY A N 1
ATOM 5399 C CA . GLY A 1 697 ? -23.834 10.072 -13.870 1.00 93.06 697 GLY A CA 1
ATOM 5400 C C . GLY A 1 697 ? -22.999 8.788 -13.952 1.00 93.06 697 GLY A C 1
ATOM 5401 O O . GLY A 1 697 ? -23.493 7.677 -13.756 1.00 93.06 697 GLY A O 1
ATOM 5402 N N . MET A 1 698 ? -21.712 8.946 -14.274 1.00 92.50 698 MET A N 1
ATOM 5403 C CA . MET A 1 698 ? -20.735 7.853 -14.362 1.00 92.50 698 MET A CA 1
ATOM 5404 C C . MET A 1 698 ? -20.025 7.665 -13.013 1.00 92.50 698 MET A C 1
ATOM 5406 O O . MET A 1 698 ? -18.868 8.039 -12.846 1.00 92.50 698 MET A O 1
ATOM 5410 N N . GLN A 1 699 ? -20.753 7.132 -12.035 1.00 90.50 699 GLN A N 1
ATOM 5411 C CA . GLN A 1 699 ? -20.284 6.882 -10.668 1.00 90.50 699 GLN A CA 1
ATOM 5412 C C . GLN A 1 699 ? -20.748 5.501 -10.209 1.00 90.50 699 GLN A C 1
ATOM 5414 O O . GLN A 1 699 ? -21.848 5.078 -10.567 1.00 90.50 699 GLN A O 1
ATOM 5419 N N . LEU A 1 700 ? -19.954 4.788 -9.412 1.00 91.88 700 LEU A N 1
ATOM 5420 C CA . LEU A 1 700 ? -20.243 3.382 -9.099 1.00 91.88 700 LEU A CA 1
ATOM 5421 C C . LEU A 1 700 ? -21.456 3.197 -8.175 1.00 91.88 700 LEU A C 1
ATOM 5423 O O . LEU A 1 700 ? -21.988 2.092 -8.106 1.00 91.88 700 LEU A O 1
ATOM 5427 N N . SER A 1 701 ? -21.955 4.262 -7.538 1.00 86.62 701 SER A N 1
ATOM 5428 C CA . SER A 1 701 ? -23.244 4.226 -6.840 1.00 86.62 701 SER A CA 1
ATOM 5429 C C . SER A 1 701 ? -24.469 4.333 -7.744 1.00 86.62 701 SER A C 1
ATOM 5431 O O . SER A 1 701 ? -25.565 4.011 -7.293 1.00 86.62 701 SER A O 1
ATOM 5433 N N . ASN A 1 702 ? -24.324 4.724 -9.015 1.00 92.25 702 ASN A N 1
ATOM 5434 C CA . ASN A 1 702 ? -25.426 4.683 -9.974 1.00 92.25 702 ASN A CA 1
ATOM 5435 C C . ASN A 1 702 ? -25.690 3.220 -10.387 1.00 92.25 702 ASN A C 1
ATOM 5437 O O . ASN A 1 702 ? -24.874 2.652 -11.120 1.00 92.25 702 ASN A O 1
ATOM 5441 N N . PRO A 1 703 ? -26.830 2.601 -10.014 1.00 91.88 703 PRO A N 1
ATOM 5442 C CA . PRO A 1 703 ? -27.055 1.175 -10.2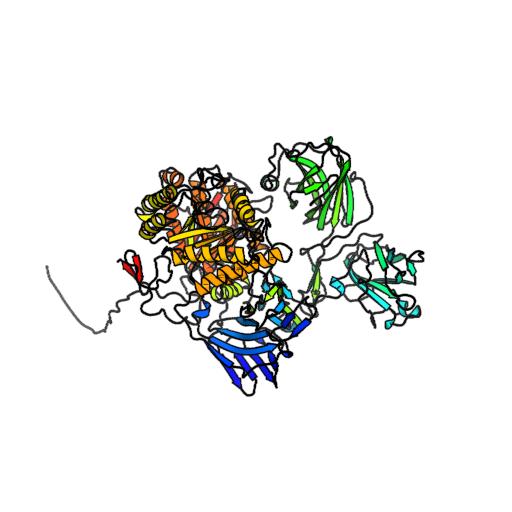57 1.00 91.88 703 PRO A CA 1
ATOM 5443 C C . PRO A 1 703 ? -27.077 0.799 -11.743 1.00 91.88 703 PRO A C 1
ATOM 5445 O O . PRO A 1 703 ? -26.641 -0.293 -12.110 1.00 91.88 703 PRO A O 1
ATOM 5448 N N . ALA A 1 704 ? -27.563 1.698 -12.608 1.00 95.56 704 ALA A N 1
ATOM 5449 C CA . ALA A 1 704 ? -27.613 1.458 -14.048 1.00 95.56 704 ALA A CA 1
ATOM 5450 C C . ALA A 1 704 ? -26.203 1.419 -14.650 1.00 95.56 704 ALA A C 1
ATOM 5452 O O . ALA A 1 704 ? -25.879 0.511 -15.415 1.00 95.56 704 ALA A O 1
ATOM 5453 N N . TYR A 1 705 ? -25.350 2.369 -14.264 1.00 96.38 705 TYR A N 1
ATOM 5454 C CA . TYR A 1 705 ? -23.960 2.393 -14.702 1.00 96.38 705 TYR A CA 1
ATOM 5455 C C . TYR A 1 705 ? -23.144 1.248 -14.090 1.00 96.38 705 TYR A C 1
ATOM 5457 O O . TYR A 1 705 ? -22.413 0.571 -14.811 1.00 96.38 705 TYR A O 1
ATOM 5465 N N . TYR A 1 706 ? -23.312 0.974 -12.793 1.00 95.44 706 TYR A N 1
ATOM 5466 C CA . TYR A 1 706 ? -22.620 -0.120 -12.112 1.00 95.44 706 TYR A CA 1
ATOM 5467 C C . TYR A 1 706 ? -22.882 -1.470 -12.787 1.00 95.44 706 TYR A C 1
ATOM 5469 O O . TYR A 1 706 ? -21.964 -2.275 -12.955 1.00 95.44 706 TYR A O 1
ATOM 5477 N N . LYS A 1 707 ? -24.117 -1.694 -13.254 1.00 95.94 707 LYS A N 1
ATOM 5478 C CA . LYS A 1 707 ? -24.458 -2.866 -14.064 1.00 95.94 707 LYS A CA 1
ATOM 5479 C C . LYS A 1 707 ? -23.675 -2.904 -15.380 1.00 95.94 707 LYS A C 1
ATOM 5481 O O . LYS A 1 707 ? -23.092 -3.932 -15.689 1.00 95.94 707 LYS A O 1
ATOM 5486 N N . VAL A 1 708 ? -23.618 -1.804 -16.136 1.00 97.06 708 VAL A N 1
ATOM 5487 C CA . VAL A 1 708 ? -22.857 -1.748 -17.403 1.00 97.06 708 VAL A CA 1
ATOM 5488 C C . VAL A 1 708 ? -21.366 -2.017 -17.173 1.00 97.06 708 VAL A C 1
ATOM 5490 O O . VAL A 1 708 ? -20.759 -2.790 -17.908 1.00 97.06 708 VAL A O 1
ATOM 5493 N N . PHE A 1 709 ? -20.784 -1.424 -16.130 1.00 96.88 709 PHE A N 1
ATOM 5494 C CA . PHE A 1 709 ? -19.384 -1.635 -15.761 1.00 96.88 709 PHE A CA 1
ATOM 5495 C C . PHE A 1 709 ? -19.096 -3.100 -15.388 1.00 96.88 709 PHE A C 1
ATOM 5497 O O . PHE A 1 709 ? -18.164 -3.709 -15.912 1.00 96.88 709 PHE A O 1
ATOM 5504 N N . THR A 1 710 ? -19.923 -3.698 -14.525 1.00 97.12 710 THR A N 1
ATOM 5505 C CA . THR A 1 710 ? -19.752 -5.099 -14.101 1.00 97.12 710 THR A CA 1
ATOM 5506 C C . THR A 1 710 ? -20.052 -6.104 -15.216 1.00 97.12 710 THR A C 1
ATOM 5508 O O . THR A 1 710 ? -19.336 -7.098 -15.332 1.00 97.12 710 THR A O 1
ATOM 5511 N N . ASP A 1 711 ? -21.021 -5.833 -16.094 1.00 97.50 711 ASP A N 1
ATOM 5512 C CA . ASP A 1 711 ? -21.284 -6.654 -17.282 1.00 97.50 711 ASP A CA 1
ATOM 5513 C C . ASP A 1 711 ? -20.076 -6.662 -18.236 1.00 97.50 711 ASP A C 1
ATOM 5515 O O . ASP A 1 711 ? -19.712 -7.721 -18.745 1.00 97.50 711 ASP A O 1
ATOM 5519 N N . ALA A 1 712 ? -19.415 -5.516 -18.445 1.00 97.38 712 ALA A N 1
ATOM 5520 C CA . ALA A 1 712 ? -18.216 -5.429 -19.284 1.00 97.38 712 ALA A CA 1
ATOM 5521 C C . ALA A 1 712 ? -17.041 -6.231 -18.703 1.00 97.38 712 ALA A C 1
ATOM 5523 O O . ALA A 1 712 ? -16.354 -6.956 -19.427 1.00 97.38 712 ALA A O 1
ATOM 5524 N N . ILE A 1 713 ? -16.851 -6.165 -17.382 1.00 97.44 713 ILE A N 1
ATOM 5525 C CA . ILE A 1 713 ? -15.871 -6.989 -16.666 1.00 97.44 713 ILE A CA 1
ATOM 5526 C C . ILE A 1 713 ? -16.145 -8.483 -16.906 1.00 97.44 713 ILE A C 1
ATOM 5528 O O . ILE A 1 713 ? -15.231 -9.231 -17.261 1.00 97.44 713 ILE A O 1
ATOM 5532 N N . VAL A 1 714 ? -17.397 -8.926 -16.741 1.00 97.56 714 VAL A N 1
ATOM 5533 C CA . VAL A 1 714 ? -17.794 -10.329 -16.958 1.00 97.56 714 VAL A CA 1
ATOM 5534 C C . VAL A 1 714 ? -17.616 -10.733 -18.424 1.00 97.56 714 VAL A C 1
ATOM 5536 O O . VAL A 1 714 ? -17.131 -11.832 -18.697 1.00 97.56 714 VAL A O 1
ATOM 5539 N N . ASP A 1 715 ? -17.958 -9.858 -19.372 1.00 97.19 715 ASP A N 1
ATOM 5540 C CA . ASP A 1 715 ? -17.815 -10.124 -20.804 1.00 97.19 715 ASP A CA 1
ATOM 5541 C C . ASP A 1 715 ? -16.356 -10.406 -21.187 1.00 97.19 715 ASP A C 1
ATOM 5543 O O . ASP A 1 715 ? -16.055 -11.469 -21.740 1.00 97.19 715 ASP A O 1
ATOM 5547 N N . LEU A 1 716 ? -15.447 -9.500 -20.808 1.00 96.81 716 LEU A N 1
ATOM 5548 C CA . LEU A 1 716 ? -14.011 -9.612 -21.078 1.00 96.81 716 LEU A CA 1
ATOM 5549 C C . LEU A 1 716 ? -13.387 -10.843 -20.410 1.00 96.81 716 LEU A C 1
ATOM 5551 O O . LEU A 1 716 ? -12.599 -11.551 -21.037 1.00 96.81 716 LEU A O 1
ATOM 5555 N N . CYS A 1 717 ? -13.749 -11.119 -19.154 1.00 94.00 717 CYS A N 1
ATOM 5556 C CA . CYS A 1 717 ? -13.160 -12.224 -18.398 1.00 94.00 717 CYS A CA 1
ATOM 5557 C C . CYS A 1 717 ? -13.701 -13.606 -18.758 1.00 94.00 717 CYS A C 1
ATOM 5559 O O . CYS A 1 717 ? -12.974 -14.590 -18.616 1.00 94.00 717 CYS A O 1
ATOM 5561 N N . LYS A 1 718 ? -14.979 -13.705 -19.139 1.00 91.25 718 LYS A N 1
ATOM 5562 C CA . LYS A 1 718 ? -15.695 -14.988 -19.184 1.00 91.25 718 LYS A CA 1
ATOM 5563 C C . LYS A 1 718 ? -16.380 -15.253 -20.516 1.00 91.25 718 LYS A C 1
ATOM 5565 O O . LYS A 1 718 ? -16.200 -16.331 -21.076 1.00 91.25 718 LYS A O 1
ATOM 5570 N N . ASN A 1 719 ? -17.158 -14.307 -21.037 1.00 94.31 719 ASN A N 1
ATOM 5571 C CA . ASN A 1 719 ? -18.082 -14.604 -22.140 1.00 94.31 719 ASN A CA 1
ATOM 5572 C C . ASN A 1 719 ? -17.388 -14.695 -23.507 1.00 94.31 719 ASN A C 1
ATOM 5574 O O . ASN A 1 719 ? -17.858 -15.410 -24.389 1.00 94.31 719 ASN A O 1
ATOM 5578 N N . ARG A 1 720 ? -16.256 -14.005 -23.688 1.00 93.44 720 ARG A N 1
ATOM 5579 C CA . ARG A 1 720 ? -15.522 -13.953 -24.967 1.00 93.44 720 ARG A CA 1
ATOM 5580 C C . ARG A 1 720 ? -14.605 -15.154 -25.227 1.00 93.44 720 ARG A C 1
ATOM 5582 O O . ARG A 1 720 ? -14.088 -15.293 -26.333 1.00 93.44 720 ARG A O 1
ATOM 5589 N N . GLY A 1 721 ? -14.374 -16.007 -24.225 1.00 91.69 721 GLY A N 1
ATOM 5590 C CA . GLY A 1 721 ? -13.460 -17.151 -24.335 1.00 91.69 721 GLY A CA 1
ATOM 5591 C C . GLY A 1 721 ? -11.971 -16.777 -24.417 1.00 91.69 721 GLY A C 1
ATOM 5592 O O . GLY A 1 721 ? -11.167 -17.586 -24.886 1.00 91.69 721 GLY A O 1
ATOM 5593 N N . TYR A 1 722 ? -11.596 -15.570 -23.981 1.00 96.00 722 TYR A N 1
ATOM 5594 C CA . TYR A 1 722 ? -10.204 -15.114 -23.897 1.00 96.00 722 TYR A CA 1
ATOM 5595 C C . TYR A 1 722 ? -9.441 -15.790 -22.754 1.00 96.00 722 TYR A C 1
ATOM 5597 O O . TYR A 1 722 ? -10.025 -16.218 -21.758 1.00 96.00 722 TYR A O 1
ATOM 5605 N N . ASP A 1 723 ? -8.111 -15.850 -22.858 1.00 94.62 723 ASP A N 1
ATOM 5606 C CA . ASP A 1 723 ? -7.250 -16.104 -21.707 1.00 94.62 723 ASP A CA 1
ATOM 5607 C C . ASP A 1 723 ? -6.971 -14.767 -21.023 1.00 94.62 723 ASP A C 1
ATOM 5609 O O . ASP A 1 723 ? -5.869 -14.217 -21.060 1.00 94.62 723 ASP A O 1
ATOM 5613 N N . PHE A 1 724 ? -8.034 -14.225 -20.436 1.00 96.81 724 PHE A N 1
ATOM 5614 C CA . PHE A 1 724 ? -7.997 -12.954 -19.740 1.00 96.81 724 PHE A CA 1
ATOM 5615 C C . PHE A 1 724 ? -7.392 -13.149 -18.347 1.00 96.81 724 PHE A C 1
ATOM 5617 O O . PHE A 1 724 ? -7.844 -14.005 -17.575 1.00 96.81 724 PHE A O 1
ATOM 5624 N N . ARG A 1 725 ? -6.338 -12.398 -18.029 1.00 95.44 725 ARG A N 1
ATOM 5625 C CA . ARG A 1 725 ? -5.538 -12.575 -16.805 1.00 95.44 725 ARG A CA 1
ATOM 5626 C C . ARG A 1 725 ? -5.452 -11.319 -15.947 1.00 95.44 725 ARG A C 1
ATOM 5628 O O . ARG A 1 725 ? -5.109 -11.439 -14.774 1.00 95.44 725 ARG A O 1
ATOM 5635 N N . PHE A 1 726 ? -5.753 -10.151 -16.512 1.00 97.38 726 PHE A N 1
ATOM 5636 C CA . PHE A 1 726 ? -5.342 -8.882 -15.929 1.00 97.38 726 PHE A CA 1
ATOM 5637 C C . PHE A 1 726 ? -6.355 -7.761 -16.167 1.00 97.38 726 PHE A C 1
ATOM 5639 O O . PHE A 1 726 ? -6.739 -7.502 -17.308 1.00 97.38 726 PHE A O 1
ATOM 5646 N N . PHE A 1 727 ? -6.708 -7.036 -15.108 1.00 98.00 727 PHE A N 1
ATOM 5647 C CA . PHE A 1 727 ? -7.375 -5.740 -15.214 1.00 98.00 727 PHE A CA 1
ATOM 5648 C C . PHE A 1 727 ? -6.494 -4.631 -14.647 1.00 98.00 727 PHE A C 1
ATOM 5650 O O . PHE A 1 727 ? -5.953 -4.776 -13.551 1.00 98.00 727 PHE A O 1
ATOM 5657 N N . LYS A 1 728 ? -6.419 -3.507 -15.366 1.00 97.56 728 LYS A N 1
ATOM 5658 C CA . LYS A 1 728 ? -6.003 -2.213 -14.809 1.00 97.56 728 LYS A CA 1
ATOM 5659 C C . LYS A 1 728 ? -7.263 -1.404 -14.512 1.00 97.56 728 LYS A C 1
ATOM 5661 O O . LYS A 1 728 ? -7.982 -1.062 -15.448 1.00 97.56 728 LYS A O 1
ATOM 5666 N N . PHE A 1 729 ? -7.552 -1.137 -13.244 1.00 96.31 729 PHE A N 1
ATOM 5667 C CA . PHE A 1 729 ? -8.689 -0.309 -12.837 1.00 96.31 729 PHE A CA 1
ATOM 5668 C C . PHE A 1 729 ? -8.210 1.039 -12.344 1.00 96.31 729 PHE A C 1
ATOM 5670 O O . PHE A 1 729 ? -7.493 1.083 -11.358 1.00 96.31 729 PHE A O 1
ATOM 5677 N N . ASP A 1 730 ? -8.623 2.120 -12.998 1.00 90.31 730 ASP A N 1
ATOM 5678 C CA . ASP A 1 730 ? -7.960 3.416 -12.850 1.00 90.31 730 ASP A CA 1
ATOM 5679 C C . ASP A 1 730 ? -8.911 4.562 -12.492 1.00 90.31 730 ASP A C 1
ATOM 5681 O O . ASP A 1 730 ? -10.022 4.646 -13.014 1.00 90.31 730 ASP A O 1
ATOM 5685 N N . GLY A 1 731 ? -8.486 5.488 -11.637 1.00 83.81 731 GLY A N 1
ATOM 5686 C CA . GLY A 1 731 ? -9.319 6.627 -11.234 1.00 83.81 731 GLY A CA 1
ATOM 5687 C C . GLY A 1 731 ? -10.324 6.280 -10.150 1.00 83.81 731 GLY A C 1
ATOM 5688 O O . GLY A 1 731 ? -11.501 6.610 -10.244 1.00 83.81 731 GLY A O 1
ATOM 5689 N N . ILE A 1 732 ? -9.849 5.621 -9.098 1.00 82.31 732 ILE A N 1
ATOM 5690 C CA . ILE A 1 732 ? -10.645 5.318 -7.902 1.00 82.31 732 ILE A CA 1
ATOM 5691 C C . ILE A 1 732 ? -10.922 6.583 -7.077 1.00 82.31 732 ILE A C 1
ATOM 5693 O O . ILE A 1 732 ? -11.951 6.683 -6.412 1.00 82.31 732 ILE A O 1
ATOM 5697 N N . SER A 1 733 ? -10.018 7.560 -7.146 1.00 79.25 733 SER A N 1
ATOM 5698 C CA . SER A 1 733 ? -10.137 8.879 -6.520 1.00 79.25 733 SER A CA 1
ATOM 5699 C C . SER A 1 733 ? -9.522 9.946 -7.424 1.00 79.25 733 SER A C 1
ATOM 5701 O O . SER A 1 733 ? -8.591 9.680 -8.188 1.00 79.25 733 SER A O 1
ATOM 5703 N N . ALA A 1 734 ? -10.054 11.164 -7.324 1.00 75.56 734 ALA A N 1
ATOM 5704 C CA . ALA A 1 734 ? -9.558 12.347 -8.021 1.00 75.56 734 ALA A CA 1
ATOM 5705 C C . ALA A 1 734 ? -8.357 13.021 -7.325 1.00 75.56 734 ALA A C 1
ATOM 5707 O O . ALA A 1 734 ? -7.853 14.037 -7.809 1.00 75.56 734 ALA A O 1
ATOM 5708 N N . GLN A 1 735 ? -7.895 12.497 -6.187 1.00 73.69 735 GLN A N 1
ATOM 5709 C CA . GLN A 1 735 ? -6.755 13.046 -5.456 1.00 73.69 735 GLN A CA 1
ATOM 5710 C C . GLN A 1 735 ? -5.439 12.740 -6.176 1.00 73.69 735 GLN A C 1
ATOM 5712 O O . GLN A 1 735 ? -5.172 11.606 -6.569 1.00 73.69 735 GLN A O 1
ATOM 5717 N N . PHE A 1 736 ? -4.575 13.752 -6.277 1.00 69.88 736 PHE A N 1
ATOM 5718 C CA . PHE A 1 736 ? -3.236 13.602 -6.855 1.00 69.88 736 PHE A CA 1
ATOM 5719 C C . PHE A 1 736 ? -2.337 12.673 -6.016 1.00 69.88 736 PHE A C 1
ATOM 5721 O O . PHE A 1 736 ? -1.618 11.828 -6.550 1.00 69.88 736 PHE A O 1
ATOM 5728 N N . SER A 1 737 ? -2.435 12.793 -4.690 1.00 75.62 737 SER A N 1
ATOM 5729 C CA . SER A 1 737 ? -1.874 11.866 -3.708 1.00 75.62 737 SER A CA 1
ATOM 5730 C C . SER A 1 737 ? -2.972 11.531 -2.705 1.00 75.62 737 SER A C 1
ATOM 5732 O O . SER A 1 737 ? -3.457 12.406 -1.988 1.00 75.62 737 SER A O 1
ATOM 5734 N N . ALA A 1 738 ? -3.418 10.277 -2.719 1.00 80.12 738 ALA A N 1
ATOM 5735 C CA . ALA A 1 738 ? -4.544 9.823 -1.922 1.00 80.12 738 ALA A CA 1
ATOM 5736 C C . ALA A 1 738 ? -4.072 9.280 -0.568 1.00 80.12 738 ALA A C 1
ATOM 5738 O O . ALA A 1 738 ? -3.176 8.434 -0.487 1.00 80.12 738 ALA A O 1
ATOM 5739 N N . VAL A 1 739 ? -4.748 9.703 0.500 1.00 79.94 739 VAL A N 1
ATOM 5740 C CA . VAL A 1 739 ? -4.650 9.088 1.839 1.00 79.94 739 VAL A CA 1
ATOM 5741 C C . VAL A 1 739 ? -5.950 8.390 2.250 1.00 79.94 739 VAL A C 1
ATOM 5743 O O . VAL A 1 739 ? -6.066 7.861 3.351 1.00 79.94 739 VAL A O 1
ATOM 5746 N N . GLY A 1 740 ? -6.939 8.369 1.362 1.00 85.38 740 GLY A N 1
ATOM 5747 C CA . GLY A 1 740 ? -8.265 7.807 1.574 1.00 85.38 740 GLY A CA 1
ATOM 5748 C C . GLY A 1 740 ? -9.151 8.052 0.350 1.00 85.38 740 GLY A C 1
ATOM 5749 O O . GLY A 1 740 ? -8.666 8.598 -0.644 1.00 85.38 740 GLY A O 1
ATOM 5750 N N . PRO A 1 741 ? -10.440 7.679 0.415 1.00 85.50 741 PRO A N 1
ATOM 5751 C CA . PRO A 1 741 ? -11.394 7.996 -0.641 1.00 85.50 741 PRO A CA 1
ATOM 5752 C C . PRO A 1 741 ? -11.571 9.514 -0.782 1.00 85.50 741 PRO A C 1
ATOM 5754 O O . PRO A 1 741 ? -11.194 10.278 0.114 1.00 85.50 741 PRO A O 1
ATOM 5757 N N . ASP A 1 742 ? -12.164 9.956 -1.895 1.00 81.81 742 ASP A N 1
ATOM 5758 C CA . ASP A 1 742 ? -12.542 11.366 -2.045 1.00 81.81 742 ASP A CA 1
ATOM 5759 C C . ASP A 1 742 ? -13.495 11.802 -0.917 1.00 81.81 742 ASP A C 1
ATOM 5761 O O . ASP A 1 742 ? -14.319 10.997 -0.471 1.00 81.81 742 ASP A O 1
ATOM 5765 N N . PRO A 1 743 ? -13.403 13.054 -0.427 1.00 69.56 743 PRO A N 1
ATOM 5766 C CA . PRO A 1 743 ? -14.258 13.515 0.659 1.00 69.56 743 PRO A CA 1
ATOM 5767 C C . PRO A 1 743 ? -15.754 13.412 0.330 1.00 69.56 743 PRO A C 1
ATOM 5769 O O . PRO A 1 743 ? -16.201 13.791 -0.753 1.00 69.56 743 PRO A O 1
ATOM 5772 N N . GLY A 1 744 ? -16.540 12.972 1.314 1.00 72.75 744 GLY A N 1
ATOM 5773 C CA . GLY A 1 744 ? -17.995 12.851 1.212 1.00 72.75 744 GLY A CA 1
ATOM 5774 C C . GLY A 1 744 ? -18.480 11.500 0.675 1.00 72.75 744 GLY A C 1
ATOM 5775 O O . GLY A 1 744 ? -17.711 10.663 0.209 1.00 72.75 744 GLY A O 1
ATOM 5776 N N . THR A 1 745 ? -19.797 11.288 0.743 1.00 74.31 745 THR A N 1
ATOM 5777 C CA . THR A 1 745 ? -20.432 9.982 0.492 1.00 74.31 745 THR A CA 1
ATOM 5778 C C . THR A 1 745 ? -20.152 9.423 -0.900 1.00 74.31 745 THR A C 1
ATOM 5780 O O . THR A 1 745 ? -19.953 8.225 -1.038 1.00 74.31 745 THR A O 1
ATOM 5783 N N . VAL A 1 746 ? -20.083 10.269 -1.934 1.00 81.06 746 VAL A N 1
ATOM 5784 C CA . VAL A 1 746 ? -19.825 9.811 -3.313 1.00 81.06 746 VAL A CA 1
ATOM 5785 C C . VAL A 1 746 ? -18.433 9.186 -3.445 1.00 81.06 746 VAL A C 1
ATOM 5787 O O . VAL A 1 746 ? -18.279 8.163 -4.111 1.00 81.06 746 VAL A O 1
ATOM 5790 N N . GLY A 1 747 ? -17.420 9.771 -2.797 1.00 84.12 747 GLY A N 1
ATOM 5791 C CA . GLY A 1 747 ? -16.066 9.223 -2.798 1.00 84.12 747 GLY A CA 1
ATOM 5792 C C . GLY A 1 747 ? -15.977 7.904 -2.034 1.00 84.12 747 GLY A C 1
ATOM 5793 O O . GLY A 1 747 ? -15.380 6.949 -2.533 1.00 84.12 747 GLY A O 1
ATOM 5794 N N . GLU A 1 748 ? -16.632 7.818 -0.870 1.00 83.44 748 GLU A N 1
ATOM 5795 C CA . GLU A 1 748 ? -16.759 6.562 -0.119 1.00 83.44 748 GLU A CA 1
ATOM 5796 C C . GLU A 1 748 ? -17.456 5.485 -0.966 1.00 83.44 748 GLU A C 1
ATOM 5798 O O . GLU A 1 748 ? -16.938 4.382 -1.114 1.00 83.44 748 GLU A O 1
ATOM 5803 N N . GLU A 1 749 ? -18.578 5.807 -1.609 1.00 85.88 749 GLU A N 1
ATOM 5804 C CA . GLU A 1 749 ? -19.327 4.868 -2.447 1.00 85.88 749 GLU A CA 1
ATOM 5805 C C . GLU A 1 749 ? -18.564 4.402 -3.692 1.00 85.88 749 GLU A C 1
ATOM 5807 O O . GLU A 1 749 ? -18.702 3.244 -4.085 1.00 85.88 749 GLU A O 1
ATOM 5812 N N . ASN A 1 750 ? -17.745 5.256 -4.311 1.00 89.50 750 ASN A N 1
ATOM 5813 C CA . ASN A 1 750 ? -16.895 4.847 -5.430 1.00 89.50 750 ASN A CA 1
ATOM 5814 C C . ASN A 1 750 ? -15.812 3.858 -4.976 1.00 89.50 750 ASN A C 1
ATOM 5816 O O . ASN A 1 750 ? -15.625 2.821 -5.618 1.00 89.50 750 ASN A O 1
ATOM 5820 N N . ALA A 1 751 ? -15.150 4.119 -3.844 1.00 90.38 751 ALA A N 1
ATOM 5821 C CA . ALA A 1 751 ? -14.188 3.178 -3.271 1.00 90.38 751 ALA A CA 1
ATOM 5822 C C . ALA A 1 751 ? -14.855 1.834 -2.911 1.00 90.38 751 ALA A C 1
ATOM 5824 O O . ALA A 1 751 ? -14.337 0.765 -3.229 1.00 90.38 751 ALA A O 1
ATOM 5825 N N . GLU A 1 752 ? -16.051 1.866 -2.325 1.00 89.31 752 GLU A N 1
ATOM 5826 C CA . GLU A 1 752 ? -16.819 0.655 -2.014 1.00 89.31 752 GLU A CA 1
ATOM 5827 C C . GLU A 1 752 ? -17.309 -0.088 -3.266 1.00 89.31 752 GLU A C 1
ATOM 5829 O O . GLU A 1 752 ? -17.332 -1.323 -3.307 1.00 89.31 752 GLU A O 1
ATOM 5834 N N . GLY A 1 753 ? -17.689 0.652 -4.308 1.00 91.94 753 GLY A N 1
ATOM 5835 C CA . GLY A 1 753 ? -18.139 0.106 -5.581 1.00 91.94 753 GLY A CA 1
ATOM 5836 C C . GLY A 1 753 ? -17.049 -0.706 -6.276 1.00 91.94 753 GLY A C 1
ATOM 5837 O O . GLY A 1 753 ? -17.333 -1.807 -6.761 1.00 91.94 753 GLY A O 1
ATOM 5838 N N . ILE A 1 754 ? -15.802 -0.211 -6.277 1.00 94.81 754 ILE A N 1
ATOM 5839 C CA . ILE A 1 754 ? -14.678 -0.939 -6.879 1.00 94.81 754 ILE A CA 1
ATOM 5840 C C . ILE A 1 754 ? -14.300 -2.174 -6.055 1.00 94.81 754 ILE A C 1
ATOM 5842 O O . ILE A 1 754 ? -14.171 -3.259 -6.620 1.00 94.81 754 ILE A O 1
ATOM 5846 N N . ILE A 1 755 ? -14.264 -2.057 -4.721 1.00 94.19 755 ILE A N 1
ATOM 5847 C CA . ILE A 1 755 ? -14.055 -3.192 -3.805 1.00 94.19 755 ILE A CA 1
ATOM 5848 C C . ILE A 1 755 ? -15.107 -4.280 -4.063 1.00 94.19 755 ILE A C 1
ATOM 5850 O O . ILE A 1 755 ? -14.790 -5.469 -4.140 1.00 94.19 755 ILE A O 1
ATOM 5854 N N . SER A 1 756 ? -16.368 -3.879 -4.238 1.00 92.75 756 SER A N 1
ATOM 5855 C CA . SER A 1 756 ? -17.478 -4.792 -4.524 1.00 92.75 756 SER A CA 1
ATOM 5856 C C . SER A 1 756 ? -17.350 -5.458 -5.899 1.00 92.75 756 SER A C 1
ATOM 5858 O O . SER A 1 756 ? -17.640 -6.650 -6.022 1.00 92.75 756 SER A O 1
ATOM 5860 N N . ALA A 1 757 ? -16.879 -4.729 -6.916 1.00 95.50 757 ALA A N 1
ATOM 5861 C CA . ALA A 1 757 ? -16.689 -5.261 -8.263 1.00 95.50 757 ALA A CA 1
ATOM 5862 C C . ALA A 1 757 ? -15.554 -6.297 -8.301 1.00 95.50 757 ALA A C 1
ATOM 5864 O O . ALA A 1 757 ? -15.738 -7.388 -8.839 1.00 95.50 757 ALA A O 1
ATOM 5865 N N . GLU A 1 758 ? -14.415 -6.014 -7.667 1.00 96.75 758 GLU A N 1
ATOM 5866 C CA . GLU A 1 758 ? -13.302 -6.967 -7.568 1.00 96.75 758 GLU A CA 1
ATOM 5867 C C . GLU A 1 758 ? -13.699 -8.227 -6.787 1.00 96.75 758 GLU A C 1
ATOM 5869 O O . GLU A 1 758 ? -13.441 -9.347 -7.235 1.00 96.75 758 GLU A O 1
ATOM 5874 N N . ARG A 1 759 ? -14.410 -8.072 -5.659 1.00 94.56 759 ARG A N 1
ATOM 5875 C CA . ARG A 1 759 ? -14.953 -9.209 -4.894 1.00 94.56 759 ARG A CA 1
ATOM 5876 C C . ARG A 1 759 ? -15.913 -10.055 -5.730 1.00 94.56 759 ARG A C 1
ATOM 5878 O O . ARG A 1 759 ? -15.812 -11.281 -5.699 1.00 94.56 759 ARG A O 1
ATOM 5885 N N . MET A 1 760 ? -16.807 -9.426 -6.497 1.00 94.75 760 MET A N 1
ATOM 5886 C CA . MET A 1 760 ? -17.712 -10.123 -7.418 1.00 94.75 760 MET A CA 1
ATOM 5887 C C . MET A 1 760 ? -16.926 -10.931 -8.454 1.00 94.75 760 MET A C 1
ATOM 5889 O O . MET A 1 760 ? -17.230 -12.104 -8.658 1.00 94.75 760 MET A O 1
ATOM 5893 N N . VAL A 1 761 ? -15.892 -10.354 -9.077 1.00 95.69 761 VAL A N 1
ATOM 5894 C CA . VAL A 1 761 ? -15.060 -11.099 -10.033 1.00 95.69 761 VAL A CA 1
ATOM 5895 C C . VAL A 1 761 ? -14.436 -12.307 -9.365 1.00 95.69 761 VAL A C 1
ATOM 5897 O O . VAL A 1 761 ? -14.550 -13.413 -9.892 1.00 95.69 761 VAL A O 1
ATOM 5900 N N . ARG A 1 762 ? -13.818 -12.128 -8.195 1.00 93.06 762 ARG A N 1
ATOM 5901 C CA . ARG A 1 762 ? -13.136 -13.239 -7.532 1.00 93.06 762 ARG A CA 1
ATOM 5902 C C . ARG A 1 762 ? -14.088 -14.355 -7.118 1.00 93.06 762 ARG A C 1
ATOM 5904 O O . ARG A 1 762 ? -13.718 -15.521 -7.202 1.00 93.06 762 ARG A O 1
ATOM 5911 N N . ARG A 1 763 ? -15.303 -14.012 -6.689 1.00 91.81 763 ARG A N 1
ATOM 5912 C CA . ARG A 1 763 ? -16.301 -14.989 -6.243 1.00 91.81 763 ARG A CA 1
ATOM 5913 C C . ARG A 1 763 ? -17.003 -15.693 -7.406 1.00 91.81 763 ARG A C 1
ATOM 5915 O O . ARG A 1 763 ? -17.150 -16.910 -7.371 1.00 91.81 763 ARG A O 1
ATOM 5922 N N . ASP A 1 764 ? -17.435 -14.940 -8.416 1.00 92.88 764 ASP A N 1
ATOM 5923 C CA . ASP A 1 764 ? -18.440 -15.404 -9.386 1.00 92.88 764 ASP A CA 1
ATOM 5924 C C . ASP A 1 764 ? -17.882 -15.602 -10.809 1.00 92.88 764 ASP A C 1
ATOM 5926 O O . ASP A 1 764 ? -18.527 -16.228 -11.662 1.00 92.88 764 ASP A O 1
ATOM 5930 N N . VAL A 1 765 ? -16.695 -15.056 -11.096 1.00 93.44 765 VAL A N 1
ATOM 5931 C CA . VAL A 1 765 ? -16.124 -15.010 -12.451 1.00 93.44 765 VAL A CA 1
ATOM 5932 C C . VAL A 1 765 ? -14.807 -15.774 -12.522 1.00 93.44 765 VAL A C 1
ATOM 5934 O O . VAL A 1 765 ? -14.717 -16.756 -13.259 1.00 93.44 765 VAL A O 1
ATOM 5937 N N . LYS A 1 766 ? -13.787 -15.318 -11.788 1.00 90.56 766 LYS A N 1
ATOM 5938 C CA . LYS A 1 766 ? -12.427 -15.858 -11.808 1.00 90.56 766 LYS A CA 1
ATOM 5939 C C . LYS A 1 766 ? -11.626 -15.391 -10.585 1.00 90.56 766 LYS A C 1
ATOM 5941 O O . LYS A 1 766 ? -11.181 -14.247 -10.521 1.00 90.56 766 LYS A O 1
ATOM 5946 N N . GLU A 1 767 ? -11.433 -16.299 -9.625 1.00 89.12 767 GLU A N 1
ATOM 5947 C CA . GLU A 1 767 ? -10.783 -16.025 -8.328 1.00 89.12 767 GLU A CA 1
ATOM 5948 C C . GLU A 1 767 ? -9.342 -15.509 -8.466 1.00 89.12 767 GLU A C 1
ATOM 5950 O O . GLU A 1 767 ? -8.919 -14.632 -7.711 1.00 89.12 767 GLU A O 1
ATOM 5955 N N . ASP A 1 768 ? -8.608 -16.005 -9.465 1.00 87.38 768 ASP A N 1
ATOM 5956 C CA . ASP A 1 768 ? -7.177 -15.765 -9.659 1.00 87.38 768 ASP A CA 1
ATOM 5957 C C . ASP A 1 768 ? -6.830 -14.645 -10.654 1.00 87.38 768 ASP A C 1
ATOM 5959 O O . ASP A 1 768 ? -5.663 -14.529 -11.042 1.00 87.38 768 ASP A O 1
ATOM 5963 N N . ILE A 1 769 ? -7.791 -13.800 -11.050 1.00 94.06 769 ILE A N 1
ATOM 5964 C CA . ILE A 1 769 ? -7.500 -12.583 -11.828 1.00 94.06 769 ILE A CA 1
ATOM 5965 C C . ILE A 1 769 ? -6.478 -11.714 -11.099 1.00 94.06 769 ILE A C 1
ATOM 5967 O O . ILE A 1 769 ? -6.498 -11.629 -9.869 1.00 94.06 769 ILE A O 1
ATOM 5971 N N . PHE A 1 770 ? -5.571 -11.106 -11.866 1.00 96.19 770 PHE A N 1
ATOM 5972 C CA . PHE A 1 770 ? -4.667 -10.085 -11.362 1.00 96.19 770 PHE A CA 1
ATOM 5973 C C . PHE A 1 770 ? -5.322 -8.712 -11.488 1.00 96.19 770 PHE A C 1
ATOM 5975 O O . PHE A 1 770 ? -5.577 -8.242 -12.601 1.00 96.19 770 PHE A O 1
ATOM 5982 N N . PHE A 1 771 ? -5.587 -8.079 -10.351 1.00 97.50 771 PHE A N 1
ATOM 5983 C CA . PHE A 1 771 ? -6.049 -6.698 -10.307 1.00 97.50 771 PHE A CA 1
ATOM 5984 C C . PHE A 1 771 ? -4.883 -5.756 -10.054 1.00 97.50 771 PHE A C 1
ATOM 5986 O O . PHE A 1 771 ? -4.180 -5.859 -9.051 1.00 97.50 771 PHE A O 1
ATOM 5993 N N . ASN A 1 772 ? -4.698 -4.824 -10.978 1.00 96.62 772 ASN A N 1
ATOM 5994 C CA . ASN A 1 772 ? -3.894 -3.640 -10.774 1.00 96.62 772 ASN A CA 1
ATOM 5995 C C . ASN A 1 772 ? -4.845 -2.463 -10.558 1.00 96.62 772 ASN A C 1
ATOM 5997 O O . ASN A 1 772 ? -5.369 -1.905 -11.523 1.00 96.62 772 ASN A O 1
ATOM 6001 N N . THR A 1 773 ? -5.116 -2.136 -9.297 1.00 95.12 773 THR A N 1
ATOM 6002 C CA . THR A 1 773 ? -6.051 -1.068 -8.931 1.00 95.12 773 THR A CA 1
ATOM 6003 C C . THR A 1 773 ? -5.243 0.206 -8.735 1.00 95.12 773 THR A C 1
ATOM 6005 O O . THR A 1 773 ? -4.471 0.338 -7.787 1.00 95.12 773 THR A O 1
ATOM 6008 N N . THR A 1 774 ? -5.353 1.121 -9.690 1.00 87.75 774 THR A N 1
ATOM 6009 C CA . THR A 1 774 ? -4.464 2.265 -9.867 1.00 87.75 774 THR A CA 1
ATOM 6010 C C . THR A 1 774 ? -5.176 3.601 -9.741 1.00 87.75 774 THR A C 1
ATOM 6012 O O . THR A 1 774 ? -6.399 3.656 -9.656 1.00 87.75 774 THR A O 1
ATOM 6015 N N . VAL A 1 775 ? -4.356 4.659 -9.665 1.00 84.06 775 VAL A N 1
ATOM 6016 C CA . VAL A 1 775 ? -4.686 6.083 -9.510 1.00 84.06 775 VAL A CA 1
ATOM 6017 C C . VAL A 1 775 ? -5.865 6.369 -8.577 1.00 84.06 775 VAL A C 1
ATOM 6019 O O . VAL A 1 775 ? -7.034 6.121 -8.860 1.00 84.06 775 VAL A O 1
ATOM 6022 N N . GLY A 1 776 ? -5.540 6.961 -7.430 1.00 82.12 776 GLY A N 1
ATOM 6023 C CA . GLY A 1 776 ? -6.503 7.218 -6.363 1.00 82.12 776 GLY A CA 1
ATOM 6024 C C . GLY A 1 776 ? -6.589 6.105 -5.314 1.00 82.12 776 GLY A C 1
ATOM 6025 O O . GLY A 1 776 ? -7.317 6.249 -4.337 1.00 82.12 776 GLY A O 1
ATOM 6026 N N . THR A 1 777 ? -5.811 5.024 -5.444 1.00 93.38 777 THR A N 1
ATOM 6027 C CA . THR A 1 777 ? -5.517 4.142 -4.303 1.00 93.38 777 THR A CA 1
ATOM 6028 C C . THR A 1 777 ? -4.517 4.800 -3.354 1.00 93.38 777 THR A C 1
ATOM 6030 O O . THR A 1 777 ? -3.616 5.524 -3.779 1.00 93.38 777 THR A O 1
ATOM 6033 N N . TRP A 1 778 ? -4.627 4.485 -2.068 1.00 92.50 778 TRP A N 1
ATOM 6034 C CA . TRP A 1 778 ? -3.718 4.933 -1.011 1.00 92.50 778 TRP A CA 1
ATOM 6035 C C . TRP A 1 778 ? -2.937 3.761 -0.412 1.00 92.50 778 TRP A C 1
ATOM 6037 O O . TRP A 1 778 ? -3.311 2.602 -0.588 1.00 92.50 778 TRP A O 1
ATOM 6047 N N . ALA A 1 779 ? -1.863 4.057 0.322 1.00 93.88 779 ALA A N 1
ATOM 6048 C CA . ALA A 1 779 ? -0.994 3.059 0.944 1.00 93.88 779 ALA A CA 1
ATOM 6049 C C . ALA A 1 779 ? -1.657 2.382 2.163 1.00 93.88 779 ALA A C 1
ATOM 6051 O O . ALA A 1 779 ? -1.222 2.562 3.298 1.00 93.88 779 ALA A O 1
ATOM 6052 N N . SER A 1 780 ? -2.737 1.630 1.941 1.00 96.06 780 SER A N 1
ATOM 6053 C CA . SER A 1 780 ? -3.349 0.747 2.937 1.00 96.06 780 SER A CA 1
ATOM 6054 C C . SER A 1 780 ? -3.037 -0.714 2.614 1.00 96.06 780 SER A C 1
ATOM 6056 O O . SER A 1 780 ? -3.317 -1.149 1.494 1.00 96.06 780 SER A O 1
ATOM 6058 N N . PRO A 1 781 ? -2.553 -1.513 3.581 1.00 96.62 781 PRO A N 1
ATOM 6059 C CA . PRO A 1 781 ? -2.311 -2.936 3.355 1.00 96.62 781 PRO A CA 1
ATOM 6060 C C . PRO A 1 781 ? -3.588 -3.745 3.106 1.00 96.62 781 PRO A C 1
ATOM 6062 O O . PRO A 1 781 ? -3.523 -4.848 2.565 1.00 96.62 781 PRO A O 1
ATOM 6065 N N . PHE A 1 782 ? -4.755 -3.230 3.498 1.00 97.12 782 PHE A N 1
ATOM 6066 C CA . PHE A 1 782 ? -6.015 -3.960 3.363 1.00 97.12 782 PHE A CA 1
ATOM 6067 C C . PHE A 1 782 ? -6.597 -3.906 1.948 1.00 97.12 782 PHE A C 1
ATOM 6069 O O . PHE A 1 782 ? -7.524 -4.659 1.653 1.00 97.12 782 PHE A O 1
ATOM 6076 N N . TRP A 1 783 ? -6.018 -3.105 1.043 1.00 97.06 783 TRP A N 1
ATOM 6077 C CA . TRP A 1 783 ? -6.260 -3.254 -0.394 1.00 97.06 783 TRP A CA 1
ATOM 6078 C C . TRP A 1 783 ? -5.947 -4.678 -0.861 1.00 97.06 783 TRP A C 1
ATOM 6080 O O . TRP A 1 783 ? -6.727 -5.258 -1.611 1.00 97.06 783 TRP A O 1
ATOM 6090 N N . PHE A 1 784 ? -4.876 -5.297 -0.356 1.00 96.56 784 PHE A N 1
ATOM 6091 C CA . PHE A 1 784 ? -4.445 -6.624 -0.805 1.00 96.56 784 PHE A CA 1
ATOM 6092 C C . PHE A 1 784 ? -5.419 -7.752 -0.436 1.00 96.56 784 PHE A C 1
ATOM 6094 O O . PHE A 1 784 ? -5.348 -8.842 -0.999 1.00 96.56 784 PHE A O 1
ATOM 6101 N N . ASN A 1 785 ? -6.398 -7.508 0.442 1.00 94.94 785 ASN A N 1
ATOM 6102 C CA . ASN A 1 785 ? -7.491 -8.452 0.695 1.00 94.94 785 ASN A CA 1
ATOM 6103 C C . ASN A 1 785 ? -8.455 -8.570 -0.500 1.00 94.94 785 ASN A C 1
ATOM 6105 O O . ASN A 1 785 ? -9.249 -9.515 -0.537 1.00 94.94 785 ASN A O 1
ATOM 6109 N N . VAL A 1 786 ? -8.390 -7.638 -1.460 1.00 94.44 786 VAL A N 1
ATOM 6110 C CA . VAL A 1 786 ? -9.250 -7.580 -2.651 1.00 94.44 786 VAL A CA 1
ATOM 6111 C C . VAL A 1 786 ? -8.472 -7.430 -3.963 1.00 94.44 786 VAL A C 1
ATOM 6113 O O . VAL A 1 786 ? -8.751 -8.195 -4.886 1.00 94.44 786 VAL A O 1
ATOM 6116 N N . THR A 1 787 ? -7.446 -6.580 -4.031 1.00 95.62 787 THR A N 1
ATOM 6117 C CA . THR A 1 787 ? -6.619 -6.367 -5.236 1.00 95.62 787 THR A CA 1
ATOM 6118 C C . THR A 1 787 ? -5.257 -7.069 -5.146 1.00 95.62 787 THR A C 1
ATOM 6120 O O . THR A 1 787 ? -4.861 -7.526 -4.072 1.00 95.62 787 THR A O 1
ATOM 6123 N N . ASP A 1 788 ? -4.534 -7.190 -6.264 1.00 95.94 788 ASP A N 1
ATOM 6124 C CA . ASP A 1 788 ? -3.155 -7.695 -6.271 1.00 95.94 788 ASP A CA 1
ATOM 6125 C C . ASP A 1 788 ? -2.150 -6.546 -6.104 1.00 95.94 788 ASP A C 1
ATOM 6127 O O . ASP A 1 788 ? -1.204 -6.704 -5.336 1.00 95.94 788 ASP A O 1
ATOM 6131 N N . ALA A 1 789 ? -2.352 -5.404 -6.776 1.00 96.25 789 ALA A N 1
ATOM 6132 C CA . ALA A 1 789 ? -1.424 -4.270 -6.794 1.00 96.25 789 ALA A CA 1
ATOM 6133 C C . ALA A 1 789 ? -2.128 -2.919 -6.586 1.00 96.25 789 ALA A C 1
ATOM 6135 O O . ALA A 1 789 ? -3.260 -2.727 -7.031 1.00 96.25 789 ALA A O 1
ATOM 6136 N N . VAL A 1 790 ? -1.417 -1.976 -5.956 1.00 95.75 790 VAL A N 1
ATOM 6137 C CA . VAL A 1 790 ? -1.857 -0.582 -5.756 1.00 95.75 790 VAL A CA 1
ATOM 6138 C C . VAL A 1 790 ? -0.865 0.425 -6.336 1.00 95.75 790 VAL A C 1
ATOM 6140 O O . VAL A 1 790 ? 0.312 0.118 -6.531 1.00 95.75 790 VAL A O 1
ATOM 6143 N N . TRP A 1 791 ? -1.329 1.648 -6.588 1.00 94.25 791 TRP A N 1
ATOM 6144 C CA . TRP A 1 791 ? -0.534 2.728 -7.175 1.00 94.25 791 TRP A CA 1
ATOM 6145 C C . TRP A 1 791 ? 0.463 3.360 -6.198 1.00 94.25 791 TRP A C 1
ATOM 6147 O O . TRP A 1 791 ? 0.093 3.727 -5.080 1.00 94.25 791 TRP A O 1
ATOM 6157 N N . ARG A 1 792 ? 1.703 3.600 -6.650 1.00 93.88 792 ARG A N 1
ATOM 6158 C CA . ARG A 1 792 ? 2.711 4.378 -5.897 1.00 93.88 792 ARG A CA 1
ATOM 6159 C C . ARG A 1 792 ? 2.342 5.855 -5.664 1.00 93.88 792 ARG A C 1
ATOM 6161 O O . ARG A 1 792 ? 2.992 6.502 -4.843 1.00 93.88 792 ARG A O 1
ATOM 6168 N N . GLN A 1 793 ? 1.297 6.342 -6.345 1.00 87.88 793 GLN A N 1
ATOM 6169 C CA . GLN A 1 793 ? 0.771 7.718 -6.359 1.00 87.88 793 GLN A CA 1
ATOM 6170 C C . GLN A 1 793 ? 1.513 8.701 -7.272 1.00 87.88 793 GLN A C 1
ATOM 6172 O O . GLN A 1 793 ? 2.598 8.397 -7.761 1.00 87.88 793 GLN A O 1
ATOM 6177 N N . GLU A 1 794 ? 0.897 9.873 -7.473 1.00 86.00 794 GLU A N 1
ATOM 6178 C CA . GLU A 1 794 ? 1.374 10.997 -8.291 1.00 86.00 794 GLU A CA 1
ATOM 6179 C C . GLU A 1 794 ? 1.542 10.663 -9.786 1.00 86.00 794 GLU A C 1
ATOM 6181 O O . GLU A 1 794 ? 0.777 9.858 -10.312 1.00 86.00 794 GLU A O 1
ATOM 6186 N N . GLY A 1 795 ? 2.452 11.334 -10.504 1.00 87.25 795 GLY A N 1
ATOM 6187 C CA . GLY A 1 795 ? 2.541 11.275 -11.966 1.00 87.25 795 GLY A CA 1
ATOM 6188 C C . GLY A 1 795 ? 3.173 9.991 -12.510 1.00 87.25 795 GLY A C 1
ATOM 6189 O O . GLY A 1 795 ? 4.032 9.386 -11.870 1.00 87.25 795 GLY A O 1
ATOM 6190 N N . ASP A 1 796 ? 2.786 9.597 -13.723 1.00 91.81 796 ASP A N 1
ATOM 6191 C CA . ASP A 1 796 ? 3.328 8.444 -14.463 1.00 91.81 796 ASP A CA 1
ATOM 6192 C C . ASP A 1 796 ? 4.837 8.550 -14.709 1.00 91.81 796 ASP A C 1
ATOM 6194 O O . ASP A 1 796 ? 5.551 7.560 -14.587 1.00 91.81 796 ASP A O 1
ATOM 6198 N N . PHE A 1 797 ? 5.317 9.766 -14.988 1.00 94.38 797 PHE A N 1
ATOM 6199 C CA . PHE A 1 797 ? 6.722 10.118 -15.171 1.00 94.38 797 PHE A CA 1
ATOM 6200 C C . PHE A 1 797 ? 7.034 11.435 -14.451 1.00 94.38 797 PHE A C 1
ATOM 6202 O O . PHE A 1 797 ? 6.248 12.380 -14.503 1.00 94.38 797 PHE A O 1
ATOM 6209 N N . GLY A 1 798 ? 8.206 11.522 -13.826 1.00 93.44 798 GLY A N 1
ATOM 6210 C CA . GLY A 1 798 ? 8.694 12.723 -13.148 1.00 93.44 798 GLY A CA 1
ATOM 6211 C C . GLY A 1 798 ? 10.217 12.740 -13.080 1.00 93.44 798 GLY A C 1
ATOM 6212 O O . GLY A 1 798 ? 10.873 11.788 -13.498 1.00 93.44 798 GLY A O 1
ATOM 6213 N N . LYS A 1 799 ? 10.808 13.833 -12.591 1.00 93.19 799 LYS A N 1
ATOM 6214 C CA . LYS A 1 799 ? 12.271 13.980 -12.526 1.00 93.19 799 LYS A CA 1
ATOM 6215 C C . LYS A 1 799 ? 12.681 14.621 -11.214 1.00 93.19 799 LYS A C 1
ATOM 6217 O O . LYS A 1 799 ? 12.252 15.729 -10.894 1.00 93.19 799 LYS A O 1
ATOM 6222 N N . ILE A 1 800 ? 13.571 13.960 -10.482 1.00 87.94 800 ILE A N 1
ATOM 6223 C CA . ILE A 1 800 ? 14.166 14.526 -9.274 1.00 87.94 800 ILE A CA 1
ATOM 6224 C C . ILE A 1 800 ? 15.604 14.046 -9.084 1.00 87.94 800 ILE A C 1
ATOM 6226 O O . ILE A 1 800 ? 15.961 12.944 -9.488 1.00 87.94 800 ILE A O 1
ATOM 6230 N N . GLY A 1 801 ? 16.423 14.863 -8.431 1.00 90.44 801 GLY A N 1
ATOM 6231 C CA . GLY A 1 801 ? 17.806 14.531 -8.118 1.00 90.44 801 GLY A CA 1
ATOM 6232 C C . GLY A 1 801 ? 18.788 14.880 -9.231 1.00 90.44 801 GLY A C 1
ATOM 6233 O O . GLY A 1 801 ? 18.601 15.849 -9.967 1.00 90.44 801 GLY A O 1
ATOM 6234 N N . VAL A 1 802 ? 19.874 14.116 -9.321 1.00 92.38 802 VAL A N 1
ATOM 6235 C CA . VAL A 1 802 ? 21.032 14.414 -10.179 1.00 92.38 802 VAL A CA 1
ATOM 6236 C C . VAL A 1 802 ? 21.226 13.350 -11.262 1.00 92.38 802 VAL A C 1
ATOM 6238 O O . VAL A 1 802 ? 20.642 12.273 -11.191 1.00 92.38 802 VAL A O 1
ATOM 6241 N N . GLY A 1 803 ? 22.069 13.648 -12.252 1.00 96.19 803 GLY A N 1
ATOM 6242 C CA . GLY A 1 803 ? 22.310 12.784 -13.409 1.00 96.19 803 GLY A CA 1
ATOM 6243 C C . GLY A 1 803 ? 21.511 13.223 -14.634 1.00 96.19 803 GLY A C 1
ATOM 6244 O O . GLY A 1 803 ? 20.975 14.331 -14.671 1.00 96.19 803 GLY A O 1
ATOM 6245 N N . ASP A 1 804 ? 21.476 12.366 -15.652 1.00 97.75 804 ASP A N 1
ATOM 6246 C CA . ASP A 1 804 ? 20.607 12.575 -16.809 1.00 97.75 804 ASP A CA 1
ATOM 6247 C C . ASP A 1 804 ? 19.125 12.379 -16.440 1.00 97.75 804 ASP A C 1
ATOM 6249 O O . ASP A 1 804 ? 18.776 11.970 -15.329 1.00 97.75 804 ASP A O 1
ATOM 6253 N N . ASP A 1 805 ? 18.224 12.694 -17.371 1.00 97.75 805 ASP A N 1
ATOM 6254 C CA . ASP A 1 805 ? 16.791 12.648 -17.083 1.00 97.75 805 ASP A CA 1
ATOM 6255 C C . ASP A 1 805 ? 16.261 11.228 -16.797 1.00 97.75 805 ASP A C 1
ATOM 6257 O O . ASP A 1 805 ? 15.207 11.099 -16.174 1.00 97.75 805 ASP A O 1
ATOM 6261 N N . ARG A 1 806 ? 16.989 10.168 -17.185 1.00 98.00 806 ARG A N 1
ATOM 6262 C CA . ARG A 1 806 ? 16.635 8.783 -16.852 1.00 98.00 806 ARG A CA 1
ATOM 6263 C C . ARG A 1 806 ? 17.041 8.442 -15.424 1.00 98.00 806 ARG A C 1
ATOM 6265 O O . ARG A 1 806 ? 16.252 7.845 -14.697 1.00 98.00 806 ARG A O 1
ATOM 6272 N N . GLU A 1 807 ? 18.221 8.869 -14.979 1.00 98.06 807 GLU A N 1
ATOM 6273 C CA . GLU A 1 807 ? 18.621 8.721 -13.572 1.00 98.06 807 GLU A CA 1
ATOM 6274 C C . GLU A 1 807 ? 17.703 9.505 -12.628 1.00 98.06 807 GLU A C 1
ATOM 6276 O O . GLU A 1 807 ? 17.339 9.009 -11.554 1.00 98.06 807 GLU A O 1
ATOM 6281 N N . GLN A 1 808 ? 17.277 10.699 -13.046 1.00 98.00 808 GLN A N 1
ATOM 6282 C CA . GLN A 1 808 ? 16.307 11.501 -12.305 1.00 98.00 808 GLN A CA 1
ATOM 6283 C C . GLN A 1 808 ? 14.921 10.851 -12.253 1.00 98.00 808 GLN A C 1
ATOM 6285 O O . GLN A 1 808 ? 14.236 10.947 -11.234 1.00 98.00 808 GLN A O 1
ATOM 6290 N N . TRP A 1 809 ? 14.512 10.175 -13.329 1.00 97.56 809 TRP A N 1
ATOM 6291 C CA . TRP A 1 809 ? 13.264 9.416 -13.386 1.00 97.56 809 TRP A CA 1
ATOM 6292 C C . TRP A 1 809 ? 13.255 8.238 -12.412 1.00 97.56 809 TRP A C 1
ATOM 6294 O O . TRP A 1 809 ? 12.351 8.136 -11.583 1.00 97.56 809 TRP A O 1
ATOM 6304 N N . ILE A 1 810 ? 14.295 7.399 -12.439 1.00 98.38 810 ILE A N 1
ATOM 6305 C CA . ILE A 1 810 ? 14.420 6.265 -11.510 1.00 98.38 810 ILE A CA 1
ATOM 6306 C C . ILE A 1 810 ? 14.372 6.772 -10.060 1.00 98.38 810 ILE A C 1
ATOM 6308 O O . ILE A 1 810 ? 13.664 6.221 -9.220 1.00 98.38 810 ILE A O 1
ATOM 6312 N N . THR A 1 811 ? 15.081 7.869 -9.776 1.00 97.69 811 THR A N 1
ATOM 6313 C CA . THR A 1 811 ? 15.104 8.492 -8.443 1.00 97.69 811 THR A CA 1
ATOM 6314 C C . THR A 1 811 ? 13.736 9.045 -8.039 1.00 97.69 811 THR A C 1
ATOM 6316 O O . THR A 1 811 ? 13.342 8.888 -6.886 1.00 97.69 811 THR A O 1
ATOM 6319 N N . TYR A 1 812 ? 12.990 9.654 -8.966 1.00 96.12 812 TYR A N 1
ATOM 6320 C CA . TYR A 1 812 ? 11.638 10.160 -8.715 1.00 96.12 812 TYR A CA 1
ATOM 6321 C C . TYR A 1 812 ? 10.686 9.026 -8.354 1.00 96.12 812 TYR A C 1
ATOM 6323 O O . TYR A 1 812 ? 10.092 9.047 -7.276 1.00 96.12 812 TYR A O 1
ATOM 6331 N N . ARG A 1 813 ? 10.614 8.005 -9.214 1.00 97.50 813 ARG A N 1
ATOM 6332 C CA . ARG A 1 813 ? 9.768 6.826 -9.025 1.00 97.50 813 ARG A CA 1
ATOM 6333 C C . ARG A 1 813 ? 10.003 6.189 -7.660 1.00 97.50 813 ARG A C 1
ATOM 6335 O O . ARG A 1 813 ? 9.060 5.953 -6.905 1.00 97.50 813 ARG A O 1
ATOM 6342 N N . ASP A 1 814 ? 11.266 5.945 -7.332 1.00 97.88 814 ASP A N 1
ATOM 6343 C CA . ASP A 1 814 ? 11.627 5.241 -6.109 1.00 97.88 814 ASP A CA 1
ATOM 6344 C C . ASP A 1 814 ? 11.433 6.132 -4.866 1.00 97.88 814 ASP A C 1
ATOM 6346 O O . ASP A 1 814 ? 11.054 5.634 -3.803 1.00 97.88 814 ASP A O 1
ATOM 6350 N N . ARG A 1 815 ? 11.613 7.460 -4.983 1.00 95.00 815 ARG A N 1
ATOM 6351 C CA . ARG A 1 815 ? 11.350 8.408 -3.886 1.00 95.00 815 ARG A CA 1
ATOM 6352 C C . ARG A 1 815 ? 9.880 8.417 -3.484 1.00 95.00 815 ARG A C 1
ATOM 6354 O O . ARG A 1 815 ? 9.594 8.559 -2.299 1.00 95.00 815 ARG A O 1
ATOM 6361 N N . LEU A 1 816 ? 8.958 8.249 -4.432 1.00 91.44 816 LEU A N 1
ATOM 6362 C CA . LEU A 1 816 ? 7.527 8.160 -4.127 1.00 91.44 816 LEU A CA 1
ATOM 6363 C C . LEU A 1 816 ? 7.183 6.899 -3.338 1.00 91.44 816 LEU A C 1
ATOM 6365 O O . LEU A 1 816 ? 6.434 6.975 -2.367 1.00 91.44 816 LEU A O 1
ATOM 6369 N N . VAL A 1 817 ? 7.771 5.754 -3.697 1.00 96.31 817 VAL A N 1
ATOM 6370 C CA . VAL A 1 817 ? 7.605 4.513 -2.922 1.00 96.31 817 VAL A CA 1
ATOM 6371 C C . VAL A 1 817 ? 8.136 4.706 -1.501 1.00 96.31 817 VAL A C 1
ATOM 6373 O O . VAL A 1 817 ? 7.435 4.390 -0.538 1.00 96.31 817 VAL A O 1
ATOM 6376 N N . TYR A 1 818 ? 9.330 5.289 -1.358 1.00 92.75 818 TYR A N 1
ATOM 6377 C CA . TYR A 1 818 ? 9.909 5.587 -0.049 1.00 92.75 818 TYR A CA 1
ATOM 6378 C C . TYR A 1 818 ? 8.999 6.498 0.789 1.00 92.75 818 TYR A C 1
ATOM 6380 O O . TYR A 1 818 ? 8.627 6.160 1.911 1.00 92.75 818 TYR A O 1
ATOM 6388 N N . GLN A 1 819 ? 8.571 7.625 0.229 1.00 83.81 819 GLN A N 1
ATOM 6389 C CA . GLN A 1 819 ? 7.710 8.579 0.919 1.00 83.81 819 GLN A CA 1
ATOM 6390 C C . GLN A 1 819 ? 6.373 7.945 1.334 1.00 83.81 819 GLN A C 1
ATOM 6392 O O . GLN A 1 819 ? 5.987 8.012 2.499 1.00 83.81 819 GLN A O 1
ATOM 6397 N N . ASN A 1 820 ? 5.669 7.306 0.399 1.00 83.75 820 ASN A N 1
ATOM 6398 C CA . ASN A 1 820 ? 4.277 6.906 0.602 1.00 83.75 820 ASN A CA 1
ATOM 6399 C C . ASN A 1 820 ? 4.126 5.572 1.342 1.00 83.75 820 ASN A C 1
ATOM 6401 O O . ASN A 1 820 ? 3.198 5.418 2.134 1.00 83.75 820 ASN A O 1
ATOM 6405 N N . PHE A 1 821 ? 5.035 4.622 1.119 1.00 92.06 821 PHE A N 1
ATOM 6406 C CA . PHE A 1 821 ? 4.930 3.271 1.677 1.00 92.06 821 PHE A CA 1
ATOM 6407 C C . PHE A 1 821 ? 5.978 2.993 2.752 1.00 92.06 821 PHE A C 1
ATOM 6409 O O . PHE A 1 821 ? 5.680 2.288 3.704 1.00 92.06 821 PHE A O 1
ATOM 6416 N N . VAL A 1 822 ? 7.182 3.566 2.669 1.00 85.75 822 VAL A N 1
ATOM 6417 C CA . VAL A 1 822 ? 8.217 3.314 3.691 1.00 85.75 822 VAL A CA 1
ATOM 6418 C C . VAL A 1 822 ? 8.066 4.267 4.876 1.00 85.75 822 VAL A C 1
ATOM 6420 O O . VAL A 1 822 ? 8.135 3.830 6.019 1.00 85.75 822 VAL A O 1
ATOM 6423 N N . GLN A 1 823 ? 7.820 5.556 4.631 1.00 80.25 823 GLN A N 1
ATOM 6424 C CA . GLN A 1 823 ? 7.673 6.548 5.702 1.00 80.25 823 GLN A CA 1
ATOM 6425 C C . GLN A 1 823 ? 6.222 6.695 6.162 1.00 80.25 823 GLN A C 1
ATOM 6427 O O . GLN A 1 823 ? 5.930 6.601 7.353 1.00 80.25 823 GLN A O 1
ATOM 6432 N N . ASN A 1 824 ? 5.306 6.916 5.217 1.00 78.75 824 ASN A N 1
ATOM 6433 C CA . ASN A 1 824 ? 3.921 7.265 5.531 1.00 78.75 824 ASN A CA 1
ATOM 6434 C C . ASN A 1 824 ? 3.023 6.055 5.828 1.00 78.75 824 ASN A C 1
ATOM 6436 O O . ASN A 1 824 ? 1.942 6.241 6.384 1.00 78.75 824 ASN A O 1
ATOM 6440 N N . SER A 1 825 ? 3.442 4.831 5.487 1.00 84.31 825 SER A N 1
ATOM 6441 C CA . SER A 1 825 ? 2.675 3.606 5.763 1.00 84.31 825 SER A CA 1
ATOM 6442 C C . SER A 1 825 ? 3.573 2.370 5.948 1.00 84.31 825 SER A C 1
ATOM 6444 O O . SER A 1 825 ? 3.471 1.407 5.192 1.00 84.31 825 SER A O 1
ATOM 6446 N N . PRO A 1 826 ? 4.450 2.353 6.969 1.00 83.94 826 PRO A N 1
ATOM 6447 C CA . PRO A 1 826 ? 5.572 1.407 7.081 1.00 83.94 826 PRO A CA 1
ATOM 6448 C C . PRO A 1 826 ? 5.184 -0.077 7.234 1.00 83.94 826 PRO A C 1
ATOM 6450 O O . PRO A 1 826 ? 6.046 -0.948 7.132 1.00 83.94 826 PRO A O 1
ATOM 6453 N N . LEU A 1 827 ? 3.908 -0.387 7.501 1.00 93.31 827 LEU A N 1
ATOM 6454 C CA . LEU A 1 827 ? 3.387 -1.763 7.538 1.00 93.31 827 LEU A CA 1
ATOM 6455 C C . LEU A 1 827 ? 2.649 -2.165 6.251 1.00 93.31 827 LEU A C 1
ATOM 6457 O O . LEU A 1 827 ? 2.246 -3.319 6.115 1.00 93.31 827 LEU A O 1
ATOM 6461 N N . CYS A 1 828 ? 2.471 -1.245 5.302 1.00 96.38 828 CYS A N 1
ATOM 6462 C CA . CYS A 1 828 ? 1.959 -1.562 3.977 1.00 96.38 828 CYS A CA 1
ATOM 6463 C C . CYS A 1 828 ? 3.075 -2.206 3.141 1.00 96.38 828 CYS A C 1
ATOM 6465 O O . CYS A 1 828 ? 4.113 -1.573 2.926 1.00 96.38 828 CYS A O 1
ATOM 6467 N N . PRO A 1 829 ? 2.912 -3.452 2.666 1.00 94.94 829 PRO A N 1
ATOM 6468 C CA . PRO A 1 829 ? 3.967 -4.102 1.911 1.00 94.94 829 PRO A CA 1
ATOM 6469 C C . PRO A 1 829 ? 4.190 -3.440 0.553 1.00 94.94 829 PRO A C 1
ATOM 6471 O O . PRO A 1 829 ? 3.250 -3.116 -0.168 1.00 94.94 829 PRO A O 1
ATOM 6474 N N . ILE A 1 830 ? 5.462 -3.319 0.171 1.00 95.69 830 ILE A N 1
ATOM 6475 C CA . ILE A 1 830 ? 5.876 -2.845 -1.159 1.00 95.69 830 ILE A CA 1
ATOM 6476 C C . ILE A 1 830 ? 5.999 -3.985 -2.181 1.00 95.69 830 ILE A C 1
ATOM 6478 O O . ILE A 1 830 ? 6.394 -3.769 -3.328 1.00 95.69 830 ILE A O 1
ATOM 6482 N N . ASN A 1 831 ? 5.665 -5.211 -1.770 1.00 93.69 831 ASN A N 1
ATOM 6483 C CA . ASN A 1 831 ? 5.893 -6.416 -2.556 1.00 93.69 831 ASN A CA 1
ATOM 6484 C C . ASN A 1 831 ? 4.986 -6.524 -3.791 1.00 93.69 831 ASN A C 1
ATOM 6486 O O . ASN A 1 831 ? 5.264 -7.340 -4.661 1.00 93.69 831 ASN A O 1
ATOM 6490 N N . THR A 1 832 ? 3.925 -5.716 -3.909 1.00 89.06 832 THR A N 1
ATOM 6491 C CA . THR A 1 832 ? 3.092 -5.637 -5.121 1.00 89.06 832 THR A CA 1
ATOM 6492 C C . THR A 1 832 ? 2.566 -4.211 -5.324 1.00 89.06 832 THR A C 1
ATOM 6494 O O . THR A 1 832 ? 1.530 -3.825 -4.792 1.00 89.06 832 THR A O 1
ATOM 6497 N N . LEU A 1 833 ? 3.305 -3.412 -6.090 1.00 95.12 833 LEU A N 1
ATOM 6498 C CA . LEU A 1 833 ? 3.047 -2.005 -6.369 1.00 95.12 833 LEU A CA 1
ATOM 6499 C C . LEU A 1 833 ? 3.126 -1.751 -7.869 1.00 95.12 833 LEU A C 1
ATOM 6501 O O . LEU A 1 833 ? 4.043 -2.202 -8.551 1.00 95.12 833 LEU A O 1
ATOM 6505 N N . MET A 1 834 ? 2.199 -0.949 -8.357 1.00 94.25 834 MET A N 1
ATOM 6506 C CA . MET A 1 834 ? 2.275 -0.330 -9.667 1.00 94.25 834 MET A CA 1
ATOM 6507 C C . MET A 1 834 ? 3.175 0.902 -9.544 1.00 94.25 834 MET A C 1
ATOM 6509 O O . MET A 1 834 ? 2.922 1.782 -8.716 1.00 94.25 834 MET A O 1
ATOM 6513 N N . THR A 1 835 ? 4.273 0.931 -10.301 1.00 94.31 835 THR A N 1
ATOM 6514 C CA . THR A 1 835 ? 5.312 1.970 -10.185 1.00 94.31 835 THR A CA 1
ATOM 6515 C C . THR A 1 835 ? 5.648 2.650 -11.510 1.00 94.31 835 THR A C 1
ATOM 6517 O O . THR A 1 835 ? 6.484 3.553 -11.507 1.00 94.31 835 THR A O 1
ATOM 6520 N N . HIS A 1 836 ? 5.027 2.246 -12.624 1.00 93.06 836 HIS A N 1
ATOM 6521 C CA . HIS A 1 836 ? 5.568 2.422 -13.976 1.00 93.06 836 HIS A CA 1
ATOM 6522 C C . HIS A 1 836 ? 6.992 1.883 -14.055 1.00 93.06 836 HIS A C 1
ATOM 6524 O O . HIS A 1 836 ? 7.967 2.627 -14.141 1.00 93.06 836 HIS A O 1
ATOM 6530 N N . GLY A 1 837 ? 7.095 0.557 -13.954 1.00 88.06 837 GLY A N 1
ATOM 6531 C CA . GLY A 1 837 ? 8.362 -0.157 -13.800 1.00 88.06 837 GLY A CA 1
ATOM 6532 C C . GLY A 1 837 ? 9.412 0.245 -14.837 1.00 88.06 837 GLY A C 1
ATOM 6533 O O . GLY A 1 837 ? 10.472 0.744 -14.463 1.00 88.06 837 GLY A O 1
ATOM 6534 N N . PHE A 1 838 ? 9.118 0.049 -16.122 1.00 97.81 838 PHE A N 1
ATOM 6535 C CA . PHE A 1 838 ? 10.031 0.354 -17.222 1.00 97.81 838 PHE A CA 1
ATOM 6536 C C . PHE A 1 838 ? 9.324 1.152 -18.318 1.00 97.81 838 PHE A C 1
ATOM 6538 O O . PHE A 1 838 ? 8.373 0.653 -18.923 1.00 97.81 838 PHE A O 1
ATOM 6545 N N . ILE A 1 839 ? 9.810 2.367 -18.591 1.00 98.12 839 ILE A N 1
ATOM 6546 C CA . ILE A 1 839 ? 9.294 3.240 -19.646 1.00 98.12 839 ILE A CA 1
ATOM 6547 C C . ILE A 1 839 ? 10.372 3.467 -20.718 1.00 98.12 839 ILE A C 1
ATOM 6549 O O . ILE A 1 839 ? 11.406 4.114 -20.505 1.00 98.12 839 ILE A O 1
ATOM 6553 N N . LEU A 1 840 ? 10.106 2.970 -21.924 1.00 98.31 840 LEU A N 1
ATOM 6554 C CA . LEU A 1 840 ? 10.943 3.175 -23.104 1.00 98.31 840 LEU A CA 1
ATOM 6555 C C . LEU A 1 840 ? 10.063 3.419 -24.329 1.00 98.31 840 LEU A C 1
ATOM 6557 O O . LEU A 1 840 ? 9.803 2.508 -25.105 1.00 98.31 840 LEU A O 1
ATOM 6561 N N . SER A 1 841 ? 9.625 4.659 -24.517 1.00 97.50 841 SER A N 1
ATOM 6562 C CA . SER A 1 841 ? 8.770 5.026 -25.646 1.00 97.50 841 SER A CA 1
ATOM 6563 C C . SER A 1 841 ? 9.228 6.313 -26.322 1.00 97.50 841 SER A C 1
ATOM 6565 O O . SER A 1 841 ? 9.975 7.106 -25.745 1.00 97.50 841 SER A O 1
ATOM 6567 N N . LYS A 1 842 ? 8.790 6.520 -27.564 1.00 95.44 842 LYS A N 1
ATOM 6568 C CA . LYS A 1 842 ? 8.906 7.794 -28.289 1.00 95.44 842 LYS A CA 1
ATOM 6569 C C . LYS A 1 842 ? 7.783 8.775 -27.928 1.00 95.44 842 LYS A C 1
ATOM 6571 O O . LYS A 1 842 ? 7.909 9.965 -28.218 1.00 95.44 842 LYS A O 1
ATOM 6576 N N . HIS A 1 843 ? 6.708 8.295 -27.308 1.00 94.50 843 HIS A N 1
ATOM 6577 C CA . HIS A 1 843 ? 5.475 9.046 -27.067 1.00 94.50 843 HIS A CA 1
ATOM 6578 C C . HIS A 1 843 ? 5.292 9.404 -25.590 1.00 94.50 843 HIS A C 1
ATOM 6580 O O . HIS A 1 843 ? 5.895 8.778 -24.725 1.00 94.50 843 HIS A O 1
ATOM 6586 N N . GLY A 1 844 ? 4.463 10.411 -25.296 1.00 92.81 844 GLY A N 1
ATOM 6587 C CA . GLY A 1 844 ? 4.155 10.824 -23.929 1.00 92.81 844 GLY A CA 1
ATOM 6588 C C . GLY A 1 844 ? 5.305 11.480 -23.153 1.00 92.81 844 GLY A C 1
ATOM 6589 O O . GLY A 1 844 ? 6.360 11.847 -23.689 1.00 92.81 844 GLY A O 1
ATOM 6590 N N . GLN A 1 845 ? 5.085 11.626 -21.843 1.00 92.69 845 GLN A N 1
ATOM 6591 C CA . GLN A 1 845 ? 6.101 12.085 -20.895 1.00 92.69 845 GLN A CA 1
ATOM 6592 C C . GLN A 1 845 ? 7.009 10.912 -20.519 1.00 92.69 845 GLN A C 1
ATOM 6594 O O . GLN A 1 845 ? 6.607 10.008 -19.790 1.00 92.69 845 GLN A O 1
ATOM 6599 N N . VAL A 1 846 ? 8.220 10.924 -21.074 1.00 95.81 846 VAL A N 1
ATOM 6600 C CA . VAL A 1 846 ? 9.232 9.863 -20.978 1.00 95.81 846 VAL A CA 1
ATOM 6601 C C . VAL A 1 846 ? 10.623 10.482 -20.940 1.00 95.81 846 VAL A C 1
ATOM 6603 O O . VAL A 1 846 ? 10.819 11.596 -21.443 1.00 95.81 846 VAL A O 1
ATOM 6606 N N . SER A 1 847 ? 11.604 9.736 -20.430 1.00 97.50 847 SER A N 1
ATOM 6607 C CA . SER A 1 847 ? 13.013 10.126 -20.530 1.00 97.50 847 SER A CA 1
ATOM 6608 C C . SER A 1 847 ? 13.430 10.263 -21.998 1.00 97.50 847 SER A C 1
ATOM 6610 O O . SER A 1 847 ? 13.120 9.417 -22.839 1.00 97.50 847 SER A O 1
ATOM 6612 N N . LYS A 1 848 ? 14.150 11.341 -22.307 1.00 96.69 848 LYS A N 1
ATOM 6613 C CA . LYS A 1 848 ? 14.759 11.608 -23.616 1.00 96.69 848 LYS A CA 1
ATOM 6614 C C . LYS A 1 848 ? 16.167 11.029 -23.719 1.00 96.69 848 LYS A C 1
ATOM 6616 O O . LYS A 1 848 ? 16.691 10.881 -24.822 1.00 96.69 848 LYS A O 1
ATOM 6621 N N . THR A 1 849 ? 16.764 10.630 -22.600 1.00 97.06 849 THR A N 1
ATOM 6622 C CA . THR A 1 849 ? 18.009 9.869 -22.593 1.00 97.06 849 THR A CA 1
ATOM 6623 C C . THR A 1 849 ? 17.754 8.426 -23.030 1.00 97.06 849 THR A C 1
ATOM 6625 O O . THR A 1 849 ? 17.177 7.625 -22.296 1.00 97.06 849 THR A O 1
ATOM 6628 N N . MET A 1 850 ? 18.238 8.073 -24.224 1.00 96.94 850 MET A N 1
ATOM 6629 C CA . MET A 1 850 ? 18.075 6.742 -24.836 1.00 96.94 850 MET A CA 1
ATOM 6630 C C . MET A 1 850 ? 19.381 5.928 -24.877 1.00 96.94 850 MET A C 1
ATOM 6632 O O . MET A 1 850 ? 19.561 5.056 -25.728 1.00 96.94 850 MET A O 1
ATOM 6636 N N . ASN A 1 851 ? 20.331 6.224 -23.984 1.00 97.12 851 ASN A N 1
ATOM 6637 C CA . ASN A 1 851 ? 21.573 5.459 -23.907 1.00 97.12 851 ASN A CA 1
ATOM 6638 C C . ASN A 1 851 ? 21.324 4.071 -23.288 1.00 97.12 851 ASN A C 1
ATOM 6640 O O . ASN A 1 851 ? 20.558 3.918 -22.337 1.00 97.12 851 ASN A O 1
ATOM 6644 N N . TYR A 1 852 ? 21.990 3.052 -23.830 1.00 98.19 852 TYR A N 1
ATOM 6645 C CA . TYR A 1 852 ? 21.804 1.668 -23.395 1.00 98.19 852 TYR A CA 1
ATOM 6646 C C . TYR A 1 852 ? 22.089 1.439 -21.892 1.00 98.19 852 TYR A C 1
ATOM 6648 O O . TYR A 1 852 ? 21.260 0.801 -21.244 1.00 98.19 852 TYR A O 1
ATOM 6656 N N . PRO A 1 853 ? 23.179 1.968 -21.289 1.00 96.75 853 PRO A N 1
ATOM 6657 C CA . PRO A 1 853 ? 23.455 1.749 -19.867 1.00 96.75 853 PRO A CA 1
ATOM 6658 C C . PRO A 1 853 ? 22.349 2.237 -18.921 1.00 96.75 853 PRO A C 1
ATOM 6660 O O . PRO A 1 853 ? 21.994 1.515 -17.995 1.00 96.75 853 PRO A O 1
ATOM 6663 N N . GLY A 1 854 ? 21.789 3.430 -19.146 1.00 97.38 854 GLY A N 1
ATOM 6664 C CA . GLY A 1 854 ? 20.699 3.976 -18.332 1.00 97.38 854 GLY A CA 1
ATOM 6665 C C . GLY A 1 854 ? 19.406 3.184 -18.482 1.00 97.38 854 GLY A C 1
ATOM 6666 O O . GLY A 1 854 ? 18.756 2.876 -17.487 1.00 97.38 854 GLY A O 1
ATOM 6667 N N . ILE A 1 855 ? 19.074 2.777 -19.712 1.00 98.62 855 ILE A N 1
ATOM 6668 C CA . ILE A 1 855 ? 17.906 1.926 -19.984 1.00 98.62 855 ILE A CA 1
ATOM 6669 C C . ILE A 1 855 ? 18.045 0.581 -19.259 1.00 98.62 855 ILE A C 1
ATOM 6671 O O . ILE A 1 855 ? 17.106 0.132 -18.605 1.00 98.62 855 ILE A O 1
ATOM 6675 N N . LEU A 1 856 ? 19.225 -0.044 -19.319 1.00 98.12 856 LEU A N 1
ATOM 6676 C CA . LEU A 1 856 ? 19.485 -1.302 -18.620 1.00 98.12 856 LEU A CA 1
ATOM 6677 C C . LEU A 1 856 ? 19.369 -1.148 -17.096 1.00 98.12 856 LEU A C 1
ATOM 6679 O O . LEU A 1 856 ? 18.858 -2.049 -16.431 1.00 98.12 856 LEU A O 1
ATOM 6683 N N . ARG A 1 857 ? 19.822 -0.022 -16.528 1.00 97.88 857 ARG A N 1
ATOM 6684 C CA . ARG A 1 857 ? 19.662 0.259 -15.092 1.00 97.88 857 ARG A CA 1
ATOM 6685 C C . ARG A 1 857 ? 18.195 0.410 -14.702 1.00 97.88 857 ARG A C 1
ATOM 6687 O O . ARG A 1 857 ? 17.791 -0.199 -13.717 1.00 97.88 857 ARG A O 1
ATOM 6694 N N . GLU A 1 858 ? 17.399 1.151 -15.472 1.00 98.38 858 GLU A N 1
ATOM 6695 C CA . GLU A 1 858 ? 15.958 1.282 -15.220 1.00 98.38 858 GLU A CA 1
ATOM 6696 C C . GLU A 1 858 ? 15.255 -0.076 -15.253 1.00 98.38 858 GLU A C 1
ATOM 6698 O O . GLU A 1 858 ? 14.551 -0.416 -14.301 1.00 98.38 858 GLU A O 1
ATOM 6703 N N . LEU A 1 859 ? 15.512 -0.868 -16.303 1.00 98.56 859 LEU A N 1
ATOM 6704 C CA . LEU A 1 859 ? 14.966 -2.214 -16.460 1.00 98.56 859 LEU A CA 1
ATOM 6705 C C . LEU A 1 859 ? 15.331 -3.096 -15.262 1.00 98.56 859 LEU A C 1
ATOM 6707 O O . LEU A 1 859 ? 14.475 -3.755 -14.683 1.00 98.56 859 LEU A O 1
ATOM 6711 N N . ARG A 1 860 ? 16.592 -3.067 -14.830 1.00 98.38 860 ARG A N 1
ATOM 6712 C CA . ARG A 1 860 ? 17.038 -3.819 -13.654 1.00 98.38 860 ARG A CA 1
ATOM 6713 C C . ARG A 1 860 ? 16.351 -3.372 -12.376 1.00 98.38 860 ARG A C 1
ATOM 6715 O O . ARG A 1 860 ? 15.899 -4.234 -11.633 1.00 98.38 860 ARG A O 1
ATOM 6722 N N . CYS A 1 861 ? 16.223 -2.070 -12.128 1.00 98.31 861 CYS A N 1
ATOM 6723 C CA . CYS A 1 861 ? 15.494 -1.570 -10.963 1.00 98.31 861 CYS A CA 1
ATOM 6724 C C . CYS A 1 861 ? 14.010 -1.973 -10.996 1.00 98.31 861 CYS A C 1
ATOM 6726 O O . CYS A 1 861 ? 13.463 -2.307 -9.949 1.00 98.31 861 CYS A O 1
ATOM 6728 N N . ALA A 1 862 ? 13.379 -1.990 -12.177 1.00 97.56 862 ALA A N 1
ATOM 6729 C CA . ALA A 1 862 ? 11.976 -2.378 -12.349 1.00 97.56 862 ALA A CA 1
ATOM 6730 C C . ALA A 1 862 ? 11.683 -3.813 -11.879 1.00 97.56 862 ALA A C 1
ATOM 6732 O O . ALA A 1 862 ? 10.589 -4.090 -11.403 1.00 97.56 862 ALA A O 1
ATOM 6733 N N . PHE A 1 863 ? 12.662 -4.715 -11.994 1.00 98.12 863 PHE A N 1
ATOM 6734 C CA . PHE A 1 863 ? 12.557 -6.086 -11.492 1.00 98.12 863 PHE A CA 1
ATOM 6735 C C . PHE A 1 863 ? 13.131 -6.237 -10.079 1.00 98.12 863 PHE A C 1
ATOM 6737 O O . PHE A 1 863 ? 12.534 -6.899 -9.234 1.00 98.12 863 PHE A O 1
ATOM 6744 N N . ALA A 1 864 ? 14.279 -5.617 -9.799 1.00 97.12 864 ALA A N 1
ATOM 6745 C CA . ALA A 1 864 ? 15.010 -5.773 -8.542 1.00 97.12 864 ALA A CA 1
ATOM 6746 C C . ALA A 1 864 ? 14.318 -5.143 -7.330 1.00 97.12 864 ALA A C 1
ATOM 6748 O O . ALA A 1 864 ? 14.637 -5.513 -6.200 1.00 97.12 864 ALA A O 1
ATOM 6749 N N . CYS A 1 865 ? 13.348 -4.248 -7.552 1.00 96.44 865 CYS A N 1
ATOM 6750 C CA . CYS A 1 865 ? 12.438 -3.794 -6.503 1.00 96.44 865 CYS A CA 1
ATOM 6751 C C . CYS A 1 865 ? 11.519 -4.906 -5.974 1.00 96.44 865 CYS A C 1
ATOM 6753 O O . CYS A 1 865 ? 10.781 -4.678 -5.020 1.00 96.44 865 CYS A O 1
ATOM 6755 N N . GLY A 1 866 ? 11.551 -6.095 -6.594 1.00 93.12 866 GLY A N 1
ATOM 6756 C CA . GLY A 1 866 ? 10.905 -7.321 -6.132 1.00 93.12 866 GLY A CA 1
ATOM 6757 C C . GLY A 1 866 ? 9.385 -7.305 -6.210 1.00 93.12 866 GLY A C 1
ATOM 6758 O O . GLY A 1 866 ? 8.736 -8.238 -5.737 1.00 93.12 866 GLY A O 1
ATOM 6759 N N . SER A 1 867 ? 8.814 -6.262 -6.809 1.00 93.88 867 SER A N 1
ATOM 6760 C CA . SER A 1 867 ? 7.376 -6.140 -6.927 1.00 93.88 867 SER A CA 1
ATOM 6761 C C . SER A 1 867 ? 6.799 -7.261 -7.789 1.00 93.88 867 SER A C 1
ATOM 6763 O O . SER A 1 867 ? 7.358 -7.621 -8.828 1.00 93.88 867 SER A O 1
ATOM 6765 N N . GLY A 1 868 ? 5.670 -7.827 -7.365 1.00 90.75 868 GLY A N 1
ATOM 6766 C CA . GLY A 1 868 ? 4.934 -8.808 -8.155 1.00 90.75 868 GLY A CA 1
ATOM 6767 C C . GLY A 1 868 ? 4.453 -8.194 -9.468 1.00 90.75 868 GLY A C 1
ATOM 6768 O O . GLY A 1 868 ? 4.518 -8.844 -10.504 1.00 90.75 868 GLY A O 1
ATOM 6769 N N . MET A 1 869 ? 4.062 -6.918 -9.458 1.00 94.31 869 MET A N 1
ATOM 6770 C CA . MET A 1 869 ? 3.686 -6.178 -10.660 1.00 94.31 869 MET A CA 1
ATOM 6771 C C . MET A 1 869 ? 4.915 -5.547 -11.320 1.00 94.31 869 MET A C 1
ATOM 6773 O O . MET A 1 869 ? 5.573 -4.705 -10.715 1.00 94.31 869 MET A O 1
ATOM 6777 N N . VAL A 1 870 ? 5.190 -5.896 -12.580 1.00 96.50 870 VAL A N 1
ATOM 6778 C CA . VAL A 1 870 ? 6.221 -5.220 -13.386 1.00 96.50 870 VAL A CA 1
ATOM 6779 C C . VAL A 1 870 ? 5.593 -4.740 -14.685 1.00 96.50 870 VAL A C 1
ATOM 6781 O O . VAL A 1 870 ? 5.283 -5.528 -15.575 1.00 96.50 870 VAL A O 1
ATOM 6784 N N . GLU A 1 871 ? 5.398 -3.432 -14.795 1.00 95.50 871 GLU A N 1
ATOM 6785 C CA . GLU A 1 871 ? 4.850 -2.827 -16.006 1.00 95.50 871 GLU A CA 1
ATOM 6786 C C . GLU A 1 871 ? 5.942 -2.518 -17.017 1.00 95.50 871 GLU A C 1
ATOM 6788 O O . GLU A 1 871 ? 6.935 -1.854 -16.706 1.00 95.50 871 GLU A O 1
ATOM 6793 N N . LEU A 1 872 ? 5.710 -2.980 -18.239 1.00 98.31 872 LEU A N 1
ATOM 6794 C CA . LEU A 1 872 ? 6.596 -2.817 -19.375 1.00 98.31 872 LEU A CA 1
ATOM 6795 C C . LEU A 1 872 ? 5.898 -1.910 -20.398 1.00 98.31 872 LEU A C 1
ATOM 6797 O O . LEU A 1 872 ? 5.083 -2.361 -21.204 1.00 98.31 872 LEU A O 1
ATOM 6801 N N . TYR A 1 873 ? 6.201 -0.613 -20.323 1.00 98.00 873 TYR A N 1
ATOM 6802 C CA . TYR A 1 873 ? 5.739 0.426 -21.246 1.00 98.00 873 TYR A CA 1
ATOM 6803 C C . TYR A 1 873 ? 6.840 0.702 -22.277 1.00 98.00 873 TYR A C 1
ATOM 6805 O O . TYR A 1 873 ? 7.542 1.713 -22.199 1.00 98.00 873 TYR A O 1
ATOM 6813 N N . ASN A 1 874 ? 7.051 -0.225 -23.214 1.00 97.44 874 ASN A N 1
ATOM 6814 C CA . ASN A 1 874 ? 8.171 -0.140 -24.148 1.00 97.44 874 ASN A CA 1
ATOM 6815 C C . ASN A 1 874 ? 7.780 -0.330 -25.612 1.00 97.44 874 ASN A C 1
ATOM 6817 O O . ASN A 1 874 ? 7.152 -1.324 -25.964 1.00 97.44 874 ASN A O 1
ATOM 6821 N N . ASP A 1 875 ? 8.281 0.557 -26.466 1.00 98.44 875 ASP A N 1
ATOM 6822 C CA . ASP A 1 875 ? 8.135 0.442 -27.910 1.00 98.44 875 ASP A CA 1
ATOM 6823 C C . ASP A 1 875 ? 9.014 -0.706 -28.427 1.00 98.44 875 ASP A C 1
ATOM 6825 O O . ASP A 1 875 ? 10.233 -0.724 -28.189 1.00 98.44 875 ASP A O 1
ATOM 6829 N N . TYR A 1 876 ? 8.444 -1.652 -29.179 1.00 98.31 876 TYR A N 1
ATOM 6830 C CA . TYR A 1 876 ? 9.236 -2.767 -29.716 1.00 98.31 876 TYR A CA 1
ATOM 6831 C C . TYR A 1 876 ? 10.325 -2.272 -30.681 1.00 98.31 876 TYR A C 1
ATOM 6833 O O . TYR A 1 876 ? 11.394 -2.876 -30.779 1.00 98.31 876 TYR A O 1
ATOM 6841 N N . GLU A 1 877 ? 10.089 -1.159 -31.383 1.00 98.31 877 GLU A N 1
ATOM 6842 C CA . GLU A 1 877 ? 11.064 -0.566 -32.300 1.00 98.31 877 GLU A CA 1
ATOM 6843 C C . GLU A 1 877 ? 12.322 -0.094 -31.571 1.00 98.31 877 GLU A C 1
ATOM 6845 O O . GLU A 1 877 ? 13.432 -0.357 -32.034 1.00 98.31 877 GLU A O 1
ATOM 6850 N N . LEU A 1 878 ? 12.160 0.561 -30.416 1.00 98.62 878 LEU A N 1
ATOM 6851 C CA . LEU A 1 878 ? 13.287 1.026 -29.606 1.00 98.62 878 LEU A CA 1
ATOM 6852 C C . LEU A 1 878 ? 14.056 -0.155 -29.019 1.00 98.62 878 LEU A C 1
ATOM 6854 O O . LEU A 1 878 ? 15.288 -0.175 -29.081 1.00 98.62 878 LEU A O 1
ATOM 6858 N N . MET A 1 879 ? 13.333 -1.165 -28.527 1.00 98.56 879 MET A N 1
ATOM 6859 C CA . MET A 1 879 ? 13.929 -2.419 -28.065 1.00 98.56 879 MET A CA 1
ATOM 6860 C C . MET A 1 879 ? 14.738 -3.109 -29.170 1.00 98.56 879 MET A C 1
ATOM 6862 O O . MET A 1 879 ? 15.801 -3.651 -28.883 1.00 98.56 879 MET A O 1
ATOM 6866 N N . ASN A 1 880 ? 14.272 -3.063 -30.425 1.00 98.44 880 ASN A N 1
ATOM 6867 C CA . ASN A 1 880 ? 14.959 -3.631 -31.589 1.00 98.44 880 ASN A CA 1
ATOM 6868 C C . ASN A 1 880 ? 16.201 -2.829 -32.010 1.00 98.44 880 ASN A C 1
ATOM 6870 O O . ASN A 1 880 ? 17.201 -3.424 -32.411 1.00 98.44 880 ASN A O 1
ATOM 6874 N N . SER A 1 881 ? 16.143 -1.495 -31.973 1.00 98.19 881 SER A N 1
ATOM 6875 C CA . SER A 1 881 ? 17.206 -0.644 -32.522 1.00 98.19 881 SER A CA 1
ATOM 6876 C C . SER A 1 881 ? 18.340 -0.369 -31.537 1.00 98.19 881 SER A C 1
ATOM 6878 O O . SER A 1 881 ? 19.508 -0.327 -31.926 1.00 98.19 881 SER A O 1
ATOM 6880 N N . ILE A 1 882 ? 18.020 -0.155 -30.257 1.00 98.25 882 ILE A N 1
ATOM 6881 C CA . ILE A 1 882 ? 19.013 0.271 -29.268 1.00 98.25 882 ILE A CA 1
ATOM 6882 C C . ILE A 1 882 ? 19.974 -0.882 -28.986 1.00 98.25 882 ILE A C 1
ATOM 6884 O O . ILE A 1 882 ? 19.570 -1.999 -28.660 1.00 98.25 882 ILE A O 1
ATOM 6888 N N . ASN A 1 883 ? 21.270 -0.592 -29.126 1.00 97.62 883 ASN A N 1
ATOM 6889 C CA . ASN A 1 883 ? 22.353 -1.557 -28.948 1.00 97.62 883 ASN A CA 1
ATOM 6890 C C . ASN A 1 883 ? 22.138 -2.860 -29.751 1.00 97.62 883 ASN A C 1
ATOM 6892 O O . ASN A 1 883 ? 22.388 -3.958 -29.253 1.00 97.62 883 ASN A O 1
ATOM 6896 N N . GLY A 1 884 ? 21.602 -2.744 -30.973 1.00 97.19 884 GLY A N 1
ATOM 6897 C CA . GLY A 1 884 ? 21.390 -3.880 -31.875 1.00 97.19 884 GLY A CA 1
ATOM 6898 C C . GLY A 1 884 ? 20.373 -4.912 -31.375 1.00 97.19 884 GLY A C 1
ATOM 6899 O O . GLY A 1 884 ? 20.500 -6.092 -31.694 1.00 97.19 884 GLY A O 1
ATOM 6900 N N . GLY A 1 885 ? 19.394 -4.501 -30.563 1.00 97.44 885 GLY A N 1
ATOM 6901 C CA . GLY A 1 885 ? 18.348 -5.394 -30.059 1.00 97.44 885 GLY A CA 1
ATOM 6902 C C . GLY A 1 885 ? 18.676 -6.070 -28.728 1.00 97.44 885 GLY A C 1
ATOM 6903 O O . GLY A 1 885 ? 17.922 -6.930 -28.267 1.00 97.44 885 GLY A O 1
ATOM 6904 N N . ARG A 1 886 ? 19.807 -5.714 -28.103 1.00 97.50 886 ARG A N 1
ATOM 6905 C CA . ARG A 1 886 ? 20.313 -6.362 -26.884 1.00 97.50 886 ARG A CA 1
ATOM 6906 C C . ARG A 1 886 ? 19.339 -6.289 -25.701 1.00 97.50 886 ARG A C 1
ATOM 6908 O O . ARG A 1 886 ? 19.300 -7.229 -24.912 1.00 97.50 886 ARG A O 1
ATOM 6915 N N . LEU A 1 887 ? 18.518 -5.242 -25.617 1.00 98.38 887 LEU A N 1
ATOM 6916 C CA . LEU A 1 887 ? 17.552 -5.054 -24.528 1.00 98.38 887 LEU A CA 1
ATOM 6917 C C . LEU A 1 887 ? 16.565 -6.224 -24.379 1.00 98.38 887 LEU A C 1
ATOM 6919 O O . LEU A 1 887 ? 16.142 -6.520 -23.266 1.00 98.38 887 LEU A O 1
ATOM 6923 N N . TRP A 1 888 ? 16.239 -6.941 -25.462 1.00 98.56 888 TRP A N 1
ATOM 6924 C CA . TRP A 1 888 ? 15.406 -8.147 -25.381 1.00 98.56 888 TRP A CA 1
ATOM 6925 C C . TRP A 1 888 ? 16.072 -9.282 -24.593 1.00 98.56 888 TRP A C 1
ATOM 6927 O O . TRP A 1 888 ? 15.394 -9.983 -23.844 1.00 98.56 888 TRP A O 1
ATOM 6937 N N . ALA A 1 889 ? 17.392 -9.449 -24.732 1.00 98.44 889 ALA A N 1
ATOM 6938 C CA . ALA A 1 889 ? 18.146 -10.425 -23.946 1.00 98.44 889 ALA A CA 1
ATOM 6939 C C . ALA A 1 889 ? 18.189 -10.019 -22.468 1.00 98.44 889 ALA A C 1
ATOM 6941 O O . ALA A 1 889 ? 18.018 -10.863 -21.593 1.00 98.44 889 ALA A O 1
ATOM 6942 N N . ASP A 1 890 ? 18.372 -8.725 -22.196 1.00 98.50 890 ASP A N 1
ATOM 6943 C CA . ASP A 1 890 ? 18.427 -8.210 -20.828 1.00 98.50 890 ASP A CA 1
ATOM 6944 C C . ASP A 1 890 ? 17.062 -8.345 -20.124 1.00 98.50 890 ASP A C 1
ATOM 6946 O O . ASP A 1 890 ? 17.001 -8.756 -18.966 1.00 98.50 890 ASP A O 1
ATOM 6950 N N . LEU A 1 891 ? 15.954 -8.102 -20.838 1.00 98.69 891 LEU A N 1
ATOM 6951 C CA . LEU A 1 891 ? 14.601 -8.376 -20.343 1.00 98.69 891 LEU A CA 1
ATOM 6952 C C . LEU A 1 891 ? 14.403 -9.871 -20.055 1.00 98.69 891 LEU A C 1
ATOM 6954 O O . LEU A 1 891 ? 13.879 -10.228 -19.002 1.00 98.69 891 LEU A O 1
ATOM 6958 N N . ALA A 1 892 ? 14.857 -10.750 -20.953 1.00 98.50 892 ALA A N 1
ATOM 6959 C CA . ALA A 1 892 ? 14.847 -12.195 -20.729 1.00 98.50 892 ALA A CA 1
ATOM 6960 C C . ALA A 1 892 ? 15.615 -12.599 -19.453 1.00 98.50 892 ALA A C 1
ATOM 6962 O O . ALA A 1 892 ? 15.128 -13.428 -18.683 1.00 98.50 892 ALA A O 1
ATOM 6963 N N . GLU A 1 893 ? 16.783 -12.007 -19.187 1.00 98.06 893 GLU A N 1
ATOM 6964 C CA . GLU A 1 893 ? 17.538 -12.239 -17.947 1.00 98.06 893 GLU A CA 1
ATOM 6965 C C . GLU A 1 893 ? 16.765 -11.769 -16.705 1.00 98.06 893 GLU A C 1
ATOM 6967 O O . GLU A 1 893 ? 16.675 -12.511 -15.725 1.00 98.06 893 GLU A O 1
ATOM 6972 N N . CYS A 1 894 ? 16.153 -10.582 -16.748 1.00 98.38 894 CYS A N 1
ATOM 6973 C CA . CYS A 1 894 ? 15.330 -10.061 -15.654 1.00 98.38 894 CYS A CA 1
ATOM 6974 C C . CYS A 1 894 ? 14.108 -10.948 -15.353 1.00 98.38 894 CYS A C 1
ATOM 6976 O O . CYS A 1 894 ? 13.836 -11.247 -14.187 1.00 98.38 894 CYS A O 1
ATOM 6978 N N . LEU A 1 895 ? 13.418 -11.437 -16.390 1.00 96.75 895 LEU A N 1
ATOM 6979 C CA . LEU A 1 895 ? 12.293 -12.370 -16.252 1.00 96.75 895 LEU A CA 1
ATOM 6980 C C . LEU A 1 895 ? 12.727 -13.683 -15.582 1.00 96.75 895 LEU A C 1
ATOM 6982 O O . LEU A 1 895 ? 12.046 -14.178 -14.679 1.00 96.75 895 LEU A O 1
ATOM 6986 N N . ARG A 1 896 ? 13.885 -14.238 -15.968 1.00 95.81 896 ARG A N 1
ATOM 6987 C CA . ARG A 1 896 ? 14.447 -15.426 -15.302 1.00 95.81 896 ARG A CA 1
ATOM 6988 C C . ARG A 1 896 ? 14.797 -15.153 -13.851 1.00 95.81 896 ARG A C 1
ATOM 6990 O O . ARG A 1 896 ? 14.482 -15.987 -13.006 1.00 95.81 896 ARG A O 1
ATOM 6997 N N . TRP A 1 897 ? 15.425 -14.014 -13.568 1.00 96.69 897 TRP A N 1
ATOM 6998 C CA . TRP A 1 897 ? 15.819 -13.638 -12.215 1.00 96.69 897 TRP A CA 1
ATOM 6999 C C . TRP A 1 897 ? 14.607 -13.537 -11.283 1.00 96.69 897 TRP A C 1
ATOM 7001 O O . TRP A 1 897 ? 14.616 -14.131 -10.204 1.00 96.69 897 TRP A O 1
ATOM 7011 N N . GLN A 1 898 ? 13.529 -12.875 -11.718 1.00 93.94 898 GLN A N 1
ATOM 7012 C CA . GLN A 1 898 ? 12.309 -12.749 -10.917 1.00 93.94 898 GLN A CA 1
ATOM 7013 C C . GLN A 1 898 ? 11.677 -14.118 -10.643 1.00 93.94 898 GLN A C 1
ATOM 7015 O O . GLN A 1 898 ? 11.338 -14.421 -9.501 1.00 93.94 898 GLN A O 1
ATOM 7020 N N . ARG A 1 899 ? 11.573 -14.985 -11.661 1.00 89.31 899 ARG A N 1
ATOM 7021 C CA . ARG A 1 899 ? 11.035 -16.343 -11.477 1.00 89.31 899 ARG A CA 1
ATOM 7022 C C . ARG A 1 899 ? 11.916 -17.203 -10.576 1.00 89.31 899 ARG A C 1
ATOM 7024 O O . ARG A 1 899 ? 11.389 -17.930 -9.741 1.00 89.31 899 ARG A O 1
ATOM 7031 N N . ALA A 1 900 ? 13.238 -17.106 -10.703 1.00 87.75 900 ALA A N 1
ATOM 7032 C CA . ALA A 1 900 ? 14.168 -17.836 -9.848 1.00 87.75 900 ALA A CA 1
ATOM 7033 C C . ALA A 1 900 ? 14.074 -17.390 -8.379 1.00 87.75 900 ALA A C 1
ATOM 7035 O O . ALA A 1 900 ? 14.335 -18.192 -7.485 1.00 87.75 900 ALA A O 1
ATOM 7036 N N . ASN A 1 901 ? 13.711 -16.131 -8.121 1.00 89.31 901 ASN A N 1
ATOM 7037 C CA . ASN A 1 901 ? 13.584 -15.541 -6.785 1.00 89.31 901 ASN A CA 1
ATOM 7038 C C . ASN A 1 901 ? 12.142 -15.475 -6.253 1.00 89.31 901 ASN A C 1
ATOM 7040 O O . ASN A 1 901 ? 11.926 -14.980 -5.151 1.00 89.31 901 ASN A O 1
ATOM 7044 N N . ALA A 1 902 ? 11.163 -16.029 -6.971 1.00 85.12 902 ALA A N 1
ATOM 7045 C CA . ALA A 1 902 ? 9.744 -15.956 -6.617 1.00 85.12 902 ALA A CA 1
ATOM 7046 C C . ALA A 1 902 ? 9.407 -16.453 -5.195 1.00 85.12 902 ALA A C 1
ATOM 7048 O O . ALA A 1 902 ? 8.430 -16.014 -4.601 1.00 85.12 902 ALA A O 1
ATOM 7049 N N . GLU A 1 903 ? 10.215 -17.355 -4.637 1.00 81.12 903 GLU A N 1
ATOM 7050 C CA . GLU A 1 903 ? 10.046 -17.887 -3.279 1.00 81.12 903 GLU A CA 1
ATOM 7051 C C . GLU A 1 903 ? 10.463 -16.925 -2.152 1.00 81.12 903 GLU A C 1
ATOM 7053 O O . GLU A 1 903 ? 10.047 -17.114 -1.011 1.00 81.12 903 GLU A O 1
ATOM 7058 N N . VAL A 1 904 ? 11.283 -15.909 -2.444 1.00 87.94 904 VAL A N 1
ATOM 7059 C CA . VAL A 1 904 ? 11.821 -14.968 -1.441 1.00 87.94 904 VAL A CA 1
ATOM 7060 C C . VAL A 1 904 ? 11.323 -13.536 -1.631 1.00 87.94 904 VAL A C 1
ATOM 7062 O O . VAL A 1 904 ? 11.134 -12.817 -0.653 1.00 87.94 904 VAL A O 1
ATOM 7065 N N . LEU A 1 905 ? 10.999 -13.144 -2.868 1.00 92.38 905 LEU A N 1
ATOM 7066 C CA . LEU A 1 905 ? 10.448 -11.823 -3.187 1.00 92.38 905 LEU A CA 1
ATOM 7067 C C . LEU A 1 905 ? 9.159 -11.431 -2.435 1.00 92.38 905 LEU A C 1
ATOM 7069 O O . LEU A 1 905 ? 8.955 -10.230 -2.261 1.00 92.38 905 LEU A O 1
ATOM 7073 N N . PRO A 1 906 ? 8.325 -12.352 -1.907 1.00 92.44 906 PRO A N 1
ATOM 7074 C CA . PRO A 1 906 ? 7.232 -11.961 -1.023 1.00 92.44 906 PRO A CA 1
ATOM 7075 C C . PRO A 1 906 ? 7.684 -11.152 0.208 1.00 92.44 906 PRO A C 1
ATOM 7077 O O . PRO A 1 906 ? 6.915 -10.301 0.647 1.00 92.44 906 PRO A O 1
ATOM 7080 N N . ASP A 1 907 ? 8.912 -11.350 0.723 1.00 94.75 907 ASP A N 1
ATOM 7081 C CA . ASP A 1 907 ? 9.495 -10.592 1.855 1.00 94.75 907 ASP A CA 1
ATOM 7082 C C . ASP A 1 907 ? 10.125 -9.243 1.451 1.00 94.75 907 ASP A C 1
ATOM 7084 O O . ASP A 1 907 ? 10.641 -8.531 2.317 1.00 94.75 907 ASP A O 1
ATOM 7088 N N . ILE A 1 908 ? 10.116 -8.872 0.165 1.00 96.56 908 ILE A N 1
ATOM 7089 C CA . ILE A 1 908 ? 10.848 -7.691 -0.309 1.00 96.56 908 ILE A CA 1
ATOM 7090 C C . ILE A 1 908 ? 10.485 -6.421 0.484 1.00 96.56 908 ILE A C 1
ATOM 7092 O O . ILE A 1 908 ? 9.315 -6.095 0.707 1.00 96.56 908 ILE A O 1
ATOM 7096 N N . HIS A 1 909 ? 11.513 -5.708 0.932 1.00 97.44 909 HIS A N 1
ATOM 7097 C CA . HIS A 1 909 ? 11.423 -4.492 1.729 1.00 97.44 909 HIS A CA 1
ATOM 7098 C C . HIS A 1 909 ? 12.523 -3.499 1.347 1.00 97.44 909 HIS A C 1
ATOM 7100 O O . HIS A 1 909 ? 13.447 -3.814 0.596 1.00 97.44 909 HIS A O 1
ATOM 7106 N N . TRP A 1 910 ? 12.381 -2.268 1.833 1.00 97.81 910 TRP A N 1
ATOM 7107 C CA . TRP A 1 910 ? 13.308 -1.176 1.560 1.00 97.81 910 TRP A CA 1
ATOM 7108 C C . TRP A 1 910 ? 14.576 -1.275 2.413 1.00 97.81 910 TRP A C 1
ATOM 7110 O O . TRP A 1 910 ? 14.503 -1.625 3.588 1.00 97.81 910 TRP A O 1
ATOM 7120 N N . VAL A 1 911 ? 15.724 -0.889 1.853 1.00 96.00 911 VAL A N 1
ATOM 7121 C CA . VAL A 1 911 ? 16.994 -0.746 2.582 1.00 96.00 911 VAL A CA 1
ATOM 7122 C C . VAL A 1 911 ? 17.686 0.570 2.214 1.00 96.00 911 VAL A C 1
ATOM 7124 O O . VAL A 1 911 ? 17.589 1.049 1.087 1.00 96.00 911 VAL A O 1
ATOM 7127 N N . GLY A 1 912 ? 18.414 1.160 3.162 1.00 91.69 912 GLY A N 1
ATOM 7128 C CA . GLY A 1 912 ? 19.137 2.417 2.964 1.00 91.69 912 GLY A CA 1
ATOM 7129 C C . GLY A 1 912 ? 18.256 3.662 3.112 1.00 91.69 912 GLY A C 1
ATOM 7130 O O . GLY A 1 912 ? 17.254 3.644 3.822 1.00 91.69 912 GLY A O 1
ATOM 7131 N N . GLY A 1 913 ? 18.683 4.773 2.510 1.00 85.69 913 GLY A N 1
ATOM 7132 C CA . GLY A 1 913 ? 18.083 6.094 2.726 1.00 85.69 913 GLY A CA 1
ATOM 7133 C C . GLY A 1 913 ? 16.951 6.458 1.763 1.00 85.69 913 GLY A C 1
ATOM 7134 O O . GLY A 1 913 ? 16.519 5.654 0.939 1.00 85.69 913 GLY A O 1
ATOM 7135 N N . SER A 1 914 ? 16.506 7.717 1.847 1.00 86.81 914 SER A N 1
ATOM 7136 C CA . SER A 1 914 ? 15.642 8.318 0.823 1.00 86.81 914 SER A CA 1
ATOM 7137 C C . SER A 1 914 ? 16.408 8.447 -0.498 1.00 86.81 914 SER A C 1
ATOM 7139 O O . SER A 1 914 ? 17.524 8.977 -0.474 1.00 86.81 914 SER A O 1
ATOM 7141 N N . PRO A 1 915 ? 15.826 8.081 -1.656 1.00 91.00 915 PRO A N 1
ATOM 7142 C CA . PRO A 1 915 ? 16.472 8.282 -2.956 1.00 91.00 915 PRO A CA 1
ATOM 7143 C C . PRO A 1 915 ? 16.843 9.747 -3.217 1.00 91.00 915 PRO A C 1
ATOM 7145 O O . PRO A 1 915 ? 17.857 10.027 -3.857 1.00 91.00 915 PRO A O 1
ATOM 7148 N N . TRP A 1 916 ? 16.039 10.676 -2.688 1.00 81.56 916 TRP A N 1
ATOM 7149 C CA . TRP A 1 916 ? 16.299 12.112 -2.701 1.00 81.56 916 TRP A CA 1
ATOM 7150 C C . TRP A 1 916 ? 15.667 12.780 -1.477 1.00 81.56 916 TRP A C 1
ATOM 7152 O O . TRP A 1 916 ? 14.451 12.705 -1.292 1.00 81.56 916 TRP A O 1
ATOM 7162 N N . ASP A 1 917 ? 16.467 13.438 -0.642 1.00 65.25 917 ASP A N 1
ATOM 7163 C CA . ASP A 1 917 ? 15.999 14.119 0.580 1.00 65.25 917 ASP A CA 1
ATOM 7164 C C . ASP A 1 917 ? 15.723 15.623 0.396 1.00 65.25 917 ASP A C 1
ATOM 7166 O O . ASP A 1 917 ? 15.313 16.293 1.338 1.00 65.25 917 ASP A O 1
ATOM 7170 N N . GLY A 1 918 ? 15.887 16.143 -0.825 1.00 60.25 918 GLY A N 1
ATOM 7171 C CA . GLY A 1 918 ? 15.730 17.564 -1.148 1.00 60.25 918 GLY A CA 1
ATOM 7172 C C . GLY A 1 918 ? 17.034 18.204 -1.615 1.00 60.25 918 GLY A C 1
ATOM 7173 O O . GLY A 1 918 ? 16.998 19.048 -2.509 1.00 60.25 918 GLY A O 1
ATOM 7174 N N . SER A 1 919 ? 18.171 17.729 -1.104 1.00 58.12 919 SER A N 1
ATOM 7175 C CA . SER A 1 919 ? 19.506 18.256 -1.415 1.00 58.12 919 SER A CA 1
ATOM 7176 C C . SER A 1 919 ? 20.492 17.190 -1.871 1.00 58.12 919 SER A C 1
ATOM 7178 O O . SER A 1 919 ? 21.428 17.478 -2.621 1.00 58.12 919 SER A O 1
ATOM 7180 N N . LYS A 1 920 ? 20.289 15.946 -1.439 1.00 73.56 920 LYS A N 1
ATOM 7181 C CA . LYS A 1 920 ? 21.243 14.865 -1.609 1.00 73.56 920 LYS A CA 1
ATOM 7182 C C . LYS A 1 920 ? 20.581 13.590 -2.122 1.00 73.56 920 LYS A C 1
ATOM 7184 O O . LYS A 1 920 ? 19.517 13.147 -1.693 1.00 73.56 920 LYS A O 1
ATOM 7189 N N . ALA A 1 921 ? 21.303 12.971 -3.048 1.00 86.50 921 ALA A N 1
ATOM 7190 C CA . ALA A 1 921 ? 21.104 11.606 -3.502 1.00 86.50 921 ALA A CA 1
ATOM 7191 C C . ALA A 1 921 ? 21.754 10.649 -2.485 1.00 86.50 921 ALA A C 1
ATOM 7193 O O . ALA A 1 921 ? 22.963 10.747 -2.248 1.00 86.50 921 ALA A O 1
ATOM 7194 N N . ASN A 1 922 ? 20.979 9.750 -1.870 1.00 90.25 922 ASN A N 1
ATOM 7195 C CA . ASN A 1 922 ? 21.496 8.765 -0.910 1.00 90.25 922 ASN A CA 1
ATOM 7196 C C . ASN A 1 922 ? 21.463 7.349 -1.492 1.00 90.25 922 ASN A C 1
ATOM 7198 O O . ASN A 1 922 ? 20.626 7.040 -2.336 1.00 90.25 922 ASN A O 1
ATOM 7202 N N . VAL A 1 923 ? 22.349 6.474 -1.007 1.00 98.31 923 VAL A N 1
ATOM 7203 C CA . VAL A 1 923 ? 22.304 5.042 -1.333 1.00 98.31 923 VAL A CA 1
ATOM 7204 C C . VAL A 1 923 ? 21.049 4.413 -0.728 1.00 98.31 923 VAL A C 1
ATOM 7206 O O . VAL A 1 923 ? 20.766 4.594 0.460 1.00 98.31 923 VAL A O 1
ATOM 7209 N N . TYR A 1 924 ? 20.328 3.647 -1.540 1.00 98.56 924 TYR A N 1
ATOM 7210 C CA . TYR A 1 924 ? 19.116 2.923 -1.152 1.00 98.56 924 TYR A CA 1
ATOM 7211 C C . TYR A 1 924 ? 18.981 1.630 -1.958 1.00 98.56 924 TYR A C 1
ATOM 7213 O O . TYR A 1 924 ? 19.759 1.391 -2.878 1.00 98.56 924 TYR A O 1
ATOM 7221 N N . GLY A 1 925 ? 17.991 0.800 -1.655 1.00 98.44 925 GLY A N 1
ATOM 7222 C CA . GLY A 1 925 ? 17.623 -0.326 -2.500 1.00 98.44 925 GLY A CA 1
ATOM 7223 C C . GLY A 1 925 ? 16.565 -1.221 -1.875 1.00 98.44 925 GLY A C 1
ATOM 7224 O O . GLY A 1 925 ? 15.717 -0.755 -1.113 1.00 98.44 925 GLY A O 1
ATOM 7225 N N . TRP A 1 926 ? 16.629 -2.510 -2.205 1.00 98.62 926 TRP A N 1
ATOM 7226 C CA . TRP A 1 926 ? 15.633 -3.501 -1.803 1.00 98.62 926 TRP A CA 1
ATOM 7227 C C . TRP A 1 926 ? 16.284 -4.794 -1.347 1.00 98.62 926 TRP A C 1
ATOM 7229 O O . TRP A 1 926 ? 17.303 -5.222 -1.895 1.00 98.62 926 TRP A O 1
ATOM 7239 N N . ALA A 1 927 ? 15.673 -5.431 -0.361 1.00 98.31 927 ALA A N 1
ATOM 7240 C CA . ALA A 1 927 ? 16.185 -6.639 0.250 1.00 98.31 927 ALA A CA 1
ATOM 7241 C C . ALA A 1 927 ? 15.046 -7.613 0.559 1.00 98.31 927 ALA A C 1
ATOM 7243 O O . ALA A 1 927 ? 13.923 -7.192 0.812 1.00 98.31 927 ALA A O 1
ATOM 7244 N N . SER A 1 928 ? 15.310 -8.915 0.501 1.00 95.38 928 SER A N 1
ATOM 7245 C CA . SER A 1 928 ? 14.354 -9.953 0.901 1.00 95.38 928 SER A CA 1
ATOM 7246 C C . SER A 1 928 ? 15.094 -11.126 1.524 1.00 95.38 928 SER A C 1
ATOM 7248 O O . SER A 1 928 ? 16.236 -11.396 1.145 1.00 95.38 928 SER A O 1
ATOM 7250 N N . TRP A 1 929 ? 14.469 -11.814 2.478 1.00 92.31 929 TRP A N 1
ATOM 7251 C CA . TRP A 1 929 ? 15.034 -13.001 3.113 1.00 92.31 929 TRP A CA 1
ATOM 7252 C C . TRP A 1 929 ? 13.937 -13.923 3.658 1.00 92.31 929 TRP A C 1
ATOM 7254 O O . TRP A 1 929 ? 13.010 -13.478 4.329 1.00 92.31 929 TRP A O 1
ATOM 7264 N N . ASN A 1 930 ? 14.062 -15.228 3.401 1.00 86.25 930 ASN A N 1
ATOM 7265 C CA . ASN A 1 930 ? 13.102 -16.245 3.861 1.00 86.25 930 ASN A CA 1
ATOM 7266 C C . ASN A 1 930 ? 13.756 -17.383 4.670 1.00 86.25 930 ASN A C 1
ATOM 7268 O O . ASN A 1 930 ? 13.176 -18.455 4.821 1.00 86.25 930 ASN A O 1
ATOM 7272 N N . GLY A 1 931 ? 14.988 -17.190 5.150 1.00 81.69 931 GLY A N 1
ATOM 7273 C CA . GLY A 1 931 ? 15.747 -18.217 5.874 1.00 81.69 931 GLY A CA 1
ATOM 7274 C C . GLY A 1 931 ? 16.658 -19.075 5.007 1.00 81.69 931 GLY A C 1
ATOM 7275 O O . GLY A 1 931 ? 17.702 -19.501 5.483 1.00 81.69 931 GLY A O 1
ATOM 7276 N N . LYS A 1 932 ? 16.309 -19.306 3.738 1.00 82.31 932 LYS A N 1
ATOM 7277 C CA . LYS A 1 932 ? 17.117 -20.110 2.804 1.00 82.31 932 LYS A CA 1
ATOM 7278 C C . LYS A 1 932 ? 17.724 -19.263 1.694 1.00 82.31 932 LYS A C 1
ATOM 7280 O O . LYS A 1 932 ? 18.870 -19.469 1.292 1.00 82.31 932 LYS A O 1
ATOM 7285 N N . LYS A 1 933 ? 16.932 -18.329 1.180 1.00 89.56 933 LYS A N 1
ATOM 7286 C CA . LYS A 1 933 ? 17.288 -17.446 0.082 1.00 89.56 933 LYS A CA 1
ATOM 7287 C C . LYS A 1 933 ? 17.207 -15.997 0.538 1.00 89.56 933 LYS A C 1
ATOM 7289 O O . LYS A 1 933 ? 16.457 -15.662 1.456 1.00 89.56 933 LYS A O 1
ATOM 7294 N N . ALA A 1 934 ? 17.983 -15.152 -0.123 1.00 94.19 934 ALA A N 1
ATOM 7295 C CA . ALA A 1 934 ? 17.913 -13.709 -0.007 1.00 94.19 934 ALA A CA 1
ATOM 7296 C C . ALA A 1 934 ? 18.030 -13.044 -1.380 1.00 94.19 934 ALA A C 1
ATOM 7298 O O . ALA A 1 934 ? 18.601 -13.612 -2.308 1.00 94.19 934 ALA A O 1
ATOM 7299 N N . THR A 1 935 ? 17.551 -11.811 -1.485 1.00 97.75 935 THR A N 1
ATOM 7300 C CA . THR A 1 935 ? 17.979 -10.880 -2.534 1.00 97.75 935 THR A CA 1
ATOM 7301 C C . THR A 1 935 ? 18.485 -9.610 -1.876 1.00 97.75 935 THR A C 1
ATOM 7303 O O . THR A 1 935 ? 17.897 -9.159 -0.896 1.00 97.75 935 THR A O 1
ATOM 7306 N N . PHE A 1 936 ? 19.542 -9.012 -2.415 1.00 98.50 936 PHE A N 1
ATOM 7307 C CA . PHE A 1 936 ? 20.077 -7.748 -1.917 1.00 98.50 936 PHE A CA 1
ATOM 7308 C C . PHE A 1 936 ? 20.442 -6.829 -3.076 1.00 98.50 936 PHE A C 1
ATOM 7310 O O . PHE A 1 936 ? 21.309 -7.149 -3.890 1.00 98.50 936 PHE A O 1
ATOM 7317 N N . THR A 1 937 ? 19.775 -5.682 -3.136 1.00 98.62 937 THR A N 1
ATOM 7318 C CA . THR A 1 937 ? 19.951 -4.677 -4.178 1.00 98.62 937 THR A CA 1
ATOM 7319 C C . THR A 1 937 ? 20.330 -3.347 -3.554 1.00 98.62 937 THR A C 1
ATOM 7321 O O . THR A 1 937 ? 19.684 -2.912 -2.604 1.00 98.62 937 THR A O 1
ATOM 7324 N N . LEU A 1 938 ? 21.322 -2.667 -4.128 1.00 98.69 938 LEU A N 1
ATOM 7325 C CA . LEU A 1 938 ? 21.661 -1.285 -3.796 1.00 98.69 938 LEU A CA 1
ATOM 7326 C C . LEU A 1 938 ? 21.833 -0.448 -5.062 1.00 98.69 938 LEU A C 1
ATOM 7328 O O . LEU A 1 938 ? 22.458 -0.885 -6.029 1.00 98.69 938 LEU A O 1
ATOM 7332 N N . ARG A 1 939 ? 21.335 0.784 -5.020 1.00 98.50 939 ARG A N 1
ATOM 7333 C CA . ARG A 1 939 ? 21.495 1.824 -6.030 1.00 98.50 939 ARG A CA 1
ATOM 7334 C C . ARG A 1 939 ? 22.185 3.048 -5.432 1.00 98.50 939 ARG A C 1
ATOM 7336 O O . ARG A 1 939 ? 21.843 3.495 -4.340 1.00 98.50 939 ARG A O 1
ATOM 7343 N N . ASN A 1 940 ? 23.124 3.616 -6.187 1.00 98.56 940 ASN A N 1
ATOM 7344 C CA . ASN A 1 940 ? 23.681 4.945 -5.947 1.00 98.56 940 ASN A CA 1
ATOM 7345 C C . ASN A 1 940 ? 23.158 5.925 -7.020 1.00 98.56 940 ASN A C 1
ATOM 7347 O O . ASN A 1 940 ? 23.620 5.845 -8.161 1.00 98.56 940 ASN A O 1
ATOM 7351 N N . PRO A 1 941 ? 22.224 6.836 -6.674 1.00 97.56 941 PRO A N 1
ATOM 7352 C CA . PRO A 1 941 ? 21.725 7.876 -7.581 1.00 97.56 941 PRO A CA 1
ATOM 7353 C C . PRO A 1 941 ? 22.663 9.078 -7.770 1.00 97.56 941 PRO A C 1
ATOM 7355 O O . PRO A 1 941 ? 22.350 9.981 -8.542 1.00 97.56 941 PRO A O 1
ATOM 7358 N N . ALA A 1 942 ? 23.762 9.178 -7.020 1.00 97.50 942 ALA A N 1
ATOM 7359 C CA . ALA A 1 942 ? 24.601 10.368 -7.030 1.00 97.50 942 ALA A CA 1
ATOM 7360 C C . ALA A 1 942 ? 25.539 10.421 -8.248 1.00 97.50 942 ALA A C 1
ATOM 7362 O O . ALA A 1 942 ? 25.971 9.400 -8.782 1.00 97.50 942 ALA A O 1
ATOM 7363 N N . ASN A 1 943 ? 25.955 11.641 -8.609 1.00 96.81 943 ASN A N 1
ATOM 7364 C CA . ASN A 1 943 ? 27.002 11.903 -9.609 1.00 96.81 943 ASN A CA 1
ATOM 7365 C C . ASN A 1 943 ? 28.414 11.503 -9.144 1.00 96.81 943 ASN A C 1
ATOM 7367 O O . ASN A 1 943 ? 29.370 11.610 -9.911 1.00 96.81 943 ASN A O 1
ATOM 7371 N N . SER A 1 944 ? 28.570 11.080 -7.891 1.00 97.31 944 SER A N 1
ATOM 7372 C CA . SER A 1 944 ? 29.847 10.693 -7.300 1.00 97.31 944 SER A CA 1
ATOM 7373 C C . SER A 1 944 ? 29.749 9.325 -6.621 1.00 97.31 944 SER A C 1
ATOM 7375 O O . SER A 1 944 ? 28.658 8.894 -6.230 1.00 97.31 944 SER A O 1
ATOM 7377 N N . PRO A 1 945 ? 30.880 8.611 -6.472 1.00 98.31 945 PRO A N 1
ATOM 7378 C CA . PRO A 1 945 ? 30.907 7.399 -5.671 1.00 98.31 945 PRO A CA 1
ATOM 7379 C C . PRO A 1 945 ? 30.459 7.662 -4.229 1.00 98.31 945 PRO A C 1
ATOM 7381 O O . PRO A 1 945 ? 30.832 8.675 -3.635 1.00 98.31 945 PRO A O 1
ATOM 7384 N N . GLN A 1 946 ? 29.698 6.734 -3.654 1.00 98.25 946 GLN A N 1
ATOM 7385 C CA . GLN A 1 946 ? 29.223 6.802 -2.273 1.00 98.25 946 GLN A CA 1
ATOM 7386 C C . GLN A 1 946 ? 29.627 5.555 -1.488 1.00 98.25 946 GLN A C 1
ATOM 7388 O O . GLN A 1 946 ? 29.715 4.456 -2.036 1.00 98.25 946 GLN A O 1
ATOM 7393 N N . THR A 1 947 ? 29.848 5.732 -0.186 1.00 97.38 947 THR A N 1
ATOM 7394 C CA . THR A 1 947 ? 30.081 4.630 0.752 1.00 97.38 947 THR A CA 1
ATOM 7395 C C . THR A 1 947 ? 28.808 4.349 1.538 1.00 97.38 947 THR A C 1
ATOM 7397 O O . THR A 1 947 ? 28.229 5.266 2.119 1.00 97.38 947 THR A O 1
ATOM 7400 N N . TYR A 1 948 ? 28.404 3.083 1.590 1.00 97.12 948 TYR A N 1
ATOM 7401 C CA . TYR A 1 948 ? 27.276 2.597 2.375 1.00 97.12 948 TYR A CA 1
ATOM 7402 C C . TYR A 1 948 ? 27.764 1.586 3.412 1.00 97.12 948 TYR A C 1
ATOM 7404 O O . TYR A 1 948 ? 28.466 0.631 3.069 1.00 97.12 948 TYR A O 1
ATOM 7412 N N . LYS A 1 949 ? 27.416 1.819 4.680 1.00 97.44 949 LYS A N 1
ATOM 7413 C CA . LYS A 1 949 ? 27.771 0.948 5.804 1.00 97.44 949 LYS A CA 1
ATOM 7414 C C . LYS A 1 949 ? 26.538 0.243 6.342 1.00 97.44 949 LYS A C 1
ATOM 7416 O O . LYS A 1 949 ? 25.526 0.894 6.587 1.00 97.44 949 LYS A O 1
ATOM 7421 N N . THR A 1 950 ? 26.619 -1.069 6.526 1.00 97.19 950 THR A N 1
ATOM 7422 C CA . THR A 1 950 ? 25.515 -1.883 7.053 1.00 97.19 950 THR A CA 1
ATOM 7423 C C . THR A 1 950 ? 26.025 -3.226 7.584 1.00 97.19 950 THR A C 1
ATOM 7425 O O . THR A 1 950 ? 27.216 -3.505 7.510 1.00 97.19 950 THR A O 1
ATOM 7428 N N . THR A 1 951 ? 25.129 -4.077 8.073 1.00 97.69 951 THR A N 1
ATOM 7429 C CA . THR A 1 951 ? 25.351 -5.522 8.246 1.00 97.69 951 THR A CA 1
ATOM 7430 C C . THR A 1 951 ? 24.297 -6.268 7.430 1.00 97.69 951 THR A C 1
ATOM 7432 O O . THR A 1 951 ? 23.242 -5.702 7.127 1.00 97.69 951 THR A O 1
ATOM 7435 N N . LEU A 1 952 ? 24.521 -7.540 7.079 1.00 96.62 952 LEU A N 1
ATOM 7436 C CA . LEU A 1 952 ? 23.465 -8.309 6.404 1.00 96.62 952 LEU A CA 1
ATOM 7437 C C . LEU A 1 952 ? 22.255 -8.528 7.318 1.00 96.62 952 LEU A C 1
ATOM 7439 O O . LEU A 1 952 ? 21.134 -8.552 6.820 1.00 96.62 952 LEU A O 1
ATOM 7443 N N . ARG A 1 953 ? 22.441 -8.590 8.645 1.00 95.06 953 ARG A N 1
ATOM 7444 C CA . ARG A 1 953 ? 21.329 -8.597 9.603 1.00 95.06 953 ARG A CA 1
ATOM 7445 C C . ARG A 1 953 ? 20.441 -7.370 9.441 1.00 95.06 953 ARG A C 1
ATOM 7447 O O . ARG A 1 953 ? 19.228 -7.526 9.375 1.00 95.06 953 ARG A O 1
ATOM 7454 N N . ALA A 1 954 ? 21.028 -6.175 9.406 1.00 94.56 954 ALA A N 1
ATOM 7455 C CA . ALA A 1 954 ? 20.266 -4.941 9.262 1.00 94.56 954 ALA A CA 1
ATOM 7456 C C . ALA A 1 954 ? 19.625 -4.842 7.871 1.00 94.56 954 ALA A C 1
ATOM 7458 O O . ALA A 1 954 ? 18.446 -4.529 7.765 1.00 94.56 954 ALA A O 1
ATOM 7459 N N . ALA A 1 955 ? 20.383 -5.150 6.815 1.00 96.44 955 ALA A N 1
ATOM 7460 C CA . ALA A 1 955 ? 19.922 -5.019 5.437 1.00 96.44 955 ALA A CA 1
ATOM 7461 C C . ALA A 1 955 ? 18.820 -6.016 5.044 1.00 96.44 955 ALA A C 1
ATOM 7463 O O . ALA A 1 955 ? 17.973 -5.661 4.241 1.00 96.44 955 ALA A O 1
ATOM 7464 N N . LEU A 1 956 ? 18.843 -7.242 5.581 1.00 95.00 956 LEU A N 1
ATOM 7465 C CA . LEU A 1 956 ? 17.855 -8.302 5.317 1.00 95.00 956 LEU A CA 1
ATOM 7466 C C . LEU A 1 956 ? 16.809 -8.428 6.448 1.00 95.00 956 LEU A C 1
ATOM 7468 O O . LEU A 1 956 ? 15.978 -9.342 6.444 1.00 95.00 956 LEU A O 1
ATOM 7472 N N . GLU A 1 957 ? 16.884 -7.552 7.455 1.00 92.94 957 GLU A N 1
ATOM 7473 C CA . GLU A 1 957 ? 16.089 -7.575 8.689 1.00 92.94 957 GLU A CA 1
ATOM 7474 C C . GLU A 1 957 ? 16.100 -8.929 9.432 1.00 92.94 957 GLU A C 1
ATOM 7476 O O . GLU A 1 957 ? 15.082 -9.356 9.976 1.00 92.94 957 GLU A O 1
ATOM 7481 N N . ILE A 1 958 ? 17.222 -9.651 9.467 1.00 90.81 958 ILE A N 1
ATOM 7482 C CA . ILE A 1 958 ? 17.273 -11.013 10.033 1.00 90.81 958 ILE A CA 1
ATOM 7483 C C . ILE A 1 958 ? 16.958 -10.991 11.545 1.00 90.81 958 ILE A C 1
ATOM 7485 O O . ILE A 1 958 ? 17.618 -10.256 12.292 1.00 90.81 958 ILE A O 1
ATOM 7489 N N . PRO A 1 959 ? 16.020 -11.830 12.039 1.00 89.19 959 PRO A N 1
ATOM 7490 C CA . PRO A 1 959 ? 15.661 -11.892 13.454 1.00 89.19 959 PRO A CA 1
ATOM 7491 C C . PRO A 1 959 ? 16.858 -12.042 14.398 1.00 89.19 959 PRO A C 1
ATOM 7493 O O . PRO A 1 959 ? 17.783 -12.821 14.159 1.00 89.19 959 PRO A O 1
ATOM 7496 N N . THR A 1 960 ? 16.826 -11.312 15.514 1.00 88.69 960 THR A N 1
ATOM 7497 C CA . THR A 1 960 ? 17.956 -11.165 16.452 1.00 88.69 960 THR A CA 1
ATOM 7498 C C . THR A 1 960 ? 18.371 -12.456 17.151 1.00 88.69 960 THR A C 1
ATOM 7500 O O . THR A 1 960 ? 19.487 -12.525 17.659 1.00 88.69 960 THR A O 1
ATOM 7503 N N . TYR A 1 961 ? 17.522 -13.485 17.179 1.00 86.31 961 TYR A N 1
ATOM 7504 C CA . TYR A 1 961 ? 17.852 -14.795 17.751 1.00 86.31 961 TYR A CA 1
ATOM 7505 C C . TYR A 1 961 ? 18.625 -15.700 16.781 1.00 86.31 961 TYR A C 1
ATOM 7507 O O . TYR A 1 961 ? 19.182 -16.710 17.204 1.00 86.31 961 TYR A O 1
ATOM 7515 N N . LEU A 1 962 ? 18.696 -15.346 15.494 1.00 87.31 962 LEU A N 1
ATOM 7516 C CA . LEU A 1 962 ? 19.423 -16.121 14.491 1.00 87.31 962 LEU A CA 1
ATOM 7517 C C . LEU A 1 962 ? 20.895 -15.717 14.428 1.00 87.31 962 LEU A C 1
ATOM 7519 O O . LEU A 1 962 ? 21.257 -14.556 14.644 1.00 87.31 962 LEU A O 1
ATOM 7523 N N . ARG A 1 963 ? 21.746 -16.689 14.118 1.00 88.69 963 ARG A N 1
ATOM 7524 C CA . ARG A 1 963 ? 23.185 -16.552 13.864 1.00 88.69 963 ARG A CA 1
ATOM 7525 C C . ARG A 1 963 ? 23.497 -17.327 12.589 1.00 88.69 963 ARG A C 1
ATOM 7527 O O . ARG A 1 963 ? 22.826 -18.320 12.323 1.00 88.69 963 ARG A O 1
ATOM 7534 N N . GLY A 1 964 ? 24.487 -16.891 11.821 1.00 90.00 964 GLY A N 1
ATOM 7535 C CA . GLY A 1 964 ? 24.849 -17.569 10.580 1.00 90.00 964 GLY A CA 1
ATOM 7536 C C . GLY A 1 964 ? 25.571 -16.660 9.600 1.00 90.00 964 GLY A C 1
ATOM 7537 O O . GLY A 1 964 ? 26.020 -15.569 9.952 1.00 90.00 964 GLY A O 1
ATOM 7538 N N . ALA A 1 965 ? 25.666 -17.122 8.360 1.00 93.12 965 ALA A N 1
ATOM 7539 C CA . ALA A 1 965 ? 26.306 -16.400 7.277 1.00 93.12 965 ALA A CA 1
ATOM 7540 C C . ALA A 1 965 ? 25.503 -16.562 5.984 1.00 93.12 965 ALA A C 1
ATOM 7542 O O . ALA A 1 965 ? 24.950 -17.624 5.718 1.00 93.12 965 ALA A O 1
ATOM 7543 N N . VAL A 1 966 ? 25.490 -15.529 5.146 1.00 94.31 966 VAL A N 1
ATOM 7544 C CA . VAL A 1 966 ? 24.837 -15.556 3.832 1.00 94.31 966 VAL A CA 1
ATOM 7545 C C . VAL A 1 966 ? 25.901 -15.434 2.749 1.00 94.31 966 VAL A C 1
ATOM 7547 O O . VAL A 1 966 ? 26.776 -14.573 2.818 1.00 94.31 966 VAL A O 1
ATOM 7550 N N . THR A 1 967 ? 25.832 -16.284 1.727 1.00 96.25 967 THR A N 1
ATOM 7551 C CA . THR A 1 967 ? 26.667 -16.160 0.527 1.00 96.25 967 THR A CA 1
ATOM 7552 C C . THR A 1 967 ? 25.922 -15.362 -0.532 1.00 96.25 967 THR A C 1
ATOM 7554 O O . THR A 1 967 ? 24.859 -15.789 -0.975 1.00 96.25 967 THR A O 1
ATOM 7557 N N . LEU A 1 968 ? 26.485 -14.228 -0.957 1.00 97.00 968 LEU A N 1
ATOM 7558 C CA . LEU A 1 968 ? 25.929 -13.380 -2.015 1.00 97.00 968 LEU A CA 1
ATOM 7559 C C . LEU A 1 968 ? 26.647 -13.619 -3.351 1.00 97.00 968 LEU A C 1
ATOM 7561 O O . LEU A 1 968 ? 27.874 -13.560 -3.425 1.00 97.00 968 LEU A O 1
ATOM 7565 N N . ASN A 1 969 ? 25.878 -13.842 -4.415 1.00 96.56 969 ASN A N 1
ATOM 7566 C CA . ASN A 1 969 ? 26.344 -14.008 -5.791 1.00 96.56 969 ASN A CA 1
ATOM 7567 C C . ASN A 1 969 ? 25.697 -12.959 -6.695 1.00 96.56 969 ASN A C 1
ATOM 7569 O O . ASN A 1 969 ? 24.568 -12.539 -6.453 1.00 96.56 969 ASN A O 1
ATOM 7573 N N . LYS A 1 970 ? 26.392 -12.522 -7.748 1.00 96.62 970 LYS A N 1
ATOM 7574 C CA . LYS A 1 970 ? 25.825 -11.560 -8.704 1.00 96.62 970 LYS A CA 1
ATOM 7575 C C . LYS A 1 970 ? 24.585 -12.146 -9.376 1.00 96.62 970 LYS A C 1
ATOM 7577 O O . LYS A 1 970 ? 24.656 -13.242 -9.924 1.00 96.62 970 LYS A O 1
ATOM 7582 N N . ALA A 1 971 ? 23.508 -11.368 -9.424 1.00 96.44 971 ALA A N 1
ATOM 7583 C CA . ALA A 1 971 ? 22.299 -11.749 -10.151 1.00 96.44 971 ALA A CA 1
ATOM 7584 C C . ALA A 1 971 ? 22.502 -11.773 -11.678 1.00 96.44 971 ALA A C 1
ATOM 7586 O O . ALA A 1 971 ? 21.874 -12.559 -12.384 1.00 96.44 971 ALA A O 1
ATOM 7587 N N . PHE A 1 972 ? 23.398 -10.924 -12.199 1.00 95.62 972 PHE A N 1
ATOM 7588 C CA . PHE A 1 972 ? 23.661 -10.795 -13.635 1.00 95.62 972 PHE A CA 1
ATOM 7589 C C . PHE A 1 972 ? 25.151 -10.939 -13.939 1.00 95.62 972 PHE A C 1
ATOM 7591 O O . PHE A 1 972 ? 25.989 -10.271 -13.331 1.00 95.62 972 PHE A O 1
ATOM 7598 N N . ALA A 1 973 ? 25.492 -11.770 -14.927 1.00 88.88 973 ALA A N 1
ATOM 7599 C CA . ALA A 1 973 ? 26.882 -12.114 -15.240 1.00 88.88 973 ALA A CA 1
ATOM 7600 C C . ALA A 1 973 ? 27.735 -10.905 -15.672 1.00 88.88 973 ALA A C 1
ATOM 7602 O O . ALA A 1 973 ? 28.924 -10.841 -15.371 1.00 88.88 973 ALA A O 1
ATOM 7603 N N . ASN A 1 974 ? 27.132 -9.925 -16.349 1.00 89.75 974 ASN A N 1
ATOM 7604 C CA . ASN A 1 974 ? 27.803 -8.694 -16.783 1.00 89.75 974 ASN A CA 1
ATOM 7605 C C . ASN A 1 974 ? 27.859 -7.602 -15.691 1.00 89.75 974 ASN A C 1
ATOM 7607 O O . ASN A 1 974 ? 28.340 -6.502 -15.965 1.00 89.75 974 ASN A O 1
ATOM 7611 N N . GLN A 1 975 ? 27.359 -7.858 -14.476 1.00 94.75 975 GLN A N 1
ATOM 7612 C CA . GLN A 1 975 ? 27.482 -6.917 -13.363 1.00 94.75 975 GLN A CA 1
ATOM 7613 C C . GLN A 1 975 ? 28.955 -6.839 -12.912 1.00 94.75 975 GLN A C 1
ATOM 7615 O O . GLN A 1 975 ? 29.591 -7.878 -12.699 1.00 94.75 975 GLN A O 1
ATOM 7620 N N . PRO A 1 976 ? 29.539 -5.638 -12.744 1.00 94.19 976 PRO A N 1
ATOM 7621 C CA . PRO A 1 976 ? 30.886 -5.501 -12.190 1.00 94.19 976 PRO A CA 1
ATOM 7622 C C . PRO A 1 976 ? 30.937 -5.993 -10.735 1.00 94.19 976 PRO A C 1
ATOM 7624 O O . PRO A 1 976 ? 29.908 -6.130 -10.083 1.00 94.19 976 PRO A O 1
ATOM 7627 N N . ALA A 1 977 ? 32.130 -6.298 -10.219 1.00 95.31 977 ALA A N 1
ATOM 7628 C CA . ALA A 1 977 ? 32.279 -6.592 -8.790 1.00 95.31 977 ALA A CA 1
ATOM 7629 C C . ALA A 1 977 ? 32.054 -5.315 -7.961 1.00 95.31 977 ALA A C 1
ATOM 7631 O O . ALA A 1 977 ? 32.468 -4.228 -8.383 1.00 95.31 977 ALA A O 1
ATOM 7632 N N . LEU A 1 978 ? 31.405 -5.431 -6.800 1.00 97.00 978 LEU A N 1
ATOM 7633 C CA . LEU A 1 978 ? 31.237 -4.308 -5.873 1.00 97.00 978 LEU A CA 1
ATOM 7634 C C . LEU A 1 978 ? 32.407 -4.244 -4.893 1.00 97.00 978 LEU A C 1
ATOM 7636 O O . LEU A 1 978 ? 32.717 -5.208 -4.194 1.00 97.00 978 LEU A O 1
ATOM 7640 N N . LYS A 1 979 ? 33.049 -3.078 -4.800 1.00 97.50 979 LYS A N 1
ATOM 7641 C CA . LYS A 1 979 ? 34.140 -2.868 -3.846 1.00 97.50 979 LYS A CA 1
ATOM 7642 C C . LYS A 1 979 ? 33.609 -2.969 -2.413 1.00 97.50 979 LYS A C 1
ATOM 7644 O O . LYS A 1 979 ? 32.701 -2.228 -2.040 1.00 97.50 979 LYS A O 1
ATOM 7649 N N . GLY A 1 980 ? 34.231 -3.840 -1.618 1.00 95.69 980 GLY A N 1
ATOM 7650 C CA . GLY A 1 980 ? 33.857 -4.093 -0.223 1.00 95.69 980 GLY A CA 1
ATOM 7651 C C . GLY A 1 980 ? 32.947 -5.306 -0.018 1.00 95.69 980 GLY A C 1
ATOM 7652 O O . GLY A 1 980 ? 32.604 -5.597 1.123 1.00 95.69 980 GLY A O 1
ATOM 7653 N N . LEU A 1 981 ? 32.581 -6.025 -1.089 1.00 95.94 981 LEU A N 1
ATOM 7654 C CA . LEU A 1 981 ? 31.795 -7.254 -1.009 1.00 95.94 981 LEU A CA 1
ATOM 7655 C C . LEU A 1 981 ? 32.593 -8.465 -1.516 1.00 95.94 981 LEU A C 1
ATOM 7657 O O . LEU A 1 981 ? 33.015 -8.497 -2.671 1.00 95.94 981 LEU A O 1
ATOM 7661 N N . ASN A 1 982 ? 32.755 -9.482 -0.667 1.00 92.06 982 ASN A N 1
ATOM 7662 C CA . ASN A 1 982 ? 33.396 -10.751 -1.028 1.00 92.06 982 ASN A CA 1
ATOM 7663 C C . ASN A 1 982 ? 32.357 -11.732 -1.593 1.00 92.06 982 ASN A C 1
ATOM 7665 O O . ASN A 1 982 ? 31.833 -12.599 -0.892 1.00 92.06 982 ASN A O 1
ATOM 7669 N N . GLU A 1 983 ? 32.034 -11.558 -2.871 1.00 93.44 983 GLU A N 1
ATOM 7670 C CA . GLU A 1 983 ? 31.064 -12.380 -3.603 1.00 93.44 983 GLU A CA 1
ATOM 7671 C C . GLU A 1 983 ? 31.458 -13.873 -3.611 1.00 93.44 983 GLU A C 1
ATOM 7673 O O . GLU A 1 983 ? 32.639 -14.219 -3.638 1.00 93.44 983 GLU A O 1
ATOM 7678 N N . GLY A 1 984 ? 30.470 -14.773 -3.588 1.00 93.69 984 GLY A N 1
ATOM 7679 C CA . GLY A 1 984 ? 30.681 -16.226 -3.644 1.00 93.69 984 GLY A CA 1
ATOM 7680 C C . GLY A 1 984 ? 31.253 -16.859 -2.369 1.00 93.69 984 GLY A C 1
ATOM 7681 O O . GLY A 1 984 ? 31.462 -18.071 -2.334 1.00 93.69 984 GLY A O 1
ATOM 7682 N N . THR A 1 985 ? 31.469 -16.075 -1.309 1.00 93.62 985 THR A N 1
ATOM 7683 C CA . THR A 1 985 ? 31.915 -16.565 0.006 1.00 93.62 985 THR A CA 1
ATOM 7684 C C . THR A 1 985 ? 30.854 -16.312 1.083 1.00 93.62 985 THR A C 1
ATOM 7686 O O . THR A 1 985 ? 30.083 -15.359 0.956 1.00 93.62 985 THR A O 1
ATOM 7689 N N . PRO A 1 986 ? 30.742 -17.158 2.126 1.00 94.88 986 PRO A N 1
ATOM 7690 C CA . PRO A 1 986 ? 29.869 -16.878 3.267 1.00 94.88 986 PRO A CA 1
ATOM 7691 C C . PRO A 1 986 ? 30.285 -15.597 4.003 1.00 94.88 986 PRO A C 1
ATOM 7693 O O . PRO A 1 986 ? 31.442 -15.451 4.394 1.00 94.88 986 PRO A O 1
ATOM 7696 N N . ILE A 1 987 ? 29.330 -14.690 4.214 1.00 95.25 987 ILE A N 1
ATOM 7697 C CA . ILE A 1 987 ? 29.498 -13.442 4.965 1.00 95.25 987 ILE A CA 1
ATOM 7698 C C . ILE A 1 987 ? 28.707 -13.568 6.264 1.00 95.25 987 ILE A C 1
ATOM 7700 O O . ILE A 1 987 ? 27.490 -13.747 6.213 1.00 95.25 987 ILE A O 1
ATOM 7704 N N . ASP A 1 988 ? 29.382 -13.474 7.412 1.00 94.88 988 ASP A N 1
ATOM 7705 C CA . ASP A 1 988 ? 28.722 -13.427 8.723 1.00 94.88 988 ASP A CA 1
ATOM 7706 C C . ASP A 1 988 ? 27.677 -12.302 8.740 1.00 94.88 988 ASP A C 1
ATOM 7708 O O . ASP A 1 988 ? 27.966 -11.162 8.363 1.00 94.88 988 ASP A O 1
ATOM 7712 N N . ILE A 1 989 ? 26.449 -12.624 9.155 1.00 94.94 989 ILE A N 1
ATOM 7713 C CA . ILE A 1 989 ? 25.335 -11.675 9.113 1.00 94.94 989 ILE A CA 1
ATOM 7714 C C . ILE A 1 989 ? 25.538 -10.450 10.014 1.00 94.94 989 ILE A C 1
ATOM 7716 O O . ILE A 1 989 ? 24.927 -9.411 9.757 1.00 94.94 989 ILE A O 1
ATOM 7720 N N . ASP A 1 990 ? 26.390 -10.556 11.035 1.00 96.12 990 ASP A N 1
ATOM 7721 C CA . ASP A 1 990 ? 26.722 -9.491 11.982 1.00 96.12 990 ASP A CA 1
ATOM 7722 C C . ASP A 1 990 ? 27.995 -8.713 11.608 1.00 96.12 990 ASP A C 1
ATOM 7724 O O . ASP A 1 990 ? 28.289 -7.686 12.225 1.00 96.12 990 ASP A O 1
ATOM 7728 N N . ALA A 1 991 ? 28.740 -9.145 10.585 1.00 96.56 991 ALA A N 1
ATOM 7729 C CA . ALA A 1 991 ? 29.925 -8.426 10.128 1.00 96.56 991 ALA A CA 1
ATOM 7730 C C . ALA A 1 991 ? 29.558 -7.073 9.490 1.00 96.56 991 ALA A C 1
ATOM 7732 O O . ALA A 1 991 ? 28.659 -6.985 8.647 1.00 96.56 991 ALA A O 1
ATOM 7733 N N . GLU A 1 992 ? 30.287 -6.011 9.862 1.00 97.62 992 GLU A N 1
ATOM 7734 C CA . GLU A 1 992 ? 30.155 -4.703 9.210 1.00 97.62 992 GLU A CA 1
ATOM 7735 C C . GLU A 1 992 ? 30.632 -4.795 7.755 1.00 97.62 992 GLU A C 1
ATOM 7737 O O . GLU A 1 992 ? 31.773 -5.159 7.462 1.00 97.62 992 GLU A O 1
ATOM 7742 N N . LEU A 1 993 ? 29.754 -4.404 6.838 1.00 96.94 993 LEU A N 1
ATOM 7743 C CA . LEU A 1 993 ? 30.040 -4.216 5.427 1.00 96.94 993 LEU A CA 1
ATOM 7744 C C . LEU A 1 993 ? 30.239 -2.730 5.149 1.00 96.94 993 LEU A C 1
ATOM 7746 O O . LEU A 1 993 ? 29.363 -1.914 5.429 1.00 96.94 993 LEU A O 1
ATOM 7750 N N . THR A 1 994 ? 31.375 -2.386 4.541 1.00 98.00 994 THR A N 1
ATOM 7751 C CA . THR A 1 994 ? 31.634 -1.053 3.981 1.00 98.00 994 THR A CA 1
ATOM 7752 C C . THR A 1 994 ? 31.705 -1.171 2.463 1.00 98.00 994 THR A C 1
ATOM 7754 O O . THR A 1 994 ? 32.710 -1.615 1.911 1.00 98.00 994 THR A O 1
ATOM 7757 N N . LEU A 1 995 ? 30.627 -0.777 1.792 1.00 98.19 995 LEU A N 1
ATOM 7758 C CA . LEU A 1 995 ? 30.445 -0.929 0.350 1.00 98.19 995 LEU A CA 1
ATOM 7759 C C . LEU A 1 995 ? 30.680 0.408 -0.352 1.00 98.19 995 LEU A C 1
ATOM 7761 O O . LEU A 1 995 ? 30.111 1.419 0.055 1.00 98.19 995 LEU A O 1
ATOM 7765 N N . THR A 1 996 ? 31.484 0.434 -1.416 1.00 98.31 996 THR A N 1
ATOM 7766 C CA . THR A 1 996 ? 31.694 1.646 -2.230 1.00 98.31 996 THR A CA 1
ATOM 7767 C C . THR A 1 996 ? 31.028 1.488 -3.589 1.00 98.31 996 THR A C 1
ATOM 7769 O O . THR A 1 996 ? 31.510 0.737 -4.438 1.00 98.31 996 THR A O 1
ATOM 7772 N N . LEU A 1 997 ? 29.944 2.230 -3.805 1.00 98.38 997 LEU A N 1
ATOM 7773 C CA . LEU A 1 997 ? 29.173 2.225 -5.041 1.00 98.38 997 LEU A CA 1
ATOM 7774 C C . LEU A 1 997 ? 29.651 3.361 -5.955 1.00 98.38 997 LEU A C 1
ATOM 7776 O O . LEU A 1 997 ? 29.632 4.516 -5.524 1.00 98.38 997 LEU A O 1
ATOM 7780 N N . PRO A 1 998 ? 30.042 3.095 -7.213 1.00 98.25 998 PRO A N 1
ATOM 7781 C CA . PRO A 1 998 ? 30.287 4.149 -8.196 1.00 98.25 998 PRO A CA 1
ATOM 7782 C C . PRO A 1 998 ? 29.029 4.990 -8.468 1.00 98.25 998 PRO A C 1
ATOM 7784 O O . PRO A 1 998 ? 27.914 4.578 -8.144 1.00 98.25 998 PRO A O 1
ATOM 7787 N N . ALA A 1 999 ? 29.213 6.165 -9.070 1.00 97.56 999 ALA A N 1
ATOM 7788 C CA . ALA A 1 999 ? 28.113 7.035 -9.491 1.00 97.56 999 ALA A CA 1
ATOM 7789 C C . ALA A 1 999 ? 27.153 6.311 -10.451 1.00 97.56 999 ALA A C 1
ATOM 7791 O O . ALA A 1 999 ? 27.616 5.570 -11.320 1.00 97.56 999 ALA A O 1
ATOM 7792 N N . HIS A 1 1000 ? 25.845 6.553 -10.322 1.00 97.00 1000 HIS A N 1
ATOM 7793 C CA . HIS A 1 1000 ? 24.801 6.014 -11.212 1.00 97.00 1000 HIS A CA 1
ATOM 7794 C C . HIS A 1 1000 ? 24.887 4.498 -11.424 1.00 97.00 1000 HIS A C 1
ATOM 7796 O O . HIS A 1 1000 ? 24.952 4.001 -12.552 1.00 97.00 1000 HIS A O 1
ATOM 7802 N N . THR A 1 1001 ? 24.921 3.743 -10.326 1.00 97.69 1001 THR A N 1
ATOM 7803 C CA . THR A 1 1001 ? 25.015 2.276 -10.360 1.00 97.69 1001 THR A CA 1
ATOM 7804 C C . THR A 1 1001 ? 23.865 1.605 -9.635 1.00 97.69 1001 THR A C 1
ATOM 7806 O O . THR A 1 1001 ? 23.314 2.150 -8.685 1.00 97.69 1001 THR A O 1
ATOM 7809 N N . VAL A 1 1002 ? 23.542 0.388 -10.071 1.00 98.25 1002 VAL A N 1
ATOM 7810 C CA . VAL A 1 1002 ? 22.698 -0.563 -9.346 1.00 98.25 1002 VAL A CA 1
ATOM 7811 C C . VAL A 1 1002 ? 23.422 -1.906 -9.305 1.00 98.25 1002 VAL A C 1
ATOM 7813 O O . VAL A 1 1002 ? 23.957 -2.355 -10.322 1.00 98.25 1002 VAL A O 1
ATOM 7816 N N . TYR A 1 1003 ? 23.458 -2.525 -8.131 1.00 98.56 1003 TYR A N 1
ATOM 7817 C CA . TYR A 1 1003 ? 24.032 -3.844 -7.895 1.00 98.56 1003 TYR A CA 1
ATOM 7818 C C . TYR A 1 1003 ? 22.970 -4.748 -7.296 1.00 98.56 1003 TYR A C 1
ATOM 7820 O O . TYR A 1 1003 ? 22.309 -4.348 -6.343 1.00 98.56 1003 TYR A O 1
ATOM 7828 N N . ILE A 1 1004 ? 22.818 -5.943 -7.859 1.00 98.62 1004 ILE A N 1
ATOM 7829 C CA . ILE A 1 1004 ? 21.780 -6.910 -7.503 1.00 98.62 1004 ILE A CA 1
ATOM 7830 C C . ILE A 1 1004 ? 22.460 -8.241 -7.200 1.00 98.62 1004 ILE A C 1
ATOM 7832 O O . ILE A 1 1004 ? 23.290 -8.726 -7.983 1.00 98.62 1004 ILE A O 1
ATOM 7836 N N . TYR A 1 1005 ? 22.116 -8.819 -6.056 1.00 98.38 1005 TYR A N 1
ATOM 7837 C CA . TYR A 1 1005 ? 22.707 -10.044 -5.545 1.00 98.38 1005 TYR A CA 1
ATOM 7838 C C . TYR A 1 1005 ? 21.642 -11.065 -5.166 1.00 98.38 1005 TYR A C 1
ATOM 7840 O O . TYR A 1 1005 ? 20.657 -10.727 -4.509 1.00 98.38 1005 TYR A O 1
ATOM 7848 N N . ASP A 1 1006 ? 21.897 -12.318 -5.533 1.00 97.25 1006 ASP A N 1
ATOM 7849 C CA . ASP A 1 1006 ? 21.184 -13.489 -5.038 1.00 97.25 1006 ASP A CA 1
ATOM 7850 C C . ASP A 1 1006 ? 21.949 -14.059 -3.844 1.00 97.25 1006 ASP A C 1
ATOM 7852 O O . ASP A 1 1006 ? 23.151 -14.325 -3.918 1.00 97.25 1006 ASP A O 1
ATOM 7856 N N . GLY A 1 1007 ? 21.248 -14.238 -2.734 1.00 94.25 1007 GLY A N 1
ATOM 7857 C CA . GLY A 1 1007 ? 21.783 -14.778 -1.499 1.00 94.25 1007 GLY A CA 1
ATOM 7858 C C . GLY A 1 1007 ? 21.310 -16.197 -1.235 1.00 94.25 1007 GLY A C 1
ATOM 7859 O O . GLY A 1 1007 ? 20.141 -16.521 -1.442 1.00 94.25 1007 GLY A O 1
ATOM 7860 N N . THR A 1 1008 ? 22.207 -17.030 -0.723 1.00 90.69 1008 THR A N 1
ATOM 7861 C CA . THR A 1 1008 ? 21.883 -18.357 -0.192 1.00 90.69 1008 THR A CA 1
ATOM 7862 C C . THR A 1 1008 ? 22.482 -18.513 1.193 1.00 90.69 1008 THR A C 1
ATOM 7864 O O . THR A 1 1008 ? 23.660 -18.205 1.391 1.00 90.69 1008 THR A O 1
ATOM 7867 N N . ASP A 1 1009 ? 21.692 -19.020 2.130 1.00 78.94 1009 ASP A N 1
ATOM 7868 C CA . ASP A 1 1009 ? 22.183 -19.452 3.435 1.00 78.94 1009 ASP A CA 1
ATOM 7869 C C . ASP A 1 1009 ? 22.523 -20.950 3.368 1.00 78.94 1009 ASP A C 1
ATOM 7871 O O . ASP A 1 1009 ? 21.678 -21.776 3.012 1.00 78.94 1009 ASP A O 1
ATOM 7875 N N . ALA A 1 1010 ? 23.785 -21.302 3.632 1.00 57.03 1010 ALA A N 1
ATOM 7876 C CA . ALA A 1 1010 ? 24.276 -22.682 3.543 1.00 57.03 1010 ALA A CA 1
ATOM 7877 C C . ALA A 1 1010 ? 23.841 -23.542 4.742 1.00 57.03 1010 ALA A C 1
ATOM 7879 O O . ALA A 1 1010 ? 23.848 -24.772 4.671 1.00 57.03 1010 ALA A O 1
ATOM 7880 N N . THR A 1 1011 ? 23.449 -22.899 5.837 1.00 55.66 1011 THR A N 1
ATOM 7881 C CA . THR A 1 1011 ? 22.933 -23.530 7.046 1.00 55.66 1011 THR A CA 1
ATOM 7882 C C . THR A 1 1011 ? 21.491 -23.098 7.180 1.00 55.66 1011 THR A C 1
ATOM 7884 O O . THR A 1 1011 ? 21.289 -21.954 7.529 1.00 55.66 1011 THR A O 1
ATOM 7887 N N . SER A 1 1012 ? 20.489 -23.951 6.926 1.00 50.09 1012 SER A N 1
ATOM 7888 C CA . SER A 1 1012 ? 19.084 -23.602 7.215 1.00 50.09 1012 SER A CA 1
ATOM 7889 C C . SER A 1 1012 ? 18.989 -23.142 8.682 1.00 50.09 1012 SER A C 1
ATOM 7891 O O . SER A 1 1012 ? 19.001 -24.001 9.566 1.00 50.09 1012 SER A O 1
ATOM 7893 N N . PRO A 1 1013 ? 18.902 -21.832 8.999 1.00 45.88 1013 PRO A N 1
ATOM 7894 C CA . PRO A 1 1013 ? 18.905 -21.365 10.389 1.00 45.88 1013 PRO A CA 1
ATOM 7895 C C . PRO A 1 1013 ? 17.552 -21.647 11.044 1.00 45.88 1013 PRO A C 1
ATOM 7897 O O . PRO A 1 1013 ? 17.338 -21.433 12.237 1.00 45.88 1013 PRO A O 1
ATOM 7900 N N . THR A 1 1014 ? 16.593 -22.079 10.232 1.00 44.97 1014 THR A N 1
ATOM 7901 C CA . THR A 1 1014 ? 15.202 -22.186 10.583 1.00 44.97 1014 THR A CA 1
ATOM 7902 C C . THR A 1 1014 ? 14.933 -23.541 11.229 1.00 44.97 1014 THR A C 1
ATOM 7904 O O . THR A 1 1014 ? 14.437 -24.463 10.592 1.00 44.97 1014 THR A O 1
ATOM 7907 N N . GLY A 1 1015 ? 15.105 -23.599 12.551 1.00 40.84 1015 GLY A N 1
ATOM 7908 C CA . GLY A 1 1015 ? 14.203 -24.387 13.406 1.00 40.84 1015 GLY A CA 1
ATOM 7909 C C . GLY A 1 1015 ? 12.729 -23.939 13.300 1.00 40.84 1015 GLY A C 1
ATOM 7910 O O . GLY A 1 1015 ? 11.863 -24.478 13.976 1.00 40.84 1015 GLY A O 1
ATOM 7911 N N . ILE A 1 1016 ? 12.446 -22.952 12.443 1.00 47.66 1016 ILE A N 1
ATOM 7912 C CA . ILE A 1 1016 ? 11.136 -22.472 12.021 1.00 47.66 1016 ILE A CA 1
ATOM 7913 C C . ILE A 1 1016 ? 10.527 -23.484 11.034 1.00 47.66 1016 ILE A C 1
ATOM 7915 O O . ILE A 1 1016 ? 10.499 -23.264 9.825 1.00 47.66 1016 ILE A O 1
ATOM 7919 N N . ALA A 1 1017 ? 10.094 -24.637 11.538 1.00 47.78 1017 ALA A N 1
ATOM 7920 C CA . ALA A 1 1017 ? 9.207 -25.508 10.778 1.00 47.78 1017 ALA A CA 1
ATOM 7921 C C . ALA A 1 1017 ? 7.792 -24.920 10.863 1.00 47.78 1017 ALA A C 1
ATOM 7923 O O . ALA A 1 1017 ? 7.164 -24.963 11.920 1.00 47.78 1017 ALA A O 1
ATOM 7924 N N . ASP A 1 1018 ? 7.316 -24.320 9.771 1.00 54.06 1018 ASP A N 1
ATOM 7925 C CA . ASP A 1 1018 ? 5.911 -23.926 9.652 1.00 54.06 1018 ASP A CA 1
ATOM 7926 C C . ASP A 1 1018 ? 5.018 -25.178 9.639 1.00 54.06 1018 ASP A C 1
ATOM 7928 O O . ASP A 1 1018 ? 5.463 -26.283 9.304 1.00 54.06 1018 ASP A O 1
ATOM 7932 N N . THR A 1 1019 ? 3.745 -25.012 9.987 1.00 53.50 1019 THR A N 1
ATOM 7933 C CA . THR A 1 1019 ? 2.769 -26.091 9.842 1.00 53.50 1019 THR A CA 1
ATOM 7934 C C . THR A 1 1019 ? 2.629 -26.392 8.350 1.00 53.50 1019 THR A C 1
ATOM 7936 O O . THR A 1 1019 ? 2.254 -25.498 7.593 1.00 53.50 1019 THR A O 1
ATOM 7939 N N . PRO A 1 1020 ? 2.947 -27.608 7.871 1.00 53.31 1020 PRO A N 1
ATOM 7940 C CA . PRO A 1 1020 ? 2.900 -27.887 6.444 1.00 53.31 1020 PRO A CA 1
ATOM 7941 C C . PRO A 1 1020 ? 1.470 -27.711 5.924 1.00 53.31 1020 PRO A C 1
ATOM 7943 O O . PRO A 1 1020 ? 0.525 -28.291 6.460 1.00 53.31 1020 PRO A O 1
ATOM 7946 N N . ALA A 1 1021 ? 1.315 -26.913 4.865 1.00 54.97 1021 ALA A N 1
ATOM 7947 C CA . ALA A 1 1021 ? 0.051 -26.810 4.143 1.00 54.97 1021 ALA A CA 1
ATOM 7948 C C . ALA A 1 1021 ? -0.375 -28.194 3.623 1.00 54.97 1021 ALA A C 1
ATOM 7950 O O . ALA A 1 1021 ? 0.468 -29.062 3.367 1.00 54.97 1021 ALA A O 1
ATOM 7951 N N . ALA A 1 1022 ? -1.680 -28.406 3.424 1.00 52.09 1022 ALA A N 1
ATOM 7952 C CA . ALA A 1 1022 ? -2.148 -29.648 2.818 1.00 52.09 1022 ALA A CA 1
ATOM 7953 C C . ALA A 1 1022 ? -1.495 -29.843 1.437 1.00 52.09 1022 ALA A C 1
ATOM 7955 O O . ALA A 1 1022 ? -1.450 -28.919 0.623 1.00 52.09 1022 ALA A O 1
ATOM 7956 N N . GLY A 1 1023 ? -0.962 -31.045 1.194 1.00 51.47 1023 GLY A N 1
ATOM 7957 C CA . GLY A 1 1023 ? -0.220 -31.368 -0.026 1.00 51.47 1023 GLY A CA 1
ATOM 7958 C C . GLY A 1 1023 ? -1.015 -31.101 -1.309 1.00 51.47 1023 GLY A C 1
ATOM 7959 O O . GLY A 1 1023 ? -2.243 -31.133 -1.319 1.00 51.47 1023 GLY A O 1
ATOM 7960 N N . THR A 1 1024 ? -0.304 -30.853 -2.412 1.00 41.62 1024 THR A N 1
ATOM 7961 C CA . THR A 1 1024 ? -0.888 -30.553 -3.729 1.00 41.62 1024 THR A CA 1
ATOM 7962 C C . THR A 1 1024 ? -1.904 -31.627 -4.143 1.00 41.62 1024 THR A C 1
ATOM 7964 O O . THR A 1 1024 ? -1.602 -32.820 -4.013 1.00 41.62 1024 THR A O 1
ATOM 7967 N N . PRO A 1 1025 ? -3.075 -31.263 -4.702 1.00 44.03 1025 PRO A N 1
ATOM 7968 C CA . PRO A 1 1025 ? -3.958 -32.250 -5.305 1.00 44.03 1025 PRO A CA 1
ATOM 7969 C C . PRO A 1 1025 ? -3.178 -33.029 -6.369 1.00 44.03 1025 PRO A C 1
ATOM 7971 O O . PRO A 1 1025 ? -2.629 -32.432 -7.298 1.00 44.03 1025 PRO A O 1
ATOM 7974 N N . ARG A 1 1026 ? -3.125 -34.362 -6.258 1.00 43.72 1026 ARG A N 1
ATOM 7975 C CA . ARG A 1 1026 ? -2.692 -35.201 -7.383 1.00 43.72 1026 ARG A CA 1
ATOM 7976 C C . ARG A 1 1026 ? -3.661 -34.916 -8.541 1.00 43.72 1026 ARG A C 1
ATOM 7978 O O . ARG A 1 1026 ? -4.860 -35.105 -8.369 1.00 43.72 1026 ARG A O 1
ATOM 7985 N N . ASN A 1 1027 ? -3.137 -34.465 -9.682 1.00 52.59 1027 ASN A N 1
ATOM 7986 C CA . ASN A 1 1027 ? -3.821 -34.048 -10.921 1.00 52.59 1027 ASN A CA 1
ATOM 7987 C C . ASN A 1 1027 ? -4.144 -32.547 -11.088 1.00 52.59 1027 ASN A C 1
ATOM 7989 O O . ASN A 1 1027 ? -5.099 -32.207 -11.787 1.00 52.59 1027 ASN A O 1
ATOM 7993 N N . ALA A 1 1028 ? -3.356 -31.632 -10.518 1.00 57.16 1028 ALA A N 1
ATOM 7994 C CA . ALA A 1 1028 ? -3.511 -30.199 -10.790 1.00 57.16 1028 ALA A CA 1
ATOM 7995 C C . ALA A 1 1028 ? -2.725 -29.757 -12.042 1.00 57.16 1028 ALA A C 1
ATOM 7997 O O . ALA A 1 1028 ? -1.527 -30.032 -12.172 1.00 57.16 1028 ALA A O 1
ATOM 7998 N N . TYR A 1 1029 ? -3.398 -29.043 -12.947 1.00 64.62 1029 TYR A N 1
ATOM 7999 C CA . TYR A 1 1029 ? -2.798 -28.388 -14.110 1.00 64.62 1029 TYR A CA 1
ATOM 8000 C C . TYR A 1 1029 ? -2.517 -26.923 -13.772 1.00 64.62 1029 TYR A C 1
ATOM 8002 O O . TYR A 1 1029 ? -3.354 -26.280 -13.145 1.00 64.62 1029 TYR A O 1
ATOM 8010 N N . HIS A 1 1030 ? -1.375 -26.388 -14.184 1.00 62.78 1030 HIS A N 1
ATOM 8011 C CA . HIS A 1 1030 ? -1.067 -24.963 -14.101 1.00 62.78 1030 HIS A CA 1
ATOM 8012 C C . HIS A 1 1030 ? -0.483 -24.487 -15.428 1.00 62.78 1030 HIS A C 1
ATOM 8014 O O . HIS A 1 1030 ? 0.068 -25.292 -16.172 1.00 62.78 1030 HIS A O 1
ATOM 8020 N N . ASP A 1 1031 ? -0.582 -23.207 -15.756 1.00 61.19 1031 ASP A N 1
ATOM 8021 C CA . ASP A 1 1031 ? 0.256 -22.646 -16.813 1.00 61.19 1031 ASP A CA 1
ATOM 8022 C C . ASP A 1 1031 ? 1.683 -22.393 -16.300 1.00 61.19 1031 ASP A C 1
ATOM 8024 O O . ASP A 1 1031 ? 2.012 -22.616 -15.131 1.00 61.19 1031 ASP A O 1
ATOM 8028 N N . LEU A 1 1032 ? 2.564 -21.956 -17.199 1.00 47.03 1032 LEU A N 1
ATOM 8029 C CA . LEU A 1 1032 ? 3.960 -21.659 -16.871 1.00 47.03 1032 LEU A CA 1
ATOM 8030 C C . LEU A 1 1032 ? 4.128 -20.480 -15.900 1.00 47.03 1032 LEU A C 1
ATOM 8032 O O . LEU A 1 1032 ? 5.200 -20.333 -15.317 1.00 47.03 1032 LEU A O 1
ATOM 8036 N N . ALA A 1 1033 ? 3.078 -19.682 -15.699 1.00 44.53 1033 ALA A N 1
ATOM 8037 C CA . ALA A 1 1033 ? 3.030 -18.613 -14.711 1.00 44.53 1033 ALA A CA 1
ATOM 8038 C C . ALA A 1 1033 ? 2.536 -19.101 -13.334 1.00 44.53 1033 ALA A C 1
ATOM 8040 O O . ALA A 1 1033 ? 2.347 -18.295 -12.424 1.00 44.53 1033 ALA A O 1
ATOM 8041 N N . GLY A 1 1034 ? 2.319 -20.412 -13.165 1.00 49.09 1034 GLY A N 1
ATOM 8042 C CA . GLY A 1 1034 ? 1.853 -21.004 -11.912 1.00 49.09 1034 GLY A CA 1
ATOM 8043 C C . GLY A 1 1034 ? 0.359 -20.803 -11.654 1.00 49.09 1034 GLY A C 1
ATOM 8044 O O . GLY A 1 1034 ? -0.116 -21.122 -10.564 1.00 49.09 1034 GLY A O 1
ATOM 8045 N N . ARG A 1 1035 ? -0.405 -20.307 -12.635 1.00 61.53 1035 ARG A N 1
ATOM 8046 C CA . ARG A 1 1035 ? -1.858 -20.155 -12.523 1.00 61.53 1035 ARG A CA 1
ATOM 8047 C C . ARG A 1 1035 ? -2.538 -21.498 -12.736 1.00 61.53 1035 ARG A C 1
ATOM 8049 O O . ARG A 1 1035 ? -2.205 -22.212 -13.676 1.00 61.53 1035 ARG A O 1
ATOM 8056 N N . ARG A 1 1036 ? -3.519 -21.836 -11.905 1.00 62.69 1036 ARG A N 1
ATOM 8057 C CA . ARG A 1 1036 ? -4.243 -23.109 -11.988 1.00 62.69 1036 ARG A CA 1
ATOM 8058 C C . ARG A 1 1036 ? -5.131 -23.168 -13.237 1.00 62.69 1036 ARG A C 1
ATOM 8060 O O . ARG A 1 1036 ? -5.859 -22.234 -13.547 1.00 62.69 1036 ARG A O 1
ATOM 8067 N N . LEU A 1 1037 ? -5.107 -24.301 -13.931 1.00 56.84 1037 LEU A N 1
ATOM 8068 C CA . LEU A 1 1037 ? -5.958 -24.610 -15.077 1.00 56.84 1037 LEU A CA 1
ATOM 8069 C C . LEU A 1 1037 ? -6.985 -25.676 -14.674 1.00 56.84 1037 LEU A C 1
ATOM 8071 O O . LEU A 1 1037 ? -6.662 -26.639 -13.977 1.00 56.84 1037 LEU A O 1
ATOM 8075 N N . ALA A 1 1038 ? -8.228 -25.524 -15.135 1.00 54.56 1038 ALA A N 1
ATOM 8076 C CA . ALA A 1 1038 ? -9.294 -26.497 -14.878 1.00 54.56 1038 ALA A CA 1
ATOM 8077 C C . ALA A 1 1038 ? -9.062 -27.841 -15.601 1.00 54.56 1038 ALA A C 1
ATOM 8079 O O . ALA A 1 1038 ? -9.521 -28.886 -15.147 1.00 54.56 1038 ALA A O 1
ATOM 8080 N N . ALA A 1 1039 ? -8.338 -27.811 -16.720 1.00 65.69 1039 ALA A N 1
ATOM 8081 C CA . ALA A 1 1039 ? -8.012 -28.944 -17.577 1.00 65.69 1039 ALA A CA 1
ATOM 8082 C C . ALA A 1 1039 ? -6.670 -28.667 -18.289 1.00 65.69 1039 ALA A C 1
ATOM 8084 O O . ALA A 1 1039 ? -6.253 -27.505 -18.356 1.00 65.69 1039 ALA A O 1
ATOM 8085 N N . PRO A 1 1040 ? -5.980 -29.686 -18.833 1.00 67.94 1040 PRO A N 1
ATOM 8086 C CA . PRO A 1 1040 ? -4.794 -29.448 -19.642 1.00 67.94 1040 PRO A CA 1
ATOM 8087 C C . PRO A 1 1040 ? -5.191 -28.694 -20.925 1.00 67.94 1040 PRO A C 1
ATOM 8089 O O . PRO A 1 1040 ? -6.219 -29.028 -21.522 1.00 67.94 1040 PRO A O 1
ATOM 8092 N N . PRO A 1 1041 ? -4.405 -27.695 -21.361 1.00 60.47 1041 PRO A N 1
ATOM 8093 C CA . PRO A 1 1041 ? -4.711 -26.924 -22.560 1.00 60.47 1041 PRO A CA 1
ATOM 8094 C C . PRO A 1 1041 ? -4.723 -27.819 -23.808 1.00 60.47 1041 PRO A C 1
ATOM 8096 O O . PRO A 1 1041 ? -4.061 -28.859 -23.857 1.00 60.47 1041 PRO A O 1
ATOM 8099 N N . ALA A 1 1042 ? -5.501 -27.417 -24.818 1.00 53.34 1042 ALA A N 1
ATOM 8100 C CA . ALA A 1 1042 ? -5.641 -28.161 -26.074 1.00 53.34 1042 ALA A CA 1
ATOM 8101 C C . ALA A 1 1042 ? -4.332 -28.222 -26.887 1.00 53.34 1042 ALA A C 1
ATOM 8103 O O . ALA A 1 1042 ? -4.134 -29.169 -27.640 1.00 53.34 1042 ALA A O 1
ATOM 8104 N N . SER A 1 1043 ? -3.447 -27.240 -26.702 1.00 47.75 1043 SER A N 1
ATOM 8105 C CA . SER A 1 1043 ? -2.104 -27.156 -27.282 1.00 47.75 1043 SER A CA 1
ATOM 8106 C C . SER A 1 1043 ? -1.215 -26.275 -26.400 1.00 47.75 1043 SER A C 1
ATOM 8108 O O . SER A 1 1043 ? -1.722 -25.374 -25.727 1.00 47.75 1043 SER A O 1
ATOM 8110 N N . GLY A 1 1044 ? 0.100 -26.479 -26.440 1.00 57.78 1044 GLY A N 1
ATOM 8111 C CA . GLY A 1 1044 ? 1.085 -25.636 -25.762 1.00 57.78 1044 GLY A CA 1
ATOM 8112 C C . GLY A 1 1044 ? 1.668 -26.260 -24.495 1.00 57.78 1044 GLY A C 1
ATOM 8113 O O . GLY A 1 1044 ? 1.586 -27.465 -24.256 1.00 57.78 1044 GLY A O 1
ATOM 8114 N N . VAL A 1 1045 ? 2.320 -25.427 -23.684 1.00 53.25 1045 VAL A N 1
ATOM 8115 C CA . VAL A 1 1045 ? 3.084 -25.870 -22.513 1.00 53.25 1045 VAL A CA 1
ATOM 8116 C C . VAL A 1 1045 ? 2.318 -25.578 -21.226 1.00 53.25 1045 VAL A C 1
ATOM 8118 O O . VAL A 1 1045 ? 1.854 -24.463 -21.009 1.00 53.25 1045 VAL A O 1
ATOM 8121 N N . TYR A 1 1046 ? 2.236 -26.568 -20.343 1.00 58.81 1046 TYR A N 1
ATOM 8122 C CA . TYR A 1 1046 ? 1.607 -26.448 -19.028 1.00 58.81 1046 TYR A CA 1
ATOM 8123 C C . TYR A 1 1046 ? 2.400 -27.225 -17.976 1.00 58.81 1046 TYR A C 1
ATOM 8125 O O . TYR A 1 1046 ? 3.310 -27.978 -18.299 1.00 58.81 1046 TYR A O 1
ATOM 8133 N N . LEU A 1 1047 ? 2.079 -27.047 -16.704 1.00 54.28 1047 LEU A N 1
ATOM 8134 C CA . LEU A 1 1047 ? 2.585 -27.839 -15.592 1.00 54.28 1047 LEU A CA 1
ATOM 8135 C C . LEU A 1 1047 ? 1.494 -28.824 -15.160 1.00 54.28 1047 LEU A C 1
ATOM 8137 O O . LEU A 1 1047 ? 0.368 -28.419 -14.893 1.00 54.28 1047 LEU A O 1
ATOM 8141 N N . HIS A 1 1048 ? 1.808 -30.111 -15.054 1.00 58.31 1048 HIS A N 1
ATOM 8142 C CA . HIS A 1 1048 ? 0.956 -31.112 -14.413 1.00 58.31 1048 HIS A CA 1
ATOM 8143 C C . HIS A 1 1048 ? 1.688 -31.669 -13.203 1.00 58.31 1048 HIS A C 1
ATOM 8145 O O . HIS A 1 1048 ? 2.779 -32.217 -13.349 1.00 58.31 1048 HIS A O 1
ATOM 8151 N N . ASN A 1 1049 ? 1.115 -31.496 -12.010 1.00 50.12 1049 ASN A N 1
ATOM 8152 C CA . ASN A 1 1049 ? 1.757 -31.883 -10.747 1.00 50.12 1049 ASN A CA 1
ATOM 8153 C C . ASN A 1 1049 ? 3.202 -31.346 -10.630 1.00 50.12 1049 ASN A C 1
ATOM 8155 O O . ASN A 1 1049 ? 4.119 -32.067 -10.247 1.00 50.12 1049 ASN A O 1
ATOM 8159 N N . GLY A 1 1050 ? 3.412 -30.088 -11.039 1.00 43.38 1050 GLY A N 1
ATOM 8160 C CA . GLY A 1 1050 ? 4.720 -29.423 -11.009 1.00 43.38 1050 GLY A CA 1
ATOM 8161 C C . GLY A 1 1050 ? 5.690 -29.831 -12.124 1.00 43.38 1050 GLY A C 1
ATOM 8162 O O . GLY A 1 1050 ? 6.782 -29.277 -12.201 1.00 43.38 1050 GLY A O 1
ATOM 8163 N N . GLN A 1 1051 ? 5.315 -30.753 -13.014 1.00 43.12 1051 GLN A N 1
ATOM 8164 C CA . GLN A 1 1051 ? 6.142 -31.141 -14.156 1.00 43.12 1051 GLN A CA 1
ATOM 8165 C C . GLN A 1 1051 ? 5.668 -30.488 -15.445 1.00 43.12 1051 GLN A C 1
ATOM 8167 O O . GLN A 1 1051 ? 4.484 -30.542 -15.771 1.00 43.12 1051 GLN A O 1
ATOM 8172 N N . LYS A 1 1052 ? 6.606 -29.917 -16.203 1.00 48.69 1052 LYS A N 1
ATOM 8173 C CA . LYS A 1 1052 ? 6.347 -29.369 -17.535 1.00 48.69 1052 LYS A CA 1
ATOM 8174 C C . LYS A 1 1052 ? 5.825 -30.469 -18.461 1.00 48.69 1052 LYS A C 1
ATOM 8176 O O . LYS A 1 1052 ? 6.472 -31.491 -18.650 1.00 48.69 1052 LYS A O 1
ATOM 8181 N N . GLN A 1 1053 ? 4.663 -30.225 -19.038 1.00 61.94 1053 GLN A N 1
ATOM 8182 C CA . GLN A 1 1053 ? 3.998 -31.029 -20.046 1.00 61.94 1053 GLN A CA 1
ATOM 8183 C C . GLN A 1 1053 ? 3.872 -30.195 -21.320 1.00 61.94 1053 GLN A C 1
ATOM 8185 O O . GLN A 1 1053 ? 3.722 -28.972 -21.264 1.00 61.94 1053 GLN A O 1
ATOM 8190 N N . VAL A 1 1054 ? 3.932 -30.861 -22.467 1.00 56.47 1054 VAL A N 1
ATOM 8191 C CA . VAL A 1 1054 ? 3.764 -30.246 -23.786 1.00 56.47 1054 VAL A CA 1
ATOM 8192 C C . VAL A 1 1054 ? 2.669 -31.020 -24.506 1.00 56.47 1054 VAL A C 1
ATOM 8194 O O . VAL A 1 1054 ? 2.714 -32.251 -24.522 1.00 56.47 1054 VAL A O 1
ATOM 8197 N N . ARG A 1 1055 ? 1.677 -30.308 -25.040 1.00 62.31 1055 ARG A N 1
ATOM 8198 C CA . ARG A 1 1055 ? 0.601 -30.865 -25.864 1.00 62.31 1055 ARG A CA 1
ATOM 8199 C C . ARG A 1 1055 ? 0.614 -30.280 -27.260 1.00 62.31 1055 ARG A C 1
ATOM 8201 O O . ARG A 1 1055 ? 0.762 -29.039 -27.367 1.00 62.31 1055 ARG A O 1
#

Foldseek 3Di:
DDDDDDDDDDDDDDPDPDPDFPFDDDQLQAQFDLDFFAAWDWDDDPQWIWIGTPQWIWIWGDDDQDIWTCAIVSLQWHTDWFQKWFAFDPRPDIDTRRNWGWDDDWDKDKQDADCPDQFQQSLFIWIKTWTWTDDDQKIKIKIWIDTGRDQWIKIKMKIFGQFKTFGFWMWNAWTKHQLQSVQKFWDFFFLFQQGWTDTLWKIKAWLASNKDKDKFDCDLQNLADQWKDALPQFPAQCQVVPDVLLVVVVDHSNQKTKHKYKKWFAAFKKKKAWEFDDFDDKWWWQWKFWADLVRHTQWIFGHIWIYDPDTDPRMIMTGHHHTDMIMIMTMTGPPVHRPGTMTTMDMRGAMAHAAEDAIGAPPDRKDKDDFDDDDDDDDDDDEDECPPQEDEAFDKYKYKDALVQWAQDPDDDQLLVLQVDDSVWKTKHKGKHFYQFWAKKKKAWEFDDFDDKWWWAWKFKAAPVRFGQWIFGDTWIYDPDTDPRMGITGGNGGHIIMIMTMTGPPPHRSGTMTMIMIHGHDHMYMHHHGDSMMIIIMMNGASGINRHPDMDMIMMMMRTHDRVRNQSSLLSVLQNQFLGHFFAAEEEECCFPFAPVQQQDLQLPSFGALVVLLVVLVLCCVQFCVPQVDDGAEYEYEHRQADAQQLHGDPRQVPNNVNSLVSLVQSLHFYHYEDAQQQDDDNSSVSNQVVCVVPVTSALPRPVNVVSVLVSVQCQQPVSPGPYAEYEYEPLAPDQAASHFDPDNRRSNSSVSVLVSLVCCLPPNNSRHAYAYEDRDALNQSVSSRHQEYELGHDLFGADDDDARLLRRLLVLVLSCCVRDVRRRVNRDPQAYDRNQAAAHPGDDDGPDLAPVSNLQSNLQLLQLLHSYRYDRHDSVSCCPHPNNCVSVSNSLSSVLSVVCVSWSSQKDKAWDRCDPRGDGTKIGIKTDSLFKMKAKIWGSDQFKDKDKDFLCRRHVNDPVFWAWKAKAFSDPPDDDWPQDDHRDTHTRPDMTITIGGHGDMTMIMIGTPDSRDPPDRDDRDTNPQFWKAGPSRHTDPDPDPAAWIATSNHIDGD

pLDDT: mean 85.72, std 16.68, range [22.48, 98.81]